Protein AF-0000000066017854 (afdb_homodimer)

Sequence (848 aa):
MSILIKNGYVIYGDSLKIIKADIYIENNKISKIGKDLTKSADHVIDAKGRVISPGFINAHTHSPMVLLRGLADDISLMEWLQNYVWPVEKKLKRVHIYWGALLGTLEMIKTGTTTFVDMYFHMEEVAKAVEEIGLRAYLSYGMVDLGDEEKRSIEIRETLKLLKFIESLSSPRVEFLFGPHAPYTCSPKLLTWVREKADETGKMITIHLSETKDEVKQIKEKYGKTPVELLDELGFLKNDVIAAHGVWLTDKEIEILAKRDVTIVHNPASNMKLGSGVMSLEKLLKAGVNVALGTDGAASNNNLDMIEEMKLAALLHKVHTLNPTLADAKTVFKMATQNGAKALRLNAGVIKEGALADVIVIDFNKPHLRPITNIISHIVYSANGNDVETTIVDGKVVMLDREVLTIDEEKILDKVQKIVDKLRMSILIKNGYVIYGDSLKIIKADIYIENNKISKIGKDLTKSADHVIDAKGRVISPGFINAHTHSPMVLLRGLADDISLMEWLQNYVWPVEKKLKRVHIYWGALLGTLEMIKTGTTTFVDMYFHMEEVAKAVEEIGLRAYLSYGMVDLGDEEKRSIEIRETLKLLKFIESLSSPRVEFLFGPHAPYTCSPKLLTWVREKADETGKMITIHLSETKDEVKQIKEKYGKTPVELLDELGFLKNDVIAAHGVWLTDKEIEILAKRDVTIVHNPASNMKLGSGVMSLEKLLKAGVNVALGTDGAASNNNLDMIEEMKLAALLHKVHTLNPTLADAKTVFKMATQNGAKALRLNAGVIKEGALADVIVIDFNKPHLRPITNIISHIVYSANGNDVETTIVDGKVVMLDREVLTIDEEKILDKVQKIVDKLR

Nearest PDB structures (foldseek):
  7ww2-assembly1_B  TM=9.389E-01  e=3.149E-41  Obesumbacterium proteus
  3hpa-assembly1_A  TM=9.089E-01  e=5.530E-38  unidentified
  4rdw-assembly1_A  TM=8.680E-01  e=7.134E-29  Pseudomonas aeruginosa PAO1
  4f0l-assembly1_A  TM=8.237E-01  e=1.015E-24  Brucella abortus 2308
  2imr-assembly1_A  TM=6.924E-01  e=9.232E-22  Deinococcus radiodurans

Foldseek 3Di:
DKEKEAQAFELADPQRDTDGWIWIDDQFFGADIGHPDPDDGPYYHYQHQWYKFFFWEFAEAAQLCLLQFPFDFPDADVCCVPVTVVVLVVVDDLVSSLLSLLQSVLQSQLLRHQEYEHEEPNCLSNVVSCVQLPGAYEYEYAQFCQPPPVSLVVSVVRRVVVQVSQVVVVDPRYHYAYEHEAPNRDDLVSLLVRQVVCVVVVHAYEYEALQAPVSQVSCCVVPVDGRLVSCVVSVNQALRYEYEHQFDDDLVSLLSNLVRLYEYEHAQQLSVRNVRHHRPVVSNVVSPHLYAYHNYYCNRRVGGNLLQRLQSNLVVVCVVVVNNVPSDLSNSLCNRFVSSCSNVVAQTSHDDGPGGPFMWMFNCPDPQNPPPDDNSCCSNHRDISNRIQWTDHSNRTQGHRSDGDRDDNVVSVVVSVVVSVVSD/DKEKEAQAFELADPQRDTDGWIWIDDQFFGADIGHPDPDDGPYYHYQHQWYKFFFWEFAEAAQLCLLQFPFDFDDADVCCVPVTVVVLVVVDDLVSSLLSLLQSVLQSQLLRHQEYEHEEPNCLSNVVSCVQLPGAYEYEYAQFCQPPPVSLVVSVVRRVVVQVSQVVVVDPRYHYAYEHEAPNRDDLVSLLVRQVVCVVVVHAYEYEALQAPVSQVSCCVVPVDGRLVSCVVSVNQALRYEYERQFDDDLVSLLSQLVRLYEYEHAQQLSVRNVRHHRPVVSNVVSPHLYAYHNYYCNRRVGGNLLQRLQSNLVVVCVVVVNNVPSDLSNSLCNRFVSSCSNVVAQTSHDDGPGGPFMWMFNCPDPQNPPPDDNSCCSNHRDISNRIQWTDHSNRTQGHRSDGDRDDPVVSVVVSVVVSVVSD

Organism: Thermococcus sibiricus (strain DSM 12597 / MM 739) (NCBI:txid604354)

InterPro domains:
  IPR006680 Amidohydrolase-related [PF01979] (51-398)
  IPR011059 Metal-dependent hydrolase, composite domain superfamily [G3DSA:2.30.40.10] (4-415)
  IPR011059 Metal-dependent hydrolase, composite domain superfamily [SSF51338] (1-423)
  IPR023512 Deaminase MtaD/DadD [MF_01281] (2-424)
  IPR032466 Metal-dependent hydrolase [SSF51556] (54-347)
  IPR050287 5-Methylthioadenosine/S-adenosylhomocysteine deaminase [PTHR43794] (4-423)

pLDDT: mean 97.37, std 3.11, range [77.69, 99.0]

Radius of gyration: 26.81 Å; Cα contacts (8 Å, |Δi|>4): 2120; chains: 2; bounding box: 56×79×66 Å

Solvent-accessible surface area (backbone atoms only — not comparable to full-atom values): 39810 Å² total; per-residue (Å²): 100,32,37,33,39,35,59,15,43,28,40,35,42,94,82,53,44,78,42,77,32,20,41,34,31,48,44,40,22,23,64,42,72,41,70,83,70,81,75,88,47,82,39,75,44,82,28,68,67,20,36,38,36,39,15,28,24,33,56,30,29,23,46,37,35,31,69,44,30,51,72,67,73,48,41,44,56,67,56,32,39,65,72,46,48,53,62,54,56,73,69,60,47,63,69,51,34,23,46,18,20,39,42,34,51,50,31,18,44,48,22,30,38,28,33,38,27,35,45,41,71,60,48,68,33,36,52,53,30,33,68,56,54,49,53,29,36,36,42,16,42,52,30,60,25,71,67,37,68,67,44,34,53,50,36,50,51,54,43,52,49,47,47,54,51,46,60,68,62,72,46,96,43,52,43,60,30,48,17,52,40,27,71,80,38,32,28,70,68,56,49,43,49,50,40,52,50,26,66,74,70,70,43,38,35,37,31,43,37,39,44,34,70,64,54,36,49,51,32,29,72,75,70,73,33,47,58,61,54,47,37,49,73,67,63,51,62,33,63,52,30,41,30,35,42,46,24,67,66,54,72,69,45,46,51,50,35,28,73,34,44,26,29,35,19,40,29,46,52,22,30,18,38,38,16,36,43,70,50,59,58,69,61,37,52,74,59,62,30,49,50,21,27,19,34,41,26,16,50,52,33,30,31,60,39,60,32,48,37,30,29,45,43,24,27,48,50,2,23,75,67,52,34,14,54,43,54,31,50,70,58,35,50,34,15,28,13,41,36,25,16,58,66,66,73,42,67,38,29,38,39,45,69,73,20,37,25,29,33,22,34,34,55,40,84,38,58,50,43,41,46,84,72,30,70,62,44,33,45,31,50,31,50,47,25,81,39,32,28,30,26,23,32,65,40,37,76,36,22,55,81,69,39,58,71,54,57,64,66,68,58,48,56,52,52,41,33,54,53,41,63,71,76,105,99,33,37,33,40,34,60,15,42,28,40,35,42,96,83,55,45,79,42,77,32,20,41,34,31,48,43,40,23,24,66,42,73,40,70,83,71,84,75,87,49,82,38,74,45,82,27,67,66,19,36,38,35,40,16,28,25,33,56,31,28,23,46,37,34,32,68,43,30,49,70,67,72,49,42,44,55,67,56,36,41,66,72,48,46,53,62,54,55,72,67,60,48,62,68,53,33,24,46,18,19,40,41,32,49,50,31,20,46,49,22,29,37,30,33,38,27,35,45,42,72,60,48,67,33,36,50,53,30,34,67,54,52,48,53,30,37,35,42,17,44,52,31,60,25,71,69,36,67,69,45,35,53,50,38,51,50,54,42,52,50,47,46,52,51,45,60,69,62,72,48,95,42,52,42,61,31,47,19,51,40,27,71,78,38,31,30,70,68,55,50,44,50,50,41,53,50,26,66,73,69,68,42,37,36,37,31,43,36,38,44,34,69,64,51,35,50,53,30,29,73,74,70,72,32,47,58,61,54,47,37,48,73,66,65,51,64,33,62,51,31,42,29,34,41,46,23,67,66,52,72,68,45,45,51,52,36,28,74,34,45,25,28,35,21,40,28,45,53,22,31,18,38,38,16,37,42,69,50,58,56,68,60,36,52,74,60,62,30,49,49,21,25,17,35,41,25,16,46,51,34,29,33,62,38,61,33,49,37,30,30,47,44,24,27,49,50,2,24,75,66,52,33,15,55,43,55,30,50,69,57,34,52,34,14,29,13,41,36,23,16,59,64,66,74,42,64,39,31,36,39,47,70,72,19,39,24,30,33,22,33,33,56,41,86,38,58,51,43,41,45,84,70,30,69,61,43,33,44,30,50,30,49,48,25,81,38,31,29,30,27,26,31,66,40,36,75,36,22,56,82,68,40,59,71,54,58,62,64,68,57,46,56,52,53,42,34,55,51,43,62,71,75,104

Structure (mmCIF, N/CA/C/O backbone):
data_AF-0000000066017854-model_v1
#
loop_
_entity.id
_entity.type
_entity.pdbx_description
1 polymer '5-methylthioadenosine/S-adenosylhomocysteine deaminase'
#
loop_
_atom_site.group_PDB
_atom_site.id
_atom_site.type_symbol
_atom_site.label_atom_id
_atom_site.label_alt_id
_atom_site.label_comp_id
_atom_site.label_asym_id
_atom_site.label_entity_id
_atom_site.label_seq_id
_atom_site.pdbx_PDB_ins_code
_atom_site.Cartn_x
_atom_site.Cartn_y
_atom_site.Cartn_z
_atom_site.occupancy
_atom_site.B_iso_or_equiv
_atom_site.auth_seq_id
_atom_site.auth_comp_id
_atom_site.auth_asym_id
_atom_site.auth_atom_id
_atom_site.pdbx_PDB_model_num
ATOM 1 N N . MET A 1 1 ? 20.812 13.883 26.703 1 87.69 1 MET A N 1
ATOM 2 C CA . MET A 1 1 ? 20.516 12.5 26.359 1 87.69 1 MET A CA 1
ATOM 3 C C . MET A 1 1 ? 21.312 12.055 25.141 1 87.69 1 MET A C 1
ATOM 5 O O . MET A 1 1 ? 21.562 12.844 24.234 1 87.69 1 MET A O 1
ATOM 9 N N . SER A 1 2 ? 21.844 10.875 25.203 1 97.06 2 SER A N 1
ATOM 10 C CA . SER A 1 2 ? 22.672 10.391 24.094 1 97.06 2 SER A CA 1
ATOM 11 C C . SER A 1 2 ? 22.219 9.008 23.641 1 97.06 2 SER A C 1
ATOM 13 O O . SER A 1 2 ? 21.75 8.203 24.438 1 97.06 2 SER A O 1
ATOM 15 N N . ILE A 1 3 ? 22.25 8.812 22.375 1 98.25 3 ILE A N 1
ATOM 16 C CA . ILE A 1 3 ? 21.859 7.547 21.766 1 98.25 3 ILE A CA 1
ATOM 17 C C . ILE A 1 3 ? 22.969 7.07 20.828 1 98.25 3 ILE A C 1
ATOM 19 O O . ILE A 1 3 ? 23.516 7.859 20.047 1 98.25 3 ILE A O 1
ATOM 23 N N . LEU A 1 4 ? 23.344 5.816 20.938 1 98.62 4 LEU A N 1
ATOM 24 C CA . LEU A 1 4 ? 24.281 5.18 20 1 98.62 4 LEU A CA 1
ATOM 25 C C . LEU A 1 4 ? 23.594 4.047 19.25 1 98.62 4 LEU A C 1
ATOM 27 O O . LEU A 1 4 ? 23.156 3.066 19.859 1 98.62 4 LEU A O 1
ATOM 31 N N . ILE A 1 5 ? 23.359 4.238 17.938 1 98.5 5 ILE A N 1
ATOM 32 C CA . ILE A 1 5 ? 22.828 3.195 17.062 1 98.5 5 ILE A CA 1
ATOM 33 C C . ILE A 1 5 ? 23.984 2.486 16.359 1 98.5 5 ILE A C 1
ATOM 35 O O . ILE A 1 5 ? 24.75 3.115 15.617 1 98.5 5 ILE A O 1
ATOM 39 N N . LYS A 1 6 ? 24.078 1.14 16.469 1 97.44 6 LYS A N 1
ATOM 40 C CA . LYS A 1 6 ? 25.25 0.411 15.984 1 97.44 6 LYS A CA 1
ATOM 41 C C . LYS A 1 6 ? 24.875 -0.551 14.859 1 97.44 6 LYS A C 1
ATOM 43 O O . LYS A 1 6 ? 23.75 -1.075 14.836 1 97.44 6 LYS A O 1
ATOM 48 N N . ASN A 1 7 ? 25.703 -0.724 13.953 1 95.75 7 ASN A N 1
ATOM 49 C CA . ASN A 1 7 ? 25.75 -1.87 13.055 1 95.75 7 ASN A CA 1
ATOM 50 C C . ASN A 1 7 ? 24.625 -1.814 12.023 1 95.75 7 ASN A C 1
ATOM 52 O O . ASN A 1 7 ? 24.141 -2.854 11.562 1 95.75 7 ASN A O 1
ATOM 56 N N . GLY A 1 8 ? 24.094 -0.656 11.609 1 97.06 8 GLY A N 1
ATOM 57 C CA . GLY A 1 8 ? 22.969 -0.61 10.68 1 97.06 8 GLY A CA 1
ATOM 58 C C . GLY A 1 8 ? 23.375 -0.193 9.281 1 97.06 8 GLY A C 1
ATOM 59 O O . GLY A 1 8 ? 24.516 0.226 9.047 1 97.06 8 GLY A O 1
ATOM 60 N N . TYR A 1 9 ? 22.531 -0.554 8.258 1 98.38 9 TYR A N 1
ATOM 61 C CA . TYR A 1 9 ? 22.578 0.115 6.965 1 98.38 9 TYR A CA 1
ATOM 62 C C . TYR A 1 9 ? 22.062 1.544 7.066 1 98.38 9 TYR A C 1
ATOM 64 O O . TYR A 1 9 ? 20.906 1.766 7.41 1 98.38 9 TYR A O 1
ATOM 72 N N . VAL A 1 10 ? 22.953 2.531 6.812 1 98.75 10 VAL A N 1
ATOM 73 C CA . VAL A 1 10 ? 22.578 3.934 6.973 1 98.75 10 VAL A CA 1
ATOM 74 C C . VAL A 1 10 ? 22.312 4.555 5.602 1 98.75 10 VAL A C 1
ATOM 76 O O . VAL A 1 10 ? 23.141 4.445 4.695 1 98.75 10 VAL A O 1
ATOM 79 N N . ILE A 1 11 ? 21.156 5.148 5.41 1 98.88 11 ILE A N 1
ATOM 80 C CA . ILE A 1 11 ? 20.922 5.996 4.25 1 98.88 11 ILE A CA 1
ATOM 81 C C . ILE A 1 11 ? 21.562 7.363 4.473 1 98.88 11 ILE A C 1
ATOM 83 O O . ILE A 1 11 ? 20.953 8.25 5.078 1 98.88 11 ILE A O 1
ATOM 87 N N . TYR A 1 12 ? 22.703 7.605 3.881 1 98.44 12 TYR A N 1
ATOM 88 C CA . TYR A 1 12 ? 23.594 8.68 4.301 1 98.44 12 TYR A CA 1
ATOM 89 C C . TYR A 1 12 ? 23.594 9.812 3.279 1 98.44 12 TYR A C 1
ATOM 91 O O . TYR A 1 12 ? 23.797 9.578 2.084 1 98.44 12 TYR A O 1
ATOM 99 N N . GLY A 1 13 ? 23.375 11.031 3.758 1 98.19 13 GLY A N 1
ATOM 100 C CA . GLY A 1 13 ? 23.641 12.227 2.973 1 98.19 13 GLY A CA 1
ATOM 101 C C . GLY A 1 13 ? 22.547 12.555 1.981 1 98.19 13 GLY A C 1
ATOM 102 O O . GLY A 1 13 ? 21.531 11.852 1.907 1 98.19 13 GLY A O 1
ATOM 103 N N . ASP A 1 14 ? 22.781 13.609 1.24 1 97.19 14 ASP A N 1
ATOM 104 C CA . ASP A 1 14 ? 21.812 14.133 0.292 1 97.19 14 ASP A CA 1
ATOM 105 C C . ASP A 1 14 ? 21.641 13.188 -0.899 1 97.19 14 ASP A C 1
ATOM 107 O O . ASP A 1 14 ? 20.578 13.141 -1.521 1 97.19 14 ASP A O 1
ATOM 111 N N . SER A 1 15 ? 22.656 12.406 -1.161 1 97.62 15 SER A N 1
ATOM 112 C CA . SER A 1 15 ? 22.641 11.523 -2.322 1 97.62 15 SER A CA 1
ATOM 113 C C . SER A 1 15 ? 22.047 10.164 -1.969 1 97.62 15 SER A C 1
ATOM 115 O O . SER A 1 15 ? 21.891 9.305 -2.838 1 97.62 15 SER A O 1
ATOM 117 N N . LEU A 1 16 ? 21.75 9.914 -0.703 1 98.25 16 LEU A N 1
ATOM 118 C CA . LEU A 1 16 ? 21.125 8.688 -0.216 1 98.25 16 LEU A CA 1
ATOM 119 C C . LEU A 1 16 ? 22.047 7.492 -0.399 1 98.25 16 LEU A C 1
ATOM 121 O O . LEU A 1 16 ? 21.609 6.418 -0.806 1 98.25 16 LEU A O 1
ATOM 125 N N . LYS A 1 17 ? 23.344 7.703 -0.166 1 97.94 17 LYS A N 1
ATOM 126 C CA . LYS A 1 17 ? 24.297 6.602 -0.219 1 97.94 17 LYS A CA 1
ATOM 127 C C . LYS A 1 17 ? 24.078 5.621 0.929 1 97.94 17 LYS A C 1
ATOM 129 O O . LYS A 1 17 ? 23.797 6.031 2.059 1 97.94 17 LYS A O 1
ATOM 134 N N . ILE A 1 18 ? 24.156 4.293 0.637 1 98.44 18 ILE A N 1
ATOM 135 C CA . ILE A 1 18 ? 24.016 3.295 1.691 1 98.44 18 ILE A CA 1
ATOM 136 C C . ILE A 1 18 ? 25.391 2.963 2.264 1 98.44 18 ILE A C 1
ATOM 138 O O . ILE A 1 18 ? 26.297 2.533 1.534 1 98.44 18 ILE A O 1
ATOM 142 N N . ILE A 1 19 ? 25.562 3.131 3.539 1 98.06 19 ILE A N 1
ATOM 143 C CA . ILE A 1 19 ? 26.828 2.775 4.18 1 98.06 19 ILE A CA 1
ATOM 144 C C . ILE A 1 19 ? 26.547 1.966 5.445 1 98.06 19 ILE A C 1
ATOM 146 O O . ILE A 1 19 ? 25.469 2.072 6.035 1 98.06 19 ILE A O 1
ATOM 150 N N . LYS A 1 20 ? 27.453 1.096 5.828 1 97.38 20 LYS A N 1
ATOM 151 C CA . LYS A 1 20 ? 27.422 0.449 7.137 1 97.38 20 LYS A CA 1
ATOM 152 C C . LYS A 1 20 ? 28.141 1.297 8.18 1 97.38 20 LYS A C 1
ATOM 154 O O . LYS A 1 20 ? 29.344 1.557 8.055 1 97.38 20 LYS A O 1
ATOM 159 N N . ALA A 1 21 ? 27.359 1.801 9.156 1 97.94 21 ALA A N 1
ATOM 160 C CA . ALA A 1 21 ? 27.969 2.719 10.109 1 97.94 21 ALA A CA 1
ATOM 161 C C . ALA A 1 21 ? 27.188 2.76 11.414 1 97.94 21 ALA A C 1
ATOM 163 O O . ALA A 1 21 ? 26.078 2.215 11.5 1 97.94 21 ALA A O 1
ATOM 164 N N . ASP A 1 22 ? 27.859 3.275 12.43 1 98.38 22 ASP A N 1
ATOM 165 C CA . ASP A 1 22 ? 27.219 3.67 13.688 1 98.38 22 ASP A CA 1
ATOM 166 C C . ASP A 1 22 ? 26.844 5.148 13.664 1 98.38 22 ASP A C 1
ATOM 168 O O . ASP A 1 22 ? 27.469 5.949 12.977 1 98.38 22 ASP A O 1
ATOM 172 N N . ILE A 1 23 ? 25.828 5.48 14.359 1 98.69 23 ILE A N 1
ATOM 173 C CA . ILE A 1 23 ? 25.391 6.863 14.5 1 98.69 23 ILE A CA 1
ATOM 174 C C . ILE A 1 23 ? 25.344 7.242 15.984 1 98.69 23 ILE A C 1
ATOM 176 O O . ILE A 1 23 ? 24.719 6.551 16.797 1 98.69 23 ILE A O 1
ATOM 180 N N . TYR A 1 24 ? 26.016 8.289 16.328 1 98.62 24 TYR A N 1
ATOM 181 C CA . TYR A 1 24 ? 25.969 8.852 17.672 1 98.62 24 TYR A CA 1
ATOM 182 C C . TYR A 1 24 ? 25.156 10.133 17.703 1 98.62 24 TYR A C 1
ATOM 184 O O . TYR A 1 24 ? 25.438 11.078 16.969 1 98.62 24 TYR A O 1
ATOM 192 N N . ILE A 1 25 ? 24.094 10.117 18.5 1 98.62 25 ILE A N 1
ATOM 193 C CA . ILE A 1 25 ? 23.203 11.266 18.688 1 98.62 25 ILE A CA 1
ATOM 194 C C . ILE A 1 25 ? 23.438 11.898 20.047 1 98.62 25 ILE A C 1
ATOM 196 O O . ILE A 1 25 ? 23.484 11.203 21.062 1 98.62 25 ILE A O 1
ATOM 200 N N . GLU A 1 26 ? 23.656 13.172 20.094 1 97.94 26 GLU A N 1
ATOM 201 C CA . GLU A 1 26 ? 23.781 13.961 21.312 1 97.94 26 GLU A CA 1
ATOM 202 C C . GLU A 1 26 ? 22.766 15.094 21.344 1 97.94 26 GLU A C 1
ATOM 204 O O . GLU A 1 26 ? 22.719 15.914 20.438 1 97.94 26 GLU A O 1
ATOM 209 N N . ASN A 1 27 ? 22.031 15.094 22.438 1 96.81 27 ASN A N 1
ATOM 210 C CA . ASN A 1 27 ? 20.891 16.016 22.516 1 96.81 27 ASN A CA 1
ATOM 211 C C . ASN A 1 27 ? 19.953 15.852 21.312 1 96.81 27 ASN A C 1
ATOM 213 O O . ASN A 1 27 ? 19.438 14.766 21.078 1 96.81 27 ASN A O 1
ATOM 217 N N . ASN A 1 28 ? 19.828 16.875 20.547 1 98.19 28 ASN A N 1
ATOM 218 C CA . ASN A 1 28 ? 18.844 16.766 19.469 1 98.19 28 ASN A CA 1
ATOM 219 C C . ASN A 1 28 ? 19.5 16.703 18.094 1 98.19 28 ASN A C 1
ATOM 221 O O . ASN A 1 28 ? 18.844 16.875 17.078 1 98.19 28 ASN A O 1
ATOM 225 N N . LYS A 1 29 ? 20.844 16.359 18.062 1 98.44 29 LYS A N 1
ATOM 226 C CA . LYS A 1 29 ? 21.562 16.375 16.797 1 98.44 29 LYS A CA 1
ATOM 227 C C . LYS A 1 29 ? 22.312 15.07 16.578 1 98.44 29 LYS A C 1
ATOM 229 O O . LYS A 1 29 ? 22.734 14.414 17.531 1 98.44 29 LYS A O 1
ATOM 234 N N . ILE A 1 30 ? 22.406 14.719 15.32 1 98.62 30 ILE A N 1
ATOM 235 C CA . ILE A 1 30 ? 23.359 13.672 14.93 1 98.62 30 ILE A CA 1
ATOM 236 C C . ILE A 1 30 ? 24.781 14.188 15.07 1 98.62 30 ILE A C 1
ATOM 238 O O . ILE A 1 30 ? 25.219 15.039 14.289 1 98.62 30 ILE A O 1
ATOM 242 N N . SER A 1 31 ? 25.484 13.68 15.969 1 98.44 31 SER A N 1
ATOM 243 C CA . SER A 1 31 ? 26.781 14.258 16.344 1 98.44 31 SER A CA 1
ATOM 244 C C . SER A 1 31 ? 27.922 13.609 15.562 1 98.44 31 SER A C 1
ATOM 246 O O . SER A 1 31 ? 28.875 14.281 15.188 1 98.44 31 SER A O 1
ATOM 248 N N . LYS A 1 32 ? 27.781 12.289 15.375 1 98.12 32 LYS A N 1
ATOM 249 C CA . LYS A 1 32 ? 28.875 11.562 14.719 1 98.12 32 LYS A CA 1
ATOM 250 C C . LYS A 1 32 ? 28.344 10.344 13.977 1 98.12 32 LYS A C 1
ATOM 252 O O . LYS A 1 32 ? 27.453 9.648 14.461 1 98.12 32 LYS A O 1
ATOM 257 N N . ILE A 1 33 ? 28.875 10.148 12.828 1 98.19 33 ILE A N 1
ATOM 258 C CA . ILE A 1 33 ? 28.625 8.953 12.023 1 98.19 33 ILE A CA 1
ATOM 259 C C . ILE A 1 33 ? 29.953 8.289 11.672 1 98.19 33 ILE A C 1
ATOM 261 O O . ILE A 1 33 ? 30.875 8.945 11.188 1 98.19 33 ILE A O 1
ATOM 265 N N . GLY A 1 34 ? 30.109 7.078 11.914 1 96.88 34 GLY A N 1
ATOM 266 C CA . GLY A 1 34 ? 31.359 6.41 11.617 1 96.88 34 GLY A CA 1
ATOM 267 C C . GLY A 1 34 ? 31.359 4.938 11.977 1 96.88 34 GLY A C 1
ATOM 268 O O . GLY A 1 34 ? 30.344 4.41 12.438 1 96.88 34 GLY A O 1
ATOM 269 N N . LYS A 1 35 ? 32.469 4.23 11.672 1 94.69 35 LYS A N 1
ATOM 270 C CA . LYS A 1 35 ? 32.594 2.803 11.945 1 94.69 35 LYS A CA 1
ATOM 271 C C . LYS A 1 35 ? 33.094 2.561 13.367 1 94.69 35 LYS A C 1
ATOM 273 O O . LYS A 1 35 ? 33.969 3.277 13.852 1 94.69 35 LYS A O 1
ATOM 278 N N . ASP A 1 36 ? 32.531 1.697 14.023 1 94.19 36 ASP A N 1
ATOM 279 C CA . ASP A 1 36 ? 33 1.182 15.305 1 94.19 36 ASP A CA 1
ATOM 280 C C . ASP A 1 36 ? 33.125 2.307 16.328 1 94.19 36 ASP A C 1
ATOM 282 O O . ASP A 1 36 ? 34.188 2.449 16.953 1 94.19 36 ASP A O 1
ATOM 286 N N . LEU A 1 37 ? 32.094 3.096 16.359 1 95.62 37 LEU A N 1
ATOM 287 C CA . LEU A 1 37 ? 32.094 4.156 17.359 1 95.62 37 LEU A CA 1
ATOM 288 C C . LEU A 1 37 ? 32.094 3.578 18.781 1 95.62 37 LEU A C 1
ATOM 290 O O . LEU A 1 37 ? 31.328 2.646 19.062 1 95.62 37 LEU A O 1
ATOM 294 N N . THR A 1 38 ? 32.906 4.008 19.75 1 91.31 38 THR A N 1
ATOM 295 C CA . THR A 1 38 ? 33.031 3.502 21.125 1 91.31 38 THR A CA 1
ATOM 296 C C . THR A 1 38 ? 32.5 4.52 22.125 1 91.31 38 THR A C 1
ATOM 298 O O . THR A 1 38 ? 32.812 4.438 23.312 1 91.31 38 THR A O 1
ATOM 301 N N . LYS A 1 39 ? 31.719 5.344 21.828 1 92.31 39 LYS A N 1
ATOM 302 C CA . LYS A 1 39 ? 31.172 6.363 22.719 1 92.31 39 LYS A CA 1
ATOM 303 C C . LYS A 1 39 ? 30.141 5.762 23.688 1 92.31 39 LYS A C 1
ATOM 305 O O . LYS A 1 39 ? 29.375 4.879 23.297 1 92.31 39 LYS A O 1
ATOM 310 N N . SER A 1 40 ? 30.219 6.168 24.906 1 94.25 40 SER A N 1
ATOM 311 C CA . SER A 1 40 ? 29.156 5.816 25.859 1 94.25 40 SER A CA 1
ATOM 312 C C . SER A 1 40 ? 27.891 6.602 25.578 1 94.25 40 SER A C 1
ATOM 314 O O . SER A 1 40 ? 27.938 7.773 25.203 1 94.25 40 SER A O 1
ATOM 316 N N . ALA A 1 41 ? 26.75 5.918 25.656 1 96.5 41 ALA A N 1
ATOM 317 C CA . ALA A 1 41 ? 25.469 6.578 25.422 1 96.5 41 ALA A CA 1
ATOM 318 C C . ALA A 1 41 ? 24.406 6.098 26.422 1 96.5 41 ALA A C 1
ATOM 320 O O . ALA A 1 41 ? 24.5 4.98 26.922 1 96.5 41 ALA A O 1
ATOM 321 N N . ASP A 1 42 ? 23.484 6.934 26.672 1 95.81 42 ASP A N 1
ATOM 322 C CA . ASP A 1 42 ? 22.359 6.59 27.562 1 95.81 42 ASP A CA 1
ATOM 323 C C . ASP A 1 42 ? 21.547 5.43 26.984 1 95.81 42 ASP A C 1
ATOM 325 O O . ASP A 1 42 ? 21.047 4.594 27.734 1 95.81 42 ASP A O 1
ATOM 329 N N . HIS A 1 43 ? 21.359 5.418 25.672 1 95.69 43 HIS A N 1
ATOM 330 C CA . HIS A 1 43 ? 20.672 4.348 24.953 1 95.69 43 HIS A CA 1
ATOM 331 C C . HIS A 1 43 ? 21.562 3.779 23.844 1 95.69 43 HIS A C 1
ATOM 333 O O . HIS A 1 43 ? 22.219 4.531 23.125 1 95.69 43 HIS A O 1
ATOM 339 N N . VAL A 1 44 ? 21.641 2.504 23.844 1 97.12 44 VAL A N 1
ATOM 340 C CA . VAL A 1 44 ? 22.375 1.822 22.781 1 97.12 44 VAL A CA 1
ATOM 341 C C . VAL A 1 44 ? 21.406 0.919 22 1 97.12 44 VAL A C 1
ATOM 343 O O . VAL A 1 44 ? 20.734 0.079 22.594 1 97.12 44 VAL A O 1
ATOM 346 N N . ILE A 1 45 ? 21.297 1.104 20.734 1 97.25 45 ILE A N 1
ATOM 347 C CA . ILE A 1 45 ? 20.422 0.334 19.859 1 97.25 45 ILE A CA 1
ATOM 348 C C . ILE A 1 45 ? 21.266 -0.479 18.875 1 97.25 45 ILE A C 1
ATOM 350 O O . ILE A 1 45 ? 22.109 0.071 18.172 1 97.25 45 ILE A O 1
ATOM 354 N N . ASP A 1 46 ? 21.125 -1.784 18.875 1 96.75 46 ASP A N 1
ATOM 355 C CA . ASP A 1 46 ? 21.75 -2.635 17.859 1 96.75 46 ASP A CA 1
ATOM 356 C C . ASP A 1 46 ? 20.891 -2.717 16.609 1 96.75 46 ASP A C 1
ATOM 358 O O . ASP A 1 46 ? 19.797 -3.303 16.625 1 96.75 46 ASP A O 1
ATOM 362 N N . ALA A 1 47 ? 21.344 -2.199 15.5 1 97 47 ALA A N 1
ATOM 363 C CA . ALA A 1 47 ? 20.594 -2.117 14.258 1 97 47 ALA A CA 1
ATOM 364 C C . ALA A 1 47 ? 21.094 -3.127 13.234 1 97 47 ALA A C 1
ATOM 366 O O . ALA A 1 47 ? 21 -2.896 12.023 1 97 47 ALA A O 1
ATOM 367 N N . LYS A 1 48 ? 21.672 -4.246 13.68 1 94.19 48 LYS A N 1
ATOM 368 C CA . LYS A 1 48 ? 22.094 -5.289 12.75 1 94.19 48 LYS A CA 1
ATOM 369 C C . LYS A 1 48 ? 20.922 -5.789 11.914 1 94.19 48 LYS A C 1
ATOM 371 O O . LYS A 1 48 ? 19.875 -6.156 12.461 1 94.19 48 LYS A O 1
ATOM 376 N N . GLY A 1 49 ? 21.094 -5.781 10.602 1 94.19 49 GLY A N 1
ATOM 377 C CA . GLY A 1 49 ? 20.047 -6.227 9.703 1 94.19 49 GLY A CA 1
ATOM 378 C C . GLY A 1 49 ? 18.922 -5.219 9.555 1 94.19 49 GLY A C 1
ATOM 379 O O . GLY A 1 49 ? 17.875 -5.527 8.977 1 94.19 49 GLY A O 1
ATOM 380 N N . ARG A 1 50 ? 19.094 -4.047 10.094 1 98.19 50 ARG A N 1
ATOM 381 C CA . ARG A 1 50 ? 18.109 -2.977 10 1 98.19 50 ARG A CA 1
ATOM 382 C C . ARG A 1 50 ? 18.656 -1.797 9.203 1 98.19 50 ARG A C 1
ATOM 384 O O . ARG A 1 50 ? 19.875 -1.709 8.969 1 98.19 50 ARG A O 1
ATOM 391 N N . VAL A 1 51 ? 17.781 -0.987 8.766 1 98.88 51 VAL A N 1
ATOM 392 C CA . VAL A 1 51 ? 18.109 0.216 8.016 1 98.88 51 VAL A CA 1
ATOM 393 C C . VAL A 1 51 ? 17.844 1.453 8.859 1 98.88 51 VAL A C 1
ATOM 395 O O . VAL A 1 51 ? 16.766 1.573 9.461 1 98.88 51 VAL A O 1
ATOM 398 N N . ILE A 1 52 ? 18.844 2.314 9.008 1 98.88 52 ILE A N 1
ATOM 399 C CA . ILE A 1 52 ? 18.688 3.609 9.664 1 98.88 52 ILE A CA 1
ATOM 400 C C . ILE A 1 52 ? 18.391 4.684 8.617 1 98.88 52 ILE A C 1
ATOM 402 O O . ILE A 1 52 ? 19.188 4.918 7.715 1 98.88 52 ILE A O 1
ATOM 406 N N . SER A 1 53 ? 17.266 5.305 8.719 1 98.94 53 SER A N 1
ATOM 407 C CA . SER A 1 53 ? 16.75 6.27 7.754 1 98.94 53 SER A CA 1
ATOM 408 C C . SER A 1 53 ? 16.391 7.59 8.43 1 98.94 53 SER A C 1
ATOM 410 O O . SER A 1 53 ? 16.109 7.621 9.625 1 98.94 53 SER A O 1
ATOM 412 N N . PRO A 1 54 ? 16.516 8.758 7.672 1 98.94 54 PRO A N 1
ATOM 413 C CA . PRO A 1 54 ? 15.82 9.93 8.211 1 98.94 54 PRO A CA 1
ATOM 414 C C . PRO A 1 54 ? 14.328 9.68 8.438 1 98.94 54 PRO A C 1
ATOM 416 O O . PRO A 1 54 ? 13.719 8.883 7.719 1 98.94 54 PRO A O 1
ATOM 419 N N . GLY A 1 55 ? 13.758 10.258 9.484 1 98.94 55 GLY A N 1
ATOM 420 C CA . GLY A 1 55 ? 12.312 10.203 9.648 1 98.94 55 GLY A CA 1
ATOM 421 C C . GLY A 1 55 ? 11.555 10.805 8.484 1 98.94 55 GLY A C 1
ATOM 422 O O . GLY A 1 55 ? 12.039 11.742 7.836 1 98.94 55 GLY A O 1
ATOM 423 N N . PHE A 1 56 ? 10.398 10.297 8.203 1 98.94 56 PHE A N 1
ATOM 424 C CA . PHE A 1 56 ? 9.594 10.812 7.098 1 98.94 56 PHE A CA 1
ATOM 425 C C . PHE A 1 56 ? 8.867 12.086 7.512 1 98.94 56 PHE A C 1
ATOM 427 O O . PHE A 1 56 ? 8.57 12.281 8.695 1 98.94 56 PHE A O 1
ATOM 434 N N . ILE A 1 57 ? 8.648 12.938 6.555 1 99 57 ILE A N 1
ATOM 435 C CA . ILE A 1 57 ? 7.938 14.195 6.754 1 99 57 ILE A CA 1
ATOM 436 C C . ILE A 1 57 ? 6.621 14.172 5.984 1 99 57 ILE A C 1
ATOM 438 O O . ILE A 1 57 ? 6.613 14.125 4.75 1 99 57 ILE A O 1
ATOM 442 N N . ASN A 1 58 ? 5.523 14.07 6.699 1 98.94 58 ASN A N 1
ATOM 443 C CA . ASN A 1 58 ? 4.184 14.188 6.141 1 98.94 58 ASN A CA 1
ATOM 444 C C . ASN A 1 58 ? 3.773 15.648 5.965 1 98.94 58 ASN A C 1
ATOM 446 O O . ASN A 1 58 ? 3.211 16.25 6.879 1 98.94 58 ASN A O 1
ATOM 450 N N . ALA A 1 59 ? 3.898 16.156 4.727 1 98.94 59 ALA A N 1
ATOM 451 C CA . ALA A 1 59 ? 3.836 17.594 4.504 1 98.94 59 ALA A CA 1
ATOM 452 C C . ALA A 1 59 ? 2.391 18.078 4.41 1 98.94 59 ALA A C 1
ATOM 454 O O . ALA A 1 59 ? 2.137 19.266 4.215 1 98.94 59 ALA A O 1
ATOM 455 N N . HIS A 1 60 ? 1.423 17.172 4.582 1 98.94 60 HIS A N 1
ATOM 456 C CA . HIS A 1 60 ? 0.023 17.594 4.621 1 98.94 60 HIS A CA 1
ATOM 457 C C . HIS A 1 60 ? -0.857 16.484 5.199 1 98.94 60 HIS A C 1
ATOM 459 O O . HIS A 1 60 ? -0.934 15.391 4.641 1 98.94 60 HIS A O 1
ATOM 465 N N . THR A 1 61 ? -1.574 16.797 6.223 1 98.88 61 THR A N 1
ATOM 466 C CA . THR A 1 61 ? -2.541 15.852 6.773 1 98.88 61 THR A CA 1
ATOM 467 C C . THR A 1 61 ? -3.594 16.578 7.605 1 98.88 61 THR A C 1
ATOM 469 O O . THR A 1 61 ? -3.551 17.797 7.738 1 98.88 61 THR A O 1
ATOM 472 N N . HIS A 1 62 ? -4.656 15.922 7.957 1 98.69 62 HIS A N 1
ATOM 473 C CA . HIS A 1 62 ? -5.684 16.25 8.938 1 98.69 62 HIS A CA 1
ATOM 474 C C . HIS A 1 62 ? -5.773 15.188 10.023 1 98.69 62 HIS A C 1
ATOM 476 O O . HIS A 1 62 ? -6.676 14.344 10 1 98.69 62 HIS A O 1
ATOM 482 N N . SER A 1 63 ? -4.898 15.25 11.008 1 98.69 63 SER A N 1
ATOM 483 C CA . SER A 1 63 ? -4.621 14.125 11.898 1 98.69 63 SER A CA 1
ATOM 484 C C . SER A 1 63 ? -5.871 13.703 12.656 1 98.69 63 SER A C 1
ATOM 486 O O . SER A 1 63 ? -6.129 12.508 12.82 1 98.69 63 SER A O 1
ATOM 488 N N . PRO A 1 64 ? -6.789 14.641 13.062 1 98.62 64 PRO A N 1
ATOM 489 C CA . PRO A 1 64 ? -7.949 14.18 13.828 1 98.62 64 PRO A CA 1
ATOM 490 C C . PRO A 1 64 ? -8.984 13.453 12.961 1 98.62 64 PRO A C 1
ATOM 492 O O . PRO A 1 64 ? -9.906 12.828 13.492 1 98.62 64 PRO A O 1
ATOM 495 N N . MET A 1 65 ? -8.844 13.547 11.68 1 97.75 65 MET A N 1
ATOM 496 C CA . MET A 1 65 ? -9.836 12.953 10.781 1 97.75 65 MET A CA 1
ATOM 497 C C . MET A 1 65 ? -9.789 11.43 10.852 1 97.75 65 MET A C 1
ATOM 499 O O . MET A 1 65 ? -10.625 10.75 10.258 1 97.75 65 MET A O 1
ATOM 503 N N . VAL A 1 66 ? -8.883 10.836 11.633 1 98.19 66 VAL A N 1
ATOM 504 C CA . VAL A 1 66 ? -8.914 9.398 11.891 1 98.19 66 VAL A CA 1
ATOM 505 C C . VAL A 1 66 ? -10.25 9.016 12.531 1 98.19 66 VAL A C 1
ATOM 507 O O . VAL A 1 66 ? -10.703 7.879 12.398 1 98.19 66 VAL A O 1
ATOM 510 N N . LEU A 1 67 ? -10.922 9.969 13.188 1 97.81 67 LEU A N 1
ATOM 511 C CA . LEU A 1 67 ? -12.227 9.75 13.797 1 97.81 67 LEU A CA 1
ATOM 512 C C . LEU A 1 67 ? -13.273 9.406 12.734 1 97.81 67 LEU A C 1
ATOM 514 O O . LEU A 1 67 ? -14.312 8.828 13.047 1 97.81 67 LEU A O 1
ATOM 518 N N . LEU A 1 68 ? -12.992 9.812 11.5 1 96.62 68 LEU A N 1
ATOM 519 C CA . LEU A 1 68 ? -13.945 9.641 10.406 1 96.62 68 LEU A CA 1
ATOM 520 C C . LEU A 1 68 ? -13.492 8.531 9.461 1 96.62 68 LEU A C 1
ATOM 522 O O . LEU A 1 68 ? -14.047 8.375 8.375 1 96.62 68 LEU A O 1
ATOM 526 N N . ARG A 1 69 ? -12.523 7.73 9.828 1 96.38 69 ARG A N 1
ATOM 527 C CA . ARG A 1 69 ? -11.992 6.648 9 1 96.38 69 ARG A CA 1
ATOM 528 C C . ARG A 1 69 ? -13.078 5.629 8.68 1 96.38 69 ARG A C 1
ATOM 530 O O . ARG A 1 69 ? -13.758 5.133 9.586 1 96.38 69 ARG A O 1
ATOM 537 N N . GLY A 1 70 ? -13.266 5.332 7.41 1 93.38 70 GLY A N 1
ATOM 538 C CA . GLY A 1 70 ? -14.203 4.297 6.992 1 93.38 70 GLY A CA 1
ATOM 539 C C . GLY A 1 70 ? -15.648 4.762 6.98 1 93.38 70 GLY A C 1
ATOM 540 O O . GLY A 1 70 ? -16.562 3.965 6.766 1 93.38 70 GLY A O 1
ATOM 541 N N . LEU A 1 71 ? -15.945 6.043 7.246 1 89.44 71 LEU A N 1
ATOM 542 C CA . LEU A 1 71 ? -17.297 6.59 7.355 1 89.44 71 LEU A CA 1
ATOM 543 C C . LEU A 1 71 ? -18.016 6.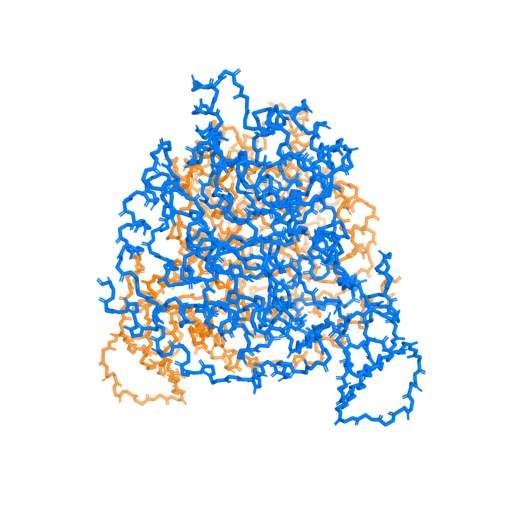516 6.016 1 89.44 71 LEU A C 1
ATOM 545 O O . LEU A 1 71 ? -19.203 6.176 5.961 1 89.44 71 LEU A O 1
ATOM 549 N N . ALA A 1 72 ? -17.438 6.867 4.992 1 84.31 72 ALA A N 1
ATOM 550 C CA . ALA A 1 72 ? -18.047 6.902 3.666 1 84.31 72 ALA A CA 1
ATOM 551 C C . ALA A 1 72 ? -17 6.703 2.574 1 84.31 72 ALA A C 1
ATOM 553 O O . ALA A 1 72 ? -16.547 7.668 1.953 1 84.31 72 ALA A O 1
ATOM 554 N N . ASP A 1 73 ? -16.828 5.473 2.314 1 84.69 73 ASP A N 1
ATOM 555 C CA . ASP A 1 73 ? -15.891 5.148 1.242 1 84.69 73 ASP A CA 1
ATOM 556 C C . ASP A 1 73 ? -16.609 4.965 -0.087 1 84.69 73 ASP A C 1
ATOM 558 O O . ASP A 1 73 ? -17.812 4.688 -0.109 1 84.69 73 ASP A O 1
ATOM 562 N N . ASP A 1 74 ? -15.922 5.301 -1.204 1 88.5 74 ASP A N 1
ATOM 563 C CA . ASP A 1 74 ? -16.375 4.965 -2.549 1 88.5 74 ASP A CA 1
ATOM 564 C C . ASP A 1 74 ? -17.516 5.875 -2.984 1 88.5 74 ASP A C 1
ATOM 566 O O . ASP A 1 74 ? -18.5 5.414 -3.586 1 88.5 74 ASP A O 1
ATOM 570 N N . ILE A 1 75 ? -17.453 7.105 -2.514 1 84.88 75 ILE A N 1
ATOM 571 C CA . ILE A 1 75 ? -18.391 8.141 -2.914 1 84.88 75 ILE A CA 1
ATOM 572 C C . ILE A 1 75 ? -17.641 9.375 -3.395 1 84.88 75 ILE A C 1
ATOM 574 O O . ILE A 1 75 ? -16.469 9.555 -3.07 1 84.88 75 ILE A O 1
ATOM 578 N N . SER A 1 76 ? -18.281 10.18 -4.164 1 80.81 76 SER A N 1
ATOM 579 C CA . SER A 1 76 ? -17.641 11.359 -4.734 1 80.81 76 SER A CA 1
ATOM 580 C C . SER A 1 76 ? -17.281 12.375 -3.652 1 80.81 76 SER A C 1
ATOM 582 O O . SER A 1 76 ? -17.922 12.398 -2.592 1 80.81 76 SER A O 1
ATOM 584 N N . LEU A 1 77 ? -16.344 13.281 -3.939 1 78.19 77 LEU A N 1
ATOM 585 C CA . LEU A 1 77 ? -15.789 14.219 -2.961 1 78.19 77 LEU A CA 1
ATOM 586 C C . LEU A 1 77 ? -16.891 15.125 -2.406 1 78.19 77 LEU A C 1
ATOM 588 O O . LEU A 1 77 ? -17.047 15.227 -1.188 1 78.19 77 LEU A O 1
ATOM 592 N N . MET A 1 78 ? -17.594 15.703 -3.326 1 79.81 78 MET A N 1
ATOM 593 C CA . MET A 1 78 ? -18.578 16.672 -2.871 1 79.81 78 MET A CA 1
ATOM 594 C C . MET A 1 78 ? -19.688 16 -2.082 1 79.81 78 MET A C 1
ATOM 596 O O . MET A 1 78 ? -20.125 16.516 -1.052 1 79.81 78 MET A O 1
ATOM 600 N N . GLU A 1 79 ? -20.062 14.82 -2.586 1 81.81 79 GLU A N 1
ATOM 601 C CA . GLU A 1 79 ? -21.016 14.031 -1.824 1 81.81 79 GLU A CA 1
ATOM 602 C C . GLU A 1 79 ? -20.438 13.586 -0.487 1 81.81 79 GLU A C 1
ATOM 604 O O . GLU A 1 79 ? -21.125 13.625 0.539 1 81.81 79 GLU A O 1
ATOM 609 N N . TRP A 1 80 ? -19.234 13.219 -0.551 1 83.62 80 TRP A N 1
ATOM 610 C CA . TRP A 1 80 ? -18.484 12.789 0.634 1 83.62 80 TRP A CA 1
ATOM 611 C C . TRP A 1 80 ? -18.422 13.914 1.663 1 83.62 80 TRP A C 1
ATOM 613 O O . TRP A 1 80 ? -18.734 13.711 2.838 1 83.62 80 TRP A O 1
ATOM 623 N N . LEU A 1 81 ? -18.062 15.078 1.254 1 82.44 81 LEU A N 1
ATOM 624 C CA . LEU A 1 81 ? -17.922 16.234 2.131 1 82.44 81 LEU A CA 1
ATOM 625 C C . LEU A 1 81 ? -19.281 16.656 2.676 1 82.44 81 LEU A C 1
ATOM 627 O O . LEU A 1 81 ? -19.484 16.719 3.893 1 82.44 81 LEU A O 1
ATOM 631 N N . GLN A 1 82 ? -20.234 16.844 1.822 1 84.56 82 GLN A N 1
ATOM 632 C CA . GLN A 1 82 ? -21.484 17.5 2.162 1 84.56 82 GLN A CA 1
ATOM 633 C C . GLN A 1 82 ? -22.406 16.578 2.943 1 84.56 82 GLN A C 1
ATOM 635 O O . GLN A 1 82 ? -23.078 17 3.883 1 84.56 82 GLN A O 1
ATOM 640 N N . ASN A 1 83 ? -22.375 15.32 2.619 1 88.94 83 ASN A N 1
ATOM 641 C CA . ASN A 1 83 ? -23.391 14.43 3.184 1 88.94 83 ASN A CA 1
ATOM 642 C C . ASN A 1 83 ? -22.812 13.57 4.305 1 88.94 83 ASN A C 1
ATOM 644 O O . ASN A 1 83 ? -23.562 12.984 5.09 1 88.94 83 ASN A O 1
ATOM 648 N N . TYR A 1 84 ? -21.5 13.57 4.379 1 88.44 84 TYR A N 1
ATOM 649 C CA . TYR A 1 84 ? -20.953 12.633 5.359 1 88.44 84 TYR A CA 1
ATOM 650 C C . TYR A 1 84 ? -19.969 13.328 6.285 1 88.44 84 TYR A C 1
ATOM 652 O O . TYR A 1 84 ? -20.156 13.375 7.5 1 88.44 84 TYR A O 1
ATOM 660 N N . VAL A 1 85 ? -19 14.031 5.777 1 88.81 85 VAL A N 1
ATOM 661 C CA . VAL A 1 85 ? -17.891 14.562 6.578 1 88.81 85 VAL A CA 1
ATOM 662 C C . VAL A 1 85 ? -18.375 15.773 7.375 1 88.81 85 VAL A C 1
ATOM 664 O O . VAL A 1 85 ? -18.312 15.781 8.609 1 88.81 85 VAL A O 1
ATOM 667 N N . TRP A 1 86 ? -18.953 16.766 6.699 1 88.5 86 TRP A N 1
ATOM 668 C CA . TRP A 1 86 ? -19.312 18.016 7.355 1 88.5 86 TRP A CA 1
ATOM 669 C C . TRP A 1 86 ? -20.375 17.797 8.422 1 88.5 86 TRP A C 1
ATOM 671 O O . TRP A 1 86 ? -20.297 18.359 9.516 1 88.5 86 TRP A O 1
ATOM 681 N N . PRO A 1 87 ? -21.344 16.922 8.172 1 90.25 87 PRO A N 1
ATOM 682 C CA . PRO A 1 87 ? -22.359 16.656 9.203 1 90.25 87 PRO A CA 1
ATOM 683 C C . PRO A 1 87 ? -21.781 16.047 10.469 1 90.25 87 PRO A C 1
ATOM 685 O O . PRO A 1 87 ? -22.188 16.406 11.578 1 90.25 87 PRO A O 1
ATOM 688 N N . VAL A 1 88 ? -20.812 15.172 10.344 1 91.56 88 VAL A N 1
ATOM 689 C CA . VAL A 1 88 ? -20.203 14.539 11.508 1 91.56 88 VAL A CA 1
ATOM 690 C C . VAL A 1 88 ? -19.266 15.523 12.195 1 91.56 88 VAL A C 1
ATOM 692 O O . VAL A 1 88 ? -19.188 15.57 13.422 1 91.56 88 VAL A O 1
ATOM 695 N N . GLU A 1 89 ? -18.547 16.297 11.422 1 92.75 89 GLU A N 1
ATOM 696 C CA . GLU A 1 89 ? -17.609 17.266 11.961 1 92.75 89 GLU A CA 1
ATOM 697 C C . GLU A 1 89 ? -18.312 18.297 12.836 1 92.75 89 GLU A C 1
ATOM 699 O O . GLU A 1 89 ? -17.734 18.781 13.82 1 92.75 89 GLU A O 1
ATOM 704 N N . LYS A 1 90 ? -19.531 18.609 12.547 1 92.75 90 LYS A N 1
ATOM 705 C CA . LYS A 1 90 ? -20.297 19.594 13.305 1 92.75 90 LYS A CA 1
ATOM 706 C C . LYS A 1 90 ? -20.531 19.109 14.734 1 92.75 90 LYS A C 1
ATOM 708 O O . LYS A 1 90 ? -20.766 19.922 15.641 1 92.75 90 LYS A O 1
ATOM 713 N N . LYS A 1 91 ? -20.391 17.844 14.93 1 95.5 91 LYS A N 1
ATOM 714 C CA . LYS A 1 91 ? -20.656 17.266 16.234 1 95.5 91 LYS A CA 1
ATOM 715 C C . LYS A 1 91 ? -19.375 17.109 17.047 1 95.5 91 LYS A C 1
ATOM 717 O O . LYS A 1 91 ? -19.406 16.812 18.25 1 95.5 91 LYS A O 1
ATOM 722 N N . LEU A 1 92 ? -18.281 17.328 16.469 1 97.12 92 LEU A N 1
ATOM 723 C CA . LEU A 1 92 ? -17 17.078 17.125 1 97.12 92 LEU A CA 1
ATOM 724 C C . LEU A 1 92 ? -16.703 18.188 18.141 1 97.12 92 LEU A C 1
ATOM 726 O O . LEU A 1 92 ? -16.906 19.359 17.859 1 97.12 92 LEU A O 1
ATOM 730 N N . LYS A 1 93 ? -16.234 17.781 19.297 1 97.81 93 LYS A N 1
ATOM 731 C CA . LYS A 1 93 ? -15.828 18.672 20.375 1 97.81 93 LYS A CA 1
ATOM 732 C C . LYS A 1 93 ? -14.305 18.688 20.531 1 97.81 93 LYS A C 1
ATOM 734 O O . LYS A 1 93 ? -13.609 17.859 19.938 1 97.81 93 LYS A O 1
ATOM 739 N N . ARG A 1 94 ? -13.836 19.625 21.312 1 98.12 94 ARG A N 1
ATOM 740 C CA . ARG A 1 94 ? -12.406 19.766 21.562 1 98.12 94 ARG A CA 1
ATOM 741 C C . ARG A 1 94 ? -11.789 18.453 22.047 1 98.12 94 ARG A C 1
ATOM 743 O O . ARG A 1 94 ? -10.727 18.047 21.562 1 98.12 94 ARG A O 1
ATOM 750 N N . VAL A 1 95 ? -12.484 17.766 22.906 1 98.31 95 VAL A N 1
ATOM 751 C CA . VAL A 1 95 ? -11.969 16.531 23.484 1 98.31 95 VAL A CA 1
ATOM 752 C C . VAL A 1 95 ? -11.836 15.469 22.406 1 98.31 95 VAL A C 1
ATOM 754 O O . VAL A 1 95 ? -10.914 14.648 22.438 1 98.31 95 VAL A O 1
ATOM 757 N N . HIS A 1 96 ? -12.789 15.461 21.453 1 98.62 96 HIS A N 1
ATOM 758 C CA . HIS A 1 96 ? -12.703 14.516 20.344 1 98.62 96 HIS A CA 1
ATOM 759 C C . HIS A 1 96 ? -11.469 14.781 19.484 1 98.62 96 HIS A C 1
ATOM 761 O O . HIS A 1 96 ? -10.773 13.844 19.094 1 98.62 96 HIS A O 1
ATOM 767 N N . ILE A 1 97 ? -11.195 16.062 19.234 1 98.75 97 ILE A N 1
ATOM 768 C CA . ILE A 1 97 ? -10.062 16.469 18.406 1 98.75 97 ILE A CA 1
ATOM 769 C C . ILE A 1 97 ? -8.758 16.062 19.094 1 98.75 97 ILE A C 1
ATOM 771 O O . ILE A 1 97 ? -7.84 15.555 18.438 1 98.75 97 ILE A O 1
ATOM 775 N N . TYR A 1 98 ? -8.664 16.188 20.391 1 98.81 98 TYR A N 1
ATOM 776 C CA . TYR A 1 98 ? -7.488 15.797 21.156 1 98.81 98 TYR A CA 1
ATOM 777 C C . TYR A 1 98 ? -7.211 14.305 21 1 98.81 98 TYR A C 1
ATOM 779 O O . TYR A 1 98 ? -6.105 13.906 20.625 1 98.81 98 TYR A O 1
ATOM 787 N N . TRP A 1 99 ? -8.227 13.477 21.203 1 98.81 99 TRP A N 1
ATOM 788 C CA . TRP A 1 99 ? -8.055 12.031 21.141 1 98.81 99 TRP A CA 1
ATOM 789 C C . TRP A 1 99 ? -7.828 11.57 19.703 1 98.81 99 TRP A C 1
ATOM 791 O O . TRP A 1 99 ? -7.059 10.641 19.453 1 98.81 99 TRP A O 1
ATOM 801 N N . GLY A 1 100 ? -8.555 12.211 18.766 1 98.81 100 GLY A N 1
ATOM 802 C CA . GLY A 1 100 ? -8.281 11.938 17.375 1 98.81 100 GLY A CA 1
ATOM 803 C C . GLY A 1 100 ? -6.852 12.227 16.969 1 98.81 100 GLY A C 1
ATOM 804 O O . GLY A 1 100 ? -6.223 11.438 16.266 1 98.81 100 GLY A O 1
ATOM 805 N N . ALA A 1 101 ? -6.332 13.375 17.438 1 98.88 101 ALA A N 1
ATOM 806 C CA . ALA A 1 101 ? -4.949 13.75 17.141 1 98.88 101 ALA A CA 1
ATOM 807 C C . ALA A 1 101 ? -3.971 12.75 17.75 1 98.88 101 ALA A C 1
ATOM 809 O O . ALA A 1 101 ? -2.961 12.406 17.141 1 98.88 101 ALA A O 1
ATOM 810 N N . LEU A 1 102 ? -4.273 12.281 18.969 1 98.88 102 LEU A N 1
ATOM 811 C CA . LEU A 1 102 ? -3.412 11.289 19.609 1 98.88 102 LEU A CA 1
ATOM 812 C C . LEU A 1 102 ? -3.363 10.008 18.781 1 98.88 102 LEU A C 1
ATOM 814 O O . LEU A 1 102 ? -2.289 9.438 18.578 1 98.88 102 LEU A O 1
ATOM 818 N N . LEU A 1 103 ? -4.5 9.57 18.312 1 98.88 103 LEU A N 1
ATOM 819 C CA . LEU A 1 103 ? -4.52 8.359 17.516 1 98.88 103 LEU A CA 1
ATOM 820 C C . LEU A 1 103 ? -3.777 8.57 16.188 1 98.88 103 LEU A C 1
ATOM 822 O O . LEU A 1 103 ? -2.99 7.719 15.773 1 98.88 103 LEU A O 1
ATOM 826 N N . GLY A 1 104 ? -4.109 9.688 15.508 1 98.88 104 GLY A N 1
ATOM 827 C CA . GLY A 1 104 ? -3.434 9.984 14.258 1 98.88 104 GLY A CA 1
ATOM 828 C C . GLY A 1 104 ? -1.925 10.062 14.398 1 98.88 104 GLY A C 1
ATOM 829 O O . GLY A 1 104 ? -1.188 9.516 13.578 1 98.88 104 GLY A O 1
ATOM 830 N N . THR A 1 105 ? -1.416 10.758 15.445 1 98.88 105 THR A N 1
ATOM 831 C CA . THR A 1 105 ? 0.019 10.914 15.656 1 98.88 105 THR A CA 1
ATOM 832 C C . THR A 1 105 ? 0.65 9.594 16.094 1 98.88 105 THR A C 1
ATOM 834 O O . THR A 1 105 ? 1.801 9.312 15.758 1 98.88 105 THR A O 1
ATOM 837 N N . LEU A 1 106 ? -0.09 8.781 16.844 1 98.88 106 LEU A N 1
ATOM 838 C CA . LEU A 1 106 ? 0.37 7.441 17.188 1 98.88 106 LEU A CA 1
ATOM 839 C C . LEU A 1 106 ? 0.629 6.621 15.93 1 98.88 106 LEU A C 1
ATOM 841 O O . LEU A 1 106 ? 1.667 5.965 15.812 1 98.88 106 LEU A O 1
ATOM 845 N N . GLU A 1 107 ? -0.328 6.684 15.047 1 98.88 107 GLU A N 1
ATOM 846 C CA . GLU A 1 107 ? -0.182 6 13.766 1 98.88 107 GLU A CA 1
ATOM 847 C C . GLU A 1 107 ? 1.04 6.508 13.008 1 98.88 107 GLU A C 1
ATOM 849 O O . GLU A 1 107 ? 1.791 5.723 12.422 1 98.88 107 GLU A O 1
ATOM 854 N N . MET A 1 108 ? 1.271 7.781 12.977 1 98.94 108 MET A N 1
ATOM 855 C CA . MET A 1 108 ? 2.396 8.383 12.273 1 98.94 108 MET A CA 1
ATOM 856 C C . MET A 1 108 ? 3.723 7.953 12.891 1 98.94 108 MET A C 1
ATOM 858 O O . MET A 1 108 ? 4.652 7.586 12.172 1 98.94 108 MET A O 1
ATOM 862 N N . ILE A 1 109 ? 3.838 7.918 14.25 1 98.88 109 ILE A N 1
ATOM 863 C CA . ILE A 1 109 ? 5.043 7.438 14.914 1 98.88 109 ILE A CA 1
ATOM 864 C C . ILE A 1 109 ? 5.332 6 14.484 1 98.88 109 ILE A C 1
ATOM 866 O O . ILE A 1 109 ? 6.457 5.672 14.109 1 98.88 109 ILE A O 1
ATOM 870 N N . LYS A 1 110 ? 4.344 5.184 14.445 1 98.81 110 LYS A N 1
ATOM 871 C CA . LYS A 1 110 ? 4.508 3.748 14.227 1 98.81 110 LYS A CA 1
ATOM 872 C C . LYS A 1 110 ? 4.848 3.447 12.773 1 98.81 110 LYS A C 1
ATOM 874 O O . LYS A 1 110 ? 5.324 2.355 12.453 1 98.81 110 LYS A O 1
ATOM 879 N N . THR A 1 111 ? 4.582 4.461 11.93 1 98.88 111 THR A N 1
ATOM 880 C CA . THR A 1 111 ? 4.883 4.246 10.516 1 98.88 111 THR A CA 1
ATOM 881 C C . THR A 1 111 ? 6.074 5.098 10.086 1 98.88 111 THR A C 1
ATOM 883 O O . THR A 1 111 ? 6.367 5.207 8.891 1 98.88 111 THR A O 1
ATOM 886 N N . GLY A 1 112 ? 6.746 5.785 10.969 1 98.88 112 GLY A N 1
ATOM 887 C CA . GLY A 1 112 ? 8.055 6.363 10.695 1 98.88 112 GLY A CA 1
ATOM 888 C C . GLY A 1 112 ? 8 7.855 10.438 1 98.88 112 GLY A C 1
ATOM 889 O O . GLY A 1 112 ? 9.023 8.469 10.117 1 98.88 112 GLY A O 1
ATOM 890 N N . THR A 1 113 ? 6.816 8.484 10.586 1 98.94 113 THR A N 1
ATOM 891 C CA . THR A 1 113 ? 6.719 9.938 10.445 1 98.94 113 THR A CA 1
ATOM 892 C C . THR A 1 113 ? 7.262 10.633 11.688 1 98.94 113 THR A C 1
ATOM 894 O O . THR A 1 113 ? 6.914 10.273 12.812 1 98.94 113 THR A O 1
ATOM 897 N N . THR A 1 114 ? 8.125 11.602 11.484 1 98.94 114 THR A N 1
ATOM 898 C CA . THR A 1 114 ? 8.68 12.344 12.609 1 98.94 114 THR A CA 1
ATOM 899 C C . THR A 1 114 ? 8.18 13.789 12.609 1 98.94 114 THR A C 1
ATOM 901 O O . THR A 1 114 ? 8.234 14.469 13.641 1 98.94 114 THR A O 1
ATOM 904 N N . THR A 1 115 ? 7.781 14.258 11.461 1 98.94 115 THR A N 1
ATOM 905 C CA . THR A 1 115 ? 7.277 15.617 11.281 1 98.94 115 THR A CA 1
ATOM 906 C C . THR A 1 115 ? 6.043 15.625 10.391 1 98.94 115 THR A C 1
ATOM 908 O O . THR A 1 115 ? 5.984 14.898 9.398 1 98.94 115 THR A O 1
ATOM 911 N N . PHE A 1 116 ? 5.059 16.438 10.773 1 98.94 116 PHE A N 1
ATOM 912 C CA . PHE A 1 116 ? 3.895 16.516 9.898 1 98.94 116 PHE A CA 1
ATOM 913 C C . PHE A 1 116 ? 3.324 17.938 9.891 1 98.94 116 PHE A C 1
ATOM 915 O O . PHE A 1 116 ? 3.543 18.703 10.828 1 98.94 116 PHE A O 1
ATOM 922 N N . VAL A 1 117 ? 2.674 18.328 8.766 1 98.94 117 VAL A N 1
ATOM 923 C CA . VAL A 1 117 ? 1.908 19.562 8.602 1 98.94 117 VAL A CA 1
ATOM 924 C C . VAL A 1 117 ? 0.416 19.266 8.711 1 98.94 117 VAL A C 1
ATOM 926 O O . VAL A 1 117 ? -0.108 18.406 7.992 1 98.94 117 VAL A O 1
ATOM 929 N N . ASP A 1 118 ? -0.237 19.984 9.594 1 98.88 118 ASP A N 1
ATOM 930 C CA . ASP A 1 118 ? -1.632 19.688 9.898 1 98.88 118 ASP A CA 1
ATOM 931 C C . ASP A 1 118 ? -2.518 20.906 9.688 1 98.88 118 ASP A C 1
ATOM 933 O O . ASP A 1 118 ? -2.098 22.031 9.945 1 98.88 118 ASP A O 1
ATOM 937 N N . MET A 1 119 ? -3.688 20.688 9.203 1 98.75 119 MET A N 1
ATOM 938 C CA . MET A 1 119 ? -4.723 21.703 9.016 1 98.75 119 MET A CA 1
ATOM 939 C C . MET A 1 119 ? -6.086 21.172 9.461 1 98.75 119 MET A C 1
ATOM 941 O O . MET A 1 119 ? -6.562 20.156 8.93 1 98.75 119 MET A O 1
ATOM 945 N N . TYR A 1 120 ? -6.684 21.781 10.453 1 98.12 120 TYR A N 1
ATOM 946 C CA . TYR A 1 120 ? -8.016 21.375 10.906 1 98.12 120 TYR A CA 1
ATOM 947 C C . TYR A 1 120 ? -8.617 22.453 11.805 1 98.12 120 TYR A C 1
ATOM 949 O O . TYR A 1 120 ? -8.406 23.641 11.586 1 98.12 120 TYR A O 1
ATOM 957 N N . PHE A 1 121 ? -9.531 22.078 12.703 1 97.81 121 PHE A N 1
ATOM 958 C CA . PHE A 1 121 ? -10.094 22.984 13.695 1 97.81 121 PHE A CA 1
ATOM 959 C C . PHE A 1 121 ? -9.797 22.5 15.102 1 97.81 121 PHE A C 1
ATOM 961 O O . PHE A 1 121 ? -9.367 21.359 15.297 1 97.81 121 PHE A O 1
ATOM 968 N N . HIS A 1 122 ? -9.898 23.391 16.078 1 98.25 122 HIS A N 1
ATOM 969 C CA . HIS A 1 122 ? -9.523 23.125 17.453 1 98.25 122 HIS A CA 1
ATOM 970 C C . HIS A 1 122 ? -8.078 22.672 17.562 1 98.25 122 HIS A C 1
ATOM 972 O O . HIS A 1 122 ? -7.785 21.672 18.219 1 98.25 122 HIS A O 1
ATOM 978 N N . MET A 1 123 ? -7.203 23.438 16.906 1 98.75 123 MET A N 1
ATOM 979 C CA . MET A 1 123 ? -5.836 22.984 16.672 1 98.75 123 MET A CA 1
ATOM 980 C C . MET A 1 123 ? -4.988 23.109 17.922 1 98.75 123 MET A C 1
ATOM 982 O O . MET A 1 123 ? -3.912 22.516 18.016 1 98.75 123 MET A O 1
ATOM 986 N N . GLU A 1 124 ? -5.484 23.859 18.969 1 98.75 124 GLU A N 1
ATOM 987 C CA . GLU A 1 124 ? -4.824 23.844 20.281 1 98.75 124 GLU A CA 1
ATOM 988 C C . GLU A 1 124 ? -4.773 22.438 20.844 1 98.75 124 GLU A C 1
ATOM 990 O O . GLU A 1 124 ? -3.793 22.062 21.5 1 98.75 124 GLU A O 1
ATOM 995 N N . GLU A 1 125 ? -5.824 21.672 20.625 1 98.81 125 GLU A N 1
ATOM 996 C CA . GLU A 1 125 ? -5.891 20.297 21.109 1 98.81 125 GLU A CA 1
ATOM 997 C C . GLU A 1 125 ? -4.875 19.406 20.391 1 98.81 125 GLU A C 1
ATOM 999 O O . GLU A 1 125 ? -4.316 18.5 21 1 98.81 125 GLU A O 1
ATOM 1004 N N . VAL A 1 126 ? -4.652 19.656 19.109 1 98.88 126 VAL A N 1
ATOM 1005 C CA . VAL A 1 126 ? -3.645 18.922 18.359 1 98.88 126 VAL A CA 1
ATOM 1006 C C . VAL A 1 126 ? -2.254 19.25 18.891 1 98.88 126 VAL A C 1
ATOM 1008 O O . VAL A 1 126 ? -1.416 18.359 19.047 1 98.88 126 VAL A O 1
ATOM 1011 N N . ALA A 1 127 ? -2.039 20.562 19.172 1 98.88 127 ALA A N 1
ATOM 1012 C CA . ALA A 1 127 ? -0.758 20.969 19.734 1 98.88 127 ALA A CA 1
ATOM 1013 C C . ALA A 1 127 ? -0.477 20.25 21.047 1 98.88 127 ALA A C 1
ATOM 1015 O O . ALA A 1 127 ? 0.646 19.812 21.297 1 98.88 127 ALA A O 1
ATOM 1016 N N . LYS A 1 128 ? -1.483 20.172 21.906 1 98.69 128 LYS A N 1
ATOM 1017 C CA . LYS A 1 128 ? -1.339 19.469 23.172 1 98.69 128 LYS A CA 1
ATOM 1018 C C . LYS A 1 128 ? -0.986 18 22.953 1 98.69 128 LYS A C 1
ATOM 1020 O O . LYS A 1 128 ? -0.113 17.453 23.641 1 98.69 128 LYS A O 1
ATOM 1025 N N . ALA A 1 129 ? 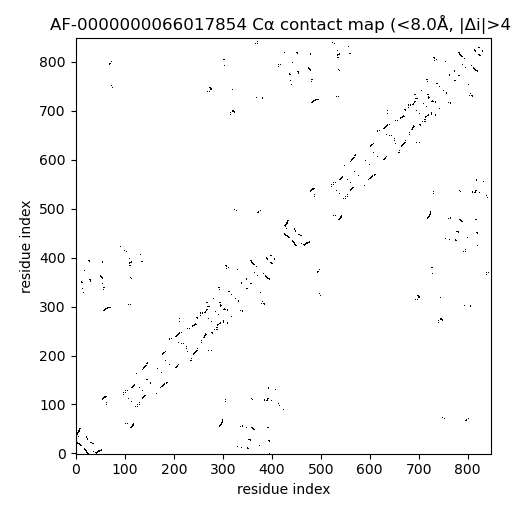-1.672 17.328 22.031 1 98.75 129 ALA A N 1
ATOM 1026 C CA . ALA A 1 129 ? -1.405 15.938 21.703 1 98.75 129 ALA A CA 1
ATOM 1027 C C . ALA A 1 129 ? 0.029 15.75 21.203 1 98.75 129 ALA A C 1
ATOM 1029 O O . ALA A 1 129 ? 0.7 14.789 21.594 1 98.75 129 ALA A O 1
ATOM 1030 N N . VAL A 1 130 ? 0.497 16.672 20.391 1 98.75 130 VAL A N 1
ATOM 1031 C CA . VAL A 1 130 ? 1.834 16.625 19.812 1 98.75 130 VAL A CA 1
ATOM 1032 C C . VAL A 1 130 ? 2.883 16.75 20.922 1 98.75 130 VAL A C 1
ATOM 1034 O O . VAL A 1 130 ? 3.875 16.016 20.922 1 98.75 130 VAL A O 1
ATOM 1037 N N . GLU A 1 131 ? 2.648 17.703 21.797 1 98.31 131 GLU A N 1
ATOM 1038 C CA . GLU A 1 131 ? 3.564 17.875 22.922 1 98.31 131 GLU A CA 1
ATOM 1039 C C . GLU A 1 131 ? 3.656 16.609 23.766 1 98.31 131 GLU A C 1
ATOM 1041 O O . GLU A 1 131 ? 4.738 16.234 24.234 1 98.31 131 GLU A O 1
ATOM 1046 N N . GLU A 1 132 ? 2.566 15.969 23.922 1 98.19 132 GLU A N 1
ATOM 1047 C CA . GLU A 1 132 ? 2.496 14.773 24.75 1 98.19 132 GLU A CA 1
ATOM 1048 C C . GLU A 1 132 ? 3.17 13.586 24.078 1 98.19 132 GLU A C 1
ATOM 1050 O O . GLU A 1 132 ? 3.947 12.867 24.703 1 98.19 132 GLU A O 1
ATOM 1055 N N . ILE A 1 133 ? 2.939 13.391 22.828 1 98.31 133 ILE A N 1
ATOM 1056 C CA . ILE A 1 133 ? 3.346 12.148 22.172 1 98.31 133 ILE A CA 1
ATOM 1057 C C . ILE A 1 133 ? 4.785 12.281 21.672 1 98.31 133 ILE A C 1
ATOM 1059 O O . ILE A 1 133 ? 5.48 11.273 21.5 1 98.31 133 ILE A O 1
ATOM 1063 N N . GLY A 1 134 ? 5.203 13.516 21.266 1 98.5 134 GLY A N 1
ATOM 1064 C CA . GLY A 1 134 ? 6.625 13.727 21.062 1 98.5 134 GLY A CA 1
ATOM 1065 C C . GLY A 1 134 ? 6.996 13.961 19.609 1 98.5 134 GLY A C 1
ATOM 1066 O O . GLY A 1 134 ? 8.172 14.07 19.266 1 98.5 134 GLY A O 1
ATOM 1067 N N . LEU A 1 135 ? 6.035 14.141 18.672 1 98.75 135 LEU A N 1
ATOM 1068 C CA . LEU A 1 135 ? 6.316 14.406 17.266 1 98.75 135 LEU A CA 1
ATOM 1069 C C . LEU A 1 135 ? 6.652 15.875 17.047 1 98.75 135 LEU A C 1
ATOM 1071 O O . LEU A 1 135 ? 6.598 16.672 17.984 1 98.75 135 LEU A O 1
ATOM 1075 N N . ARG A 1 136 ? 7.18 16.188 15.875 1 98.88 136 ARG A N 1
ATOM 1076 C CA . ARG A 1 136 ? 7.309 17.562 15.391 1 98.88 136 ARG A CA 1
ATOM 1077 C C . ARG A 1 136 ? 6.145 17.938 14.484 1 98.88 136 ARG A C 1
ATOM 1079 O O . ARG A 1 136 ? 5.699 17.125 13.672 1 98.88 136 ARG A O 1
ATOM 1086 N N . ALA A 1 137 ? 5.586 19.172 14.68 1 98.88 137 ALA A N 1
ATOM 1087 C CA . ALA A 1 137 ? 4.395 19.5 13.898 1 98.88 137 ALA A CA 1
ATOM 1088 C C . ALA A 1 137 ? 4.387 20.969 13.5 1 98.88 137 ALA A C 1
ATOM 1090 O O . ALA A 1 137 ? 4.898 21.828 14.234 1 98.88 137 ALA A O 1
ATOM 1091 N N . TYR A 1 138 ? 3.91 21.219 12.359 1 98.88 138 TYR A N 1
ATOM 1092 C CA . TYR A 1 138 ? 3.498 22.516 11.852 1 98.88 138 TYR A CA 1
ATOM 1093 C C . TYR A 1 138 ? 1.979 22.609 11.75 1 98.88 138 TYR A C 1
ATOM 1095 O O . TYR A 1 138 ? 1.362 21.922 10.945 1 98.88 138 TYR A O 1
ATOM 1103 N N . LEU A 1 139 ? 1.383 23.469 12.602 1 98.94 139 LEU A N 1
ATOM 1104 C CA . LEU A 1 139 ? -0.058 23.391 12.82 1 98.94 139 LEU A CA 1
ATOM 1105 C C . LEU A 1 139 ? -0.753 24.641 12.281 1 98.94 139 LEU A C 1
ATOM 1107 O O . LEU A 1 139 ? -0.24 25.75 12.422 1 98.94 139 LEU A O 1
ATOM 1111 N N . SER A 1 140 ? -1.905 24.453 11.641 1 98.88 140 SER A N 1
ATOM 1112 C CA . SER A 1 140 ? -2.684 25.547 11.086 1 98.88 140 SER A CA 1
ATOM 1113 C C . SER A 1 140 ? -4.18 25.328 11.305 1 98.88 140 SER A C 1
ATOM 1115 O O . SER A 1 140 ? -4.645 24.188 11.352 1 98.88 140 SER A O 1
ATOM 1117 N N . TYR A 1 141 ? -4.848 26.391 11.492 1 98.69 141 TYR A N 1
ATOM 1118 C CA . TYR A 1 141 ? -6.309 26.422 11.516 1 98.69 141 TYR A CA 1
ATOM 1119 C C . TYR A 1 141 ? -6.867 26.641 10.117 1 98.69 141 TYR A C 1
ATOM 1121 O O . TYR A 1 141 ? -6.492 27.609 9.438 1 98.69 141 TYR A O 1
ATOM 1129 N N . GLY A 1 142 ? -7.762 25.703 9.672 1 98.44 142 GLY A N 1
ATOM 1130 C CA . GLY A 1 142 ? -8.367 25.812 8.352 1 98.44 142 GLY A CA 1
ATOM 1131 C C . GLY A 1 142 ? -9.391 26.938 8.266 1 98.44 142 GLY A C 1
ATOM 1132 O O . GLY A 1 142 ? -10.531 26.766 8.695 1 98.44 142 GLY A O 1
ATOM 1133 N N . MET A 1 143 ? -9.047 28.062 7.582 1 98.56 143 MET A N 1
ATOM 1134 C CA . MET A 1 143 ? -9.906 29.25 7.484 1 98.56 143 MET A CA 1
ATOM 1135 C C . MET A 1 143 ? -10.867 29.125 6.309 1 98.56 143 MET A C 1
ATOM 1137 O O . MET A 1 143 ? -10.461 28.75 5.207 1 98.56 143 MET A O 1
ATOM 1141 N N . VAL A 1 144 ? -12.109 29.391 6.535 1 97.25 144 VAL A N 1
ATOM 1142 C CA . VAL A 1 144 ? -13.141 29.406 5.508 1 97.25 144 VAL A CA 1
ATOM 1143 C C . VAL A 1 144 ? -14.078 30.594 5.738 1 97.25 144 VAL A C 1
ATOM 1145 O O . VAL A 1 144 ? -14.82 30.625 6.723 1 97.25 144 VAL A O 1
ATOM 1148 N N . ASP A 1 145 ? -14.117 31.625 4.816 1 97.5 145 ASP A N 1
ATOM 1149 C CA . ASP A 1 145 ? -15 32.781 5.051 1 97.5 145 ASP A CA 1
ATOM 1150 C C . ASP A 1 145 ? -16.094 32.844 3.992 1 97.5 145 ASP A C 1
ATOM 1152 O O . ASP A 1 145 ? -17.078 33.594 4.156 1 97.5 145 ASP A O 1
ATOM 1156 N N . LEU A 1 146 ? -15.977 32.156 2.879 1 94.88 146 LEU A N 1
ATOM 1157 C CA . LEU A 1 146 ? -16.953 32.094 1.796 1 94.88 146 LEU A CA 1
ATOM 1158 C C . LEU A 1 146 ? -17.406 33.5 1.4 1 94.88 146 LEU A C 1
ATOM 1160 O O . LEU A 1 146 ? -18.578 33.688 1.08 1 94.88 146 LEU A O 1
ATOM 1164 N N . GLY A 1 147 ? -16.594 34.438 1.616 1 95.5 147 GLY A N 1
ATOM 1165 C CA . GLY A 1 147 ? -16.906 35.812 1.216 1 95.5 147 GLY A CA 1
ATOM 1166 C C . GLY A 1 147 ? -17.719 36.562 2.246 1 95.5 147 GLY A C 1
ATOM 1167 O O . GLY A 1 147 ? -18.016 37.75 2.066 1 95.5 147 GLY A O 1
ATOM 1168 N N . ASP A 1 148 ? -18.016 35.969 3.344 1 97.31 148 ASP A N 1
ATOM 1169 C CA . ASP A 1 148 ? -18.812 36.594 4.398 1 97.31 148 ASP A CA 1
ATOM 1170 C C . ASP A 1 148 ? -17.938 37.344 5.402 1 97.31 148 ASP A C 1
ATOM 1172 O O . ASP A 1 148 ? -17 36.75 5.965 1 97.31 148 ASP A O 1
ATOM 1176 N N . GLU A 1 149 ? -18.281 38.562 5.656 1 97.56 149 GLU A N 1
ATOM 1177 C CA . GLU A 1 149 ? -17.453 39.438 6.488 1 97.56 149 GLU A CA 1
ATOM 1178 C C . GLU A 1 149 ? -17.438 38.969 7.938 1 97.56 149 GLU A C 1
ATOM 1180 O O . GLU A 1 149 ? -16.391 39 8.586 1 97.56 149 GLU A O 1
ATOM 1185 N N . GLU A 1 150 ? -18.531 38.625 8.43 1 97.88 150 GLU A N 1
ATOM 1186 C CA . GLU A 1 150 ? -18.609 38.156 9.805 1 97.88 150 GLU A CA 1
ATOM 1187 C C . GLU A 1 150 ? -17.828 36.875 9.984 1 97.88 150 GLU A C 1
ATOM 1189 O O . GLU A 1 150 ? -17.078 36.719 10.953 1 97.88 150 GLU A O 1
ATOM 1194 N N . LYS A 1 151 ? -18.031 35.969 9.078 1 97.62 151 LYS A N 1
ATOM 1195 C CA . LYS A 1 151 ? -17.266 34.719 9.109 1 97.62 151 LYS A CA 1
ATOM 1196 C C . LYS A 1 151 ? -15.766 34.969 9.023 1 97.62 151 LYS A C 1
ATOM 1198 O O . LYS A 1 151 ? -14.977 34.344 9.727 1 97.62 151 LYS A O 1
ATOM 1203 N N . ARG A 1 152 ? -15.414 35.844 8.172 1 98.25 152 ARG A N 1
ATOM 1204 C CA . ARG A 1 152 ? -14.008 36.188 7.992 1 98.25 152 ARG A CA 1
ATOM 1205 C C . ARG A 1 152 ? -13.398 36.656 9.305 1 98.25 152 ARG A C 1
ATOM 1207 O O . ARG A 1 152 ? -12.289 36.281 9.656 1 98.25 152 ARG A O 1
ATOM 1214 N N . SER A 1 153 ? -14.125 37.531 9.945 1 98.31 153 SER A N 1
ATOM 1215 C CA . SER A 1 153 ? -13.641 38.062 11.219 1 98.31 153 SER A CA 1
ATOM 1216 C C . SER A 1 153 ? -13.438 36.969 12.234 1 98.31 153 SER A C 1
ATOM 1218 O O . SER A 1 153 ? -12.469 36.969 12.992 1 98.31 153 SER A O 1
ATOM 1220 N N . ILE A 1 154 ? -14.367 36.031 12.227 1 98.19 154 ILE A N 1
ATOM 1221 C CA . ILE A 1 154 ? -14.281 34.875 13.141 1 98.19 154 ILE A CA 1
ATOM 1222 C C . ILE A 1 154 ? -13.047 34.031 12.797 1 98.19 154 ILE A C 1
ATOM 1224 O O . ILE A 1 154 ? -12.297 33.656 13.688 1 98.19 154 ILE A O 1
ATOM 1228 N N . GLU A 1 155 ? -12.859 33.75 11.523 1 98.31 155 GLU A N 1
ATOM 1229 C CA . GLU A 1 155 ? -11.711 32.969 11.062 1 98.31 155 GLU A CA 1
ATOM 1230 C C . GLU A 1 155 ? -10.398 33.625 11.453 1 98.31 155 GLU A C 1
ATOM 1232 O O . GLU A 1 155 ? -9.453 32.969 11.867 1 98.31 155 GLU A O 1
ATOM 1237 N N . ILE A 1 156 ? -10.344 34.938 11.273 1 98.62 156 ILE A N 1
ATOM 1238 C CA . ILE A 1 156 ? -9.148 35.719 11.602 1 98.62 156 ILE A CA 1
ATOM 1239 C C . ILE A 1 156 ? -8.867 35.594 13.102 1 98.62 156 ILE A C 1
ATOM 1241 O O . ILE A 1 156 ? -7.734 35.344 13.508 1 98.62 156 ILE A O 1
ATOM 1245 N N . ARG A 1 157 ? -9.883 35.781 13.898 1 98.44 157 ARG A N 1
ATOM 1246 C CA . ARG A 1 157 ? -9.734 35.719 15.352 1 98.44 157 ARG A CA 1
ATOM 1247 C C . ARG A 1 157 ? -9.234 34.344 15.797 1 98.44 157 ARG A C 1
ATOM 1249 O O . ARG A 1 157 ? -8.344 34.25 16.641 1 98.44 157 ARG A O 1
ATOM 1256 N N . GLU A 1 158 ? -9.789 33.25 15.234 1 98.19 158 GLU A N 1
ATOM 1257 C CA . GLU A 1 158 ? -9.398 31.891 15.586 1 98.19 158 GLU A CA 1
ATOM 1258 C C . GLU A 1 158 ? -7.949 31.609 15.188 1 98.19 158 GLU A C 1
ATOM 1260 O O . GLU A 1 158 ? -7.215 30.938 15.922 1 98.19 158 GLU A O 1
ATOM 1265 N N . THR A 1 159 ? -7.582 32.062 14.062 1 98.75 159 THR A N 1
ATOM 1266 C CA . THR A 1 159 ? -6.223 31.875 13.562 1 98.75 159 THR A CA 1
ATOM 1267 C C . THR A 1 159 ? -5.215 32.594 14.461 1 98.75 159 THR A C 1
ATOM 1269 O O . THR A 1 159 ? -4.18 32.031 14.812 1 98.75 159 THR A O 1
ATOM 1272 N N . LEU A 1 160 ? -5.539 33.844 14.812 1 98.75 160 LEU A N 1
ATOM 1273 C CA . LEU A 1 160 ? -4.641 34.625 15.664 1 98.75 160 LEU A CA 1
ATOM 1274 C C . LEU A 1 160 ? -4.562 34.031 17.062 1 98.75 160 LEU A C 1
ATOM 1276 O O . LEU A 1 160 ? -3.514 34.094 17.703 1 98.75 160 LEU A O 1
ATOM 1280 N N . LYS A 1 161 ? -5.691 33.5 17.516 1 98.56 161 LYS A N 1
ATOM 1281 C CA . LYS A 1 161 ? -5.703 32.812 18.797 1 98.56 161 LYS A CA 1
ATOM 1282 C C . LYS A 1 161 ? -4.754 31.609 18.766 1 98.56 161 LYS A C 1
ATOM 1284 O O . LYS A 1 161 ? -4.004 31.391 19.719 1 98.56 161 LYS A O 1
ATOM 1289 N N . LEU A 1 162 ? -4.742 30.797 17.734 1 98.69 162 LEU A N 1
ATOM 1290 C CA . LEU A 1 162 ? -3.85 29.656 17.594 1 98.69 162 LEU A CA 1
ATOM 1291 C C . LEU A 1 162 ? -2.395 30.109 17.547 1 98.69 162 LEU A C 1
ATOM 1293 O O . LEU A 1 162 ? -1.523 29.484 18.156 1 98.69 162 LEU A O 1
ATOM 1297 N N . LEU A 1 163 ? -2.143 31.172 16.75 1 98.75 163 LEU A N 1
ATOM 1298 C CA . LEU A 1 163 ? -0.794 31.719 16.656 1 98.75 163 LEU A CA 1
ATOM 1299 C C . LEU A 1 163 ? -0.245 32.031 18.047 1 98.75 163 LEU A C 1
ATOM 1301 O O . LEU A 1 163 ? 0.86 31.625 18.391 1 98.75 163 LEU A O 1
ATOM 1305 N N . LYS A 1 164 ? -1.038 32.781 18.812 1 98.62 164 LYS A N 1
ATOM 1306 C CA . LYS A 1 164 ? -0.625 33.188 20.172 1 98.62 164 LYS A CA 1
ATOM 1307 C C . LYS A 1 164 ? -0.413 31.953 21.047 1 98.62 164 LYS A C 1
ATOM 1309 O O . LYS A 1 164 ? 0.528 31.922 21.844 1 98.62 164 LYS A O 1
ATOM 1314 N N . PHE A 1 165 ? -1.296 31.016 20.953 1 98.62 165 PHE A N 1
ATOM 1315 C CA . PHE A 1 165 ? -1.212 29.797 21.75 1 98.62 165 PHE A CA 1
ATOM 1316 C C . PHE A 1 165 ? 0.084 29.047 21.469 1 98.62 165 PHE A C 1
ATOM 1318 O O . PHE A 1 165 ? 0.809 28.672 22.391 1 98.62 165 PHE A O 1
ATOM 1325 N N . ILE A 1 166 ? 0.384 28.781 20.203 1 98.62 166 ILE A N 1
ATOM 1326 C CA . ILE A 1 166 ? 1.561 28.016 19.812 1 98.62 166 ILE A CA 1
ATOM 1327 C C . ILE A 1 166 ? 2.826 28.75 20.25 1 98.62 166 ILE A C 1
ATOM 1329 O O . ILE A 1 166 ? 3.771 28.141 20.734 1 98.62 166 ILE A O 1
ATOM 1333 N N . GLU A 1 167 ? 2.814 30.078 20.047 1 97.81 167 GLU A N 1
ATOM 1334 C CA . GLU A 1 167 ? 3.959 30.875 20.5 1 97.81 167 GLU A CA 1
ATOM 1335 C C . GLU A 1 167 ? 4.164 30.75 22 1 97.81 167 GLU A C 1
ATOM 1337 O O . GLU A 1 167 ? 5.305 30.719 22.469 1 97.81 167 GLU A O 1
ATOM 1342 N N . SER A 1 168 ? 3.098 30.672 22.703 1 98.06 168 SER A N 1
ATOM 1343 C CA . SER A 1 168 ? 3.178 30.609 24.156 1 98.06 168 SER A CA 1
ATOM 1344 C C . SER A 1 168 ? 3.719 29.266 24.625 1 98.06 168 SER A C 1
ATOM 1346 O O . SER A 1 168 ? 4.223 29.156 25.734 1 98.06 168 SER A O 1
ATOM 1348 N N . LEU A 1 169 ? 3.596 28.203 23.797 1 97.19 169 LEU A N 1
ATOM 1349 C CA . LEU A 1 169 ? 4.121 26.891 24.141 1 97.19 169 LEU A CA 1
ATOM 1350 C C . LEU A 1 169 ? 5.645 26.922 24.234 1 97.19 169 LEU A C 1
ATOM 1352 O O . LEU A 1 169 ? 6.246 26.125 24.953 1 97.19 169 LEU A O 1
ATOM 1356 N N . SER A 1 170 ? 6.324 27.797 23.469 1 96.69 170 SER A N 1
ATOM 1357 C CA . SER A 1 170 ? 7.777 27.859 23.375 1 96.69 170 SER A CA 1
ATOM 1358 C C . SER A 1 170 ? 8.375 26.484 23.125 1 96.69 170 SER A C 1
ATOM 1360 O O . SER A 1 170 ? 9.352 26.094 23.781 1 96.69 170 SER A O 1
ATOM 1362 N N . SER A 1 171 ? 7.684 25.734 22.344 1 96.38 171 SER A N 1
ATOM 1363 C CA . SER A 1 171 ? 8.117 24.375 22 1 96.38 171 SER A CA 1
ATOM 1364 C C . SER A 1 171 ? 9.109 24.406 20.828 1 96.38 171 SER A C 1
ATOM 1366 O O . SER A 1 171 ? 8.914 25.141 19.859 1 96.38 171 SER A O 1
ATOM 1368 N N . PRO A 1 172 ? 10.133 23.656 20.906 1 95.06 172 PRO A N 1
ATOM 1369 C CA . PRO A 1 172 ? 11.062 23.562 19.766 1 95.06 172 PRO A CA 1
ATOM 1370 C C . PRO A 1 172 ? 10.539 22.688 18.641 1 95.06 172 PRO A C 1
ATOM 1372 O O . PRO A 1 172 ? 11.148 22.625 17.578 1 95.06 172 PRO A O 1
ATOM 1375 N N . ARG A 1 173 ? 9.391 22.047 18.797 1 97.81 173 ARG A N 1
ATOM 1376 C CA . ARG A 1 173 ? 8.906 21.047 17.844 1 97.81 173 ARG A CA 1
ATOM 1377 C C . ARG A 1 173 ? 7.594 21.5 17.219 1 97.81 173 ARG A C 1
ATOM 1379 O O . ARG A 1 173 ? 7.195 20.984 16.172 1 97.81 173 ARG A O 1
ATOM 1386 N N . VAL A 1 174 ? 6.91 22.438 17.875 1 98.62 174 VAL A N 1
ATOM 1387 C CA . VAL A 1 174 ? 5.586 22.812 17.391 1 98.62 174 VAL A CA 1
ATOM 1388 C C . VAL A 1 174 ? 5.637 24.219 16.797 1 98.62 174 VAL A C 1
ATOM 1390 O O . VAL A 1 174 ? 5.996 25.172 17.469 1 98.62 174 VAL A O 1
ATOM 1393 N N . GLU A 1 175 ? 5.336 24.344 15.547 1 98.5 175 GLU A N 1
ATOM 1394 C CA . GLU A 1 175 ? 5.359 25.609 14.828 1 98.5 175 GLU A CA 1
ATOM 1395 C C . GLU A 1 175 ? 3.986 25.938 14.242 1 98.5 175 GLU A C 1
ATOM 1397 O O . GLU A 1 175 ? 3.17 25.047 14.016 1 98.5 175 GLU A O 1
ATOM 1402 N N . PHE A 1 176 ? 3.756 27.234 14.086 1 98.69 176 PHE A N 1
ATOM 1403 C CA . PHE A 1 176 ? 2.508 27.734 13.523 1 98.69 176 PHE A CA 1
ATOM 1404 C C . PHE A 1 176 ? 2.662 28 12.031 1 98.69 176 PHE A C 1
ATOM 1406 O O . PHE A 1 176 ? 3.715 28.453 11.578 1 98.69 176 PHE A O 1
ATOM 1413 N N . LEU A 1 177 ? 1.596 27.641 11.211 1 98.69 177 LEU A N 1
ATOM 1414 C CA . LEU A 1 177 ? 1.372 28.078 9.836 1 98.69 177 LEU A CA 1
ATOM 1415 C C . LEU A 1 177 ? 0.003 28.734 9.695 1 98.69 177 LEU A C 1
ATOM 1417 O O . LEU A 1 177 ? -0.941 28.375 10.398 1 98.69 177 LEU A O 1
ATOM 1421 N N . PHE A 1 178 ? -0.104 29.75 8.797 1 98.94 178 PHE A N 1
ATOM 1422 C CA . PHE A 1 178 ? -1.433 30.141 8.352 1 98.94 178 PHE A CA 1
ATOM 1423 C C . PHE A 1 178 ? -2.041 29.094 7.438 1 98.94 178 PHE A C 1
ATOM 1425 O O . PHE A 1 178 ? -1.342 28.5 6.609 1 98.94 178 PHE A O 1
ATOM 1432 N N . GLY A 1 179 ? -3.346 28.828 7.629 1 98.81 179 GLY A N 1
ATOM 1433 C CA . GLY A 1 179 ? -3.941 27.719 6.887 1 98.81 179 GLY A CA 1
ATOM 1434 C C . GLY A 1 179 ? -5.254 28.094 6.227 1 98.81 179 GLY A C 1
ATOM 1435 O O . GLY A 1 179 ? -6.297 27.516 6.543 1 98.81 179 GLY A O 1
ATOM 1436 N N . PRO A 1 180 ? -5.211 29.188 5.312 1 98.88 180 PRO A N 1
ATOM 1437 C CA . PRO A 1 180 ? -6.434 29.312 4.516 1 98.88 180 PRO A CA 1
ATOM 1438 C C . PRO A 1 180 ? -6.785 28.031 3.77 1 98.88 180 PRO A C 1
ATOM 1440 O O . PRO A 1 180 ? -5.91 27.391 3.176 1 98.88 180 PRO A O 1
ATOM 1443 N N . HIS A 1 181 ? -8.023 27.641 3.82 1 97.75 181 HIS A N 1
ATOM 1444 C CA . HIS A 1 181 ? -8.43 26.328 3.361 1 97.75 181 HIS A CA 1
ATOM 1445 C C . HIS A 1 181 ? -8.125 26.141 1.878 1 97.75 181 HIS A C 1
ATOM 1447 O O . HIS A 1 181 ? -7.418 25.203 1.496 1 97.75 181 HIS A O 1
ATOM 1453 N N . ALA A 1 182 ? -8.734 26.938 1.019 1 97.31 182 ALA A N 1
ATOM 1454 C CA . ALA A 1 182 ? -8.562 26.875 -0.431 1 97.31 182 ALA A CA 1
ATOM 1455 C C . ALA A 1 182 ? -9.078 28.141 -1.099 1 97.31 182 ALA A C 1
ATOM 1457 O O . ALA A 1 182 ? -9.867 28.875 -0.512 1 97.31 182 ALA A O 1
ATOM 1458 N N . PRO A 1 183 ? -8.672 28.375 -2.352 1 97.38 183 PRO A N 1
ATOM 1459 C CA . PRO A 1 183 ? -9.148 29.578 -3.045 1 97.38 183 PRO A CA 1
ATOM 1460 C C . PRO A 1 183 ? -10.656 29.594 -3.254 1 97.38 183 PRO A C 1
ATOM 1462 O O . PRO A 1 183 ? -11.266 30.656 -3.32 1 97.38 183 PRO A O 1
ATOM 1465 N N . TYR A 1 184 ? -11.297 28.438 -3.328 1 93.75 184 TYR A N 1
ATOM 1466 C CA . TYR A 1 184 ? -12.719 28.406 -3.623 1 93.75 184 TYR A CA 1
ATOM 1467 C C . TYR A 1 184 ? -13.547 28.562 -2.35 1 93.75 184 TYR A C 1
ATOM 1469 O O . TYR A 1 184 ? -14.742 28.844 -2.41 1 93.75 184 TYR A O 1
ATOM 1477 N N . THR A 1 185 ? -12.914 28.469 -1.188 1 95.31 185 THR A N 1
ATOM 1478 C CA . THR A 1 185 ? -13.648 28.625 0.06 1 95.31 185 THR A CA 1
ATOM 1479 C C . THR A 1 185 ? -13.195 29.875 0.803 1 95.31 185 THR A C 1
ATOM 1481 O O . THR A 1 185 ? -13.773 30.234 1.825 1 95.31 185 THR A O 1
ATOM 1484 N N . CYS A 1 186 ? -12.133 30.531 0.374 1 98.12 186 CYS A N 1
ATOM 1485 C CA . CYS A 1 186 ? -11.602 31.75 0.98 1 98.12 186 CYS A CA 1
ATOM 1486 C C . CYS A 1 186 ? -11.688 32.938 0.017 1 98.12 186 CYS A C 1
ATOM 1488 O O . CYS A 1 186 ? -11.297 32.812 -1.146 1 98.12 186 CYS A O 1
ATOM 1490 N N . SER A 1 187 ? -12.195 34.094 0.484 1 97.88 187 SER A N 1
ATOM 1491 C CA . SER A 1 187 ? -12.297 35.281 -0.339 1 97.88 187 SER A CA 1
ATOM 1492 C C . SER A 1 187 ? -10.922 35.906 -0.601 1 97.88 187 SER A C 1
ATOM 1494 O O . SER A 1 187 ? -9.992 35.719 0.186 1 97.88 187 SER A O 1
ATOM 1496 N N . PRO A 1 188 ? -10.789 36.656 -1.69 1 98.19 188 PRO A N 1
ATOM 1497 C CA . PRO A 1 188 ? -9.547 37.375 -1.93 1 98.19 188 PRO A CA 1
ATOM 1498 C C . PRO A 1 188 ? -9.156 38.281 -0.756 1 98.19 188 PRO A C 1
ATOM 1500 O O . PRO A 1 188 ? -7.973 38.469 -0.484 1 98.19 188 PRO A O 1
ATOM 1503 N N . LYS A 1 189 ? -10.141 38.844 -0.082 1 98.38 189 LYS A N 1
ATOM 1504 C CA . LYS A 1 189 ? -9.875 39.688 1.081 1 98.38 189 LYS A CA 1
ATOM 1505 C C . LYS A 1 189 ? -9.18 38.875 2.186 1 98.38 189 LYS A C 1
ATOM 1507 O O . LYS A 1 189 ? -8.211 39.375 2.783 1 98.38 189 LYS A O 1
ATOM 1512 N N . LEU A 1 190 ? -9.688 37.719 2.432 1 98.75 190 LEU A N 1
ATOM 1513 C CA . LEU A 1 190 ? -9.078 36.875 3.447 1 98.75 190 LEU A CA 1
ATOM 1514 C C . LEU A 1 190 ? -7.676 36.438 3.025 1 98.75 190 LEU A C 1
ATOM 1516 O O . LEU A 1 190 ? -6.746 36.438 3.838 1 98.75 190 LEU A O 1
ATOM 1520 N N . LEU A 1 191 ? -7.535 36.062 1.778 1 98.88 191 LEU A N 1
ATOM 1521 C CA . LEU A 1 191 ? -6.246 35.594 1.266 1 98.88 191 LEU A CA 1
ATOM 1522 C C . LEU A 1 191 ? -5.211 36.719 1.327 1 98.88 191 LEU A C 1
ATOM 1524 O O . LEU A 1 191 ? -4.043 36.469 1.638 1 98.88 191 LEU A O 1
ATOM 1528 N N . THR A 1 192 ? -5.656 37.906 1.017 1 98.75 192 THR A N 1
ATOM 1529 C CA . THR A 1 192 ? -4.773 39.062 1.117 1 98.75 192 THR A CA 1
ATOM 1530 C C . THR A 1 192 ? -4.352 39.281 2.564 1 98.75 192 THR A C 1
ATOM 1532 O O . THR A 1 192 ? -3.182 39.562 2.842 1 98.75 192 THR A O 1
ATOM 1535 N N . TRP A 1 193 ? -5.32 39.219 3.443 1 98.81 193 TRP A N 1
ATOM 1536 C CA . TRP A 1 193 ? -5.008 39.375 4.859 1 98.81 193 TRP A CA 1
ATOM 1537 C C . TRP A 1 193 ? -3.979 38.344 5.305 1 98.81 193 TRP A C 1
ATOM 1539 O O . TRP A 1 193 ? -3.031 38.688 6.023 1 98.81 193 TRP A O 1
ATOM 1549 N N . VAL A 1 194 ? -4.141 37.062 4.906 1 98.94 194 VAL A N 1
ATOM 1550 C CA . VAL A 1 194 ? -3.234 36 5.262 1 98.94 194 VAL A CA 1
ATOM 1551 C C . VAL A 1 194 ? -1.824 36.312 4.773 1 98.94 194 VAL A C 1
ATOM 1553 O O . VAL A 1 194 ? -0.853 36.156 5.52 1 98.94 194 VAL A O 1
ATOM 1556 N N . ARG A 1 195 ? -1.706 36.656 3.531 1 98.75 195 ARG A N 1
ATOM 1557 C CA . ARG A 1 195 ? -0.411 37 2.945 1 98.75 195 ARG A CA 1
ATOM 1558 C C . ARG A 1 195 ? 0.274 38.125 3.732 1 98.75 195 ARG A C 1
ATOM 1560 O O . ARG A 1 195 ? 1.462 38.031 4.047 1 98.75 195 ARG A O 1
ATOM 1567 N N . GLU A 1 196 ? -0.488 39.188 4.023 1 98.75 196 GLU A N 1
ATOM 1568 C CA . GLU A 1 196 ? 0.054 40.344 4.758 1 98.75 196 GLU A CA 1
ATOM 1569 C C . GLU A 1 196 ? 0.514 39.938 6.152 1 98.75 196 GLU A C 1
ATOM 1571 O O . GLU A 1 196 ? 1.593 40.312 6.598 1 98.75 196 GLU A O 1
ATOM 1576 N N . LYS A 1 197 ? -0.286 39.188 6.828 1 98.69 197 LYS A N 1
ATOM 1577 C CA . LYS A 1 197 ? 0.049 38.75 8.188 1 98.69 197 LYS A CA 1
ATOM 1578 C C . LYS A 1 197 ? 1.233 37.812 8.195 1 98.69 197 LYS A C 1
ATOM 1580 O O . LYS A 1 197 ? 2.045 37.812 9.117 1 98.69 197 LYS A O 1
ATOM 1585 N N . ALA A 1 198 ? 1.276 36.875 7.207 1 98.75 198 ALA A N 1
ATOM 1586 C CA . ALA A 1 198 ? 2.434 36 7.066 1 98.75 198 ALA A CA 1
ATOM 1587 C C . ALA A 1 198 ? 3.719 36.812 6.898 1 98.75 198 ALA A C 1
ATOM 1589 O O . ALA A 1 198 ? 4.742 36.5 7.512 1 98.75 198 ALA A O 1
ATOM 1590 N N . ASP A 1 199 ? 3.672 37.812 6.07 1 98.56 199 ASP A N 1
ATOM 1591 C CA . ASP A 1 199 ? 4.824 38.688 5.867 1 98.56 199 ASP A CA 1
ATOM 1592 C C . ASP A 1 199 ? 5.227 39.406 7.168 1 98.56 199 ASP A C 1
ATOM 1594 O O . ASP A 1 199 ? 6.414 39.5 7.469 1 98.56 199 ASP A O 1
ATOM 1598 N N . GLU A 1 200 ? 4.227 39.875 7.875 1 98.5 200 GLU A N 1
ATOM 1599 C CA . GLU A 1 200 ? 4.457 40.594 9.125 1 98.5 200 GLU A CA 1
ATOM 1600 C C . GLU A 1 200 ? 5.074 39.688 10.18 1 98.5 200 GLU A C 1
ATOM 1602 O O . GLU A 1 200 ? 5.965 40.125 10.922 1 98.5 200 GLU A O 1
ATOM 1607 N N . THR A 1 201 ? 4.648 38.438 10.289 1 98.19 201 THR A N 1
ATOM 1608 C CA . THR A 1 201 ? 5.016 37.531 11.391 1 98.19 201 THR A CA 1
ATOM 1609 C C . THR A 1 201 ? 6.184 36.656 11 1 98.19 201 THR A C 1
ATOM 1611 O O . THR A 1 201 ? 6.832 36.062 11.859 1 98.19 201 THR A O 1
ATOM 1614 N N . GLY A 1 202 ? 6.402 36.469 9.711 1 98 202 GLY A N 1
ATOM 1615 C CA . GLY A 1 202 ? 7.43 35.562 9.227 1 98 202 GLY A CA 1
ATOM 1616 C C . GLY A 1 202 ? 6.996 34.094 9.227 1 98 202 GLY A C 1
ATOM 1617 O O . GLY A 1 202 ? 7.816 33.188 9.039 1 98 202 GLY A O 1
ATOM 1618 N N . LYS A 1 203 ? 5.727 33.875 9.516 1 98.62 203 LYS A N 1
ATOM 1619 C CA . LYS A 1 203 ? 5.199 32.5 9.523 1 98.62 203 LYS A CA 1
ATOM 1620 C C . LYS A 1 203 ? 4.852 32.031 8.109 1 98.62 203 LYS A C 1
ATOM 1622 O O . LYS A 1 203 ? 4.586 32.875 7.23 1 98.62 203 LYS A O 1
ATOM 1627 N N . MET A 1 204 ? 4.906 30.734 7.879 1 98.81 204 MET A N 1
ATOM 1628 C CA . MET A 1 204 ? 4.625 30.156 6.57 1 98.81 204 MET A CA 1
ATOM 1629 C C . MET A 1 204 ? 3.127 29.953 6.375 1 98.81 204 MET A C 1
ATOM 1631 O O . MET A 1 204 ? 2.338 30.203 7.289 1 98.81 204 MET A O 1
ATOM 1635 N N . ILE A 1 205 ? 2.727 29.547 5.156 1 98.94 205 ILE A N 1
ATOM 1636 C CA . ILE A 1 205 ? 1.33 29.344 4.789 1 98.94 205 ILE A CA 1
ATOM 1637 C C . ILE A 1 205 ? 1.158 27.953 4.184 1 98.94 205 ILE A C 1
ATOM 1639 O O . ILE A 1 205 ? 1.998 27.5 3.404 1 98.94 205 ILE A O 1
ATOM 1643 N N . THR A 1 206 ? 0.142 27.219 4.582 1 98.94 206 THR A N 1
ATOM 1644 C CA . THR A 1 206 ? -0.301 26.031 3.85 1 98.94 206 THR A CA 1
ATOM 1645 C C . THR A 1 206 ? -1.717 26.219 3.314 1 98.94 206 THR A C 1
ATOM 1647 O O . THR A 1 206 ? -2.539 26.891 3.947 1 98.94 206 THR A O 1
ATOM 1650 N N . ILE A 1 207 ? -2.035 25.672 2.127 1 98.88 207 ILE A N 1
ATOM 1651 C CA . ILE A 1 207 ? -3.324 25.875 1.472 1 98.88 207 ILE A CA 1
ATOM 1652 C C . ILE A 1 207 ? -3.605 24.719 0.519 1 98.88 207 ILE A C 1
ATOM 1654 O O . ILE A 1 207 ? -2.678 24.141 -0.05 1 98.88 207 ILE A O 1
ATOM 1658 N N . HIS A 1 208 ? -4.863 24.25 0.408 1 98.38 208 HIS A N 1
ATOM 1659 C CA . HIS A 1 208 ? -5.242 23.359 -0.687 1 98.38 208 HIS A CA 1
ATOM 1660 C C . H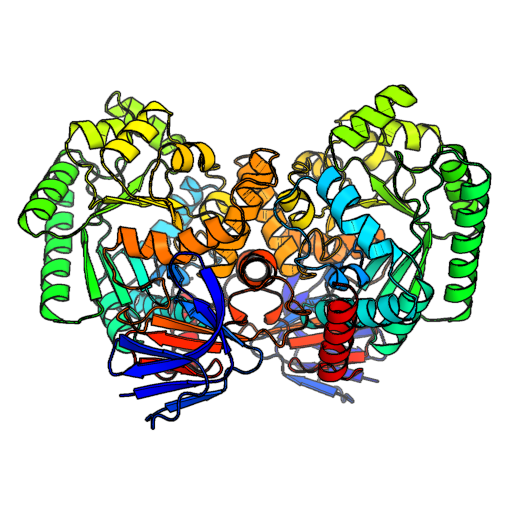IS A 1 208 ? -5.285 24.109 -2.014 1 98.38 208 HIS A C 1
ATOM 1662 O O . HIS A 1 208 ? -5.746 25.25 -2.068 1 98.38 208 HIS A O 1
ATOM 1668 N N . LEU A 1 209 ? -4.863 23.422 -3.033 1 98.62 209 LEU A N 1
ATOM 1669 C CA . LEU A 1 209 ? -4.766 24.125 -4.309 1 98.62 209 LEU A CA 1
ATOM 1670 C C . LEU A 1 209 ? -5.059 23.188 -5.469 1 98.62 209 LEU A C 1
ATOM 1672 O O . LEU A 1 209 ? -4.371 22.172 -5.641 1 98.62 209 LEU A O 1
ATOM 1676 N N . SER A 1 210 ? -6.078 23.453 -6.297 1 98.19 210 SER A N 1
ATOM 1677 C CA . SER A 1 210 ? -6.375 22.828 -7.586 1 98.19 210 SER A CA 1
ATOM 1678 C C . SER A 1 210 ? -6.469 21.312 -7.465 1 98.19 210 SER A C 1
ATOM 1680 O O . SER A 1 210 ? -5.844 20.578 -8.234 1 98.19 210 SER A O 1
ATOM 1682 N N . GLU A 1 211 ? -7.262 20.812 -6.535 1 95.44 211 GLU A N 1
ATOM 1683 C CA . GLU A 1 211 ? -7.379 19.391 -6.262 1 95.44 211 GLU A CA 1
ATOM 1684 C C . GLU A 1 211 ? -8.328 18.703 -7.246 1 95.44 211 GLU A C 1
ATOM 1686 O O . GLU A 1 211 ? -8.094 17.578 -7.66 1 95.44 211 GLU A O 1
ATOM 1691 N N . THR A 1 212 ? -9.414 19.406 -7.527 1 93.81 212 THR A N 1
ATOM 1692 C CA . THR A 1 212 ? -10.406 18.812 -8.422 1 93.81 212 THR A CA 1
ATOM 1693 C C . THR A 1 212 ? -10.695 19.75 -9.594 1 93.81 212 THR A C 1
ATOM 1695 O O . THR A 1 212 ? -10.461 20.953 -9.508 1 93.81 212 THR A O 1
ATOM 1698 N N . LYS A 1 213 ? -11.281 19.25 -10.664 1 93.75 213 LYS A N 1
ATOM 1699 C CA . LYS A 1 213 ? -11.711 20.047 -11.812 1 93.75 213 LYS A CA 1
ATOM 1700 C C . LYS A 1 213 ? -12.781 21.047 -11.422 1 93.75 213 LYS A C 1
ATOM 1702 O O . LYS A 1 213 ? -12.812 22.172 -11.938 1 93.75 213 LYS A O 1
ATOM 1707 N N . ASP A 1 214 ? -13.555 20.562 -10.523 1 91.94 214 ASP A N 1
ATOM 1708 C CA . ASP A 1 214 ? -14.68 21.406 -10.102 1 91.94 214 ASP A CA 1
ATOM 1709 C C . ASP A 1 214 ? -14.195 22.656 -9.391 1 91.94 214 ASP A C 1
ATOM 1711 O O . ASP A 1 214 ? -14.742 23.75 -9.602 1 91.94 214 ASP A O 1
ATOM 1715 N N . GLU A 1 215 ? -13.219 22.562 -8.539 1 91.56 215 GLU A N 1
ATOM 1716 C CA . GLU A 1 215 ? -12.672 23.734 -7.844 1 91.56 215 GLU A CA 1
ATOM 1717 C C . GLU A 1 215 ? -12.086 24.734 -8.828 1 91.56 215 GLU A C 1
ATOM 1719 O O . GLU A 1 215 ? -12.281 25.953 -8.672 1 91.56 215 GLU A O 1
ATOM 1724 N N . VAL A 1 216 ? -11.414 24.234 -9.812 1 96.62 216 VAL A N 1
ATOM 1725 C CA . VAL A 1 216 ? -10.805 25.094 -10.82 1 96.62 216 VAL A CA 1
ATOM 1726 C C . VAL A 1 216 ? -11.898 25.812 -11.617 1 96.62 216 VAL A C 1
ATOM 1728 O O . VAL A 1 216 ? -11.797 27.016 -11.859 1 96.62 216 VAL A O 1
ATOM 1731 N N . LYS A 1 217 ? -12.922 25.047 -11.977 1 96.56 217 LYS A N 1
ATOM 1732 C CA . LYS A 1 217 ? -14.047 25.609 -12.719 1 96.56 217 LYS A CA 1
ATOM 1733 C C . LYS A 1 217 ? -14.734 26.703 -11.914 1 96.56 217 LYS A C 1
ATOM 1735 O O . LYS A 1 217 ? -15.062 27.766 -12.453 1 96.56 217 LYS A O 1
ATOM 1740 N N . GLN A 1 218 ? -14.906 26.469 -10.625 1 94.38 218 GLN A N 1
ATOM 1741 C CA . GLN A 1 218 ? -15.57 27.438 -9.75 1 94.38 218 GLN A CA 1
ATOM 1742 C C . GLN A 1 218 ? -14.789 28.75 -9.695 1 94.38 218 GLN A C 1
ATOM 1744 O O . GLN A 1 218 ? -15.383 29.828 -9.781 1 94.38 218 GLN A O 1
ATOM 1749 N N . ILE A 1 219 ? -13.523 28.719 -9.602 1 97.06 219 ILE A N 1
ATOM 1750 C CA . ILE A 1 219 ? -12.672 29.891 -9.492 1 97.06 219 ILE A CA 1
ATOM 1751 C C . ILE A 1 219 ? -12.656 30.641 -10.828 1 97.06 219 ILE A C 1
ATOM 1753 O O . ILE A 1 219 ? -12.75 31.875 -10.859 1 97.06 219 ILE A O 1
ATOM 1757 N N . LYS A 1 220 ? -12.586 29.875 -11.883 1 97.38 220 LYS A N 1
ATOM 1758 C CA . LYS A 1 220 ? -12.586 30.484 -13.211 1 97.38 220 LYS A CA 1
ATOM 1759 C C . LYS A 1 220 ? -13.891 31.234 -13.477 1 97.38 220 LYS A C 1
ATOM 1761 O O . LYS A 1 220 ? -13.883 32.312 -14.055 1 97.38 220 LYS A O 1
ATOM 1766 N N . GLU A 1 221 ? -14.938 30.609 -13.125 1 97.62 221 GLU A N 1
ATOM 1767 C CA . GLU A 1 221 ? -16.25 31.203 -13.344 1 97.62 221 GLU A CA 1
ATOM 1768 C C . GLU A 1 221 ? -16.422 32.469 -12.492 1 97.62 221 GLU A C 1
ATOM 1770 O O . GLU A 1 221 ? -17 33.469 -12.953 1 97.62 221 GLU A O 1
ATOM 1775 N N . LYS A 1 222 ? -15.93 32.469 -11.328 1 96.56 222 LYS A N 1
ATOM 1776 C CA . LYS A 1 222 ? -16.141 33.562 -10.367 1 96.56 222 LYS A CA 1
ATOM 1777 C C . LYS A 1 222 ? -15.18 34.719 -10.625 1 96.56 222 LYS A C 1
ATOM 1779 O O . LYS A 1 222 ? -15.547 35.875 -10.484 1 96.56 222 LYS A O 1
ATOM 1784 N N . TYR A 1 223 ? -13.914 34.438 -11.008 1 96.88 223 TYR A N 1
ATOM 1785 C CA . TYR A 1 223 ? -12.898 35.469 -11.008 1 96.88 223 TYR A CA 1
ATOM 1786 C C . TYR A 1 223 ? -12.258 35.625 -12.391 1 96.88 223 TYR A C 1
ATOM 1788 O O . TYR A 1 223 ? -11.461 36.531 -12.617 1 96.88 223 TYR A O 1
ATOM 1796 N N . GLY A 1 224 ? -12.539 34.719 -13.281 1 97.31 224 GLY A N 1
ATOM 1797 C CA . GLY A 1 224 ? -11.984 34.75 -14.625 1 97.31 224 GLY A CA 1
ATOM 1798 C C . GLY A 1 224 ? -10.539 34.312 -14.688 1 97.31 224 GLY A C 1
ATOM 1799 O O . GLY A 1 224 ? -9.836 34.625 -15.656 1 97.31 224 GLY A O 1
ATOM 1800 N N . LYS A 1 225 ? -10.055 33.719 -13.602 1 97.31 225 LYS A N 1
ATOM 1801 C CA . LYS A 1 225 ? -8.688 33.219 -13.469 1 97.31 225 LYS A CA 1
ATOM 1802 C C . LYS A 1 225 ? -8.656 31.828 -12.859 1 97.31 225 LYS A C 1
ATOM 1804 O O . LYS A 1 225 ? -9.617 31.406 -12.211 1 97.31 225 LYS A O 1
ATOM 1809 N N . THR A 1 226 ? -7.543 31.109 -13.156 1 97.88 226 THR A N 1
ATOM 1810 C CA . THR A 1 226 ? -7.336 29.844 -12.445 1 97.88 226 THR A CA 1
ATOM 1811 C C . THR A 1 226 ? -6.93 30.109 -11 1 97.88 226 THR A C 1
ATOM 1813 O O . THR A 1 226 ? -6.574 31.234 -10.641 1 97.88 226 THR A O 1
ATOM 1816 N N . PRO A 1 227 ? -6.953 29.062 -10.125 1 98.56 227 PRO A N 1
ATOM 1817 C CA . PRO A 1 227 ? -6.598 29.25 -8.719 1 98.56 227 PRO A CA 1
ATOM 1818 C C . PRO A 1 227 ? -5.184 29.797 -8.539 1 98.56 227 PRO A C 1
ATOM 1820 O O . PRO A 1 227 ? -4.977 30.734 -7.758 1 98.56 227 PRO A O 1
ATOM 1823 N N . VAL A 1 228 ? -4.234 29.281 -9.258 1 98.81 228 VAL A N 1
ATOM 1824 C CA . VAL A 1 228 ? -2.846 29.703 -9.133 1 98.81 228 VAL A CA 1
ATOM 1825 C C . VAL A 1 228 ? -2.691 31.141 -9.625 1 98.81 228 VAL A C 1
ATOM 1827 O O . VAL A 1 228 ? -2.008 31.953 -8.992 1 98.81 228 VAL A O 1
ATOM 1830 N N . GLU A 1 229 ? -3.316 31.438 -10.742 1 98.56 229 GLU A N 1
ATOM 1831 C CA . GLU A 1 229 ? -3.248 32.781 -11.297 1 98.56 229 GLU A CA 1
ATOM 1832 C C . GLU A 1 229 ? -3.855 33.812 -10.336 1 98.56 229 GLU A C 1
ATOM 1834 O O . GLU A 1 229 ? -3.336 34.906 -10.188 1 98.56 229 GLU A O 1
ATOM 1839 N N . LEU A 1 230 ? -4.988 33.438 -9.766 1 98.62 230 LEU A N 1
ATOM 1840 C CA . LEU A 1 230 ? -5.629 34.312 -8.781 1 98.62 230 LEU A CA 1
ATOM 1841 C C . LEU A 1 230 ? -4.699 34.594 -7.609 1 98.62 230 LEU A C 1
ATOM 1843 O O . LEU A 1 230 ? -4.516 35.75 -7.211 1 98.62 230 LEU A O 1
ATOM 1847 N N . LEU A 1 231 ? -4.113 33.562 -7.055 1 98.88 231 LEU A N 1
ATOM 1848 C CA . LEU A 1 231 ? -3.203 33.688 -5.926 1 98.88 231 LEU A CA 1
ATOM 1849 C C . LEU A 1 231 ? -1.988 34.531 -6.305 1 98.88 231 LEU A C 1
ATOM 1851 O O . LEU A 1 231 ? -1.499 35.344 -5.5 1 98.88 231 LEU A O 1
ATOM 1855 N N . ASP A 1 232 ? -1.501 34.281 -7.512 1 98.75 232 ASP A N 1
ATOM 1856 C CA . ASP A 1 232 ? -0.352 35.031 -7.988 1 98.75 232 ASP A CA 1
ATOM 1857 C C . ASP A 1 232 ? -0.688 36.531 -8.109 1 98.75 232 ASP A C 1
ATOM 1859 O O . ASP A 1 232 ? 0.117 37.375 -7.73 1 98.75 232 ASP A O 1
ATOM 1863 N N . GLU A 1 233 ? -1.852 36.844 -8.672 1 98.25 233 GLU A N 1
ATOM 1864 C CA . GLU A 1 233 ? -2.299 38.219 -8.836 1 98.25 233 GLU A CA 1
ATOM 1865 C C . GLU A 1 233 ? -2.416 38.906 -7.484 1 98.25 233 GLU A C 1
ATOM 1867 O O . GLU A 1 233 ? -2.121 40.094 -7.371 1 98.25 233 GLU A O 1
ATOM 1872 N N . LEU A 1 234 ? -2.787 38.219 -6.461 1 98.44 234 LEU A N 1
ATOM 1873 C CA . LEU A 1 234 ? -2.961 38.75 -5.121 1 98.44 234 LEU A CA 1
ATOM 1874 C C . LEU A 1 234 ? -1.613 38.938 -4.43 1 98.44 234 LEU A C 1
ATOM 1876 O O . LEU A 1 234 ? -1.547 39.5 -3.326 1 98.44 234 LEU A O 1
ATOM 1880 N N . GLY A 1 235 ? -0.511 38.438 -5.07 1 98.56 235 GLY A N 1
ATOM 1881 C CA . GLY A 1 235 ? 0.791 38.469 -4.422 1 98.56 235 GLY A CA 1
ATOM 1882 C C . GLY A 1 235 ? 0.929 37.438 -3.322 1 98.56 235 GLY A C 1
ATOM 1883 O O . GLY A 1 235 ? 1.807 37.531 -2.463 1 98.56 235 GLY A O 1
ATOM 1884 N N . PHE A 1 236 ? 0.114 36.438 -3.357 1 98.81 236 PHE A N 1
ATOM 1885 C CA . PHE A 1 236 ? -0.009 35.469 -2.301 1 98.81 236 PHE A CA 1
ATOM 1886 C C . PHE A 1 236 ? 1.146 34.469 -2.355 1 98.81 236 PHE A C 1
ATOM 1888 O O . PHE A 1 236 ? 1.626 34 -1.316 1 98.81 236 PHE A O 1
ATOM 1895 N N . LEU A 1 237 ? 1.618 34.094 -3.533 1 98.88 237 LEU A N 1
ATOM 1896 C CA . LEU A 1 237 ? 2.551 33 -3.754 1 98.88 237 LEU A CA 1
ATOM 1897 C C . LEU A 1 237 ? 3.99 33.438 -3.535 1 98.88 237 LEU A C 1
ATOM 1899 O O . LEU A 1 237 ? 4.473 34.344 -4.227 1 98.88 237 LEU A O 1
ATOM 1903 N N . LYS A 1 238 ? 4.688 32.875 -2.584 1 98.56 238 LYS A N 1
ATOM 1904 C CA . LYS A 1 238 ? 6.109 33.031 -2.279 1 98.56 238 LYS A CA 1
ATOM 1905 C C . LYS A 1 238 ? 6.723 31.703 -1.809 1 98.56 238 LYS A C 1
ATOM 1907 O O . LYS A 1 238 ? 6.047 30.672 -1.779 1 98.56 238 LYS A O 1
ATOM 1912 N N . ASN A 1 239 ? 8.031 31.672 -1.49 1 98.38 239 ASN A N 1
ATOM 1913 C CA . ASN A 1 239 ? 8.75 30.453 -1.145 1 98.38 239 ASN A CA 1
ATOM 1914 C C . ASN A 1 239 ? 8.336 29.922 0.228 1 98.38 239 ASN A C 1
ATOM 1916 O O . ASN A 1 239 ? 8.797 28.859 0.657 1 98.38 239 ASN A O 1
ATOM 1920 N N . ASP A 1 240 ? 7.418 30.688 0.92 1 98.75 240 ASP A N 1
ATOM 1921 C CA . ASP A 1 240 ? 6.93 30.25 2.223 1 98.75 240 ASP A CA 1
ATOM 1922 C C . ASP A 1 240 ? 5.551 29.594 2.102 1 98.75 240 ASP A C 1
ATOM 1924 O O . ASP A 1 240 ? 4.875 29.375 3.107 1 98.75 240 ASP A O 1
ATOM 1928 N N . VAL A 1 241 ? 5.102 29.312 0.857 1 98.94 241 VAL A N 1
ATOM 1929 C CA . VAL A 1 241 ? 3.797 28.688 0.629 1 98.94 241 VAL A CA 1
ATOM 1930 C C . VAL A 1 241 ? 3.971 27.203 0.315 1 98.94 241 VAL A C 1
ATOM 1932 O O . VAL A 1 241 ? 4.742 26.844 -0.577 1 98.94 241 VAL A O 1
ATOM 1935 N N . ILE A 1 242 ? 3.301 26.375 1.106 1 98.94 242 ILE A N 1
ATOM 1936 C CA . ILE A 1 242 ? 3.191 24.922 0.913 1 98.94 242 ILE A CA 1
ATOM 1937 C C . ILE A 1 242 ? 1.772 24.578 0.477 1 98.94 242 ILE A C 1
ATOM 1939 O O . ILE A 1 242 ? 0.846 24.578 1.29 1 98.94 242 ILE A O 1
ATOM 1943 N N . ALA A 1 243 ? 1.592 24.234 -0.753 1 98.94 243 ALA A N 1
ATOM 1944 C CA . ALA A 1 243 ? 0.262 24.016 -1.313 1 98.94 243 ALA A CA 1
ATOM 1945 C C . ALA A 1 243 ? 0.006 22.516 -1.518 1 98.94 243 ALA A C 1
ATOM 1947 O O . ALA A 1 243 ? 0.774 21.844 -2.201 1 98.94 243 ALA A O 1
ATOM 1948 N N . ALA A 1 244 ? -1.056 22 -0.944 1 98.81 244 ALA A N 1
ATOM 1949 C CA . ALA A 1 244 ? -1.398 20.578 -1.044 1 98.81 244 ALA A CA 1
ATOM 1950 C C . ALA A 1 244 ? -2.156 20.297 -2.336 1 98.81 244 ALA A C 1
ATOM 1952 O O . ALA A 1 244 ? -2.975 21.109 -2.779 1 98.81 244 ALA A O 1
ATOM 1953 N N . HIS A 1 245 ? -1.971 19.125 -2.943 1 98.38 245 HIS A N 1
ATOM 1954 C CA . HIS A 1 245 ? -2.639 18.484 -4.07 1 98.38 245 HIS A CA 1
ATOM 1955 C C . HIS A 1 245 ? -2.043 18.938 -5.398 1 98.38 245 HIS A C 1
ATOM 1957 O O . HIS A 1 245 ? -1.073 18.359 -5.883 1 98.38 245 HIS A O 1
ATOM 1963 N N . GLY A 1 246 ? -2.453 20.156 -5.891 1 98.44 246 GLY A N 1
ATOM 1964 C CA . GLY A 1 246 ? -1.904 20.609 -7.16 1 98.44 246 GLY A CA 1
ATOM 1965 C C . GLY A 1 246 ? -2.168 19.641 -8.297 1 98.44 246 GLY A C 1
ATOM 1966 O O . GLY A 1 246 ? -1.279 19.375 -9.109 1 98.44 246 GLY A O 1
ATOM 1967 N N . VAL A 1 247 ? -3.367 19.062 -8.43 1 98.5 247 VAL A N 1
ATOM 1968 C CA . VAL A 1 247 ? -3.709 18 -9.367 1 98.5 247 VAL A CA 1
ATOM 1969 C C . VAL A 1 247 ? -3.977 18.594 -10.75 1 98.5 247 VAL A C 1
ATOM 1971 O O . VAL A 1 247 ? -3.531 18.047 -11.766 1 98.5 247 VAL A O 1
ATOM 1974 N N . TRP A 1 248 ? -4.719 19.688 -10.789 1 98.31 248 TRP A N 1
ATOM 1975 C CA . TRP A 1 248 ? -5.133 20.281 -12.062 1 98.31 248 TRP A CA 1
ATOM 1976 C C . TRP A 1 248 ? -4.434 21.625 -12.289 1 98.31 248 TRP A C 1
ATOM 1978 O O . TRP A 1 248 ? -5.031 22.672 -12.094 1 98.31 248 TRP A O 1
ATOM 1988 N N . LEU A 1 249 ? -3.191 21.516 -12.734 1 98.69 249 LEU A N 1
ATOM 1989 C CA . LEU A 1 249 ? -2.352 22.672 -13.016 1 98.69 249 LEU A CA 1
ATOM 1990 C C . LEU A 1 249 ? -2.057 22.781 -14.508 1 98.69 249 LEU A C 1
ATOM 1992 O O . LEU A 1 249 ? -1.78 21.781 -15.164 1 98.69 249 LEU A O 1
ATOM 1996 N N . THR A 1 250 ? -2.184 23.984 -15.055 1 98.19 250 THR A N 1
ATOM 1997 C CA . THR A 1 250 ? -1.745 24.234 -16.422 1 98.19 250 THR A CA 1
ATOM 1998 C C . THR A 1 250 ? -0.232 24.422 -16.484 1 98.19 250 THR A C 1
ATOM 2000 O O . THR A 1 250 ? 0.415 24.609 -15.445 1 98.19 250 THR A O 1
ATOM 2003 N N . ASP A 1 251 ? 0.331 24.391 -17.672 1 98.38 251 ASP A N 1
ATOM 2004 C CA . ASP A 1 251 ? 1.761 24.625 -17.844 1 98.38 251 ASP A CA 1
ATOM 2005 C C . ASP A 1 251 ? 2.15 26.016 -17.328 1 98.38 251 ASP A C 1
ATOM 2007 O O . ASP A 1 251 ? 3.195 26.172 -16.688 1 98.38 251 ASP A O 1
ATOM 2011 N N . LYS A 1 252 ? 1.29 26.953 -17.656 1 98.56 252 LYS A N 1
ATOM 2012 C CA . LYS A 1 252 ? 1.537 28.312 -17.188 1 98.56 252 LYS A CA 1
ATOM 2013 C C . LYS A 1 252 ? 1.571 28.359 -15.664 1 98.56 252 LYS A C 1
ATOM 2015 O O . LYS A 1 252 ? 2.426 29.031 -15.078 1 98.56 252 LYS A O 1
ATOM 2020 N N . GLU A 1 253 ? 0.675 27.75 -15.016 1 98.81 253 GLU A N 1
ATOM 2021 C CA . GLU A 1 253 ? 0.617 27.719 -13.555 1 98.81 253 GLU A CA 1
ATOM 2022 C C . GLU A 1 253 ? 1.854 27.047 -12.969 1 98.81 253 GLU A C 1
ATOM 2024 O O . GLU A 1 253 ? 2.375 27.484 -11.938 1 98.81 253 GLU A O 1
ATOM 2029 N N . ILE A 1 254 ? 2.312 26 -13.539 1 98.88 254 ILE A N 1
ATOM 2030 C CA . ILE A 1 254 ? 3.51 25.312 -13.086 1 98.88 254 ILE A CA 1
ATOM 2031 C C . ILE A 1 254 ? 4.711 26.25 -13.148 1 98.88 254 ILE A C 1
ATOM 2033 O O . ILE A 1 254 ? 5.543 26.266 -12.234 1 98.88 254 ILE A O 1
ATOM 2037 N N . GLU A 1 255 ? 4.793 26.984 -14.219 1 98.75 255 GLU A N 1
ATOM 2038 C CA . GLU A 1 255 ? 5.863 27.969 -14.344 1 98.75 255 GLU A CA 1
ATOM 2039 C C . GLU A 1 255 ? 5.777 29.016 -13.242 1 98.75 255 GLU A C 1
ATOM 2041 O O . GLU A 1 255 ? 6.801 29.422 -12.688 1 98.75 255 GLU A O 1
ATOM 2046 N N . ILE A 1 256 ? 4.566 29.5 -12.945 1 98.88 256 ILE A N 1
ATOM 2047 C CA . ILE A 1 256 ? 4.359 30.469 -11.883 1 98.88 256 ILE A CA 1
ATOM 2048 C C . ILE A 1 256 ? 4.832 29.891 -10.555 1 98.88 256 ILE A C 1
ATOM 2050 O O . ILE A 1 256 ? 5.555 30.547 -9.797 1 98.88 256 ILE A O 1
ATOM 2054 N N . LEU A 1 257 ? 4.418 28.656 -10.266 1 98.94 257 LEU A N 1
ATOM 2055 C CA . LEU A 1 257 ? 4.77 28 -9.016 1 98.94 257 LEU A CA 1
ATOM 2056 C C . LEU A 1 257 ? 6.281 27.844 -8.883 1 98.94 257 LEU A C 1
ATOM 2058 O O . LEU A 1 257 ? 6.836 28.031 -7.801 1 98.94 257 LEU A O 1
ATOM 2062 N N . ALA A 1 258 ? 6.938 27.438 -9.984 1 98.81 258 ALA A N 1
ATOM 2063 C CA . ALA A 1 258 ? 8.391 27.312 -9.992 1 98.81 258 ALA A CA 1
ATOM 2064 C C . ALA A 1 258 ? 9.07 28.656 -9.727 1 98.81 258 ALA A C 1
ATOM 2066 O O . ALA A 1 258 ? 9.984 28.734 -8.906 1 98.81 258 ALA A O 1
ATOM 2067 N N . LYS A 1 259 ? 8.594 29.672 -10.438 1 98.69 259 LYS A N 1
ATOM 2068 C CA . LYS A 1 259 ? 9.164 31.016 -10.312 1 98.69 259 LYS A CA 1
ATOM 2069 C C . LYS A 1 259 ? 9.023 31.531 -8.891 1 98.69 259 LYS A C 1
ATOM 2071 O O . LYS A 1 259 ? 9.922 32.219 -8.383 1 98.69 259 LYS A O 1
ATOM 2076 N N . ARG A 1 260 ? 7.906 31.297 -8.266 1 98.81 260 ARG A N 1
ATOM 2077 C CA . ARG A 1 260 ? 7.621 31.797 -6.93 1 98.81 260 ARG A CA 1
ATOM 2078 C C . ARG A 1 260 ? 8.203 30.875 -5.859 1 98.81 260 ARG A C 1
ATOM 2080 O O . ARG A 1 260 ? 8.117 31.172 -4.668 1 98.81 260 ARG A O 1
ATOM 2087 N N . ASP A 1 261 ? 8.758 29.703 -6.254 1 98.69 261 ASP A N 1
ATOM 2088 C CA . ASP A 1 261 ? 9.383 28.719 -5.379 1 98.69 261 ASP A CA 1
ATOM 2089 C C . ASP A 1 261 ? 8.383 28.156 -4.367 1 98.69 261 ASP A C 1
ATOM 2091 O O . ASP A 1 261 ? 8.688 28.078 -3.176 1 98.69 261 ASP A O 1
ATOM 2095 N N . VAL A 1 262 ? 7.172 27.953 -4.844 1 98.88 262 VAL A N 1
ATOM 2096 C CA . VAL A 1 262 ? 6.125 27.328 -4.035 1 98.88 262 VAL A CA 1
ATOM 2097 C C . VAL A 1 262 ? 6.355 25.828 -3.961 1 98.88 262 VAL A C 1
ATOM 2099 O O . VAL A 1 262 ? 6.77 25.203 -4.941 1 98.88 262 VAL A O 1
ATOM 2102 N N . THR A 1 263 ? 6.152 25.234 -2.771 1 98.94 263 THR A N 1
ATOM 2103 C CA . THR A 1 263 ? 6.184 23.781 -2.639 1 98.94 263 THR A CA 1
ATOM 2104 C C . THR A 1 263 ? 4.801 23.188 -2.9 1 98.94 263 THR A C 1
ATOM 2106 O O . THR A 1 263 ? 3.793 23.703 -2.426 1 98.94 263 THR A O 1
ATOM 2109 N N . ILE A 1 264 ? 4.762 22.125 -3.688 1 98.94 264 ILE A N 1
ATOM 2110 C CA . ILE A 1 264 ? 3.531 21.375 -3.891 1 98.94 264 ILE A CA 1
ATOM 2111 C C . ILE A 1 264 ? 3.607 20.047 -3.137 1 98.94 264 ILE A C 1
ATOM 2113 O O . ILE A 1 264 ? 4.633 19.359 -3.17 1 98.94 264 ILE A O 1
ATOM 2117 N N . VAL A 1 265 ? 2.551 19.719 -2.414 1 98.94 265 VAL A N 1
ATOM 2118 C CA . VAL A 1 265 ? 2.502 18.469 -1.664 1 98.94 265 VAL A CA 1
ATOM 2119 C C . VAL A 1 265 ? 1.588 17.469 -2.375 1 98.94 265 VAL A C 1
ATOM 2121 O O . VAL A 1 265 ? 0.375 17.688 -2.455 1 98.94 265 VAL A O 1
ATOM 2124 N N . HIS A 1 266 ? 2.178 16.453 -2.895 1 98.88 266 HIS A N 1
ATOM 2125 C CA . HIS A 1 266 ? 1.477 15.359 -3.551 1 98.88 266 HIS A CA 1
ATOM 2126 C C . HIS A 1 266 ? 0.826 14.43 -2.527 1 98.88 266 HIS A C 1
ATOM 2128 O O . HIS A 1 266 ? 1.479 13.984 -1.583 1 98.88 266 HIS A O 1
ATOM 2134 N N . ASN A 1 267 ? -0.475 14.203 -2.604 1 98.75 267 ASN A N 1
ATOM 2135 C CA . ASN A 1 267 ? -1.243 13.289 -1.767 1 98.75 267 ASN A CA 1
ATOM 2136 C C . ASN A 1 267 ? -1.843 12.148 -2.586 1 98.75 267 ASN A C 1
ATOM 2138 O O . ASN A 1 267 ? -3.055 12.109 -2.809 1 98.75 267 ASN A O 1
ATOM 2142 N N . PRO A 1 268 ? -1.051 11.18 -2.971 1 98.75 268 PRO A N 1
ATOM 2143 C CA . PRO A 1 268 ? -1.473 10.227 -3.998 1 98.75 268 PRO A CA 1
ATOM 2144 C C . PRO A 1 268 ? -2.65 9.359 -3.555 1 98.75 268 PRO A C 1
ATOM 2146 O O . PRO A 1 268 ? -3.639 9.234 -4.285 1 98.75 268 PRO A O 1
ATOM 2149 N N . ALA A 1 269 ? -2.633 8.758 -2.365 1 98.62 269 ALA A N 1
ATOM 2150 C CA . ALA A 1 269 ? -3.695 7.852 -1.934 1 98.62 269 ALA A CA 1
ATOM 2151 C C . ALA A 1 269 ? -5.043 8.562 -1.896 1 98.62 269 ALA A C 1
ATOM 2153 O O . ALA A 1 269 ? -6.035 8.062 -2.434 1 98.62 269 ALA A O 1
ATOM 2154 N N . SER A 1 270 ? -5.066 9.695 -1.22 1 97.44 270 SER A N 1
ATOM 2155 C CA . SER A 1 270 ? -6.309 10.453 -1.075 1 97.44 270 SER A CA 1
ATOM 2156 C C . SER A 1 270 ? -6.875 10.852 -2.434 1 97.44 270 SER A C 1
ATOM 2158 O O . SER A 1 270 ? -8.062 10.656 -2.701 1 97.44 270 SER A O 1
ATOM 2160 N N . ASN A 1 271 ? -6.027 11.453 -3.307 1 97.5 271 ASN A N 1
ATOM 2161 C CA . ASN A 1 271 ? -6.48 11.922 -4.609 1 97.5 271 ASN A CA 1
ATOM 2162 C C . ASN A 1 271 ? -6.914 10.766 -5.504 1 97.5 271 ASN A C 1
ATOM 2164 O O . ASN A 1 271 ? -7.832 10.914 -6.316 1 97.5 271 ASN A O 1
ATOM 2168 N N . MET A 1 272 ? -6.25 9.602 -5.355 1 98.19 272 MET A N 1
ATOM 2169 C CA . MET A 1 272 ? -6.68 8.422 -6.102 1 98.19 272 MET A CA 1
ATOM 2170 C C . MET A 1 272 ? -8.047 7.941 -5.621 1 98.19 272 MET A C 1
ATOM 2172 O O . MET A 1 272 ? -8.93 7.672 -6.434 1 98.19 272 MET A O 1
ATOM 2176 N N . LYS A 1 273 ? -8.242 7.793 -4.355 1 97.31 273 LYS A N 1
ATOM 2177 C CA . LYS A 1 273 ? -9.461 7.242 -3.777 1 97.31 273 LYS A CA 1
ATOM 2178 C C . LYS A 1 273 ? -10.672 8.102 -4.129 1 97.31 273 LYS A C 1
ATOM 2180 O O . LYS A 1 273 ? -11.758 7.578 -4.391 1 97.31 273 LYS A O 1
ATOM 2185 N N . LEU A 1 274 ? -10.43 9.414 -4.145 1 95.19 274 LEU A N 1
ATOM 2186 C CA . LEU A 1 274 ? -11.523 10.344 -4.387 1 95.19 274 LEU A CA 1
ATOM 2187 C C . LEU A 1 274 ? -11.727 10.57 -5.883 1 95.19 274 LEU A C 1
ATOM 2189 O O . LEU A 1 274 ? -12.688 11.234 -6.289 1 95.19 274 LEU A O 1
ATOM 2193 N N . GLY A 1 275 ? -10.875 9.977 -6.691 1 96 275 GLY A N 1
ATOM 2194 C CA . GLY A 1 275 ? -10.953 10.195 -8.125 1 96 275 GLY A CA 1
ATOM 2195 C C . GLY A 1 275 ? -10.703 11.633 -8.531 1 96 275 GLY A C 1
ATOM 2196 O O . GLY A 1 275 ? -11.367 12.164 -9.422 1 96 275 GLY A O 1
ATOM 2197 N N . SER A 1 276 ? -9.688 12.266 -7.832 1 95.5 276 SER A N 1
ATOM 2198 C CA . SER A 1 276 ? -9.43 13.688 -8.031 1 95.5 276 SER A CA 1
ATOM 2199 C C . SER A 1 276 ? -8.625 13.93 -9.305 1 95.5 276 SER A C 1
ATOM 2201 O O . SER A 1 276 ? -8.602 15.047 -9.828 1 95.5 276 SER A O 1
ATOM 2203 N N . GLY A 1 277 ? -7.98 12.961 -9.781 1 97.12 277 GLY A N 1
ATOM 2204 C CA . GLY A 1 277 ? -7.082 13.102 -10.914 1 97.12 277 GLY A CA 1
ATOM 2205 C C . GLY A 1 277 ? -5.629 12.859 -10.562 1 97.12 277 GLY A C 1
ATOM 2206 O O . GLY A 1 277 ? -5.316 12.469 -9.43 1 97.12 277 GLY A O 1
ATOM 2207 N N . VAL A 1 278 ? -4.746 12.992 -11.547 1 98.5 278 VAL A N 1
ATOM 2208 C CA . VAL A 1 278 ? -3.324 12.719 -11.359 1 98.5 278 VAL A CA 1
ATOM 2209 C C . VAL A 1 278 ? -2.52 14 -11.578 1 98.5 278 VAL A C 1
ATOM 2211 O O . VAL A 1 278 ? -2.619 14.625 -12.633 1 98.5 278 VAL A O 1
ATOM 2214 N N . MET A 1 279 ? -1.791 14.375 -10.648 1 98.12 279 MET A N 1
ATOM 2215 C CA . MET A 1 279 ? -0.917 15.539 -10.742 1 98.12 279 MET A CA 1
ATOM 2216 C C . MET A 1 279 ? 0.112 15.352 -11.852 1 98.12 279 MET A C 1
ATOM 2218 O O . MET A 1 279 ? 0.553 14.234 -12.117 1 98.12 279 MET A O 1
ATOM 2222 N N . SER A 1 280 ? 0.531 16.422 -12.516 1 98.25 280 SER A N 1
ATOM 2223 C CA . SER A 1 280 ? 1.573 16.359 -13.539 1 98.25 280 SER A CA 1
ATOM 2224 C C . SER A 1 280 ? 2.963 16.391 -12.906 1 98.25 280 SER A C 1
ATOM 2226 O O . SER A 1 280 ? 3.725 17.344 -13.133 1 98.25 280 SER A O 1
ATOM 2228 N N . LEU A 1 281 ? 3.352 15.367 -12.305 1 98.81 281 LEU A N 1
ATOM 2229 C CA . LEU A 1 281 ? 4.586 15.297 -11.531 1 98.81 281 LEU A CA 1
ATOM 2230 C C . LEU A 1 281 ? 5.801 15.562 -12.414 1 98.81 281 LEU A C 1
ATOM 2232 O O . LEU A 1 281 ? 6.715 16.281 -12.023 1 98.81 281 LEU A O 1
ATOM 2236 N N . GLU A 1 282 ? 5.82 14.945 -13.594 1 98.44 282 GLU A N 1
ATOM 2237 C CA . GLU A 1 282 ? 6.949 15.102 -14.508 1 98.44 282 GLU A CA 1
ATOM 2238 C C . GLU A 1 282 ? 7.184 16.578 -14.852 1 98.44 282 GLU A C 1
ATOM 2240 O O . GLU A 1 282 ? 8.312 17.047 -14.805 1 98.44 282 GLU A O 1
ATOM 2245 N N . LYS A 1 283 ? 6.129 17.25 -15.188 1 98.69 283 LYS A N 1
ATOM 2246 C CA . LYS A 1 283 ? 6.227 18.672 -15.547 1 98.69 283 LYS A CA 1
ATOM 2247 C C . LYS A 1 283 ? 6.66 19.516 -14.359 1 98.69 283 LYS A C 1
ATOM 2249 O O . LYS A 1 283 ? 7.441 20.453 -14.508 1 98.69 283 LYS A O 1
ATOM 2254 N N . LEU A 1 284 ? 6.117 19.203 -13.219 1 98.88 284 LEU A N 1
ATOM 2255 C CA . LEU A 1 284 ? 6.48 19.938 -12.008 1 98.88 284 LEU A CA 1
ATOM 2256 C C . LEU A 1 284 ? 7.969 19.766 -11.703 1 98.88 284 LEU A C 1
ATOM 2258 O O . LEU A 1 284 ? 8.664 20.75 -11.438 1 98.88 284 LEU A O 1
ATOM 2262 N N . LEU A 1 285 ? 8.445 18.547 -11.734 1 98.56 285 LEU A N 1
ATOM 2263 C CA . LEU A 1 285 ? 9.852 18.281 -11.453 1 98.56 285 LEU A CA 1
ATOM 2264 C C . LEU A 1 285 ? 10.75 18.938 -12.484 1 98.56 285 LEU A C 1
ATOM 2266 O O . LEU A 1 285 ? 11.781 19.531 -12.133 1 98.56 285 LEU A O 1
ATOM 2270 N N . LYS A 1 286 ? 10.398 18.828 -13.727 1 98.31 286 LYS A N 1
ATOM 2271 C CA . LYS A 1 286 ? 11.18 19.422 -14.805 1 98.31 286 LYS A CA 1
ATOM 2272 C C . LYS A 1 286 ? 11.266 20.938 -14.641 1 98.31 286 LYS A C 1
ATOM 2274 O O . LYS A 1 286 ? 12.281 21.547 -14.977 1 98.31 286 LYS A O 1
ATOM 2279 N N . ALA A 1 287 ? 10.203 21.531 -14.148 1 98.75 287 ALA A N 1
ATOM 2280 C CA . ALA A 1 287 ? 10.148 22.969 -13.961 1 98.75 287 ALA A CA 1
ATOM 2281 C C . ALA A 1 287 ? 10.938 23.406 -12.727 1 98.75 287 ALA A C 1
ATOM 2283 O O . ALA A 1 287 ? 11.164 24.594 -12.508 1 98.75 287 ALA A O 1
ATOM 2284 N N . GLY A 1 288 ? 11.32 22.422 -11.891 1 98.5 288 GLY A N 1
ATOM 2285 C CA . GLY A 1 288 ? 12.109 22.734 -10.703 1 98.5 288 GLY A CA 1
ATOM 2286 C C . GLY A 1 288 ? 11.258 23 -9.477 1 98.5 288 GLY A C 1
ATOM 2287 O O . GLY A 1 288 ? 11.75 23.516 -8.469 1 98.5 288 GLY A O 1
ATOM 2288 N N . VAL A 1 289 ? 10.008 22.719 -9.516 1 98.88 289 VAL A N 1
ATOM 2289 C CA . VAL A 1 289 ? 9.133 22.875 -8.359 1 98.88 289 VAL A CA 1
ATOM 2290 C C . VAL A 1 289 ? 9.5 21.859 -7.285 1 98.88 289 VAL A C 1
ATOM 2292 O O . VAL A 1 289 ? 9.75 20.688 -7.594 1 98.88 289 VAL A O 1
ATOM 2295 N N . ASN A 1 290 ? 9.641 22.25 -6.043 1 98.88 290 ASN A N 1
ATOM 2296 C CA . ASN A 1 290 ? 9.797 21.312 -4.93 1 98.88 290 ASN A CA 1
ATOM 2297 C C . ASN A 1 290 ? 8.508 20.547 -4.66 1 98.88 290 ASN A C 1
ATOM 2299 O O . ASN A 1 290 ? 7.469 21.156 -4.359 1 98.88 290 ASN A O 1
ATOM 2303 N N . VAL A 1 291 ? 8.555 19.266 -4.84 1 98.94 291 VAL A N 1
ATOM 2304 C CA . VAL A 1 291 ? 7.379 18.438 -4.598 1 98.94 291 VAL A CA 1
ATOM 2305 C C . VAL A 1 291 ? 7.621 17.547 -3.389 1 98.94 291 VAL A C 1
ATOM 2307 O O . VAL A 1 291 ? 8.562 16.75 -3.377 1 98.94 291 VAL A O 1
ATOM 2310 N N . ALA A 1 292 ? 6.828 17.672 -2.354 1 98.94 292 ALA A N 1
ATOM 2311 C CA . ALA A 1 292 ? 6.84 16.812 -1.165 1 98.94 292 ALA A CA 1
ATOM 2312 C C . ALA A 1 292 ? 5.656 15.852 -1.166 1 98.94 292 ALA A C 1
ATOM 2314 O O . ALA A 1 292 ? 4.828 15.875 -2.08 1 98.94 292 ALA A O 1
ATOM 2315 N N . LEU A 1 293 ? 5.574 14.961 -0.157 1 98.94 293 LEU A N 1
ATOM 2316 C CA . LEU A 1 293 ? 4.469 14.016 -0.034 1 98.94 293 LEU A CA 1
ATOM 2317 C C . LEU A 1 293 ? 3.645 14.297 1.217 1 98.94 293 LEU A C 1
ATOM 2319 O O . LEU A 1 293 ? 4.164 14.836 2.199 1 98.94 293 LEU A O 1
ATOM 2323 N N . GLY A 1 294 ? 2.459 14.008 1.18 1 98.94 294 GLY A N 1
ATOM 2324 C CA . GLY A 1 294 ? 1.532 14.008 2.301 1 98.94 294 GLY A CA 1
ATOM 2325 C C . GLY A 1 294 ? 0.502 12.898 2.229 1 98.94 294 GLY A C 1
ATOM 2326 O O . GLY A 1 294 ? 0.386 12.219 1.206 1 98.94 294 GLY A O 1
ATOM 2327 N N . THR A 1 295 ? -0.178 12.695 3.301 1 98.81 295 THR A N 1
ATOM 2328 C CA . THR A 1 295 ? -1.161 11.617 3.336 1 98.81 295 THR A CA 1
ATOM 2329 C C . THR A 1 295 ? -2.574 12.172 3.17 1 98.81 295 THR A C 1
ATOM 2331 O O . THR A 1 295 ? -3.504 11.422 2.857 1 98.81 295 THR A O 1
ATOM 2334 N N . ASP A 1 296 ? -2.715 13.477 3.412 1 98.19 296 ASP A N 1
ATOM 2335 C CA . ASP A 1 296 ? -4.062 13.984 3.662 1 98.19 296 ASP A CA 1
ATOM 2336 C C . ASP A 1 296 ? -4.691 13.289 4.867 1 98.19 296 ASP A C 1
ATOM 2338 O O . ASP A 1 296 ? -3.996 12.656 5.66 1 98.19 296 ASP A O 1
ATOM 2342 N N . GLY A 1 297 ? -6.008 13.492 5.141 1 97.25 297 GLY A N 1
ATOM 2343 C CA . GLY A 1 297 ? -6.645 12.906 6.309 1 97.25 297 GLY A CA 1
ATOM 2344 C C . GLY A 1 297 ? -7.047 11.453 6.105 1 97.25 297 GLY A C 1
ATOM 2345 O O . GLY A 1 297 ? -7.25 11.016 4.973 1 97.25 297 GLY A O 1
ATOM 2346 N N . ALA A 1 298 ? -7.238 10.734 7.184 1 97.06 298 ALA A N 1
ATOM 2347 C CA . ALA A 1 298 ? -7.559 9.312 7.129 1 97.06 298 ALA A CA 1
ATOM 2348 C C . ALA A 1 298 ? -8.984 9.086 6.637 1 97.06 298 ALA A C 1
ATOM 2350 O O . ALA A 1 298 ? -9.367 7.965 6.301 1 97.06 298 ALA A O 1
ATOM 2351 N N . ALA A 1 299 ? -9.711 10.148 6.555 1 94.5 299 ALA A N 1
ATOM 2352 C CA . ALA A 1 299 ? -11.062 10.023 6.02 1 94.5 299 ALA A CA 1
ATOM 2353 C C . ALA A 1 299 ? -11.039 9.844 4.504 1 94.5 299 ALA A C 1
ATOM 2355 O O . ALA A 1 299 ? -11.891 9.164 3.938 1 94.5 299 ALA A O 1
ATOM 2356 N N . SER A 1 300 ? -10.102 10.477 3.867 1 93.31 300 SER A N 1
ATOM 2357 C CA . SER A 1 300 ? -10.016 10.398 2.412 1 93.31 300 SER A CA 1
ATOM 2358 C C . SER A 1 300 ? -8.883 9.484 1.969 1 93.31 300 SER A C 1
ATOM 2360 O O . SER A 1 300 ? -8.844 9.047 0.817 1 93.31 300 SER A O 1
ATOM 2362 N N . ASN A 1 301 ? -7.918 9.195 2.779 1 93.75 301 ASN A N 1
ATOM 2363 C CA . ASN A 1 301 ? -6.789 8.32 2.48 1 93.75 301 ASN A CA 1
ATOM 2364 C C . ASN A 1 301 ? -7.113 6.863 2.779 1 93.75 301 ASN A C 1
ATOM 2366 O O . ASN A 1 301 ? -7.125 6.027 1.873 1 93.75 301 ASN A O 1
ATOM 2370 N N . ASN A 1 302 ? -7.238 6.711 4.203 1 95.69 302 ASN A N 1
ATOM 2371 C CA . ASN A 1 302 ? -7.668 5.855 5.301 1 95.69 302 ASN A CA 1
ATOM 2372 C C . ASN A 1 302 ? -6.492 5.438 6.18 1 95.69 302 ASN A C 1
ATOM 2374 O O . ASN A 1 302 ? -6.66 4.645 7.109 1 95.69 302 ASN A O 1
ATOM 2378 N N . ASN A 1 303 ? -5.258 5.66 5.914 1 98.38 303 ASN A N 1
ATOM 2379 C CA . ASN A 1 303 ? -4.148 5.559 6.855 1 98.38 303 ASN A CA 1
ATOM 2380 C C . ASN A 1 303 ? -3.168 6.715 6.695 1 98.38 303 ASN A C 1
ATOM 2382 O O . ASN A 1 303 ? -3.352 7.574 5.832 1 98.38 303 ASN A O 1
ATOM 2386 N N . LEU A 1 304 ? -2.207 6.844 7.594 1 98.88 304 LEU A N 1
ATOM 2387 C CA . LEU A 1 304 ? -1.232 7.93 7.598 1 98.88 304 LEU A CA 1
ATOM 2388 C C . LEU A 1 304 ? 0.182 7.391 7.406 1 98.88 304 LEU A C 1
ATOM 2390 O O . LEU A 1 304 ? 1.118 7.848 8.07 1 98.88 304 LEU A O 1
ATOM 2394 N N . ASP A 1 305 ? 0.354 6.395 6.527 1 98.88 305 ASP A N 1
ATOM 2395 C CA . ASP A 1 305 ? 1.596 5.676 6.27 1 98.88 305 ASP A CA 1
ATOM 2396 C C . ASP A 1 305 ? 2.363 6.301 5.105 1 98.88 305 ASP A C 1
ATOM 2398 O O . ASP A 1 305 ? 2.002 6.113 3.943 1 98.88 305 ASP A O 1
ATOM 2402 N N . MET A 1 306 ? 3.508 6.934 5.344 1 98.94 306 MET A N 1
ATOM 2403 C CA . MET A 1 306 ? 4.281 7.641 4.328 1 98.94 306 MET A CA 1
ATOM 2404 C C . MET A 1 306 ? 5 6.66 3.41 1 98.94 306 MET A C 1
ATOM 2406 O O . MET A 1 306 ? 5.34 6.996 2.275 1 98.94 306 MET A O 1
ATOM 2410 N N . ILE A 1 307 ? 5.309 5.449 3.879 1 98.94 307 ILE A N 1
ATOM 2411 C CA . ILE A 1 307 ? 5.914 4.441 3.016 1 98.94 307 ILE A CA 1
ATOM 2412 C C . ILE A 1 307 ? 4.93 4.039 1.919 1 98.94 307 ILE A C 1
ATOM 2414 O O . ILE A 1 307 ? 5.305 3.939 0.749 1 98.94 307 ILE A O 1
ATOM 2418 N N . GLU A 1 308 ? 3.725 3.873 2.299 1 98.69 308 GLU A N 1
ATOM 2419 C CA . GLU A 1 308 ? 2.686 3.572 1.32 1 98.69 308 GLU A CA 1
ATOM 2420 C C . GLU A 1 308 ? 2.523 4.711 0.318 1 98.69 308 GLU A C 1
ATOM 2422 O O . GLU A 1 308 ? 2.336 4.473 -0.877 1 98.69 308 GLU A O 1
ATOM 2427 N N . GLU A 1 309 ? 2.568 5.965 0.8 1 98.88 309 GLU A N 1
ATOM 2428 C CA . GLU A 1 309 ? 2.459 7.109 -0.1 1 98.88 309 GLU A CA 1
ATOM 2429 C C . GLU A 1 309 ? 3.57 7.098 -1.146 1 98.88 309 GLU A C 1
ATOM 2431 O O . GLU A 1 309 ? 3.344 7.457 -2.303 1 98.88 309 GLU A O 1
ATOM 2436 N N . MET A 1 310 ? 4.812 6.781 -0.719 1 98.88 310 MET A N 1
ATOM 2437 C CA . MET A 1 310 ? 5.926 6.703 -1.661 1 98.88 310 MET A CA 1
ATOM 2438 C C . MET A 1 310 ? 5.625 5.707 -2.775 1 98.88 310 MET A C 1
ATOM 2440 O O . MET A 1 310 ? 5.816 6.012 -3.955 1 98.88 310 MET A O 1
ATOM 2444 N N . LYS A 1 311 ? 5.148 4.52 -2.379 1 98.81 311 LYS A N 1
ATOM 2445 C CA . LYS A 1 311 ? 4.848 3.477 -3.355 1 98.81 311 LYS A CA 1
ATOM 2446 C C . LYS A 1 311 ? 3.756 3.928 -4.32 1 98.81 311 LYS A C 1
ATOM 2448 O O . LYS A 1 311 ? 3.885 3.76 -5.535 1 98.81 311 LYS A O 1
ATOM 2453 N N . LEU A 1 312 ? 2.688 4.445 -3.758 1 98.94 312 LEU A N 1
ATOM 2454 C CA . LEU A 1 312 ? 1.567 4.891 -4.578 1 98.94 312 LEU A CA 1
ATOM 2455 C C . LEU A 1 312 ? 2.01 5.965 -5.562 1 98.94 312 LEU A C 1
ATOM 2457 O O . LEU A 1 312 ? 1.606 5.953 -6.73 1 98.94 312 LEU A O 1
ATOM 2461 N N . ALA A 1 313 ? 2.834 6.945 -5.066 1 98.88 313 ALA A N 1
ATOM 2462 C CA . ALA A 1 313 ? 3.344 7.98 -5.961 1 98.88 313 ALA A CA 1
ATOM 2463 C C . ALA A 1 313 ? 4.152 7.375 -7.102 1 98.88 313 ALA A C 1
ATOM 2465 O O . ALA A 1 313 ? 3.936 7.711 -8.273 1 98.88 313 ALA A O 1
ATOM 2466 N N . ALA A 1 314 ? 5.027 6.488 -6.77 1 98.75 314 ALA A N 1
ATOM 2467 C CA . ALA A 1 314 ? 5.902 5.879 -7.77 1 98.75 314 ALA A CA 1
ATOM 2468 C C . ALA A 1 314 ? 5.094 5.113 -8.812 1 98.75 314 ALA A C 1
ATOM 2470 O O . ALA A 1 314 ? 5.266 5.324 -10.016 1 98.75 314 ALA A O 1
ATOM 2471 N N . LEU A 1 315 ? 4.203 4.27 -8.352 1 98.75 315 LEU A N 1
ATOM 2472 C CA . LEU A 1 315 ? 3.445 3.402 -9.25 1 98.75 315 LEU A CA 1
ATOM 2473 C C . LEU A 1 315 ? 2.463 4.211 -10.086 1 98.75 315 LEU A C 1
ATOM 2475 O O . LEU A 1 315 ? 2.301 3.955 -11.281 1 98.75 315 LEU A O 1
ATOM 2479 N N . LEU A 1 316 ? 1.805 5.184 -9.469 1 98.88 316 LEU A N 1
ATOM 2480 C CA . LEU A 1 316 ? 0.778 5.984 -10.125 1 98.88 316 LEU A CA 1
ATOM 2481 C C . LEU A 1 316 ? 1.345 6.691 -11.352 1 98.88 316 LEU A C 1
ATOM 2483 O O . LEU A 1 316 ? 0.761 6.629 -12.438 1 98.88 316 LEU A O 1
ATOM 2487 N N . HIS A 1 317 ? 2.438 7.332 -11.172 1 98.75 317 HIS A N 1
ATOM 2488 C CA . HIS A 1 317 ? 2.941 8.172 -12.258 1 98.75 317 HIS A CA 1
ATOM 2489 C C . HIS A 1 317 ? 3.547 7.328 -13.375 1 98.75 317 HIS A C 1
ATOM 2491 O O . HIS A 1 317 ? 3.477 7.699 -14.547 1 98.75 317 HIS A O 1
ATOM 2497 N N . LYS A 1 318 ? 4.125 6.152 -13.055 1 98.12 318 LYS A N 1
ATOM 2498 C CA . LYS A 1 318 ? 4.621 5.234 -14.07 1 98.12 318 LYS A CA 1
ATOM 2499 C C . LYS A 1 318 ? 3.494 4.77 -14.992 1 98.12 318 LYS A C 1
ATOM 2501 O O . LYS A 1 318 ? 3.596 4.879 -16.219 1 98.12 318 LYS A O 1
ATOM 2506 N N . VAL A 1 319 ? 2.41 4.348 -14.367 1 98.25 319 VAL A N 1
ATOM 2507 C CA . VAL A 1 319 ? 1.349 3.752 -15.172 1 98.25 319 VAL A CA 1
ATOM 2508 C C . VAL A 1 319 ? 0.571 4.852 -15.898 1 98.25 319 VAL A C 1
ATOM 2510 O O . VAL A 1 319 ? 0.122 4.66 -17.031 1 98.25 319 VAL A O 1
ATOM 2513 N N . HIS A 1 320 ? 0.36 5.969 -15.266 1 98.19 320 HIS A N 1
ATOM 2514 C CA . HIS A 1 320 ? -0.378 7.074 -15.859 1 98.19 320 HIS A CA 1
ATOM 2515 C C . HIS A 1 320 ? 0.316 7.582 -17.125 1 98.19 320 HIS A C 1
ATOM 2517 O O . HIS A 1 320 ? -0.346 7.996 -18.078 1 98.19 320 HIS A O 1
ATOM 2523 N N . THR A 1 321 ? 1.631 7.578 -17.125 1 97.44 321 THR A N 1
ATOM 2524 C CA . THR A 1 321 ? 2.398 8.125 -18.25 1 97.44 321 THR A CA 1
ATOM 2525 C C . THR A 1 321 ? 2.949 7.004 -19.125 1 97.44 321 THR A C 1
ATOM 2527 O O . THR A 1 321 ? 3.643 7.262 -20.109 1 97.44 321 THR A O 1
ATOM 2530 N N . LEU A 1 322 ? 2.721 5.719 -18.75 1 96.19 322 LEU A N 1
ATOM 2531 C CA . LEU A 1 322 ? 3.281 4.547 -19.406 1 96.19 322 LEU A CA 1
ATOM 2532 C C . LEU A 1 322 ? 4.797 4.66 -19.516 1 96.19 322 LEU A C 1
ATOM 2534 O O . LEU A 1 322 ? 5.371 4.352 -20.562 1 96.19 322 LEU A O 1
ATOM 2538 N N . ASN A 1 323 ? 5.449 5.242 -18.5 1 96.38 323 ASN A N 1
ATOM 2539 C CA . ASN A 1 323 ? 6.891 5.441 -18.391 1 96.38 323 ASN A CA 1
ATOM 2540 C C . ASN A 1 323 ? 7.438 4.91 -17.078 1 96.38 323 ASN A C 1
ATOM 2542 O O . ASN A 1 323 ? 7.414 5.609 -16.062 1 96.38 323 ASN A O 1
ATOM 2546 N N . PRO A 1 324 ? 7.965 3.695 -17.094 1 95.88 324 PRO A N 1
ATOM 2547 C CA . PRO A 1 324 ? 8.398 3.043 -15.852 1 95.88 324 PRO A CA 1
ATOM 2548 C C . PRO A 1 324 ? 9.57 3.758 -15.188 1 95.88 324 PRO A C 1
ATOM 2550 O O . PRO A 1 324 ? 9.922 3.439 -14.047 1 95.88 324 PRO A O 1
ATOM 2553 N N . THR A 1 325 ? 10.227 4.719 -15.797 1 95.31 325 THR A N 1
ATOM 2554 C CA . THR A 1 325 ? 11.398 5.391 -15.242 1 95.31 325 THR A CA 1
ATOM 2555 C C . THR A 1 325 ? 10.984 6.637 -14.461 1 95.31 325 THR A C 1
ATOM 2557 O O . THR A 1 325 ? 11.789 7.203 -13.711 1 95.31 325 THR A O 1
ATOM 2560 N N . LEU A 1 326 ? 9.758 7.078 -14.688 1 96.88 326 LEU A N 1
ATOM 2561 C CA . LEU A 1 326 ? 9.273 8.273 -13.992 1 96.88 326 LEU A CA 1
ATOM 2562 C C . LEU A 1 326 ? 9.016 7.98 -12.523 1 96.88 326 LEU A C 1
ATOM 2564 O O . LEU A 1 326 ? 8.5 6.914 -12.172 1 96.88 326 LEU A O 1
ATOM 2568 N N . ALA A 1 327 ? 9.32 8.961 -11.625 1 97.88 327 ALA A N 1
ATOM 2569 C CA . ALA A 1 327 ? 9.094 8.844 -10.188 1 97.88 327 ALA A CA 1
ATOM 2570 C C . ALA A 1 327 ? 9.82 7.621 -9.617 1 97.88 327 ALA A C 1
ATOM 2572 O O . ALA A 1 327 ? 9.211 6.789 -8.938 1 97.88 327 ALA A O 1
ATOM 2573 N N . ASP A 1 328 ? 11.102 7.535 -9.938 1 97.62 328 ASP A N 1
ATOM 2574 C CA . ASP A 1 328 ? 11.891 6.395 -9.477 1 97.62 328 ASP A CA 1
ATOM 2575 C C . ASP A 1 328 ? 12 6.395 -7.949 1 97.62 328 ASP A C 1
ATOM 2577 O O . ASP A 1 328 ? 11.609 7.363 -7.293 1 97.62 328 ASP A O 1
ATOM 2581 N N . ALA A 1 329 ? 12.516 5.348 -7.367 1 98.06 329 ALA A N 1
ATOM 2582 C CA . ALA A 1 329 ? 12.531 5.113 -5.926 1 98.06 329 ALA A CA 1
ATOM 2583 C C . ALA A 1 329 ? 13.258 6.238 -5.195 1 98.06 329 ALA A C 1
ATOM 2585 O O . ALA A 1 329 ? 12.773 6.73 -4.168 1 98.06 329 ALA A O 1
ATOM 2586 N N . LYS A 1 330 ? 14.406 6.707 -5.648 1 98.12 330 LYS A N 1
ATOM 2587 C CA . LYS A 1 330 ? 15.172 7.77 -5 1 98.12 330 LYS A CA 1
ATOM 2588 C C . LYS A 1 330 ? 14.391 9.078 -4.988 1 98.12 330 LYS A C 1
ATOM 2590 O O . LYS A 1 330 ? 14.375 9.789 -3.982 1 98.12 330 LYS A O 1
ATOM 2595 N N . THR A 1 331 ? 13.719 9.336 -6.125 1 98.56 331 THR A N 1
ATOM 2596 C CA . THR A 1 331 ? 12.945 10.57 -6.25 1 98.56 331 THR A CA 1
ATOM 2597 C C . THR A 1 331 ? 11.82 10.609 -5.219 1 98.56 331 THR A C 1
ATOM 2599 O O . THR A 1 331 ? 11.664 11.602 -4.504 1 98.56 331 THR A O 1
ATOM 2602 N N . VAL A 1 332 ? 11.07 9.57 -5.125 1 98.75 332 VAL A N 1
ATOM 2603 C CA . VAL A 1 332 ? 9.914 9.594 -4.234 1 98.75 332 VAL A CA 1
ATOM 2604 C C . VAL A 1 332 ? 10.383 9.531 -2.781 1 98.75 332 VAL A C 1
ATOM 2606 O O . VAL A 1 332 ? 9.75 10.117 -1.896 1 98.75 332 VAL A O 1
ATOM 2609 N N . PHE A 1 333 ? 11.523 8.844 -2.5 1 98.94 333 PHE A N 1
ATOM 2610 C CA . PHE A 1 333 ? 12.086 8.852 -1.153 1 98.94 333 PHE A CA 1
ATOM 2611 C C . PHE A 1 333 ? 12.445 10.273 -0.725 1 98.94 333 PHE A C 1
ATOM 2613 O O . PHE A 1 333 ? 12.164 10.672 0.405 1 98.94 333 PHE A O 1
ATOM 2620 N N . LYS A 1 334 ? 13.031 11.031 -1.637 1 98.94 334 LYS A N 1
ATOM 2621 C CA . LYS A 1 334 ? 13.367 12.422 -1.353 1 98.94 334 LYS A CA 1
ATOM 2622 C C . LYS A 1 334 ? 12.109 13.25 -1.109 1 98.94 334 LYS A C 1
ATOM 2624 O O . LYS A 1 334 ? 12.094 14.133 -0.25 1 98.94 334 LYS A O 1
ATOM 2629 N N . MET A 1 335 ? 11.078 12.984 -1.843 1 98.94 335 MET A N 1
ATOM 2630 C CA . MET A 1 335 ? 9.812 13.688 -1.661 1 98.94 335 MET A CA 1
ATOM 2631 C C . MET A 1 335 ? 9.266 13.477 -0.251 1 98.94 335 MET A C 1
ATOM 2633 O O . MET A 1 335 ? 8.609 14.359 0.303 1 98.94 335 MET A O 1
ATOM 2637 N N . ALA A 1 336 ? 9.602 12.32 0.355 1 98.94 336 ALA A N 1
ATOM 2638 C CA . ALA A 1 336 ? 9.078 11.969 1.67 1 98.94 336 ALA A CA 1
ATOM 2639 C C . ALA A 1 336 ? 10.023 12.414 2.779 1 98.94 336 ALA A C 1
ATOM 2641 O O . ALA A 1 336 ? 9.719 12.25 3.965 1 98.94 336 ALA A O 1
ATOM 2642 N N . THR A 1 337 ? 11.195 12.977 2.443 1 98.88 337 THR A N 1
ATOM 2643 C CA . THR A 1 337 ? 12.211 13.305 3.436 1 98.88 337 THR A CA 1
ATOM 2644 C C . THR A 1 337 ? 12.781 14.703 3.178 1 98.88 337 THR A C 1
ATOM 2646 O O . THR A 1 337 ? 12.227 15.703 3.633 1 98.88 337 THR A O 1
ATOM 2649 N N . GLN A 1 338 ? 13.68 14.797 2.184 1 98.94 338 GLN A N 1
ATOM 2650 C CA . GLN A 1 338 ? 14.445 16.016 1.941 1 98.94 338 GLN A CA 1
ATOM 2651 C C . GLN A 1 338 ? 13.555 17.141 1.421 1 98.94 338 GLN A C 1
ATOM 2653 O O . GLN A 1 338 ? 13.719 18.297 1.806 1 98.94 338 GLN A O 1
ATOM 2658 N N . ASN A 1 339 ? 12.633 16.797 0.518 1 98.94 339 ASN A N 1
ATOM 2659 C CA . ASN A 1 339 ? 11.781 17.828 -0.059 1 98.94 339 ASN A CA 1
ATOM 2660 C C . ASN A 1 339 ? 10.836 18.422 0.984 1 98.94 339 ASN A C 1
ATOM 2662 O O . ASN A 1 339 ? 10.547 19.625 0.945 1 98.94 339 ASN A O 1
ATOM 2666 N N . GLY A 1 340 ? 10.297 17.531 1.852 1 98.94 340 GLY A N 1
ATOM 2667 C CA . GLY A 1 340 ? 9.508 18.062 2.957 1 98.94 340 GLY A CA 1
ATOM 2668 C C . GLY A 1 340 ? 10.305 18.938 3.9 1 98.94 340 GLY A C 1
ATOM 2669 O O . GLY A 1 340 ? 9.82 19.969 4.363 1 98.94 340 GLY A O 1
ATOM 2670 N N . ALA A 1 341 ? 11.531 18.516 4.195 1 98.88 341 ALA A N 1
ATOM 2671 C CA . ALA A 1 341 ? 12.414 19.312 5.047 1 98.88 341 ALA A CA 1
ATOM 2672 C C . ALA A 1 341 ? 12.695 20.688 4.426 1 98.88 341 ALA A C 1
ATOM 2674 O O . ALA A 1 341 ? 12.672 21.703 5.121 1 98.88 341 ALA A O 1
ATOM 2675 N N . LYS A 1 342 ? 12.93 20.688 3.137 1 98.81 342 LYS A N 1
ATOM 2676 C CA . LYS A 1 342 ? 13.148 21.938 2.42 1 98.81 342 LYS A CA 1
ATOM 2677 C C . LYS A 1 342 ? 11.922 22.859 2.521 1 98.81 342 LYS A C 1
ATOM 2679 O O . LYS A 1 342 ? 12.055 24.047 2.791 1 98.81 342 LYS A O 1
ATOM 2684 N N . ALA A 1 343 ? 10.789 22.281 2.328 1 98.81 343 ALA A N 1
ATOM 2685 C CA . ALA A 1 343 ? 9.539 23.047 2.393 1 98.81 343 ALA A CA 1
ATOM 2686 C C . ALA A 1 343 ? 9.375 23.719 3.748 1 98.81 343 ALA A C 1
ATOM 2688 O O . ALA A 1 343 ? 8.891 24.844 3.828 1 98.81 343 ALA A O 1
ATOM 2689 N N . LEU A 1 344 ? 9.828 23.062 4.781 1 98.81 344 LEU A N 1
ATOM 2690 C CA . LEU A 1 344 ? 9.57 23.516 6.148 1 98.81 344 LEU A CA 1
ATOM 2691 C C . LEU A 1 344 ? 10.789 24.219 6.719 1 98.81 344 LEU A C 1
ATOM 2693 O O . LEU A 1 344 ? 10.805 24.609 7.895 1 98.81 344 LEU A O 1
ATOM 2697 N N . ARG A 1 345 ? 11.859 24.359 5.941 1 98.12 345 ARG A N 1
ATOM 2698 C CA . ARG A 1 345 ? 13.109 24.969 6.387 1 98.12 345 ARG A CA 1
ATOM 2699 C C . ARG A 1 345 ? 13.648 24.25 7.621 1 98.12 345 ARG A C 1
ATOM 2701 O O . ARG A 1 345 ? 14.062 24.906 8.586 1 98.12 345 ARG A O 1
ATOM 2708 N N . LEU A 1 346 ? 13.531 22.969 7.602 1 98.31 346 LEU A N 1
ATOM 2709 C CA . LEU A 1 346 ? 13.922 22.109 8.711 1 98.31 346 LEU A CA 1
ATOM 2710 C C . LEU A 1 346 ? 15.242 21.406 8.414 1 98.31 346 LEU A C 1
ATOM 2712 O O . LEU A 1 346 ? 15.414 20.828 7.34 1 98.31 346 LEU A O 1
ATOM 2716 N N . ASN A 1 347 ? 16.203 21.469 9.328 1 98.25 347 ASN A N 1
ATOM 2717 C CA . ASN A 1 347 ? 17.469 20.766 9.156 1 98.25 347 ASN A CA 1
ATOM 2718 C C . ASN A 1 347 ? 17.328 19.281 9.516 1 98.25 347 ASN A C 1
ATOM 2720 O O . ASN A 1 347 ? 18.062 18.781 10.367 1 98.25 347 ASN A O 1
ATOM 2724 N N . ALA A 1 348 ? 16.422 18.625 8.859 1 98.38 348 ALA A N 1
ATOM 2725 C CA . ALA A 1 348 ? 16.125 17.203 8.992 1 98.38 348 ALA A CA 1
ATOM 2726 C C . ALA A 1 348 ? 15.883 16.562 7.629 1 98.38 348 ALA A C 1
ATOM 2728 O O . ALA A 1 348 ? 16.266 17.109 6.598 1 98.38 348 ALA A O 1
ATOM 2729 N N . GLY A 1 349 ? 15.414 15.391 7.57 1 98.62 349 GLY A N 1
ATOM 2730 C CA . GLY A 1 349 ? 15.141 14.688 6.324 1 98.62 349 GLY A CA 1
ATOM 2731 C C . GLY A 1 349 ? 16.375 14.078 5.703 1 98.62 349 GLY A C 1
ATOM 2732 O O . GLY A 1 349 ? 16.344 13.609 4.562 1 98.62 349 GLY A O 1
ATOM 2733 N N . VAL A 1 350 ? 17.484 14.094 6.418 1 98.75 350 VAL A N 1
ATOM 2734 C CA . VAL A 1 350 ? 18.766 13.547 5.961 1 98.75 350 VAL A CA 1
ATOM 2735 C C . VAL A 1 350 ? 19.578 13.062 7.16 1 98.75 350 VAL A C 1
ATOM 2737 O O . VAL A 1 350 ? 19.469 13.617 8.258 1 98.75 350 VAL A O 1
ATOM 2740 N N . ILE A 1 351 ? 20.312 11.969 6.965 1 98.81 351 ILE A N 1
ATOM 2741 C CA . ILE A 1 351 ? 21.266 11.531 7.984 1 98.81 351 ILE A CA 1
ATOM 2742 C C . ILE A 1 351 ? 22.656 12.094 7.676 1 98.81 351 ILE A C 1
ATOM 2744 O O . ILE A 1 351 ? 23.344 11.617 6.77 1 98.81 351 ILE A O 1
ATOM 2748 N N . LYS A 1 352 ? 22.984 13.008 8.406 1 98.56 352 LYS A N 1
ATOM 2749 C CA . LYS A 1 352 ? 24.312 13.609 8.336 1 98.56 352 LYS A CA 1
ATOM 2750 C C . LYS A 1 352 ? 24.672 14.328 9.641 1 98.56 352 LYS A C 1
ATOM 2752 O O . LYS A 1 352 ? 23.781 14.695 10.406 1 98.56 352 LYS A O 1
ATOM 2757 N N . GLU A 1 353 ? 25.938 14.516 9.883 1 98.56 353 GLU A N 1
ATOM 2758 C CA . GLU A 1 353 ? 26.375 15.195 11.102 1 98.56 353 GLU A CA 1
ATOM 2759 C C . GLU A 1 353 ? 25.859 16.625 11.141 1 98.56 353 GLU A C 1
ATOM 2761 O O . GLU A 1 353 ? 25.906 17.344 10.133 1 98.56 353 GLU A O 1
ATOM 2766 N N . GLY A 1 354 ? 25.297 17.016 12.266 1 98.5 354 GLY A N 1
ATOM 2767 C CA . GLY A 1 354 ? 24.781 18.359 12.445 1 98.5 354 GLY A CA 1
ATOM 2768 C C . GLY A 1 354 ? 23.281 18.453 12.219 1 98.5 354 GLY A C 1
ATOM 2769 O O . GLY A 1 354 ? 22.641 19.406 12.664 1 98.5 354 GLY A O 1
ATOM 2770 N N . ALA A 1 355 ? 22.703 17.5 11.555 1 98.69 355 ALA A N 1
ATOM 2771 C CA . ALA A 1 355 ? 21.266 17.5 11.312 1 98.69 355 ALA A CA 1
ATOM 2772 C C . ALA A 1 355 ? 20.5 17.125 12.586 1 98.69 355 ALA A C 1
ATOM 2774 O O . ALA A 1 355 ? 21.062 16.5 13.492 1 98.69 355 ALA A O 1
ATOM 2775 N N . LEU A 1 356 ? 19.266 17.578 12.617 1 98.62 356 LEU A N 1
ATOM 2776 C CA . LEU A 1 356 ? 18.375 17.172 13.703 1 98.62 356 LEU A CA 1
ATOM 2777 C C . LEU A 1 356 ? 18.266 15.656 13.758 1 98.62 356 LEU A C 1
ATOM 2779 O O . LEU A 1 356 ? 18.188 14.992 12.719 1 98.62 356 LEU A O 1
ATOM 2783 N N . ALA A 1 357 ? 18.234 15.141 14.977 1 98.62 357 ALA A N 1
ATOM 2784 C CA . ALA A 1 357 ? 18.125 13.695 15.172 1 98.62 357 ALA A CA 1
ATOM 2785 C C . ALA A 1 357 ? 16.672 13.234 15.047 1 98.62 357 ALA A C 1
ATOM 2787 O O . ALA A 1 357 ? 16.078 12.781 16.016 1 98.62 357 ALA A O 1
ATOM 2788 N N . ASP A 1 358 ? 16.062 13.406 13.977 1 98.81 358 ASP A N 1
ATOM 2789 C CA . ASP A 1 358 ? 14.82 12.781 13.531 1 98.81 358 ASP A CA 1
ATOM 2790 C C . ASP A 1 358 ? 15.109 11.555 12.664 1 98.81 358 ASP A C 1
ATOM 2792 O O . ASP A 1 358 ? 15.234 11.664 11.445 1 98.81 358 ASP A O 1
ATOM 2796 N N . VAL A 1 359 ? 15.141 10.383 13.312 1 98.81 359 VAL A N 1
ATOM 2797 C CA . VAL A 1 359 ? 15.68 9.164 12.719 1 98.81 359 VAL A CA 1
ATOM 2798 C C . VAL A 1 359 ? 14.727 8 12.977 1 98.81 359 VAL A C 1
ATOM 2800 O O . VAL A 1 359 ? 14.109 7.918 14.039 1 98.81 359 VAL A O 1
ATOM 2803 N N . ILE A 1 360 ? 14.641 7.105 11.992 1 98.94 360 ILE A N 1
ATOM 2804 C CA . ILE A 1 360 ? 13.867 5.887 12.211 1 98.94 360 ILE A CA 1
ATOM 2805 C C . ILE A 1 360 ? 14.719 4.668 11.883 1 98.94 360 ILE A C 1
ATOM 2807 O O . ILE A 1 360 ? 15.695 4.77 11.133 1 98.94 360 ILE A O 1
ATOM 2811 N N . VAL A 1 361 ? 14.414 3.559 12.477 1 98.88 361 VAL A N 1
ATOM 2812 C CA . VAL A 1 361 ? 15.023 2.264 12.195 1 98.88 361 VAL A CA 1
ATOM 2813 C C . VAL A 1 361 ? 13.984 1.317 11.602 1 98.88 361 VAL A C 1
ATOM 2815 O O . VAL A 1 361 ? 12.922 1.103 12.195 1 98.88 361 VAL A O 1
ATOM 2818 N N . ILE A 1 362 ? 14.242 0.803 10.422 1 98.88 362 ILE A N 1
ATOM 2819 C CA . ILE A 1 362 ? 13.359 -0.111 9.711 1 98.88 362 ILE A CA 1
ATOM 2820 C C . ILE A 1 362 ? 13.922 -1.527 9.766 1 98.88 362 ILE A C 1
ATOM 2822 O O . ILE A 1 362 ? 15.094 -1.749 9.43 1 98.88 362 ILE A O 1
ATOM 2826 N N . ASP A 1 363 ? 13.117 -2.498 10.141 1 98.44 363 ASP A N 1
ATOM 2827 C CA . ASP A 1 363 ? 13.547 -3.887 10.273 1 98.44 363 ASP A CA 1
ATOM 2828 C C . ASP A 1 363 ? 13.531 -4.598 8.922 1 98.44 363 ASP A C 1
ATOM 2830 O O . ASP A 1 363 ? 12.461 -4.891 8.383 1 98.44 363 ASP A O 1
ATOM 2834 N N . PHE A 1 364 ? 14.695 -4.914 8.43 1 98 364 PHE A N 1
ATOM 2835 C CA . PHE A 1 364 ? 14.812 -5.566 7.129 1 98 364 PHE A CA 1
ATOM 2836 C C . PHE A 1 364 ? 14.898 -7.078 7.289 1 98 364 PHE A C 1
ATOM 2838 O O . PHE A 1 364 ? 15.094 -7.801 6.309 1 98 364 PHE A O 1
ATOM 2845 N N . ASN A 1 365 ? 14.75 -7.586 8.531 1 96.62 365 ASN A N 1
ATOM 2846 C CA . ASN A 1 365 ? 14.719 -9.031 8.758 1 96.62 365 ASN A CA 1
ATOM 2847 C C . ASN A 1 365 ? 13.32 -9.602 8.57 1 96.62 365 ASN A C 1
ATOM 2849 O O . ASN A 1 365 ? 12.812 -10.305 9.445 1 96.62 365 ASN A O 1
ATOM 2853 N N . LYS A 1 366 ? 12.672 -9.234 7.496 1 97.62 366 LYS A N 1
ATOM 2854 C CA . LYS A 1 366 ? 11.336 -9.68 7.086 1 97.62 366 LYS A CA 1
ATOM 2855 C C . LYS A 1 366 ? 11.375 -10.344 5.711 1 97.62 366 LYS A C 1
ATOM 2857 O O . LYS A 1 366 ? 12.141 -9.93 4.84 1 97.62 366 LYS A O 1
ATOM 2862 N N . PRO A 1 367 ? 10.547 -11.305 5.488 1 98.5 367 PRO A N 1
ATOM 2863 C CA . PRO A 1 367 ? 10.586 -12.023 4.215 1 98.5 367 PRO A CA 1
ATOM 2864 C C . PRO A 1 367 ? 10.414 -11.102 3.01 1 98.5 367 PRO A C 1
ATOM 2866 O O . PRO A 1 367 ? 11.086 -11.281 1.991 1 98.5 367 PRO A O 1
ATOM 2869 N N . HIS A 1 368 ? 9.531 -10.125 3.072 1 98.62 368 HIS A N 1
ATOM 2870 C CA . HIS A 1 368 ? 9.227 -9.273 1.928 1 98.62 368 HIS A CA 1
ATOM 2871 C C . HIS A 1 368 ? 10.312 -8.227 1.719 1 98.62 368 HIS A C 1
ATOM 2873 O O . HIS A 1 368 ? 10.242 -7.43 0.777 1 98.62 368 HIS A O 1
ATOM 2879 N N . LEU A 1 369 ? 11.352 -8.156 2.602 1 98.5 369 LEU A N 1
ATOM 2880 C CA . LEU A 1 369 ? 12.445 -7.203 2.471 1 98.5 369 LEU A CA 1
ATOM 2881 C C . LEU A 1 369 ? 13.766 -7.922 2.215 1 98.5 369 LEU A C 1
ATOM 2883 O O . LEU A 1 369 ? 14.828 -7.293 2.205 1 98.5 369 LEU A O 1
ATOM 2887 N N . ARG A 1 370 ? 13.68 -9.227 2.049 1 97.69 370 ARG A N 1
ATOM 2888 C CA . ARG A 1 370 ? 14.852 -10.055 1.791 1 97.69 370 ARG A CA 1
ATOM 2889 C C . ARG A 1 370 ? 14.766 -10.719 0.42 1 97.69 370 ARG A C 1
ATOM 2891 O O . ARG A 1 370 ? 13.672 -11.047 -0.047 1 97.69 370 ARG A O 1
ATOM 2898 N N . PRO A 1 371 ? 15.82 -10.992 -0.292 1 97.31 371 PRO A N 1
ATOM 2899 C CA . PRO A 1 371 ? 17.188 -10.609 0.083 1 97.31 371 PRO A CA 1
ATOM 2900 C C . PRO A 1 371 ? 17.422 -9.102 -0.008 1 97.31 371 PRO A C 1
ATOM 2902 O O . PRO A 1 371 ? 16.734 -8.406 -0.771 1 97.31 371 PRO A O 1
ATOM 2905 N N . ILE A 1 372 ? 18.328 -8.586 0.822 1 96.69 372 ILE A N 1
ATOM 2906 C CA . ILE A 1 372 ? 18.656 -7.168 0.771 1 96.69 372 ILE A CA 1
ATOM 2907 C C . ILE A 1 372 ? 19.547 -6.887 -0.442 1 96.69 372 ILE A C 1
ATOM 2909 O O . ILE A 1 372 ? 20.719 -7.25 -0.455 1 96.69 372 ILE A O 1
ATOM 2913 N N . THR A 1 373 ? 18.969 -6.266 -1.435 1 94.56 373 THR A N 1
ATOM 2914 C CA . THR A 1 373 ? 19.703 -6 -2.67 1 94.56 373 THR A CA 1
ATOM 2915 C C . THR A 1 373 ? 19.719 -4.504 -2.971 1 94.56 373 THR A C 1
ATOM 2917 O O . THR A 1 373 ? 20.719 -3.982 -3.471 1 94.56 373 THR A O 1
ATOM 2920 N N . ASN A 1 374 ? 18.688 -3.771 -2.822 1 96.38 374 ASN A N 1
ATOM 2921 C CA . ASN A 1 374 ? 18.531 -2.34 -3.039 1 96.38 374 ASN A CA 1
ATOM 2922 C C . ASN A 1 374 ? 17.625 -1.716 -1.982 1 96.38 374 ASN A C 1
ATOM 2924 O O . ASN A 1 374 ? 16.391 -1.722 -2.127 1 96.38 374 ASN A O 1
ATOM 2928 N N . ILE A 1 375 ? 18.266 -1.09 -1.049 1 98.19 375 ILE A N 1
ATOM 2929 C CA . ILE A 1 375 ? 17.594 -0.685 0.182 1 98.19 375 ILE A CA 1
ATOM 2930 C C . ILE A 1 375 ? 16.516 0.354 -0.134 1 98.19 375 ILE A C 1
ATOM 2932 O O . ILE A 1 375 ? 15.383 0.254 0.347 1 98.19 375 ILE A O 1
ATOM 2936 N N . ILE A 1 376 ? 16.812 1.38 -0.951 1 98.44 376 ILE A N 1
ATOM 2937 C CA . ILE A 1 376 ? 15.836 2.412 -1.27 1 98.44 376 ILE A CA 1
ATOM 2938 C C . ILE A 1 376 ? 14.664 1.794 -2.029 1 98.44 376 ILE A C 1
ATOM 2940 O O . ILE A 1 376 ? 13.5 2.102 -1.749 1 98.44 376 ILE A O 1
ATOM 2944 N N . SER A 1 377 ? 14.961 0.864 -2.953 1 97.81 377 SER A N 1
ATOM 2945 C CA . SER A 1 377 ? 13.93 0.125 -3.67 1 97.81 377 SER A CA 1
ATOM 2946 C C . SER A 1 377 ? 13.031 -0.649 -2.707 1 97.81 377 SER A C 1
ATOM 2948 O O . SER A 1 377 ? 11.805 -0.631 -2.84 1 97.81 377 SER A O 1
ATOM 2950 N N . HIS A 1 378 ? 13.648 -1.354 -1.749 1 98.56 378 HIS A N 1
ATOM 2951 C CA . HIS A 1 378 ? 12.906 -2.156 -0.789 1 98.56 378 HIS A CA 1
ATOM 2952 C C . HIS A 1 378 ? 11.961 -1.289 0.037 1 98.56 378 HIS A C 1
ATOM 2954 O O . HIS A 1 378 ? 10.805 -1.662 0.266 1 98.56 378 HIS A O 1
ATOM 2960 N N . ILE A 1 379 ? 12.438 -0.115 0.416 1 98.81 379 ILE A N 1
ATOM 2961 C CA . ILE A 1 379 ? 11.609 0.774 1.225 1 98.81 379 ILE A CA 1
ATOM 2962 C C . ILE A 1 379 ? 10.406 1.241 0.41 1 98.81 379 ILE A C 1
ATOM 2964 O O . ILE A 1 379 ? 9.273 1.207 0.892 1 98.81 379 ILE A O 1
ATOM 2968 N N . VAL A 1 380 ? 10.609 1.573 -0.814 1 98.75 380 VAL A N 1
ATOM 2969 C CA . VAL A 1 380 ? 9.57 2.203 -1.623 1 98.75 380 VAL A CA 1
ATOM 2970 C C . VAL A 1 380 ? 8.602 1.139 -2.143 1 98.75 380 VAL A C 1
ATOM 2972 O O . VAL A 1 380 ? 7.387 1.337 -2.133 1 98.75 380 VAL A O 1
ATOM 2975 N N . TYR A 1 381 ? 9.102 -0.028 -2.535 1 98.5 381 TYR A N 1
ATOM 2976 C CA . TYR A 1 381 ? 8.273 -0.922 -3.338 1 98.5 381 TYR A CA 1
ATOM 2977 C C . TYR A 1 381 ? 7.863 -2.15 -2.537 1 98.5 381 TYR A C 1
ATOM 2979 O O . TYR A 1 381 ? 6.918 -2.855 -2.906 1 98.5 381 TYR A O 1
ATOM 2987 N N . SER A 1 382 ? 8.555 -2.467 -1.431 1 98.56 382 SER A N 1
ATOM 2988 C CA . SER A 1 382 ? 8.297 -3.732 -0.754 1 98.56 382 SER A CA 1
ATOM 2989 C C . SER A 1 382 ? 7.82 -3.506 0.677 1 98.56 382 SER A C 1
ATOM 2991 O O . SER A 1 382 ? 6.977 -4.254 1.184 1 98.56 382 SER A O 1
ATOM 2993 N N . ALA A 1 383 ? 8.328 -2.488 1.32 1 98.69 383 ALA A N 1
ATOM 2994 C CA . ALA A 1 383 ? 8.094 -2.248 2.742 1 98.69 383 ALA A CA 1
ATOM 2995 C C . ALA A 1 383 ? 6.715 -1.633 2.971 1 98.69 383 ALA A C 1
ATOM 2997 O O . ALA A 1 383 ? 6.012 -1.295 2.016 1 98.69 383 ALA A O 1
ATOM 2998 N N . ASN A 1 384 ? 6.238 -1.596 4.184 1 98.31 384 ASN A N 1
ATOM 2999 C CA . ASN A 1 384 ? 5.117 -0.808 4.684 1 98.31 384 ASN A CA 1
ATOM 3000 C C . ASN A 1 384 ? 5.414 -0.225 6.062 1 98.31 384 ASN A C 1
ATOM 3002 O O . ASN A 1 384 ? 6.473 -0.485 6.637 1 98.31 384 ASN A O 1
ATOM 3006 N N . GLY A 1 385 ? 4.508 0.587 6.527 1 98.56 385 GLY A N 1
ATOM 3007 C CA . GLY A 1 385 ? 4.746 1.314 7.766 1 98.56 385 GLY A CA 1
ATOM 3008 C C . GLY A 1 385 ? 5.008 0.405 8.953 1 98.56 385 GLY A C 1
ATOM 3009 O O . GLY A 1 385 ? 5.734 0.775 9.875 1 98.56 385 GLY A O 1
ATOM 3010 N N . ASN A 1 386 ? 4.496 -0.828 8.953 1 98.5 386 ASN A N 1
ATOM 3011 C CA . ASN A 1 386 ? 4.629 -1.753 10.07 1 98.5 386 ASN A CA 1
ATOM 3012 C C . ASN A 1 386 ? 6.051 -2.297 10.188 1 98.5 386 ASN A C 1
ATOM 3014 O O . ASN A 1 386 ? 6.402 -2.926 11.18 1 98.5 386 ASN A O 1
ATOM 3018 N N . ASP A 1 387 ? 6.891 -1.968 9.234 1 98.69 387 ASP A N 1
ATOM 3019 C CA . ASP A 1 387 ? 8.273 -2.438 9.273 1 98.69 387 ASP A CA 1
ATOM 3020 C C . ASP A 1 387 ? 9.141 -1.509 10.117 1 98.69 387 ASP A C 1
ATOM 3022 O O . ASP A 1 387 ? 10.266 -1.86 10.484 1 98.69 387 ASP A O 1
ATOM 3026 N N . VAL A 1 388 ? 8.633 -0.292 10.414 1 98.88 388 VAL A N 1
ATOM 3027 C CA . VAL A 1 388 ? 9.359 0.641 11.273 1 98.88 388 VAL A CA 1
ATOM 3028 C C . VAL A 1 388 ? 9.336 0.148 12.719 1 98.88 388 VAL A C 1
ATOM 3030 O O . VAL A 1 388 ? 8.266 -0.189 13.242 1 98.88 388 VAL A O 1
ATOM 3033 N N . GLU A 1 389 ? 10.43 0.115 13.359 1 98.06 389 GLU A N 1
ATOM 3034 C CA . GLU A 1 389 ? 10.477 -0.472 14.695 1 98.06 389 GLU A CA 1
ATOM 3035 C C . GLU A 1 389 ? 10.883 0.564 15.734 1 98.06 389 GLU A C 1
ATOM 3037 O O . GLU A 1 389 ? 10.531 0.439 16.906 1 98.06 389 GLU A O 1
ATOM 3042 N N . THR A 1 390 ? 11.719 1.558 15.359 1 98.69 390 THR A N 1
ATOM 3043 C CA . THR A 1 390 ? 12.18 2.605 16.266 1 98.69 390 THR A CA 1
ATOM 3044 C C . THR A 1 390 ? 12.031 3.98 15.625 1 98.69 390 THR A C 1
ATOM 3046 O O . THR A 1 390 ? 12.312 4.148 14.438 1 98.69 390 THR A O 1
ATOM 3049 N N . THR A 1 391 ? 11.539 4.898 16.375 1 98.88 391 THR A N 1
ATOM 3050 C CA . THR A 1 391 ? 11.398 6.281 15.938 1 98.88 391 THR A CA 1
ATOM 3051 C C . THR A 1 391 ? 12.008 7.238 16.953 1 98.88 391 THR A C 1
ATOM 3053 O O . THR A 1 391 ? 11.68 7.184 18.141 1 98.88 391 THR A O 1
ATOM 3056 N N . ILE A 1 392 ? 12.93 8.008 16.516 1 98.88 392 ILE A N 1
ATOM 3057 C CA . ILE A 1 392 ? 13.586 9.047 17.297 1 98.88 392 ILE A CA 1
ATOM 3058 C C . ILE A 1 392 ? 13.219 10.422 16.75 1 98.88 392 ILE A C 1
ATOM 3060 O O . ILE A 1 392 ? 13.312 10.656 15.539 1 98.88 392 ILE A O 1
ATOM 3064 N N . VAL A 1 393 ? 12.742 11.312 17.609 1 98.81 393 VAL A N 1
ATOM 3065 C CA . VAL A 1 393 ? 12.391 12.68 17.219 1 98.81 393 VAL A CA 1
ATOM 3066 C C . VAL A 1 393 ? 13.078 13.672 18.156 1 98.81 393 VAL A C 1
ATOM 3068 O O . VAL A 1 393 ? 12.977 13.555 19.375 1 98.81 393 VAL A O 1
ATOM 3071 N N . ASP A 1 394 ? 13.781 14.617 17.562 1 98.44 394 ASP A N 1
ATOM 3072 C CA . ASP A 1 394 ? 14.438 15.656 18.344 1 98.44 394 ASP A CA 1
ATOM 3073 C C . ASP A 1 394 ? 15.406 15.039 19.359 1 98.44 394 ASP A C 1
ATOM 3075 O O . ASP A 1 394 ? 15.531 15.531 20.484 1 98.44 394 ASP A O 1
ATOM 3079 N N . GLY A 1 395 ? 15.984 13.891 19 1 98.19 395 GLY A N 1
ATOM 3080 C CA . GLY A 1 395 ? 17 13.234 19.812 1 98.19 395 GLY A CA 1
ATOM 3081 C C . GLY A 1 395 ? 16.406 12.383 20.922 1 98.19 395 GLY A C 1
ATOM 3082 O O . GLY A 1 395 ? 17.141 11.852 21.766 1 98.19 395 GLY A O 1
ATOM 3083 N N . LYS A 1 396 ? 15.148 12.219 20.938 1 98.19 396 LYS A N 1
ATOM 3084 C CA . LYS A 1 396 ? 14.477 11.414 21.953 1 98.19 396 LYS A CA 1
ATOM 3085 C C . LYS A 1 396 ? 13.836 10.172 21.328 1 98.19 396 LYS A C 1
ATOM 3087 O O . LYS A 1 396 ? 13.18 10.258 20.297 1 98.19 396 LYS A O 1
ATOM 3092 N N . VAL A 1 397 ? 14.023 8.969 21.953 1 98.38 397 VAL A N 1
ATOM 3093 C CA . VAL A 1 397 ? 13.383 7.75 21.484 1 98.38 397 VAL A CA 1
ATOM 3094 C C . VAL A 1 397 ? 11.898 7.781 21.844 1 98.38 397 VAL A C 1
ATOM 3096 O O . VAL A 1 397 ? 11.523 7.645 23 1 98.38 397 VAL A O 1
ATOM 3099 N N . VAL A 1 398 ? 11.078 7.949 20.844 1 98.62 398 VAL A N 1
ATOM 3100 C CA . VAL A 1 398 ? 9.641 8 21.094 1 98.62 398 VAL A CA 1
ATOM 3101 C C . VAL A 1 398 ? 9.031 6.617 20.891 1 98.62 398 VAL A C 1
ATOM 3103 O O . VAL A 1 398 ? 8.008 6.289 21.5 1 98.62 398 VAL A O 1
ATOM 3106 N N . MET A 1 399 ? 9.602 5.805 20.062 1 98.75 399 MET A N 1
ATOM 3107 C CA . MET A 1 399 ? 9.211 4.406 19.875 1 98.75 399 MET A CA 1
ATOM 3108 C C . MET A 1 399 ? 10.445 3.508 19.812 1 98.75 399 MET A C 1
ATOM 3110 O O . MET A 1 399 ? 11.406 3.807 19.109 1 98.75 399 MET A O 1
ATOM 3114 N N . LEU A 1 400 ? 10.445 2.455 20.594 1 98.44 400 LEU A N 1
ATOM 3115 C CA . LEU A 1 400 ? 11.5 1.448 20.625 1 98.44 400 LEU A CA 1
ATOM 3116 C C . LEU A 1 400 ? 10.922 0.048 20.453 1 98.44 400 LEU A C 1
ATOM 3118 O O . LEU A 1 400 ? 10.055 -0.37 21.219 1 98.44 400 LEU A O 1
ATOM 3122 N N . ASP A 1 401 ? 11.336 -0.662 19.438 1 97.25 401 ASP A N 1
ATOM 3123 C CA . ASP A 1 401 ? 10.867 -2.02 19.172 1 97.25 401 ASP A CA 1
ATOM 3124 C C . ASP A 1 401 ? 9.344 -2.07 19.094 1 97.25 401 ASP A C 1
ATOM 3126 O O . ASP A 1 401 ? 8.711 -2.914 19.734 1 97.25 401 ASP A O 1
ATOM 3130 N N . ARG A 1 402 ? 8.734 -1.058 18.484 1 97.62 402 ARG A N 1
ATOM 3131 C CA . ARG A 1 402 ? 7.32 -0.929 18.141 1 97.62 402 ARG A CA 1
ATOM 3132 C C . ARG A 1 402 ? 6.488 -0.579 19.375 1 97.62 402 ARG A C 1
ATOM 3134 O O . ARG A 1 402 ? 5.258 -0.608 19.328 1 97.62 402 ARG A O 1
ATOM 3141 N N . GLU A 1 403 ? 7.168 -0.271 20.438 1 98.12 403 GLU A N 1
ATOM 3142 C CA . GLU A 1 403 ? 6.469 0.24 21.609 1 98.12 403 GLU A CA 1
ATOM 3143 C C . GLU A 1 403 ? 6.645 1.75 21.75 1 98.12 403 GLU A C 1
ATOM 3145 O O . GLU A 1 403 ? 7.77 2.242 21.859 1 98.12 403 GLU A O 1
ATOM 3150 N N . VAL A 1 404 ? 5.57 2.424 21.688 1 98.44 404 VAL A N 1
ATOM 3151 C CA . VAL A 1 404 ? 5.621 3.869 21.891 1 98.44 404 VAL A CA 1
ATOM 3152 C C . VAL A 1 404 ? 5.773 4.172 23.391 1 98.44 404 VAL A C 1
ATOM 3154 O O . VAL A 1 404 ? 5.012 3.664 24.219 1 98.44 404 VAL A O 1
ATOM 3157 N N . LEU A 1 405 ? 6.699 5 23.734 1 98.12 405 LEU A N 1
ATOM 3158 C CA . LEU A 1 405 ? 7.148 5.133 25.109 1 98.12 405 LEU A CA 1
ATOM 3159 C C . LEU A 1 405 ? 6.492 6.332 25.797 1 98.12 405 LEU A C 1
ATOM 3161 O O . LEU A 1 405 ? 6.547 6.473 27.016 1 98.12 405 LEU A O 1
ATOM 3165 N N . THR A 1 406 ? 5.785 7.148 25.078 1 97.94 406 THR A N 1
ATOM 3166 C CA . THR A 1 406 ? 5.375 8.445 25.594 1 97.94 406 THR A CA 1
ATOM 3167 C C . THR A 1 406 ? 3.895 8.438 25.969 1 97.94 406 THR A C 1
ATOM 3169 O O . THR A 1 406 ? 3.414 9.344 26.656 1 97.94 406 THR A O 1
ATOM 3172 N N . ILE A 1 407 ? 3.184 7.457 25.5 1 97.81 407 ILE A N 1
ATOM 3173 C CA . ILE A 1 407 ? 1.744 7.438 25.734 1 97.81 407 ILE A CA 1
ATOM 3174 C C . ILE A 1 407 ? 1.276 6.004 25.969 1 97.81 407 ILE A C 1
ATOM 3176 O O . ILE A 1 407 ? 2.047 5.059 25.797 1 97.81 407 ILE A O 1
ATOM 3180 N N . ASP A 1 408 ? 0.025 5.879 26.422 1 98.06 408 ASP A N 1
ATOM 3181 C CA . ASP A 1 408 ? -0.65 4.59 26.562 1 98.06 408 ASP A CA 1
ATOM 3182 C C . ASP A 1 408 ? -1.473 4.262 25.328 1 98.06 408 ASP A C 1
ATOM 3184 O O . ASP A 1 408 ? -2.607 4.723 25.188 1 98.06 408 ASP A O 1
ATOM 3188 N N . GLU A 1 409 ? -0.946 3.426 24.5 1 97.88 409 GLU A N 1
ATOM 3189 C CA . GLU A 1 409 ? -1.553 3.092 23.203 1 97.88 409 GLU A CA 1
ATOM 3190 C C . GLU A 1 409 ? -2.945 2.498 23.391 1 97.88 409 GLU A C 1
ATOM 3192 O O . GLU A 1 409 ? -3.891 2.889 22.703 1 97.88 409 GLU A O 1
ATOM 3197 N N . GLU A 1 410 ? -3.125 1.549 24.25 1 97.38 410 GLU A N 1
ATOM 3198 C CA . GLU A 1 410 ? -4.402 0.879 24.469 1 97.38 410 GLU A CA 1
ATOM 3199 C C . GLU A 1 410 ? -5.477 1.87 24.906 1 97.38 410 GLU A C 1
ATOM 3201 O O . GLU A 1 410 ? -6.629 1.773 24.484 1 97.38 410 GLU A O 1
ATOM 3206 N N . LYS A 1 411 ? -5.074 2.773 25.766 1 98.38 411 LYS A N 1
ATOM 3207 C CA . LYS A 1 411 ? -6.004 3.801 26.234 1 98.38 411 LYS A CA 1
ATOM 3208 C C . LYS A 1 411 ? -6.508 4.652 25.062 1 98.38 411 LYS A C 1
ATOM 3210 O O . LYS A 1 411 ? -7.699 4.957 24.984 1 98.38 411 LYS A O 1
ATOM 3215 N N . ILE A 1 412 ? -5.594 5.004 24.203 1 98.69 412 ILE A N 1
ATOM 3216 C CA . ILE A 1 412 ? -5.953 5.832 23.062 1 98.69 412 ILE A CA 1
ATOM 3217 C C . ILE A 1 412 ? -6.938 5.082 22.172 1 98.69 412 ILE A C 1
ATOM 3219 O O . ILE A 1 412 ? -7.961 5.633 21.766 1 98.69 412 ILE A O 1
ATOM 3223 N N . LEU A 1 413 ? -6.633 3.82 21.875 1 98.31 413 LEU A N 1
ATOM 3224 C CA . LEU A 1 413 ? -7.508 3.016 21.031 1 98.31 413 LEU A CA 1
ATOM 3225 C C . LEU A 1 413 ? -8.906 2.912 21.625 1 98.31 413 LEU A C 1
ATOM 3227 O O . LEU A 1 413 ? -9.906 3.076 20.922 1 98.31 413 LEU A O 1
ATOM 3231 N N . ASP A 1 414 ? -8.984 2.715 22.922 1 98 414 ASP A N 1
ATOM 3232 C CA . ASP A 1 414 ? -10.258 2.543 23.609 1 98 414 ASP A CA 1
ATOM 3233 C C . ASP A 1 414 ? -11.055 3.846 23.625 1 98 414 ASP A C 1
ATOM 3235 O O . ASP A 1 414 ? -12.258 3.846 23.359 1 98 414 ASP A O 1
ATOM 3239 N N . LYS A 1 415 ? -10.367 4.945 23.969 1 98.56 415 LYS A N 1
ATOM 3240 C CA . LYS A 1 415 ? -11.031 6.246 24.062 1 98.56 415 LYS A CA 1
ATOM 3241 C C . LYS A 1 415 ? -11.586 6.668 22.703 1 98.56 415 LYS A C 1
ATOM 3243 O O . LYS A 1 415 ? -12.719 7.141 22.609 1 98.56 415 LYS A O 1
ATOM 3248 N N . VAL A 1 416 ? -10.797 6.496 21.672 1 98.56 416 VAL A N 1
ATOM 3249 C CA . VAL A 1 416 ? -11.234 6.906 20.328 1 98.56 416 VAL A CA 1
ATOM 3250 C C . VAL A 1 416 ? -12.406 6.043 19.875 1 98.56 416 VAL A C 1
ATOM 3252 O O . VAL A 1 416 ? -13.359 6.547 19.281 1 98.56 416 VAL A O 1
ATOM 3255 N N . GLN A 1 417 ? -12.352 4.719 20.156 1 97.94 417 GLN A N 1
ATOM 3256 C CA . GLN A 1 417 ? -13.469 3.846 19.797 1 97.94 417 GLN A CA 1
ATOM 3257 C C . GLN A 1 417 ? -14.758 4.285 20.484 1 97.94 417 GLN A C 1
ATOM 3259 O O . GLN A 1 417 ? -15.82 4.324 19.859 1 97.94 417 GLN A O 1
ATOM 3264 N N . LYS A 1 418 ? -14.695 4.633 21.766 1 98 418 LYS A N 1
ATOM 3265 C CA . LYS A 1 418 ? -15.867 5.07 22.531 1 98 418 LYS A CA 1
ATOM 3266 C C . LYS A 1 418 ? -16.438 6.367 21.953 1 98 418 LYS A C 1
ATOM 3268 O O . LYS A 1 418 ? -17.656 6.523 21.859 1 98 418 LYS A O 1
ATOM 3273 N N . ILE A 1 419 ? -15.531 7.246 21.578 1 98.06 419 ILE A N 1
ATOM 3274 C CA . ILE A 1 419 ? -15.938 8.516 21 1 98.06 419 ILE A CA 1
ATOM 3275 C C . ILE A 1 419 ? -16.719 8.266 19.703 1 98.06 419 ILE A C 1
ATOM 3277 O O . ILE A 1 419 ? -17.812 8.797 19.531 1 98.06 419 ILE A O 1
ATOM 3281 N N . VAL A 1 420 ? -16.219 7.441 18.859 1 97.06 420 VAL A N 1
ATOM 3282 C CA . VAL A 1 420 ? -16.828 7.215 17.547 1 97.06 420 VAL A CA 1
ATOM 3283 C C . VAL A 1 420 ? -18.125 6.434 17.703 1 97.06 420 VAL A C 1
ATOM 3285 O O . VAL A 1 420 ? -19.094 6.672 16.969 1 97.06 420 VAL A O 1
ATOM 3288 N N . ASP A 1 421 ? -18.203 5.508 18.672 1 95.94 421 ASP A N 1
ATOM 3289 C CA . ASP A 1 421 ? -19.422 4.766 18.953 1 95.94 421 ASP A CA 1
ATOM 3290 C C . ASP A 1 421 ? -20.562 5.711 19.344 1 95.94 421 ASP A C 1
ATOM 3292 O O . ASP A 1 421 ? -21.719 5.461 19.016 1 95.94 421 ASP A O 1
ATOM 3296 N N . LYS A 1 422 ? -20.234 6.777 19.969 1 95 422 LYS A N 1
ATOM 3297 C CA . LYS A 1 422 ? -21.219 7.746 20.422 1 95 422 LYS A CA 1
ATOM 3298 C C . LYS A 1 422 ? -21.625 8.688 19.297 1 95 422 LYS A C 1
ATOM 3300 O O . LYS A 1 422 ? -22.766 9.164 19.25 1 95 422 LYS A O 1
ATOM 3305 N N . LEU A 1 423 ? -20.703 8.945 18.359 1 91.12 423 LEU A N 1
ATOM 3306 C CA . LEU A 1 423 ? -20.938 9.883 17.281 1 91.12 423 LEU A CA 1
ATOM 3307 C C . LEU A 1 423 ? -21.781 9.242 16.172 1 91.12 423 LEU A C 1
ATOM 3309 O O . LEU A 1 423 ? -22.453 9.945 15.406 1 91.12 423 LEU A O 1
ATOM 3313 N N . ARG A 1 424 ? -21.609 7.902 16.078 1 80.31 424 ARG A N 1
ATOM 3314 C CA . ARG A 1 424 ? -22.281 7.219 14.977 1 80.31 424 ARG A CA 1
ATOM 3315 C C . ARG A 1 424 ? -23.484 6.418 15.469 1 80.31 424 ARG A C 1
ATOM 3317 O O . ARG A 1 424 ? -24.5 6.312 14.773 1 80.31 424 ARG A O 1
ATOM 3324 N N . MET B 1 1 ? -7.695 -33.094 13.57 1 87.56 1 MET B N 1
ATOM 3325 C CA . MET B 1 1 ? -7.285 -31.844 14.227 1 87.56 1 MET B CA 1
ATOM 3326 C C . MET B 1 1 ? -8.438 -30.844 14.281 1 87.56 1 MET B C 1
ATOM 3328 O O . MET B 1 1 ? -9.25 -30.781 13.359 1 87.56 1 MET B O 1
ATOM 3332 N N . SER B 1 2 ? -8.617 -30.219 15.391 1 97 2 SER B N 1
ATOM 3333 C CA . SER B 1 2 ? -9.734 -29.297 15.547 1 97 2 SER B CA 1
ATOM 3334 C C . SER B 1 2 ? -9.258 -27.938 16.078 1 97 2 SER B C 1
ATOM 3336 O O . SER B 1 2 ? -8.305 -27.875 16.844 1 97 2 SER B O 1
ATOM 3338 N N . ILE B 1 3 ? -9.828 -26.922 15.562 1 98.25 3 ILE B N 1
ATOM 3339 C CA . ILE B 1 3 ? -9.5 -25.547 15.961 1 98.25 3 ILE B CA 1
ATOM 3340 C C . ILE B 1 3 ? -10.781 -24.797 16.328 1 98.25 3 ILE B C 1
ATOM 3342 O O . ILE B 1 3 ? -11.789 -24.906 15.617 1 98.25 3 ILE B O 1
ATOM 3346 N N . LEU B 1 4 ? -10.789 -24.125 17.453 1 98.56 4 LEU B N 1
ATOM 3347 C CA . LEU B 1 4 ? -11.875 -23.234 17.844 1 98.56 4 LEU B CA 1
ATOM 3348 C C . LEU B 1 4 ? -11.398 -21.797 17.938 1 98.56 4 LEU B C 1
ATOM 3350 O O . LEU B 1 4 ? -10.516 -21.469 18.734 1 98.56 4 LEU B O 1
ATOM 3354 N N . ILE B 1 5 ? -11.852 -20.953 17 1 98.5 5 ILE B N 1
ATOM 3355 C CA . ILE B 1 5 ? -11.586 -19.516 17.047 1 98.5 5 ILE B CA 1
ATOM 3356 C C . ILE B 1 5 ? -12.75 -18.781 17.719 1 98.5 5 ILE B C 1
ATOM 3358 O O . ILE B 1 5 ? -13.883 -18.859 17.25 1 98.5 5 ILE B O 1
ATOM 3362 N N . LYS B 1 6 ? -12.477 -17.984 18.781 1 97.44 6 LYS B N 1
ATOM 3363 C CA . LYS B 1 6 ? -13.539 -17.406 19.594 1 97.44 6 LYS B CA 1
ATOM 3364 C C . LYS B 1 6 ? -13.531 -15.891 19.516 1 97.44 6 LYS B C 1
ATOM 3366 O O . LYS B 1 6 ? -12.477 -15.281 19.344 1 97.44 6 LYS B O 1
ATOM 3371 N N . ASN B 1 7 ? -14.641 -15.305 19.562 1 95.56 7 ASN B N 1
ATOM 3372 C CA . ASN B 1 7 ? -14.844 -13.906 19.922 1 95.56 7 ASN B CA 1
ATOM 3373 C C . ASN B 1 7 ? -14.367 -12.969 18.812 1 95.56 7 ASN B C 1
ATOM 3375 O O . ASN B 1 7 ? -13.906 -11.852 19.094 1 95.56 7 ASN B O 1
ATOM 3379 N N . GLY B 1 8 ? -14.383 -13.328 17.531 1 97 8 GLY B N 1
ATOM 3380 C CA . GLY B 1 8 ? -13.859 -12.461 16.484 1 97 8 GLY B CA 1
ATOM 3381 C C . GLY B 1 8 ? -14.953 -11.828 15.633 1 97 8 GLY B C 1
ATOM 3382 O O . GLY B 1 8 ? -16.125 -12.195 15.75 1 97 8 GLY B O 1
ATOM 3383 N N . TYR B 1 9 ? -14.617 -10.688 14.945 1 98.38 9 TYR B N 1
ATOM 3384 C CA . TYR B 1 9 ? -15.422 -10.227 13.82 1 98.38 9 TYR B CA 1
ATOM 3385 C C . TYR B 1 9 ? -15.25 -11.141 12.617 1 98.38 9 TYR B C 1
ATOM 3387 O O . TYR B 1 9 ? -14.141 -11.281 12.094 1 98.38 9 TYR B O 1
ATOM 3395 N N . VAL B 1 10 ? -16.328 -11.812 12.195 1 98.75 10 VAL B N 1
ATOM 3396 C CA . VAL B 1 10 ? -16.25 -12.781 11.109 1 98.75 10 VAL B CA 1
ATOM 3397 C C . VAL B 1 10 ? -16.797 -12.172 9.82 1 98.75 10 VAL B C 1
ATOM 3399 O O . VAL B 1 10 ? -17.906 -11.633 9.812 1 98.75 10 VAL B O 1
ATOM 3402 N N . ILE B 1 11 ? -16.031 -12.18 8.758 1 98.88 11 ILE B N 1
ATOM 3403 C CA . ILE B 1 11 ? -16.562 -11.867 7.438 1 98.88 11 ILE B CA 1
ATOM 3404 C C . ILE B 1 11 ? -17.312 -13.078 6.879 1 98.88 11 ILE B C 1
ATOM 3406 O O . ILE B 1 11 ? -16.703 -13.969 6.273 1 98.88 11 ILE B O 1
ATOM 3410 N N . TYR B 1 12 ? -18.609 -13.07 6.93 1 98.44 12 TYR B N 1
ATOM 3411 C CA . TYR B 1 12 ? -19.406 -14.281 6.801 1 98.44 12 TYR B CA 1
ATOM 3412 C C . TYR B 1 12 ? -20.141 -14.312 5.461 1 98.44 12 TYR B C 1
ATOM 3414 O O . TYR B 1 12 ? -20.812 -13.344 5.094 1 98.44 12 TYR B O 1
ATOM 3422 N N . GLY B 1 13 ? -19.984 -15.422 4.742 1 98.19 13 GLY B N 1
ATOM 3423 C CA . GLY B 1 13 ? -20.859 -15.719 3.613 1 98.19 13 GLY B CA 1
ATOM 3424 C C . GLY B 1 13 ? -20.453 -14.992 2.344 1 98.19 13 GLY B C 1
ATOM 3425 O O . GLY B 1 13 ? -19.469 -14.258 2.332 1 98.19 13 GLY B O 1
ATOM 3426 N N . ASP B 1 14 ? -21.25 -15.219 1.313 1 97.19 14 ASP B N 1
ATOM 3427 C CA . ASP B 1 14 ? -20.953 -14.672 -0.011 1 97.19 14 ASP B CA 1
ATOM 3428 C C . ASP B 1 14 ? -21.172 -13.164 -0.04 1 97.19 14 ASP B C 1
ATOM 3430 O O . ASP B 1 14 ? -20.547 -12.461 -0.833 1 97.19 14 ASP B O 1
ATOM 3434 N N . SER B 1 15 ? -21.984 -12.68 0.863 1 97.62 15 SER B N 1
ATOM 3435 C CA . SER B 1 15 ? -22.328 -11.258 0.874 1 97.62 15 SER B CA 1
ATOM 3436 C C . SER B 1 15 ? -21.359 -10.469 1.748 1 97.62 15 SER B C 1
ATOM 3438 O O . SER B 1 15 ? -21.438 -9.242 1.83 1 97.62 15 SER B O 1
ATOM 3440 N N . LEU B 1 16 ? -20.453 -11.141 2.447 1 98.25 16 LEU B N 1
ATOM 3441 C CA . LEU B 1 16 ? -19.406 -10.531 3.275 1 98.25 16 LEU B CA 1
ATOM 3442 C C . LEU B 1 16 ? -20.031 -9.805 4.465 1 98.25 16 LEU B C 1
ATOM 3444 O O . LEU B 1 16 ? -19.609 -8.695 4.812 1 98.25 16 LEU B O 1
ATOM 3448 N N . LYS B 1 17 ? -21.078 -10.383 5.051 1 97.94 17 LYS B N 1
ATOM 3449 C CA . LYS B 1 17 ? -21.688 -9.82 6.25 1 97.94 17 LYS B CA 1
ATOM 3450 C C . LYS B 1 17 ? -20.75 -9.93 7.445 1 97.94 17 LYS B C 1
ATOM 3452 O O . LYS B 1 17 ? -20.078 -10.953 7.621 1 97.94 17 LYS B O 1
ATOM 3457 N N . ILE B 1 18 ? -20.656 -8.859 8.273 1 98.44 18 ILE B N 1
ATOM 3458 C CA . ILE B 1 18 ? -19.828 -8.914 9.469 1 98.44 18 ILE B CA 1
ATOM 3459 C C . ILE B 1 18 ? -20.656 -9.391 10.656 1 98.44 18 ILE B C 1
ATOM 3461 O O . ILE B 1 18 ? -21.672 -8.781 10.992 1 98.44 18 ILE B O 1
ATOM 3465 N N . ILE B 1 19 ? -20.234 -10.445 11.281 1 98 19 ILE B N 1
ATOM 3466 C CA . ILE B 1 19 ? -20.938 -10.93 12.461 1 98 19 ILE B CA 1
ATOM 3467 C C . ILE B 1 19 ? -19.938 -11.234 13.578 1 98 19 ILE B C 1
ATOM 3469 O O . ILE B 1 19 ? -18.766 -11.484 13.305 1 98 19 ILE B O 1
ATOM 3473 N N . LYS B 1 20 ? -20.344 -11.133 14.812 1 97.31 20 LYS B N 1
ATOM 3474 C CA . LYS B 1 20 ? -19.562 -11.625 15.945 1 97.31 20 LYS B CA 1
ATOM 3475 C C . LYS B 1 20 ? -19.875 -13.086 16.234 1 97.31 20 LYS B C 1
ATOM 3477 O O . LYS B 1 20 ? -21.016 -13.438 16.547 1 97.31 20 LYS B O 1
ATOM 3482 N N . ALA B 1 21 ? -18.859 -13.938 16.016 1 97.88 21 ALA B N 1
ATOM 3483 C CA . ALA B 1 21 ? -19.141 -15.367 16.156 1 97.88 21 ALA B CA 1
ATOM 3484 C C . ALA B 1 21 ? -17.859 -16.156 16.438 1 97.88 21 ALA B C 1
ATOM 3486 O O . ALA B 1 21 ? -16.75 -15.602 16.359 1 97.88 21 ALA B O 1
ATOM 3487 N N . ASP B 1 22 ? -18.078 -17.375 16.922 1 98.31 22 ASP B N 1
ATOM 3488 C CA . ASP B 1 22 ? -17.031 -18.391 17 1 98.31 22 ASP B CA 1
ATOM 3489 C C . ASP B 1 22 ? -17.031 -19.281 15.758 1 98.31 22 ASP B C 1
ATOM 3491 O O . ASP B 1 22 ? -18.062 -19.453 15.117 1 98.31 22 ASP B O 1
ATOM 3495 N N . ILE B 1 23 ? -15.914 -19.781 15.406 1 98.69 23 ILE B N 1
ATOM 3496 C CA . ILE B 1 23 ? -15.773 -20.703 14.297 1 98.69 23 ILE B CA 1
ATOM 3497 C C . ILE B 1 23 ? -15.133 -22 14.781 1 98.69 23 ILE B C 1
ATOM 3499 O O . ILE B 1 23 ? -14.07 -21.984 15.406 1 98.69 23 ILE B O 1
ATOM 3503 N N . TYR B 1 24 ? -15.766 -23.109 14.531 1 98.62 24 TYR B N 1
ATOM 3504 C CA . TYR B 1 24 ? -15.219 -24.422 14.812 1 98.62 24 TYR B CA 1
ATOM 3505 C C . TYR B 1 24 ? -14.781 -25.125 13.531 1 98.62 24 TYR B C 1
ATOM 3507 O O . TYR B 1 24 ? -15.586 -25.297 12.609 1 98.62 24 TYR B O 1
ATOM 3515 N N . ILE B 1 25 ? -13.5 -25.453 13.469 1 98.62 25 ILE B N 1
ATOM 3516 C CA . ILE B 1 25 ? -12.906 -26.141 12.328 1 98.62 25 ILE B CA 1
ATOM 3517 C C . ILE B 1 25 ? -12.609 -27.594 12.711 1 98.62 25 ILE B C 1
ATOM 3519 O O . ILE B 1 25 ? -12.016 -27.859 13.758 1 98.62 25 ILE B O 1
ATOM 3523 N N . GLU B 1 26 ? -13.047 -28.531 11.93 1 97.88 26 GLU B N 1
ATOM 3524 C CA . GLU B 1 26 ? -12.758 -29.953 12.078 1 97.88 26 GLU B CA 1
ATOM 3525 C C . GLU B 1 26 ? -12.117 -30.516 10.805 1 97.88 26 GLU B C 1
ATOM 3527 O O . GLU B 1 26 ? -12.688 -30.391 9.719 1 97.88 26 GLU B O 1
ATOM 3532 N N . ASN B 1 27 ? -10.977 -31.109 11.016 1 96.75 27 ASN B N 1
ATOM 3533 C CA . ASN B 1 27 ? -10.172 -31.531 9.875 1 96.75 27 ASN B CA 1
ATOM 3534 C C . ASN B 1 27 ? -9.898 -30.359 8.922 1 96.75 27 ASN B C 1
ATOM 3536 O O . ASN B 1 27 ? -9.336 -29.344 9.32 1 96.75 27 ASN B O 1
ATOM 3540 N N . ASN B 1 28 ? -10.367 -30.469 7.738 1 98.19 28 ASN B N 1
ATOM 3541 C CA . ASN B 1 28 ? -10.008 -29.422 6.785 1 98.19 28 ASN B CA 1
ATOM 3542 C C . ASN B 1 28 ? -11.211 -28.547 6.43 1 98.19 28 ASN B C 1
ATOM 3544 O O . ASN B 1 28 ? -11.164 -27.781 5.461 1 98.19 28 ASN B O 1
ATOM 3548 N N . LYS B 1 29 ? -12.297 -28.609 7.281 1 98.44 29 LYS B N 1
ATOM 3549 C CA . LYS B 1 29 ? -13.516 -27.875 6.945 1 98.44 29 LYS B CA 1
ATOM 3550 C C . LYS B 1 29 ? -13.969 -27 8.109 1 98.44 29 LYS B C 1
ATOM 3552 O O . LYS B 1 29 ? -13.727 -27.328 9.273 1 98.44 29 LYS B O 1
ATOM 3557 N N . ILE B 1 30 ? -14.562 -25.891 7.75 1 98.62 30 ILE B N 1
ATOM 3558 C CA . ILE B 1 30 ? -15.32 -25.125 8.734 1 98.62 30 ILE B CA 1
ATOM 3559 C C . ILE B 1 30 ? -16.594 -25.875 9.109 1 98.62 30 ILE B C 1
ATOM 3561 O O . ILE B 1 30 ? -17.516 -25.984 8.305 1 98.62 30 ILE B O 1
ATOM 3565 N N . SER B 1 31 ? -16.656 -26.328 10.273 1 98.44 31 SER B N 1
ATOM 3566 C CA . SER B 1 31 ? -17.703 -27.266 10.656 1 98.44 31 SER B CA 1
ATOM 3567 C C . SER B 1 31 ? -18.906 -26.516 11.25 1 98.44 31 SER B C 1
ATOM 3569 O O . SER B 1 31 ? -20.062 -26.906 11.023 1 98.44 31 SER B O 1
ATOM 3571 N N . LYS B 1 32 ? -18.594 -25.484 12.031 1 98.12 32 LYS B N 1
ATOM 3572 C CA . LYS B 1 32 ? -19.672 -24.766 12.711 1 98.12 32 LYS B CA 1
ATOM 3573 C C . LYS B 1 32 ? -19.297 -23.297 12.945 1 98.12 32 LYS B C 1
ATOM 3575 O O . LYS B 1 32 ? -18.156 -23 13.266 1 98.12 32 LYS B O 1
ATOM 3580 N N . ILE B 1 33 ? -20.25 -22.469 12.727 1 98.19 33 ILE B N 1
ATOM 3581 C CA . ILE B 1 33 ? -20.156 -21.047 13.039 1 98.19 33 ILE B CA 1
ATOM 3582 C C . ILE B 1 33 ? -21.312 -20.641 13.953 1 98.19 33 ILE B C 1
ATOM 3584 O O . ILE B 1 33 ? -22.484 -20.953 13.664 1 98.19 33 ILE B O 1
ATOM 3588 N N . GLY B 1 34 ? -21.062 -20.047 15.008 1 96.81 34 GLY B N 1
ATOM 3589 C CA . GLY B 1 34 ? -22.125 -19.656 15.914 1 96.81 34 GLY B CA 1
ATOM 3590 C C . GLY B 1 34 ? -21.641 -18.922 17.156 1 96.81 34 GLY B C 1
ATOM 3591 O O . GLY B 1 34 ? -20.438 -18.672 17.281 1 96.81 34 GLY B O 1
ATOM 3592 N N . LYS B 1 35 ? -22.578 -18.469 18.016 1 94.62 35 LYS B N 1
ATOM 3593 C CA . LYS B 1 35 ? -22.25 -17.734 19.234 1 94.62 35 LYS B CA 1
ATOM 3594 C C . LYS B 1 35 ? -21.953 -18.703 20.391 1 94.62 35 LYS B C 1
ATOM 3596 O O . LYS B 1 35 ? -22.625 -19.719 20.547 1 94.62 35 LYS B O 1
ATOM 3601 N N . ASP B 1 36 ? -20.953 -18.469 21.062 1 94.12 36 ASP B N 1
ATOM 3602 C CA . ASP B 1 36 ? -20.641 -19.125 22.328 1 94.12 36 ASP B CA 1
ATOM 3603 C C . ASP B 1 36 ? -20.531 -20.641 22.141 1 94.12 36 ASP B C 1
ATOM 3605 O O . ASP B 1 36 ? -21.188 -21.406 22.859 1 94.12 36 ASP B O 1
ATOM 3609 N N . LEU B 1 37 ? -19.797 -20.969 21.094 1 95.5 37 LEU B N 1
ATOM 3610 C CA . LEU B 1 37 ? -19.578 -22.391 20.875 1 95.5 37 LEU B CA 1
ATOM 3611 C C . LEU B 1 37 ? -18.766 -23 22.016 1 95.5 37 LEU B C 1
ATOM 3613 O O . LEU B 1 37 ? -17.797 -22.406 22.469 1 95.5 37 LEU B O 1
ATOM 3617 N N . THR B 1 38 ? -19.109 -24.172 22.609 1 91.25 38 THR B N 1
ATOM 3618 C CA . THR B 1 38 ? -18.469 -24.828 23.75 1 91.25 38 THR B CA 1
ATOM 3619 C C . THR B 1 38 ? -17.766 -26.109 23.297 1 91.25 38 THR B C 1
ATOM 3621 O O . THR B 1 38 ? -17.438 -26.969 24.125 1 91.25 38 THR B O 1
ATOM 3624 N N . LYS B 1 39 ? -17.422 -26.281 22.188 1 92.31 39 LYS B N 1
ATOM 3625 C CA . LYS B 1 39 ? -16.75 -27.469 21.688 1 92.31 39 LYS B CA 1
ATOM 3626 C C . LYS B 1 39 ? -15.297 -27.531 22.125 1 92.31 39 LYS B C 1
ATOM 3628 O O . LYS B 1 39 ? -14.617 -26.5 22.188 1 92.31 39 LYS B O 1
ATOM 3633 N N . SER B 1 40 ? -14.867 -28.703 22.5 1 94.19 40 SER B N 1
ATOM 3634 C CA . SER B 1 40 ? -13.445 -28.922 22.75 1 94.19 40 SER B CA 1
ATOM 3635 C C . SER B 1 40 ? -12.648 -28.953 21.453 1 94.19 40 SER B C 1
ATOM 3637 O O . SER B 1 40 ? -13.133 -29.469 20.438 1 94.19 40 SER B O 1
ATOM 3639 N N . ALA B 1 41 ? -11.492 -28.297 21.453 1 96.5 41 ALA B N 1
ATOM 3640 C CA . ALA B 1 41 ? -10.656 -28.281 20.25 1 96.5 41 ALA B CA 1
ATOM 3641 C C . ALA B 1 41 ? -9.18 -28.438 20.625 1 96.5 41 ALA B C 1
ATOM 3643 O O . ALA B 1 41 ? -8.766 -28.078 21.719 1 96.5 41 ALA B O 1
ATOM 3644 N N . ASP B 1 42 ? -8.445 -28.984 19.734 1 95.81 42 ASP B N 1
ATOM 3645 C CA . ASP B 1 42 ? -7 -29.125 19.922 1 95.81 42 ASP B CA 1
ATOM 3646 C C . ASP B 1 42 ? -6.32 -27.766 20.062 1 95.81 42 ASP B C 1
ATOM 3648 O O . ASP B 1 42 ? -5.352 -27.625 20.812 1 95.81 42 ASP B O 1
ATOM 3652 N N . HIS B 1 43 ? -6.762 -26.781 19.281 1 95.62 43 HIS B N 1
ATOM 3653 C CA . HIS B 1 43 ? -6.285 -25.406 19.344 1 95.62 43 HIS B CA 1
ATOM 3654 C C . HIS B 1 43 ? -7.438 -24.438 19.594 1 95.62 43 HIS B C 1
ATOM 3656 O O . HIS B 1 43 ? -8.5 -24.562 18.984 1 95.62 43 HIS B O 1
ATOM 3662 N N . VAL B 1 44 ? -7.238 -23.609 20.531 1 97.12 44 VAL B N 1
ATOM 3663 C CA . VAL B 1 44 ? -8.203 -22.547 20.797 1 97.12 44 VAL B CA 1
ATOM 3664 C C . VAL B 1 44 ? -7.555 -21.188 20.594 1 97.12 44 VAL B C 1
ATOM 3666 O O . VAL B 1 44 ? -6.508 -20.891 21.172 1 97.12 44 VAL B O 1
ATOM 3669 N N . ILE B 1 45 ? -8.094 -20.391 19.734 1 97.25 45 ILE B N 1
ATOM 3670 C CA . ILE B 1 45 ? -7.582 -19.062 19.422 1 97.25 45 ILE B CA 1
ATOM 3671 C C . ILE B 1 45 ? -8.586 -18 19.875 1 97.25 45 ILE B C 1
ATOM 3673 O O . ILE B 1 45 ? -9.758 -18.047 19.5 1 97.25 45 ILE B O 1
ATOM 3677 N N . ASP B 1 46 ? -8.18 -17.094 20.719 1 96.69 46 ASP B N 1
ATOM 3678 C CA . ASP B 1 46 ? -9 -15.938 21.094 1 96.69 46 ASP B CA 1
ATOM 3679 C C . ASP B 1 46 ? -8.836 -14.805 20.094 1 96.69 46 ASP B C 1
ATOM 3681 O O . ASP B 1 46 ? -7.77 -14.195 20 1 96.69 46 ASP B O 1
ATOM 3685 N N . ALA B 1 47 ? -9.867 -14.469 19.359 1 97 47 ALA B N 1
ATOM 3686 C CA . ALA B 1 47 ? -9.82 -13.469 18.297 1 97 47 ALA B CA 1
ATOM 3687 C C . ALA B 1 47 ? -10.516 -12.18 18.719 1 97 47 ALA B C 1
ATOM 3689 O O . ALA B 1 47 ? -11.055 -11.453 17.875 1 97 47 ALA B O 1
ATOM 3690 N N . LYS B 1 48 ? -10.531 -11.859 20.016 1 94.19 48 LYS B N 1
ATOM 3691 C CA . LYS B 1 48 ? -11.094 -10.594 20.469 1 94.19 48 LYS B CA 1
ATOM 3692 C C . LYS B 1 48 ? -10.375 -9.414 19.828 1 94.19 48 LYS B C 1
ATOM 3694 O O . LYS B 1 48 ? -9.148 -9.328 19.875 1 94.19 48 LYS B O 1
ATOM 3699 N N . GLY B 1 49 ? -11.148 -8.523 19.219 1 94.19 49 GLY B N 1
ATOM 3700 C CA . GLY B 1 49 ? -10.578 -7.359 18.547 1 94.19 49 GLY B CA 1
ATOM 3701 C C . GLY B 1 49 ? -9.906 -7.688 17.234 1 94.19 49 GLY B C 1
ATOM 3702 O O . GLY B 1 49 ? -9.219 -6.848 16.656 1 94.19 49 GLY B O 1
ATOM 3703 N N . ARG B 1 50 ? -10.062 -8.906 16.781 1 98.19 50 ARG B N 1
ATOM 3704 C CA . ARG B 1 50 ? -9.5 -9.352 15.508 1 98.19 50 ARG B CA 1
ATOM 3705 C C . ARG B 1 50 ? -10.602 -9.688 14.508 1 98.19 50 ARG B C 1
ATOM 3707 O O . ARG B 1 50 ? -11.766 -9.836 14.891 1 98.19 50 ARG B O 1
ATOM 3714 N N . VAL B 1 51 ? -10.219 -9.734 13.289 1 98.88 51 VAL B N 1
ATOM 3715 C CA . VAL B 1 51 ? -11.125 -10.07 12.195 1 98.88 51 VAL B CA 1
ATOM 3716 C C . VAL B 1 51 ? -10.766 -11.445 11.633 1 98.88 51 VAL B C 1
ATOM 3718 O O . VAL B 1 51 ? -9.594 -11.719 11.359 1 98.88 51 VAL B O 1
ATOM 3721 N N . ILE B 1 52 ? -11.742 -12.344 11.562 1 98.88 52 ILE B N 1
ATOM 3722 C CA . ILE B 1 52 ? -11.586 -13.641 10.914 1 98.88 52 ILE B CA 1
ATOM 3723 C C . ILE B 1 52 ? -12.062 -13.547 9.461 1 98.88 52 ILE B C 1
ATOM 3725 O O . ILE B 1 52 ? -13.227 -13.234 9.203 1 98.88 52 ILE B O 1
ATOM 3729 N N . SER B 1 53 ? -11.188 -13.789 8.547 1 98.94 53 SER B N 1
ATOM 3730 C CA . SER B 1 53 ? -11.406 -13.633 7.117 1 98.94 53 SER B CA 1
ATOM 3731 C C . SER B 1 53 ? -11.078 -14.914 6.363 1 98.94 53 SER B C 1
ATOM 3733 O O . SER B 1 53 ? -10.281 -15.734 6.836 1 98.94 53 SER B O 1
ATOM 3735 N N . PRO B 1 54 ? -11.797 -15.188 5.199 1 98.94 54 PRO B N 1
ATOM 3736 C CA . PRO B 1 54 ? -11.203 -16.203 4.32 1 98.94 54 PRO B CA 1
ATOM 3737 C C . PRO B 1 54 ? -9.766 -15.875 3.922 1 98.94 54 PRO B C 1
ATOM 3739 O O . PRO B 1 54 ? -9.406 -14.695 3.828 1 98.94 54 PRO B O 1
ATOM 3742 N N . GLY B 1 55 ? -8.906 -16.875 3.783 1 98.94 55 GLY B N 1
ATOM 3743 C CA . GLY B 1 55 ? -7.582 -16.641 3.232 1 98.94 55 GLY B CA 1
ATOM 3744 C C . GLY B 1 55 ? -7.613 -16.047 1.839 1 98.94 55 GLY B C 1
ATOM 3745 O O . GLY B 1 55 ? -8.531 -16.328 1.06 1 98.94 55 GLY B O 1
ATOM 3746 N N . PHE B 1 56 ? -6.648 -15.25 1.517 1 98.94 56 PHE B N 1
ATOM 3747 C CA . PHE B 1 56 ? -6.59 -14.641 0.195 1 98.94 56 PHE B CA 1
ATOM 3748 C C . PHE B 1 56 ? -6.047 -15.625 -0.835 1 98.94 56 PHE B C 1
ATOM 3750 O O . PHE B 1 56 ? -5.281 -16.531 -0.495 1 98.94 56 PHE B O 1
ATOM 3757 N N . ILE B 1 57 ? -6.492 -15.461 -2.045 1 99 57 ILE B N 1
ATOM 3758 C CA . ILE B 1 57 ? -6.062 -16.281 -3.168 1 99 57 ILE B CA 1
ATOM 3759 C C . ILE B 1 57 ? -5.293 -15.43 -4.172 1 99 57 ILE B C 1
ATOM 3761 O O . ILE B 1 57 ? -5.855 -14.523 -4.785 1 99 57 ILE B O 1
ATOM 3765 N N . ASN B 1 58 ? -3.998 -15.641 -4.238 1 98.94 58 ASN B N 1
ATOM 3766 C CA . ASN B 1 58 ? -3.137 -15.023 -5.242 1 98.94 58 ASN B CA 1
ATOM 3767 C C . ASN B 1 58 ? -3.188 -15.781 -6.566 1 98.94 58 ASN B C 1
ATOM 3769 O O . ASN B 1 58 ? -2.412 -16.719 -6.781 1 98.94 58 ASN B O 1
ATOM 3773 N N . ALA B 1 59 ? -3.982 -15.266 -7.516 1 98.94 59 ALA B N 1
ATOM 3774 C CA . ALA B 1 59 ? -4.352 -16.062 -8.688 1 98.94 59 ALA B CA 1
ATOM 3775 C C . ALA B 1 59 ? -3.264 -16 -9.758 1 98.94 59 ALA B C 1
ATOM 3777 O O . ALA B 1 59 ? -3.398 -16.594 -10.82 1 98.94 59 ALA B O 1
ATOM 3778 N N . HIS B 1 60 ? -2.158 -15.312 -9.484 1 98.94 60 HIS B N 1
ATOM 3779 C CA . HIS B 1 60 ? -1.032 -15.305 -10.414 1 98.94 60 HIS B CA 1
ATOM 3780 C C . HIS B 1 60 ? 0.234 -14.789 -9.742 1 98.94 60 HIS B C 1
ATOM 3782 O O . HIS B 1 60 ? 0.28 -13.633 -9.297 1 98.94 60 HIS B O 1
ATOM 3788 N N . THR B 1 61 ? 1.259 -15.562 -9.75 1 98.88 61 THR B N 1
ATOM 3789 C CA . THR B 1 61 ? 2.551 -15.117 -9.242 1 98.88 61 THR B CA 1
ATOM 3790 C C . THR B 1 61 ? 3.682 -15.961 -9.812 1 98.88 61 THR B C 1
ATOM 3792 O O . THR B 1 61 ? 3.438 -16.891 -10.586 1 98.88 61 THR B O 1
ATOM 3795 N N . HIS B 1 62 ? 4.902 -15.555 -9.664 1 98.69 62 HIS B N 1
ATOM 3796 C CA . HIS B 1 62 ? 6.168 -16.25 -9.867 1 98.69 62 HIS B CA 1
ATOM 3797 C C . HIS B 1 62 ? 6.992 -16.297 -8.586 1 98.69 62 HIS B C 1
ATOM 3799 O O . HIS B 1 62 ? 7.938 -15.516 -8.422 1 98.69 62 HIS B O 1
ATOM 3805 N N . SER B 1 63 ? 6.688 -17.219 -7.695 1 98.69 63 SER B N 1
ATOM 3806 C CA . SER B 1 63 ? 7.113 -17.172 -6.297 1 98.69 63 SER B CA 1
ATOM 3807 C C . SER B 1 63 ? 8.633 -17.156 -6.184 1 98.69 63 SER B C 1
ATOM 3809 O O . SER B 1 63 ? 9.195 -16.422 -5.367 1 98.69 63 SER B O 1
ATOM 3811 N N . PRO B 1 64 ? 9.398 -17.859 -7.07 1 98.62 64 PRO B N 1
ATOM 3812 C CA . PRO B 1 64 ? 10.852 -17.844 -6.883 1 98.62 64 PRO B CA 1
ATOM 3813 C C . PRO B 1 64 ? 11.484 -16.516 -7.305 1 98.62 64 PRO B C 1
ATOM 3815 O O . PRO B 1 64 ? 12.664 -16.281 -7.016 1 98.62 64 PRO B O 1
ATOM 3818 N N . MET B 1 65 ? 10.742 -15.695 -7.984 1 97.81 65 MET B N 1
ATOM 3819 C CA . MET B 1 65 ? 11.305 -14.445 -8.5 1 97.81 65 MET B CA 1
ATOM 3820 C C . MET B 1 65 ? 11.633 -13.484 -7.359 1 97.81 65 MET B C 1
ATOM 3822 O O . MET B 1 65 ? 12.219 -12.43 -7.586 1 97.81 65 MET B O 1
ATOM 3826 N N . VAL B 1 66 ? 11.352 -13.836 -6.102 1 98.19 66 VAL B N 1
ATOM 3827 C CA . VAL B 1 66 ? 11.82 -13.062 -4.957 1 98.19 66 VAL B CA 1
ATOM 3828 C C . VAL B 1 66 ? 13.344 -12.977 -4.98 1 98.19 66 VAL B C 1
ATOM 3830 O O . VAL B 1 66 ? 13.922 -12.023 -4.449 1 98.19 66 VAL B O 1
ATOM 3833 N N . LEU B 1 67 ? 14.016 -13.93 -5.633 1 97.88 67 LEU B N 1
ATOM 3834 C CA . LEU B 1 67 ? 15.469 -13.93 -5.777 1 97.88 67 LEU B CA 1
ATOM 3835 C C . LEU B 1 67 ? 15.938 -12.719 -6.578 1 97.88 67 LEU B C 1
ATOM 3837 O O . LEU B 1 67 ? 17.109 -12.328 -6.496 1 97.88 67 LEU B O 1
ATOM 3841 N N . LEU B 1 68 ? 15.031 -12.164 -7.371 1 96.75 68 LEU B N 1
ATOM 3842 C CA . LEU B 1 68 ? 15.367 -11.07 -8.273 1 96.75 68 LEU B CA 1
ATOM 3843 C C . LEU B 1 68 ? 14.789 -9.75 -7.762 1 96.75 68 LEU B C 1
ATOM 3845 O O . LEU B 1 68 ? 14.797 -8.75 -8.477 1 96.75 68 LEU B O 1
ATOM 3849 N N . ARG B 1 69 ? 14.289 -9.703 -6.543 1 96.44 69 ARG B N 1
ATOM 3850 C CA . ARG B 1 69 ? 13.695 -8.508 -5.957 1 96.44 69 ARG B CA 1
ATOM 3851 C C . ARG B 1 69 ? 14.703 -7.367 -5.891 1 96.44 69 ARG B C 1
ATOM 3853 O O . ARG B 1 69 ? 15.805 -7.539 -5.375 1 96.44 69 ARG B O 1
ATOM 3860 N N . GLY B 1 70 ? 14.336 -6.219 -6.422 1 93.5 70 GLY B N 1
ATOM 3861 C CA . GLY B 1 70 ? 15.172 -5.031 -6.336 1 93.5 70 GLY B CA 1
ATOM 3862 C C . GLY B 1 70 ? 16.312 -5.035 -7.332 1 93.5 70 GLY B C 1
ATOM 3863 O O . GLY B 1 70 ? 17.188 -4.164 -7.285 1 93.5 70 GLY B O 1
ATOM 3864 N N . LEU B 1 71 ? 16.391 -6.023 -8.25 1 89.88 71 LEU B N 1
ATOM 3865 C CA . LEU B 1 71 ? 17.469 -6.176 -9.211 1 89.88 71 LEU B CA 1
ATOM 3866 C C . LEU B 1 71 ? 17.516 -4.996 -10.18 1 89.88 71 LEU B C 1
ATOM 3868 O O . LEU B 1 71 ? 18.578 -4.465 -10.469 1 89.88 71 LEU B O 1
ATOM 3872 N N . ALA B 1 72 ? 16.422 -4.68 -10.711 1 84.94 72 ALA B N 1
ATOM 3873 C CA . ALA B 1 72 ? 16.312 -3.607 -11.695 1 84.94 72 ALA B CA 1
ATOM 3874 C C . ALA B 1 72 ? 14.945 -2.938 -11.625 1 84.94 72 ALA B C 1
ATOM 3876 O O . ALA B 1 72 ? 13.992 -3.379 -12.273 1 84.94 72 ALA B O 1
ATOM 3877 N N . ASP B 1 73 ? 14.969 -1.887 -10.906 1 85.12 73 ASP B N 1
ATOM 3878 C CA . ASP B 1 73 ? 13.734 -1.113 -10.789 1 85.12 73 ASP B CA 1
ATOM 3879 C C . ASP B 1 73 ? 13.781 0.128 -11.68 1 85.12 73 ASP B C 1
ATOM 3881 O O . ASP B 1 73 ? 14.859 0.595 -12.047 1 85.12 73 ASP B O 1
ATOM 3885 N N . ASP B 1 74 ? 12.578 0.54 -12.164 1 88.44 74 ASP B N 1
ATOM 3886 C CA . ASP B 1 74 ? 12.422 1.823 -12.844 1 88.44 74 ASP B CA 1
ATOM 3887 C C . ASP B 1 74 ? 13.016 1.777 -14.25 1 88.44 74 ASP B C 1
ATOM 3889 O O . ASP B 1 74 ? 13.68 2.725 -14.68 1 88.44 74 ASP B O 1
ATOM 3893 N N . ILE B 1 75 ? 12.898 0.614 -14.844 1 85 75 ILE B N 1
ATOM 3894 C CA . ILE B 1 75 ? 13.312 0.416 -16.234 1 85 75 ILE B CA 1
ATOM 3895 C C . ILE B 1 75 ? 12.172 -0.227 -17.016 1 85 75 ILE B C 1
ATOM 3897 O O . ILE B 1 75 ? 11.273 -0.835 -16.438 1 85 75 ILE B O 1
ATOM 3901 N N . SER B 1 76 ? 12.203 -0.069 -18.297 1 80.56 76 SER B N 1
ATOM 3902 C CA . SER B 1 76 ? 11.133 -0.587 -19.141 1 80.56 76 SER B CA 1
ATOM 3903 C C . SER B 1 76 ? 11.117 -2.111 -19.141 1 80.56 76 SER B C 1
ATOM 3905 O O . SER B 1 76 ? 12.141 -2.748 -18.906 1 80.56 76 SER B O 1
ATOM 3907 N N . LEU B 1 77 ? 9.969 -2.729 -19.5 1 77.69 77 LEU B N 1
ATOM 3908 C CA . LEU B 1 77 ? 9.75 -4.168 -19.406 1 77.69 77 LEU B CA 1
ATOM 3909 C C . LEU B 1 77 ? 10.75 -4.93 -20.266 1 77.69 77 LEU B C 1
ATOM 3911 O O . LEU B 1 77 ? 11.438 -5.828 -19.781 1 77.69 77 LEU B O 1
ATOM 3915 N N . MET B 1 78 ? 10.812 -4.508 -21.484 1 79.5 78 MET B N 1
ATOM 3916 C CA . MET B 1 78 ? 11.664 -5.262 -22.391 1 79.5 78 MET B CA 1
ATOM 3917 C C . MET B 1 78 ? 13.133 -5.133 -22.016 1 79.5 78 MET B C 1
ATOM 3919 O O . MET B 1 78 ? 13.875 -6.113 -22.031 1 79.5 78 MET B O 1
ATOM 3923 N N . GLU B 1 79 ? 13.469 -3.908 -21.609 1 81.81 79 GLU B N 1
ATOM 3924 C CA . GLU B 1 79 ? 14.82 -3.717 -21.078 1 81.81 79 GLU B CA 1
ATOM 3925 C C . GLU B 1 79 ? 15.023 -4.508 -19.781 1 81.81 79 GLU B C 1
ATOM 3927 O O . GLU B 1 79 ? 16.078 -5.113 -19.578 1 81.81 79 GLU B O 1
ATOM 3932 N N . TRP B 1 80 ? 14.031 -4.477 -19 1 83.44 80 TRP B N 1
ATOM 3933 C CA . TRP B 1 80 ? 14.039 -5.199 -17.734 1 83.44 80 TRP B CA 1
ATOM 3934 C C . TRP B 1 80 ? 14.211 -6.695 -17.953 1 83.44 80 TRP B C 1
ATOM 3936 O O . TRP B 1 80 ? 15.07 -7.328 -17.328 1 83.44 80 TRP B O 1
ATOM 3946 N N . LEU B 1 81 ? 13.469 -7.262 -18.844 1 82.12 81 LEU B N 1
ATOM 3947 C CA . LEU B 1 81 ? 13.516 -8.688 -19.141 1 82.12 81 LEU B CA 1
ATOM 3948 C C . LEU B 1 81 ? 14.844 -9.062 -19.797 1 82.12 81 LEU B C 1
ATOM 3950 O O . LEU B 1 81 ? 15.57 -9.914 -19.281 1 82.12 81 LEU B O 1
ATOM 3954 N N . GLN B 1 82 ? 15.219 -8.375 -20.812 1 84.25 82 GLN B N 1
ATOM 3955 C CA . GLN B 1 82 ? 16.312 -8.781 -21.688 1 84.25 82 GLN B CA 1
ATOM 3956 C C . GLN B 1 82 ? 17.672 -8.516 -21.031 1 84.25 82 GLN B C 1
ATOM 3958 O O . GLN B 1 82 ? 18.594 -9.328 -21.156 1 84.25 82 GLN B O 1
ATOM 3963 N N . ASN B 1 83 ? 17.766 -7.445 -20.297 1 88.75 83 ASN B N 1
ATOM 3964 C CA . ASN B 1 83 ? 19.078 -7.031 -19.828 1 88.75 83 ASN B CA 1
ATOM 3965 C C . ASN B 1 83 ? 19.281 -7.391 -18.359 1 88.75 83 ASN B C 1
ATOM 3967 O O . ASN B 1 83 ? 20.422 -7.406 -17.875 1 88.75 83 ASN B O 1
ATOM 3971 N N . TYR B 1 84 ? 18.188 -7.723 -17.719 1 88.44 84 TYR B N 1
ATOM 3972 C CA . TYR B 1 84 ? 18.391 -7.926 -16.281 1 88.44 84 TYR B CA 1
ATOM 3973 C C . TYR B 1 84 ? 17.812 -9.266 -15.844 1 88.44 84 TYR B C 1
ATOM 3975 O O . TYR B 1 84 ? 18.547 -10.125 -15.336 1 88.44 84 TYR B O 1
ATOM 3983 N N . VAL B 1 85 ? 16.594 -9.586 -16.156 1 88.81 85 VAL B N 1
ATOM 3984 C CA . VAL B 1 85 ? 15.914 -10.75 -15.609 1 88.81 85 VAL B CA 1
ATOM 3985 C C . VAL B 1 85 ? 16.438 -12.023 -16.281 1 88.81 85 VAL B C 1
ATOM 3987 O O . VAL B 1 85 ? 16.953 -12.922 -15.609 1 88.81 85 VAL B O 1
ATOM 3990 N N . TRP B 1 86 ? 16.406 -12.07 -17.609 1 88.44 86 TRP B N 1
ATOM 3991 C CA . TRP B 1 86 ? 16.734 -13.297 -18.328 1 88.44 86 TRP B CA 1
ATOM 3992 C C . TRP B 1 86 ? 18.188 -13.672 -18.094 1 88.44 86 TRP B C 1
ATOM 3994 O O . TRP B 1 86 ? 18.516 -14.852 -17.891 1 88.44 86 TRP B O 1
ATOM 4004 N N . PRO B 1 87 ? 19.109 -12.703 -18.047 1 90.31 87 PRO B N 1
ATOM 4005 C CA . PRO B 1 87 ? 20.516 -13.047 -17.797 1 90.31 87 PRO B CA 1
ATOM 4006 C C . PRO B 1 87 ? 20.719 -13.68 -16.422 1 90.31 87 PRO B C 1
ATOM 4008 O O . PRO B 1 87 ? 21.516 -14.617 -16.281 1 90.31 87 PRO B O 1
ATOM 4011 N N . VAL B 1 88 ? 20.031 -13.211 -15.414 1 91.62 88 VAL B N 1
ATOM 4012 C CA . VAL B 1 88 ? 20.188 -13.75 -14.07 1 91.62 88 VAL B CA 1
ATOM 4013 C C . VAL B 1 88 ? 19.469 -15.102 -13.977 1 91.62 88 VAL B C 1
ATOM 4015 O O . VAL B 1 88 ? 19.984 -16.031 -13.336 1 91.62 88 VAL B O 1
ATOM 4018 N N . GLU B 1 89 ? 18.344 -15.227 -14.609 1 92.75 89 GLU B N 1
ATOM 4019 C CA . GLU B 1 89 ? 17.562 -16.469 -14.578 1 92.75 89 GLU B CA 1
ATOM 4020 C C . GLU B 1 89 ? 18.344 -17.625 -15.188 1 92.75 89 GLU B C 1
ATOM 4022 O O . GLU B 1 89 ? 18.219 -18.766 -14.742 1 92.75 89 GLU B O 1
ATOM 4027 N N . LYS B 1 90 ? 19.203 -17.359 -16.125 1 92.69 90 LYS B N 1
ATOM 4028 C CA . LYS B 1 90 ? 20 -18.391 -16.781 1 92.69 90 LYS B CA 1
ATOM 4029 C C . LYS B 1 90 ? 20.969 -19.031 -15.805 1 92.69 90 LYS B C 1
ATOM 4031 O O . LYS B 1 90 ? 21.406 -20.172 -16.016 1 92.69 90 LYS B O 1
ATOM 4036 N N . LYS B 1 91 ? 21.203 -18.359 -14.734 1 95.44 91 LYS B N 1
ATOM 4037 C CA . LYS B 1 91 ? 22.172 -18.844 -13.758 1 95.44 91 LYS B CA 1
ATOM 4038 C C . LYS B 1 91 ? 21.484 -19.594 -12.625 1 95.44 91 LYS B C 1
ATOM 4040 O O . LYS B 1 91 ? 22.141 -20.25 -11.82 1 95.44 91 LYS B O 1
ATOM 4045 N N . LEU B 1 92 ? 20.234 -19.562 -12.586 1 97.12 92 LEU B N 1
ATOM 4046 C CA . LEU B 1 92 ? 19.5 -20.156 -11.469 1 97.12 92 LEU B CA 1
ATOM 4047 C C . LEU B 1 92 ? 19.469 -21.688 -11.586 1 97.12 92 LEU B C 1
ATOM 4049 O O . LEU B 1 92 ? 19.281 -22.219 -12.68 1 97.12 92 LEU B O 1
ATOM 4053 N N . LYS B 1 93 ? 19.719 -22.328 -10.469 1 97.75 93 LYS B N 1
ATOM 4054 C CA . LYS B 1 93 ? 19.672 -23.781 -10.344 1 97.75 93 LYS B CA 1
ATOM 4055 C C . LYS B 1 93 ? 18.438 -24.234 -9.562 1 97.75 93 LYS B C 1
ATOM 4057 O O . LYS B 1 93 ? 17.75 -23.406 -8.961 1 97.75 93 LYS B O 1
ATOM 4062 N N . ARG B 1 94 ? 18.188 -25.516 -9.602 1 98.12 94 ARG B N 1
ATOM 4063 C CA . ARG B 1 94 ? 17.047 -26.109 -8.906 1 98.12 94 ARG B CA 1
ATOM 4064 C C . ARG B 1 94 ? 17.047 -25.703 -7.434 1 98.12 94 ARG B C 1
ATOM 4066 O O . ARG B 1 94 ? 16 -25.328 -6.895 1 98.12 94 ARG B O 1
ATOM 4073 N N . VAL B 1 95 ? 18.188 -25.719 -6.797 1 98.31 95 VAL B N 1
ATOM 4074 C CA . VAL B 1 95 ? 18.281 -25.422 -5.375 1 98.31 95 VAL B CA 1
ATOM 4075 C C . VAL B 1 95 ? 17.891 -23.969 -5.121 1 98.31 95 VAL B C 1
ATOM 4077 O O . VAL B 1 95 ? 17.312 -23.641 -4.086 1 98.31 95 VAL B O 1
ATOM 4080 N N . HIS B 1 96 ? 18.266 -23.078 -6.066 1 98.62 96 HIS B N 1
ATOM 4081 C CA . HIS B 1 96 ? 17.875 -21.672 -5.941 1 98.62 96 HIS B CA 1
ATOM 4082 C C . HIS B 1 96 ? 16.359 -21.516 -5.992 1 98.62 96 HIS B C 1
ATOM 4084 O O . HIS B 1 96 ? 15.797 -20.75 -5.203 1 98.62 96 HIS B O 1
ATOM 4090 N N . ILE B 1 97 ? 15.742 -22.25 -6.914 1 98.81 97 ILE B N 1
ATOM 4091 C CA . ILE B 1 97 ? 14.297 -22.172 -7.098 1 98.81 97 ILE B CA 1
ATOM 4092 C C . ILE B 1 97 ? 13.586 -22.672 -5.836 1 98.81 97 ILE B C 1
ATOM 4094 O O . ILE B 1 97 ? 12.609 -22.062 -5.391 1 98.81 97 ILE B O 1
ATOM 4098 N N . TYR B 1 98 ? 14.086 -23.719 -5.211 1 98.81 98 TYR B N 1
ATOM 4099 C CA . TYR B 1 98 ? 13.523 -24.25 -3.975 1 98.81 98 TYR B CA 1
ATOM 4100 C C . TYR B 1 98 ? 13.547 -23.203 -2.869 1 98.81 98 TYR B C 1
ATOM 4102 O O . TYR B 1 98 ? 12.508 -22.906 -2.264 1 98.81 98 TYR B O 1
ATOM 4110 N N . TRP B 1 99 ? 14.688 -22.562 -2.646 1 98.81 99 TRP B N 1
ATOM 4111 C CA . TRP B 1 99 ? 14.828 -21.594 -1.571 1 98.81 99 TRP B CA 1
ATOM 4112 C C . TRP B 1 99 ? 14.062 -20.312 -1.889 1 98.81 99 TRP B C 1
ATOM 4114 O O . TRP B 1 99 ? 13.492 -19.688 -0.993 1 98.81 99 TRP B O 1
ATOM 4124 N N . GLY B 1 100 ? 14.102 -19.922 -3.184 1 98.81 100 GLY B N 1
ATOM 4125 C CA . GLY B 1 100 ? 13.281 -18.797 -3.596 1 98.81 100 GLY B CA 1
ATOM 4126 C C . GLY B 1 100 ? 11.797 -19.016 -3.346 1 98.81 100 GLY B C 1
ATOM 4127 O O . GLY B 1 100 ? 11.109 -18.125 -2.857 1 98.81 100 GLY B O 1
ATOM 4128 N N . ALA B 1 101 ? 11.32 -20.219 -3.666 1 98.88 101 ALA B N 1
ATOM 4129 C CA . ALA B 1 101 ? 9.922 -20.562 -3.439 1 98.88 101 ALA B CA 1
ATOM 4130 C C . ALA B 1 101 ? 9.586 -20.547 -1.95 1 98.88 101 ALA B C 1
ATOM 4132 O O . ALA B 1 101 ? 8.508 -20.094 -1.557 1 98.88 101 ALA B O 1
ATOM 4133 N N . LEU B 1 102 ? 10.523 -21.031 -1.118 1 98.88 102 LEU B N 1
ATOM 4134 C CA . LEU B 1 102 ? 10.297 -21.016 0.323 1 98.88 102 LEU B CA 1
ATOM 4135 C C . LEU B 1 102 ? 10.148 -19.594 0.83 1 98.88 102 LEU B C 1
ATOM 4137 O O . LEU B 1 102 ? 9.258 -19.297 1.631 1 98.88 102 LEU B O 1
ATOM 4141 N N . LEU B 1 103 ? 11 -18.719 0.364 1 98.88 103 LEU B N 1
ATOM 4142 C CA . LEU B 1 103 ? 10.906 -17.328 0.793 1 98.88 103 LEU B CA 1
ATOM 4143 C C . LEU B 1 103 ? 9.609 -16.703 0.299 1 98.88 103 LEU B C 1
ATOM 4145 O O . LEU B 1 103 ? 8.922 -16 1.054 1 98.88 103 LEU B O 1
ATOM 4149 N N . GLY B 1 104 ? 9.32 -16.891 -1.009 1 98.88 104 GLY B N 1
ATOM 4150 C CA . GLY B 1 104 ? 8.094 -16.344 -1.559 1 98.88 104 GLY B CA 1
ATOM 4151 C C . GLY B 1 104 ? 6.848 -16.828 -0.835 1 98.88 104 GLY B C 1
ATOM 4152 O O . GLY B 1 104 ? 5.953 -16.031 -0.531 1 98.88 104 GLY B O 1
ATOM 4153 N N . THR B 1 105 ? 6.762 -18.141 -0.541 1 98.88 105 THR B N 1
ATOM 4154 C CA . THR B 1 105 ? 5.598 -18.703 0.129 1 98.88 105 THR B CA 1
ATOM 4155 C C . THR B 1 105 ? 5.551 -18.281 1.591 1 98.88 105 THR B C 1
ATOM 4157 O O . THR B 1 105 ? 4.469 -18.094 2.156 1 98.88 105 THR B O 1
ATOM 4160 N N . LEU B 1 106 ? 6.707 -18.109 2.221 1 98.88 106 LEU B N 1
ATOM 4161 C CA . LEU B 1 106 ? 6.766 -17.547 3.568 1 98.88 106 LEU B CA 1
ATOM 4162 C C . LEU B 1 106 ? 6.137 -16.172 3.613 1 98.88 106 LEU B C 1
ATOM 4164 O O . LEU B 1 106 ? 5.336 -15.867 4.504 1 98.88 106 LEU B O 1
ATOM 4168 N N . GLU B 1 107 ? 6.531 -15.367 2.652 1 98.88 107 GLU B N 1
ATOM 4169 C CA . GLU B 1 107 ? 5.957 -14.031 2.535 1 98.88 107 GLU B CA 1
ATOM 4170 C C . GLU B 1 107 ? 4.441 -14.094 2.346 1 98.88 107 GLU B C 1
ATOM 4172 O O . GLU B 1 107 ? 3.701 -13.32 2.953 1 98.88 107 GLU B O 1
ATOM 4177 N N . MET B 1 108 ? 3.957 -14.977 1.539 1 98.94 108 MET B N 1
ATOM 4178 C CA . MET B 1 108 ? 2.529 -15.125 1.265 1 98.94 108 MET B CA 1
ATOM 4179 C C . MET B 1 108 ? 1.777 -15.562 2.516 1 98.94 108 MET B C 1
ATOM 4181 O O . MET B 1 108 ? 0.722 -15.008 2.836 1 98.94 108 MET B O 1
ATOM 4185 N N . ILE B 1 109 ? 2.32 -16.531 3.309 1 98.88 109 ILE B N 1
ATOM 4186 C CA . ILE B 1 109 ? 1.704 -16.953 4.562 1 98.88 109 ILE B CA 1
ATOM 4187 C C . ILE B 1 109 ? 1.572 -15.75 5.5 1 98.88 109 ILE B C 1
ATOM 4189 O O . ILE B 1 109 ? 0.501 -15.5 6.059 1 98.88 109 ILE B O 1
ATOM 4193 N N . LYS B 1 110 ? 2.57 -14.953 5.594 1 98.81 110 LYS B N 1
ATOM 4194 C CA . LYS B 1 110 ? 2.643 -13.875 6.578 1 98.81 110 LYS B CA 1
ATOM 4195 C C . LYS B 1 110 ? 1.736 -12.711 6.188 1 98.81 110 LYS B C 1
ATOM 4197 O O . LYS B 1 110 ? 1.421 -11.859 7.016 1 98.81 110 LYS B O 1
ATOM 4202 N N . THR B 1 111 ? 1.354 -12.734 4.895 1 98.88 111 THR B N 1
ATOM 4203 C CA . THR B 1 111 ? 0.482 -11.656 4.445 1 98.88 111 THR B CA 1
ATOM 4204 C C . THR B 1 111 ? -0.927 -12.172 4.172 1 98.88 111 THR B C 1
ATOM 4206 O O . THR B 1 111 ? -1.758 -11.461 3.605 1 98.88 111 THR B O 1
ATOM 4209 N N . GLY B 1 112 ? -1.239 -13.406 4.469 1 98.88 112 GLY B N 1
ATOM 4210 C CA . GLY B 1 112 ? -2.613 -13.883 4.52 1 98.88 112 GLY B CA 1
ATOM 4211 C C . GLY B 1 112 ? -3.016 -14.688 3.303 1 98.88 112 GLY B C 1
ATOM 4212 O O . GLY B 1 112 ? -4.176 -15.086 3.168 1 98.88 112 GLY B O 1
ATOM 4213 N N . THR B 1 113 ? -2.066 -14.961 2.379 1 98.94 113 THR B N 1
ATOM 4214 C CA . THR B 1 113 ? -2.369 -15.812 1.231 1 98.94 113 THR B CA 1
ATOM 4215 C C . THR B 1 113 ? -2.41 -17.281 1.642 1 98.94 113 THR B C 1
ATOM 4217 O O . THR B 1 113 ? -1.508 -17.766 2.328 1 98.94 113 THR B O 1
ATOM 4220 N N . THR B 1 114 ? -3.445 -17.969 1.24 1 98.94 114 THR B N 1
ATOM 4221 C CA . THR B 1 114 ? -3.562 -19.391 1.563 1 98.94 114 THR B CA 1
ATOM 4222 C C . THR B 1 114 ? -3.451 -20.234 0.303 1 98.94 114 THR B C 1
ATOM 4224 O O . THR B 1 114 ? -3.176 -21.438 0.381 1 98.94 114 THR B O 1
ATOM 4227 N N . THR B 1 115 ? -3.756 -19.656 -0.815 1 98.94 115 THR B N 1
ATOM 4228 C CA . THR B 1 115 ? -3.699 -20.328 -2.109 1 98.94 115 THR B CA 1
ATOM 4229 C C . THR B 1 115 ? -3.061 -19.422 -3.16 1 98.94 115 THR B C 1
ATOM 4231 O O . THR B 1 115 ? -3.32 -18.219 -3.193 1 98.94 115 THR B O 1
ATOM 4234 N N . PHE B 1 116 ? -2.207 -20.016 -3.996 1 98.94 116 PHE B N 1
ATOM 4235 C CA . PHE B 1 116 ? -1.64 -19.203 -5.059 1 98.94 116 PHE B CA 1
ATOM 4236 C C . PHE B 1 116 ? -1.468 -20.016 -6.336 1 98.94 116 PHE B C 1
ATOM 4238 O O . PHE B 1 116 ? -1.382 -21.234 -6.289 1 98.94 116 PHE B O 1
ATOM 4245 N N . VAL B 1 117 ? -1.528 -19.328 -7.516 1 98.94 117 VAL B N 1
ATOM 4246 C CA . VAL B 1 117 ? -1.222 -19.875 -8.836 1 98.94 117 VAL B CA 1
ATOM 4247 C C . VAL B 1 117 ? 0.174 -19.422 -9.266 1 98.94 117 VAL B C 1
ATOM 4249 O O . VAL B 1 117 ? 0.473 -18.219 -9.281 1 98.94 117 VAL B O 1
ATOM 4252 N N . ASP B 1 118 ? 0.986 -20.391 -9.625 1 98.88 118 ASP B N 1
ATOM 4253 C CA . ASP B 1 118 ? 2.391 -20.094 -9.898 1 98.88 118 ASP B CA 1
ATOM 4254 C C . ASP B 1 118 ? 2.781 -20.562 -11.297 1 98.88 118 ASP B C 1
ATOM 4256 O O . ASP B 1 118 ? 2.285 -21.594 -11.773 1 98.88 118 ASP B O 1
ATOM 4260 N N . MET B 1 119 ? 3.609 -19.812 -11.938 1 98.75 119 MET B N 1
ATOM 4261 C CA . MET B 1 119 ? 4.191 -20.141 -13.242 1 98.75 119 MET B CA 1
ATOM 4262 C C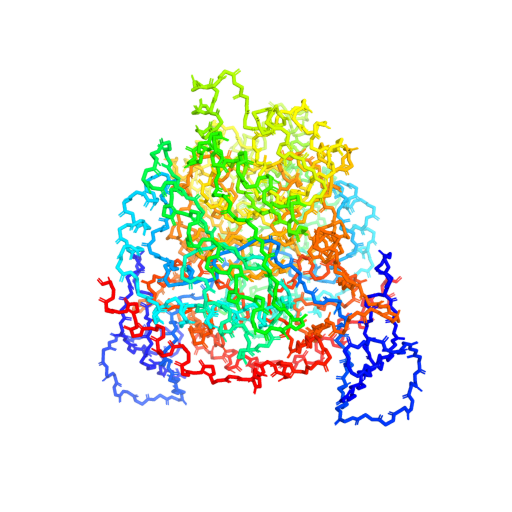 . MET B 1 119 ? 5.68 -19.797 -13.273 1 98.75 119 MET B C 1
ATOM 4264 O O . MET B 1 119 ? 6.066 -18.656 -13.047 1 98.75 119 MET B O 1
ATOM 4268 N N . TYR B 1 120 ? 6.523 -20.797 -13.469 1 98.12 120 TYR B N 1
ATOM 4269 C CA . TYR B 1 120 ? 7.961 -20.562 -13.57 1 98.12 120 TYR B CA 1
ATOM 4270 C C . TYR B 1 120 ? 8.664 -21.797 -14.141 1 98.12 120 TYR B C 1
ATOM 4272 O O . TYR B 1 120 ? 8.109 -22.484 -14.992 1 98.12 120 TYR B O 1
ATOM 4280 N N . PHE B 1 121 ? 9.945 -21.969 -13.844 1 97.75 121 PHE B N 1
ATOM 4281 C CA . PHE B 1 121 ? 10.688 -23.172 -14.234 1 97.75 121 PHE B CA 1
ATOM 4282 C C . PHE B 1 121 ? 11.203 -23.906 -13.008 1 97.75 121 PHE B C 1
ATOM 4284 O O . PHE B 1 121 ? 11.18 -23.375 -11.891 1 97.75 121 PHE B O 1
ATOM 4291 N N . HIS B 1 122 ? 11.547 -25.156 -13.172 1 98.25 122 HIS B N 1
ATOM 4292 C CA . HIS B 1 122 ? 11.938 -26.062 -12.094 1 98.25 122 HIS B CA 1
ATOM 4293 C C . HIS B 1 122 ? 10.844 -26.141 -11.031 1 98.25 122 HIS B C 1
ATOM 4295 O O . HIS B 1 122 ? 11.125 -26 -9.836 1 98.25 122 HIS B O 1
ATOM 4301 N N . MET B 1 123 ? 9.617 -26.391 -11.508 1 98.75 123 MET B N 1
ATOM 4302 C CA . MET B 1 123 ? 8.438 -26.219 -10.68 1 98.75 123 MET B CA 1
ATOM 4303 C C . MET B 1 123 ? 8.273 -27.375 -9.703 1 98.75 123 MET B C 1
ATOM 4305 O O . MET B 1 123 ? 7.523 -27.281 -8.734 1 98.75 123 MET B O 1
ATOM 4309 N N . GLU B 1 124 ? 9.023 -28.516 -9.93 1 98.75 124 GLU B N 1
ATOM 4310 C CA . GLU B 1 124 ? 9.078 -29.578 -8.922 1 98.75 124 GLU B CA 1
ATOM 4311 C C . GLU B 1 124 ? 9.609 -29.047 -7.594 1 98.75 124 GLU B C 1
ATOM 4313 O O . GLU B 1 124 ? 9.148 -29.469 -6.527 1 98.75 124 GLU B O 1
ATOM 4318 N N . GLU B 1 125 ? 10.562 -28.156 -7.668 1 98.81 125 GLU B N 1
ATOM 4319 C CA . GLU B 1 125 ? 11.148 -27.578 -6.465 1 98.81 125 GLU B CA 1
ATOM 4320 C C . GLU B 1 125 ? 10.141 -26.688 -5.734 1 98.81 125 GLU B C 1
ATOM 4322 O O . GLU B 1 125 ? 10.141 -26.641 -4.5 1 98.81 125 GLU B O 1
ATOM 4327 N N . VAL B 1 126 ? 9.297 -25.984 -6.477 1 98.88 126 VAL B N 1
ATOM 4328 C CA . VAL B 1 126 ? 8.242 -25.172 -5.883 1 98.88 126 VAL B CA 1
ATOM 4329 C C . VAL B 1 126 ? 7.23 -26.078 -5.18 1 98.88 126 VAL B C 1
ATOM 4331 O O . VAL B 1 126 ? 6.781 -25.781 -4.074 1 98.88 126 VAL B O 1
ATOM 4334 N N . ALA B 1 127 ? 6.891 -27.203 -5.855 1 98.88 127 ALA B N 1
ATOM 4335 C CA . ALA B 1 127 ? 5.965 -28.156 -5.258 1 98.88 127 ALA B CA 1
ATOM 4336 C C . ALA B 1 127 ? 6.5 -28.672 -3.922 1 98.88 127 ALA B C 1
ATOM 4338 O O . ALA B 1 127 ? 5.75 -28.797 -2.951 1 98.88 127 ALA B O 1
ATOM 4339 N N . LYS B 1 128 ? 7.777 -29.016 -3.891 1 98.75 128 LYS B N 1
ATOM 4340 C CA . LYS B 1 128 ? 8.406 -29.484 -2.658 1 98.75 128 LYS B CA 1
ATOM 4341 C C . LYS B 1 128 ? 8.32 -28.422 -1.562 1 98.75 128 LYS B C 1
ATOM 4343 O O . LYS B 1 128 ? 8.016 -28.734 -0.41 1 98.75 128 LYS B O 1
ATOM 4348 N N . ALA B 1 129 ? 8.617 -27.156 -1.896 1 98.75 129 ALA B N 1
ATOM 4349 C CA . ALA B 1 129 ? 8.539 -26.047 -0.952 1 98.75 129 ALA B CA 1
ATOM 4350 C C . ALA B 1 129 ? 7.125 -25.891 -0.404 1 98.75 129 ALA B C 1
ATOM 4352 O O . ALA B 1 129 ? 6.941 -25.656 0.794 1 98.75 129 ALA B O 1
ATOM 4353 N N . VAL B 1 130 ? 6.148 -26.031 -1.267 1 98.81 130 VAL B N 1
ATOM 4354 C CA . VAL B 1 130 ? 4.746 -25.875 -0.902 1 98.81 130 VAL B CA 1
ATOM 4355 C C . VAL B 1 130 ? 4.336 -26.969 0.074 1 98.81 130 VAL B C 1
ATOM 4357 O O . VAL B 1 130 ? 3.65 -26.703 1.065 1 98.81 130 VAL B O 1
ATOM 4360 N N . GLU B 1 131 ? 4.734 -28.188 -0.246 1 98.38 131 GLU B N 1
ATOM 4361 C CA . GLU B 1 131 ? 4.438 -29.297 0.645 1 98.38 131 GLU B CA 1
ATOM 4362 C C . GLU B 1 131 ? 5.031 -29.078 2.031 1 98.38 131 GLU B C 1
ATOM 4364 O O . GLU B 1 131 ? 4.402 -29.391 3.043 1 98.38 131 GLU B O 1
ATOM 4369 N N . GLU B 1 132 ? 6.172 -28.516 2.045 1 98.19 132 GLU B N 1
ATOM 4370 C CA . GLU B 1 132 ? 6.883 -28.297 3.301 1 98.19 132 GLU B CA 1
ATOM 4371 C C . GLU B 1 132 ? 6.246 -27.172 4.105 1 98.19 132 GLU B C 1
ATOM 4373 O O . GLU B 1 132 ? 6.031 -27.297 5.312 1 98.19 132 GLU B O 1
ATOM 4378 N N . ILE B 1 133 ? 5.906 -26.109 3.49 1 98.31 133 ILE B N 1
ATOM 4379 C CA . ILE B 1 133 ? 5.523 -24.891 4.219 1 98.31 133 ILE B CA 1
ATOM 4380 C C . ILE B 1 133 ? 4.031 -24.938 4.535 1 98.31 133 ILE B C 1
ATOM 4382 O O . ILE B 1 133 ? 3.576 -24.297 5.484 1 98.31 133 ILE B O 1
ATOM 4386 N N . GLY B 1 134 ? 3.211 -25.562 3.635 1 98.5 134 GLY B N 1
ATOM 4387 C CA . GLY B 1 134 ? 1.851 -25.859 4.047 1 98.5 134 GLY B CA 1
ATOM 4388 C C . GLY B 1 134 ? 0.804 -25.062 3.297 1 98.5 134 GLY B C 1
ATOM 4389 O O . GLY B 1 134 ? -0.389 -25.156 3.594 1 98.5 134 GLY B O 1
ATOM 4390 N N . LEU B 1 135 ? 1.146 -24.312 2.23 1 98.75 135 LEU B N 1
ATOM 4391 C CA . LEU B 1 135 ? 0.187 -23.547 1.438 1 98.75 135 LEU B CA 1
ATOM 4392 C C . LEU B 1 135 ? -0.524 -24.453 0.433 1 98.75 135 LEU B C 1
ATOM 4394 O O . LEU B 1 135 ? -0.211 -25.641 0.327 1 98.75 135 LEU B O 1
ATOM 4398 N N . ARG B 1 136 ? -1.583 -23.938 -0.167 1 98.88 136 ARG B N 1
ATOM 4399 C CA . ARG B 1 136 ? -2.221 -24.547 -1.336 1 98.88 136 ARG B CA 1
ATOM 4400 C C . ARG B 1 136 ? -1.728 -23.891 -2.623 1 98.88 136 ARG B C 1
ATOM 4402 O O . ARG B 1 136 ? -1.551 -22.672 -2.68 1 98.88 136 ARG B O 1
ATOM 4409 N N . ALA B 1 137 ? -1.436 -24.734 -3.658 1 98.88 137 ALA B N 1
ATOM 4410 C CA . ALA B 1 137 ? -0.852 -24.141 -4.859 1 98.88 137 ALA B CA 1
ATOM 4411 C C . ALA B 1 137 ? -1.357 -24.844 -6.117 1 98.88 137 ALA B C 1
ATOM 4413 O O . ALA B 1 137 ? -1.641 -26.047 -6.102 1 98.88 137 ALA B O 1
ATOM 4414 N N . TYR B 1 138 ? -1.534 -24.094 -7.117 1 98.88 138 TYR B N 1
ATOM 4415 C CA . TYR B 1 138 ? -1.703 -24.516 -8.5 1 98.88 138 TYR B CA 1
ATOM 4416 C C . TYR B 1 138 ? -0.472 -24.172 -9.336 1 98.88 138 TYR B C 1
ATOM 4418 O O . TYR B 1 138 ? -0.168 -23 -9.547 1 98.88 138 TYR B O 1
ATOM 4426 N N . LEU B 1 139 ? 0.251 -25.219 -9.773 1 98.94 139 LEU B N 1
ATOM 4427 C CA . LEU B 1 139 ? 1.602 -25 -10.281 1 98.94 139 LEU B CA 1
ATOM 4428 C C . LEU B 1 139 ? 1.672 -25.312 -11.781 1 98.94 139 LEU B C 1
ATOM 4430 O O . LEU B 1 139 ? 1.057 -26.266 -12.258 1 98.94 139 LEU B O 1
ATOM 4434 N N . SER B 1 140 ? 2.4 -24.469 -12.516 1 98.88 140 SER B N 1
ATOM 4435 C CA . SER B 1 140 ? 2.564 -24.641 -13.953 1 98.88 140 SER B CA 1
ATOM 4436 C C . SER B 1 140 ? 3.992 -24.328 -14.391 1 98.88 140 SER B C 1
ATOM 4438 O O . SER B 1 140 ? 4.664 -23.484 -13.773 1 98.88 140 SER B O 1
ATOM 4440 N N . TYR B 1 141 ? 4.418 -25.016 -15.359 1 98.69 141 TYR B N 1
ATOM 4441 C CA . TYR B 1 141 ? 5.672 -24.734 -16.047 1 98.69 141 TYR B CA 1
ATOM 4442 C C . TYR B 1 141 ? 5.449 -23.766 -17.203 1 98.69 141 TYR B C 1
ATOM 4444 O O . TYR B 1 141 ? 4.602 -24 -18.062 1 98.69 141 TYR B O 1
ATOM 4452 N N . GLY B 1 142 ? 6.215 -22.625 -17.172 1 98.44 142 GLY B N 1
ATOM 4453 C CA . GLY B 1 142 ? 6.09 -21.641 -18.234 1 98.44 142 GLY B CA 1
ATOM 4454 C C . GLY B 1 142 ? 6.68 -22.094 -19.547 1 98.44 142 GLY B C 1
ATOM 4455 O O . GLY B 1 142 ? 7.898 -22.062 -19.734 1 98.44 142 GLY B O 1
ATOM 4456 N N . MET B 1 143 ? 5.816 -22.438 -20.562 1 98.56 143 MET B N 1
ATOM 4457 C CA . MET B 1 143 ? 6.25 -22.969 -21.844 1 98.56 143 MET B CA 1
ATOM 4458 C C . MET B 1 143 ? 6.551 -21.844 -22.828 1 98.56 143 MET B C 1
ATOM 4460 O O . MET B 1 143 ? 5.77 -20.891 -22.953 1 98.56 143 MET B O 1
ATOM 4464 N N . VAL B 1 144 ? 7.648 -21.922 -23.484 1 97.25 144 VAL B N 1
ATOM 4465 C CA . VAL B 1 144 ? 8.047 -20.984 -24.531 1 97.25 144 VAL B CA 1
ATOM 4466 C C . VAL B 1 144 ? 8.695 -21.734 -25.688 1 97.25 144 VAL B C 1
ATOM 4468 O O . VAL B 1 144 ? 9.781 -22.297 -25.531 1 97.25 144 VAL B O 1
ATOM 4471 N N . ASP B 1 145 ? 8.07 -21.75 -26.922 1 97.5 145 ASP B N 1
ATOM 4472 C CA . ASP B 1 145 ? 8.68 -22.5 -28.031 1 97.5 145 ASP B CA 1
ATOM 4473 C C . ASP B 1 145 ? 9.117 -21.562 -29.156 1 97.5 145 ASP B C 1
ATOM 4475 O O . ASP B 1 145 ? 9.867 -21.953 -30.047 1 97.5 145 ASP B O 1
ATOM 4479 N N . LEU B 1 146 ? 8.648 -20.312 -29.172 1 94.88 146 LEU B N 1
ATOM 4480 C CA . LEU B 1 146 ? 8.992 -19.297 -30.156 1 94.88 146 LEU B CA 1
ATOM 4481 C C . LEU B 1 146 ? 8.891 -19.859 -31.578 1 94.88 146 LEU B C 1
ATOM 4483 O O . LEU B 1 146 ? 9.703 -19.516 -32.438 1 94.88 146 LEU B O 1
ATOM 4487 N N . GLY B 1 147 ? 8.086 -20.828 -31.766 1 95.5 147 GLY B N 1
ATOM 4488 C CA . GLY B 1 147 ? 7.863 -21.391 -33.094 1 95.5 147 GLY B CA 1
ATOM 4489 C C . GLY B 1 147 ? 8.883 -22.438 -33.469 1 95.5 147 GLY B C 1
ATOM 4490 O O . GLY B 1 147 ? 8.797 -23.047 -34.531 1 95.5 147 GLY B O 1
ATOM 4491 N N . ASP B 1 148 ? 9.766 -22.766 -32.594 1 97.31 148 ASP B N 1
ATOM 4492 C CA . ASP B 1 148 ? 10.812 -23.75 -32.844 1 97.31 148 ASP B CA 1
ATOM 4493 C C . ASP B 1 148 ? 10.367 -25.156 -32.438 1 97.31 148 ASP B C 1
ATOM 4495 O O . ASP B 1 148 ? 9.961 -25.359 -31.297 1 97.31 148 ASP B O 1
ATOM 4499 N N . GLU B 1 149 ? 10.523 -26.094 -33.375 1 97.56 149 GLU B N 1
ATOM 4500 C CA . GLU B 1 149 ? 10.016 -27.438 -33.156 1 97.56 149 GLU B CA 1
ATOM 4501 C C . GLU B 1 149 ? 10.781 -28.156 -32.031 1 97.56 149 GLU B C 1
ATOM 4503 O O . GLU B 1 149 ? 10.188 -28.875 -31.234 1 97.56 149 GLU B O 1
ATOM 4508 N N . GLU B 1 150 ? 12.023 -28.062 -32.062 1 97.88 150 GLU B N 1
ATOM 4509 C CA . GLU B 1 150 ? 12.828 -28.703 -31.031 1 97.88 150 GLU B CA 1
ATOM 4510 C C . GLU B 1 150 ? 12.523 -28.125 -29.656 1 97.88 150 GLU B C 1
ATOM 4512 O O . GLU B 1 150 ? 12.383 -28.875 -28.688 1 97.88 150 GLU B O 1
ATOM 4517 N N . LYS B 1 151 ? 12.469 -26.844 -29.578 1 97.62 151 LYS B N 1
ATOM 4518 C CA . LYS B 1 151 ? 12.109 -26.188 -28.328 1 97.62 151 LYS B CA 1
ATOM 4519 C C . LYS B 1 151 ? 10.719 -26.625 -27.859 1 97.62 151 LYS B C 1
ATOM 4521 O O . LYS B 1 151 ? 10.508 -26.891 -26.672 1 97.62 151 LYS B O 1
ATOM 4526 N N . ARG B 1 152 ? 9.836 -26.672 -28.75 1 98.31 152 ARG B N 1
ATOM 4527 C CA . ARG B 1 152 ? 8.477 -27.094 -28.438 1 98.31 152 ARG B CA 1
ATOM 4528 C C . ARG B 1 152 ? 8.461 -28.469 -27.797 1 98.31 152 ARG B C 1
ATOM 4530 O O . ARG B 1 152 ? 7.766 -28.703 -26.812 1 98.31 152 ARG B O 1
ATOM 4537 N N . SER B 1 153 ? 9.188 -29.359 -28.422 1 98.31 153 SER B N 1
ATOM 4538 C CA . SER B 1 153 ? 9.258 -30.719 -27.906 1 98.31 153 SER B CA 1
ATOM 4539 C C . SER B 1 153 ? 9.812 -30.734 -26.484 1 98.31 153 SER B C 1
ATOM 4541 O O . SER B 1 153 ? 9.328 -31.5 -25.641 1 98.31 153 SER B O 1
ATOM 4543 N N . ILE B 1 154 ? 10.805 -29.906 -26.25 1 98.19 154 ILE B N 1
ATOM 4544 C CA . ILE B 1 154 ? 11.406 -29.812 -24.922 1 98.19 154 ILE B CA 1
ATOM 4545 C C . ILE B 1 154 ? 10.383 -29.266 -23.938 1 98.19 154 ILE B C 1
ATOM 4547 O O . ILE B 1 154 ? 10.242 -29.797 -22.828 1 98.19 154 ILE B O 1
ATOM 4551 N N . GLU B 1 155 ? 9.68 -28.219 -24.297 1 98.31 155 GLU B N 1
ATOM 4552 C CA . GLU B 1 155 ? 8.664 -27.609 -23.453 1 98.31 155 GLU B CA 1
ATOM 4553 C C . GLU B 1 155 ? 7.566 -28.609 -23.109 1 98.31 155 GLU B C 1
ATOM 4555 O O . GLU B 1 155 ? 7.105 -28.672 -21.969 1 98.31 155 GLU B O 1
ATOM 4560 N N . ILE B 1 156 ? 7.164 -29.375 -24.094 1 98.62 156 ILE B N 1
ATOM 4561 C CA . ILE B 1 156 ? 6.125 -30.375 -23.906 1 98.62 156 ILE B CA 1
ATOM 4562 C C . ILE B 1 156 ? 6.602 -31.438 -22.922 1 98.62 156 ILE B C 1
ATOM 4564 O O . ILE B 1 156 ? 5.879 -31.797 -21.984 1 98.62 156 ILE B O 1
ATOM 4568 N N . ARG B 1 157 ? 7.805 -31.891 -23.094 1 98.44 157 ARG B N 1
ATOM 4569 C CA . ARG B 1 157 ? 8.367 -32.906 -22.219 1 98.44 157 ARG B CA 1
ATOM 4570 C C . ARG B 1 157 ? 8.445 -32.406 -20.781 1 98.44 157 ARG B C 1
ATOM 4572 O O . ARG B 1 157 ? 8.102 -33.156 -19.859 1 98.44 157 ARG B O 1
ATOM 4579 N N . GLU B 1 158 ? 8.906 -31.188 -20.562 1 98.19 158 GLU B N 1
ATOM 4580 C CA . GLU B 1 158 ? 9.031 -30.609 -19.219 1 98.19 158 GLU B CA 1
ATOM 4581 C C . GLU B 1 158 ? 7.668 -30.453 -18.562 1 98.19 158 GLU B C 1
ATOM 4583 O O . GLU B 1 158 ? 7.523 -30.688 -17.359 1 98.19 158 GLU B O 1
ATOM 4588 N N . THR B 1 159 ? 6.727 -30.031 -19.312 1 98.75 159 THR B N 1
ATOM 4589 C CA . THR B 1 159 ? 5.371 -29.844 -18.797 1 98.75 159 THR B CA 1
ATOM 4590 C C . THR B 1 159 ? 4.77 -31.188 -18.359 1 98.75 159 THR B C 1
ATOM 4592 O O . THR B 1 159 ? 4.172 -31.281 -17.297 1 98.75 159 THR B O 1
ATOM 4595 N N . LEU B 1 160 ? 4.941 -32.219 -19.219 1 98.75 160 LEU B N 1
ATOM 4596 C CA . LEU B 1 160 ? 4.395 -33.531 -18.922 1 98.75 160 LEU B CA 1
ATOM 4597 C C . LEU B 1 160 ? 5.117 -34.156 -17.719 1 98.75 160 LEU B C 1
ATOM 4599 O O . LEU B 1 160 ? 4.508 -34.875 -16.938 1 98.75 160 LEU B O 1
ATOM 4603 N N . LYS B 1 161 ? 6.406 -33.875 -17.641 1 98.56 161 LYS B N 1
ATOM 4604 C CA . LYS B 1 161 ? 7.168 -34.312 -16.469 1 98.56 161 LYS B CA 1
ATOM 4605 C C . LYS B 1 161 ? 6.605 -33.688 -15.195 1 98.56 161 LYS B C 1
ATOM 4607 O O . LYS B 1 161 ? 6.457 -34.406 -14.188 1 98.56 161 LYS B O 1
ATOM 4612 N N . LEU B 1 162 ? 6.297 -32.438 -15.148 1 98.69 162 LEU B N 1
ATOM 4613 C CA . LEU B 1 162 ? 5.719 -31.766 -13.984 1 98.69 162 LEU B CA 1
ATOM 4614 C C . LEU B 1 162 ? 4.348 -32.344 -13.656 1 98.69 162 LEU B C 1
ATOM 4616 O O . LEU B 1 162 ? 4.023 -32.562 -12.484 1 98.69 162 LEU B O 1
ATOM 4620 N N . LEU B 1 163 ? 3.527 -32.531 -14.703 1 98.75 163 LEU B N 1
ATOM 4621 C CA . LEU B 1 163 ? 2.209 -33.125 -14.508 1 98.75 163 LEU B CA 1
ATOM 4622 C C . LEU B 1 163 ? 2.314 -34.469 -13.766 1 98.75 163 LEU B C 1
ATOM 4624 O O . LEU B 1 163 ? 1.624 -34.656 -12.766 1 98.75 163 LEU B O 1
ATOM 4628 N N . LYS B 1 164 ? 3.193 -35.344 -14.258 1 98.62 164 LYS B N 1
ATOM 4629 C CA . LYS B 1 164 ? 3.383 -36.656 -13.641 1 98.62 164 LYS B CA 1
ATOM 4630 C C . LYS B 1 164 ? 3.885 -36.5 -12.203 1 98.62 164 LYS B C 1
ATOM 4632 O O . LYS B 1 164 ? 3.457 -37.25 -11.32 1 98.62 164 LYS B O 1
ATOM 4637 N N . PHE B 1 165 ? 4.789 -35.625 -12 1 98.62 165 PHE B N 1
ATOM 4638 C CA . PHE B 1 165 ? 5.359 -35.406 -10.68 1 98.62 165 PHE B CA 1
ATOM 4639 C C . PHE B 1 165 ? 4.281 -34.969 -9.688 1 98.62 165 PHE B C 1
ATOM 4641 O O . PHE B 1 165 ? 4.172 -35.531 -8.602 1 98.62 165 PHE B O 1
ATOM 4648 N N . ILE B 1 166 ? 3.504 -33.969 -10.023 1 98.62 166 ILE B N 1
ATOM 4649 C CA . ILE B 1 166 ? 2.479 -33.406 -9.133 1 98.62 166 ILE B CA 1
ATOM 4650 C C . ILE B 1 166 ? 1.438 -34.5 -8.836 1 98.62 166 ILE B C 1
ATOM 4652 O O . ILE B 1 166 ? 0.996 -34.625 -7.695 1 98.62 166 ILE B O 1
ATOM 4656 N N . GLU B 1 167 ? 1.062 -35.25 -9.875 1 97.75 167 GLU B N 1
ATOM 4657 C CA . GLU B 1 167 ? 0.116 -36.344 -9.672 1 97.75 167 GLU B CA 1
ATOM 4658 C C . GLU B 1 167 ? 0.671 -37.375 -8.703 1 97.75 167 GLU B C 1
ATOM 4660 O O . GLU B 1 167 ? -0.07 -37.938 -7.891 1 97.75 167 GLU B O 1
ATOM 4665 N N . SER B 1 168 ? 1.928 -37.594 -8.789 1 98.06 168 SER B N 1
ATOM 4666 C CA . SER B 1 168 ? 2.557 -38.594 -7.949 1 98.06 168 SER B CA 1
ATOM 4667 C C . SER B 1 168 ? 2.605 -38.156 -6.492 1 98.06 168 SER B C 1
ATOM 4669 O O . SER B 1 168 ? 2.727 -39 -5.59 1 98.06 168 SER B O 1
ATOM 4671 N N . LEU B 1 169 ? 2.561 -36.844 -6.215 1 97.19 169 LEU B N 1
ATOM 4672 C CA . LEU B 1 169 ? 2.562 -36.312 -4.852 1 97.19 169 LEU B CA 1
ATOM 4673 C C . LEU B 1 169 ? 1.295 -36.75 -4.113 1 97.19 169 LEU B C 1
ATOM 4675 O O . LEU B 1 169 ? 1.298 -36.844 -2.883 1 97.19 169 LEU B O 1
ATOM 4679 N N . SER B 1 170 ? 0.166 -36.938 -4.816 1 96.69 170 SER B N 1
ATOM 4680 C CA . SER B 1 170 ? -1.136 -37.219 -4.223 1 96.69 170 SER B CA 1
ATOM 4681 C C . SER B 1 170 ? -1.464 -36.25 -3.098 1 96.69 170 SER B C 1
ATOM 4683 O O . SER B 1 170 ? -1.902 -36.656 -2.021 1 96.69 170 SER B O 1
ATOM 4685 N N . SER B 1 171 ? -1.073 -35.031 -3.295 1 96.38 171 SER B N 1
ATOM 4686 C CA . SER B 1 171 ? -1.315 -33.969 -2.32 1 96.38 171 SER B CA 1
ATOM 4687 C C . SER B 1 171 ? -2.713 -33.375 -2.48 1 96.38 171 SER B C 1
ATOM 4689 O O . SER B 1 171 ? -3.164 -33.125 -3.6 1 96.38 171 SER B O 1
ATOM 4691 N N . PRO B 1 172 ? -3.389 -33.156 -1.431 1 95.06 172 PRO B N 1
ATOM 4692 C CA . PRO B 1 172 ? -4.695 -32.5 -1.526 1 95.06 172 PRO B CA 1
ATOM 4693 C C . PRO B 1 172 ? -4.59 -31 -1.751 1 95.06 172 PRO B C 1
ATOM 4695 O O . PRO B 1 172 ? -5.602 -30.328 -1.978 1 95.06 172 PRO B O 1
ATOM 4698 N N . ARG B 1 173 ? -3.389 -30.422 -1.744 1 97.81 173 ARG B N 1
ATOM 4699 C CA . ARG B 1 173 ? -3.209 -28.969 -1.775 1 97.81 173 ARG B CA 1
ATOM 4700 C C . ARG B 1 173 ? -2.48 -28.531 -3.043 1 97.81 173 ARG B C 1
ATOM 4702 O O . ARG B 1 173 ? -2.518 -27.359 -3.414 1 97.81 173 ARG B O 1
ATOM 4709 N N . VAL B 1 174 ? -1.787 -29.469 -3.68 1 98.62 174 VAL B N 1
ATOM 4710 C CA . VAL B 1 174 ? -0.964 -29.094 -4.824 1 98.62 174 VAL B CA 1
ATOM 4711 C C . VAL B 1 174 ? -1.597 -29.625 -6.113 1 98.62 174 VAL B C 1
ATOM 4713 O O . VAL B 1 174 ? -1.798 -30.828 -6.266 1 98.62 174 VAL B O 1
ATOM 4716 N N . GLU B 1 175 ? -1.945 -28.75 -6.988 1 98.5 175 GLU B N 1
ATOM 4717 C CA . GLU B 1 175 ? -2.58 -29.094 -8.258 1 98.5 175 GLU B CA 1
ATOM 4718 C C . GLU B 1 175 ? -1.755 -28.594 -9.438 1 98.5 175 GLU B C 1
ATOM 4720 O O . GLU B 1 175 ? -0.97 -27.656 -9.305 1 98.5 175 GLU B O 1
ATOM 4725 N N . PHE B 1 176 ? -1.903 -29.281 -10.547 1 98.69 176 PHE B N 1
ATOM 4726 C CA . PHE B 1 176 ? -1.211 -28.953 -11.789 1 98.69 176 PHE B CA 1
ATOM 4727 C C . PHE B 1 176 ? -2.102 -28.109 -12.688 1 98.69 176 PHE B C 1
ATOM 4729 O O . PHE B 1 176 ? -3.312 -28.312 -12.758 1 98.69 176 PHE B O 1
ATOM 4736 N N . LEU B 1 177 ? -1.496 -27.047 -13.359 1 98.69 177 LEU B N 1
ATOM 4737 C CA . LEU B 1 177 ? -2.047 -26.328 -14.5 1 98.69 177 LEU B CA 1
ATOM 4738 C C . LEU B 1 177 ? -1.085 -26.359 -15.68 1 98.69 177 LEU B C 1
ATOM 4740 O O . LEU B 1 177 ? 0.132 -26.422 -15.5 1 98.69 177 LEU B O 1
ATOM 4744 N N . PHE B 1 178 ? -1.631 -26.359 -16.922 1 98.94 178 PHE B N 1
ATOM 4745 C CA . PHE B 1 178 ? -0.791 -26.031 -18.062 1 98.94 178 PHE B CA 1
ATOM 4746 C C . PHE B 1 178 ? -0.467 -24.531 -18.078 1 98.94 178 PHE B C 1
ATOM 4748 O O . PHE B 1 178 ? -1.324 -23.703 -17.766 1 98.94 178 PHE B O 1
ATOM 4755 N N . GLY B 1 179 ? 0.8 -24.219 -18.391 1 98.81 179 GLY B N 1
ATOM 4756 C CA . GLY B 1 179 ? 1.201 -22.812 -18.281 1 98.81 179 GLY B CA 1
ATOM 4757 C C . GLY B 1 179 ? 1.936 -22.312 -19.5 1 98.81 179 GLY B C 1
ATOM 4758 O O . GLY B 1 179 ? 3.102 -21.922 -19.422 1 98.81 179 GLY B O 1
ATOM 4759 N N . PRO B 1 180 ? 1.233 -22.406 -20.75 1 98.88 180 PRO B N 1
ATOM 4760 C CA . PRO B 1 180 ? 1.881 -21.656 -21.828 1 98.88 180 PRO B CA 1
ATOM 4761 C C . PRO B 1 180 ? 2.113 -20.188 -21.469 1 98.88 180 PRO B C 1
ATOM 4763 O O . PRO B 1 180 ? 1.224 -19.531 -20.922 1 98.88 180 PRO B O 1
ATOM 4766 N N . HIS B 1 181 ? 3.279 -19.703 -21.75 1 97.75 181 HIS B N 1
ATOM 4767 C CA . HIS B 1 181 ? 3.703 -18.406 -21.25 1 97.75 181 HIS B CA 1
ATOM 4768 C C . HIS B 1 181 ? 2.791 -17.297 -21.75 1 97.75 181 HIS B C 1
ATOM 4770 O O . HIS B 1 181 ? 2.209 -16.547 -20.938 1 97.75 181 HIS B O 1
ATOM 4776 N N . ALA B 1 182 ? 2.727 -17.078 -23.047 1 97.31 182 ALA B N 1
ATOM 4777 C CA . ALA B 1 182 ? 1.913 -16.047 -23.672 1 97.31 182 ALA B CA 1
ATOM 4778 C C . ALA B 1 182 ? 1.758 -16.312 -25.172 1 97.31 182 ALA B C 1
ATOM 4780 O O . ALA B 1 182 ? 2.545 -17.047 -25.766 1 97.31 182 ALA B O 1
ATOM 4781 N N . PRO B 1 183 ? 0.781 -15.672 -25.812 1 97.44 183 PRO B N 1
ATOM 4782 C CA . PRO B 1 183 ? 0.594 -15.875 -27.25 1 97.44 183 PRO B CA 1
ATOM 4783 C C . PRO B 1 183 ? 1.788 -15.406 -28.078 1 97.44 183 PRO B C 1
ATOM 4785 O O . PRO B 1 183 ? 2.045 -15.938 -29.156 1 97.44 183 PRO B O 1
ATOM 4788 N N . TYR B 1 184 ? 2.547 -14.438 -27.578 1 93.81 184 TYR B N 1
ATOM 4789 C CA . TYR B 1 184 ? 3.637 -13.898 -28.391 1 93.81 184 TYR B CA 1
ATOM 4790 C C . TYR B 1 184 ? 4.902 -14.727 -28.219 1 93.81 184 TYR B C 1
ATOM 4792 O O . TYR B 1 184 ? 5.836 -14.617 -29.016 1 93.81 184 TYR B O 1
ATOM 4800 N N . THR B 1 185 ? 4.934 -15.625 -27.25 1 95.38 185 THR B N 1
ATOM 4801 C CA . THR B 1 185 ? 6.117 -16.453 -27.047 1 95.38 185 THR B CA 1
ATOM 4802 C C . THR B 1 18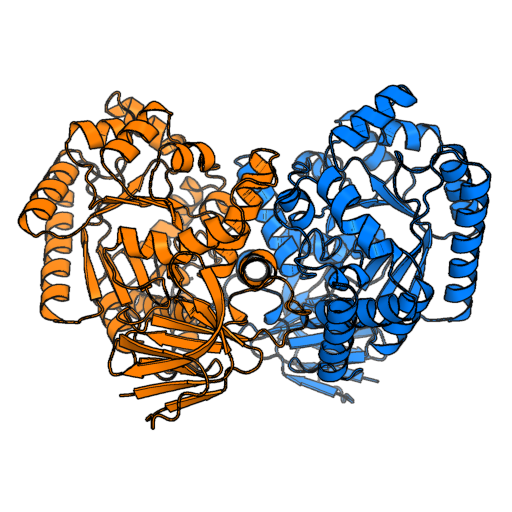5 ? 5.797 -17.922 -27.344 1 95.38 185 THR B C 1
ATOM 4804 O O . THR B 1 185 ? 6.691 -18.766 -27.344 1 95.38 185 THR B O 1
ATOM 4807 N N . CYS B 1 186 ? 4.543 -18.281 -27.547 1 98.12 186 CYS B N 1
ATOM 4808 C CA . CYS B 1 186 ? 4.102 -19.641 -27.844 1 98.12 186 CYS B CA 1
ATOM 4809 C C . CYS B 1 186 ? 3.469 -19.719 -29.219 1 98.12 186 CYS B C 1
ATOM 4811 O O . CYS B 1 186 ? 2.615 -18.906 -29.562 1 98.12 186 CYS B O 1
ATOM 4813 N N . SER B 1 187 ? 3.861 -20.734 -30.031 1 97.88 187 SER B N 1
ATOM 4814 C CA . SER B 1 187 ? 3.301 -20.922 -31.359 1 97.88 187 SER B CA 1
ATOM 4815 C C . SER B 1 187 ? 1.869 -21.438 -31.297 1 97.88 187 SER B C 1
ATOM 4817 O O . SER B 1 187 ? 1.482 -22.078 -30.312 1 97.88 187 SER B O 1
ATOM 4819 N N . PRO B 1 188 ? 1.083 -21.203 -32.344 1 98.19 188 PRO B N 1
ATOM 4820 C CA . PRO B 1 188 ? -0.254 -21.797 -32.406 1 98.19 188 PRO B CA 1
ATOM 4821 C C . PRO B 1 188 ? -0.233 -23.312 -32.25 1 98.19 188 PRO B C 1
ATOM 4823 O O . PRO B 1 188 ? -1.165 -23.891 -31.672 1 98.19 188 PRO B O 1
ATOM 4826 N N . LYS B 1 189 ? 0.802 -23.953 -32.75 1 98.38 189 LYS B N 1
ATOM 4827 C CA . LYS B 1 189 ? 0.933 -25.406 -32.594 1 98.38 189 LYS B CA 1
ATOM 4828 C C . LYS B 1 189 ? 1.032 -25.812 -31.141 1 98.38 189 LYS B C 1
ATOM 4830 O O . LYS B 1 189 ? 0.38 -26.766 -30.703 1 98.38 189 LYS B O 1
ATOM 4835 N N . LEU B 1 190 ? 1.828 -25.094 -30.406 1 98.81 190 LEU B N 1
ATOM 4836 C CA . LEU B 1 190 ? 1.969 -25.375 -28.984 1 98.81 190 LEU B CA 1
ATOM 4837 C C . LEU B 1 190 ? 0.667 -25.094 -28.25 1 98.81 190 LEU B C 1
ATOM 4839 O O . LEU B 1 190 ? 0.25 -25.891 -27.391 1 98.81 190 LEU B O 1
ATOM 4843 N N . LEU B 1 191 ? 0.054 -23.984 -28.562 1 98.88 191 LEU B N 1
ATOM 4844 C CA . LEU B 1 191 ? -1.188 -23.594 -27.906 1 98.88 191 LEU B CA 1
ATOM 4845 C C . LEU B 1 191 ? -2.291 -24.609 -28.172 1 98.88 191 LEU B C 1
ATOM 4847 O O . LEU B 1 191 ? -3.092 -24.922 -27.297 1 98.88 191 LEU B O 1
ATOM 4851 N N . THR B 1 192 ? -2.311 -25.094 -29.391 1 98.75 192 THR B N 1
ATOM 4852 C CA . THR B 1 192 ? -3.273 -26.125 -29.75 1 98.75 192 THR B CA 1
ATOM 4853 C C . THR B 1 192 ? -3.006 -27.406 -28.953 1 98.75 192 THR B C 1
ATOM 4855 O O . THR B 1 192 ? -3.936 -28.031 -28.453 1 98.75 192 THR B O 1
ATOM 4858 N N . TRP B 1 193 ? -1.762 -27.781 -28.922 1 98.81 193 TRP B N 1
ATOM 4859 C CA . TRP B 1 193 ? -1.4 -28.953 -28.125 1 98.81 193 TRP B CA 1
ATOM 4860 C C . TRP B 1 193 ? -1.845 -28.797 -26.688 1 98.81 193 TRP B C 1
ATOM 4862 O O . TRP B 1 193 ? -2.389 -29.734 -26.094 1 98.81 193 TRP B O 1
ATOM 4872 N N . VAL B 1 194 ? -1.613 -27.625 -26.062 1 98.94 194 VAL B N 1
ATOM 4873 C CA . VAL B 1 194 ? -1.984 -27.344 -24.672 1 98.94 194 VAL B CA 1
ATOM 4874 C C . VAL B 1 194 ? -3.49 -27.531 -24.5 1 98.94 194 VAL B C 1
ATOM 4876 O O . VAL B 1 194 ? -3.939 -28.172 -23.547 1 98.94 194 VAL B O 1
ATOM 4879 N N . ARG B 1 195 ? -4.254 -26.922 -25.359 1 98.75 195 ARG B N 1
ATOM 4880 C CA . ARG B 1 195 ? -5.707 -27.016 -25.281 1 98.75 195 ARG B CA 1
ATOM 4881 C C . ARG B 1 195 ? -6.168 -28.469 -25.344 1 98.75 195 ARG B C 1
ATOM 4883 O O . ARG B 1 195 ? -7.016 -28.891 -24.547 1 98.75 195 ARG B O 1
ATOM 4890 N N . GLU B 1 196 ? -5.613 -29.219 -26.312 1 98.75 196 GLU B N 1
ATOM 4891 C CA . GLU B 1 196 ? -5.98 -30.625 -26.484 1 98.75 196 GLU B CA 1
ATOM 4892 C C . GLU B 1 196 ? -5.629 -31.438 -25.234 1 98.75 196 GLU B C 1
ATOM 4894 O O . GLU B 1 196 ? -6.434 -32.25 -24.781 1 98.75 196 GLU B O 1
ATOM 4899 N N . LYS B 1 197 ? -4.473 -31.25 -24.734 1 98.69 197 LYS B N 1
ATOM 4900 C CA . LYS B 1 197 ? -4.031 -32 -23.562 1 98.69 197 LYS B CA 1
ATOM 4901 C C . LYS B 1 197 ? -4.832 -31.625 -22.328 1 98.69 197 LYS B C 1
ATOM 4903 O O . LYS B 1 197 ? -5.094 -32.469 -21.453 1 98.69 197 LYS B O 1
ATOM 4908 N N . ALA B 1 198 ? -5.129 -30.312 -22.172 1 98.75 198 ALA B N 1
ATOM 4909 C CA . ALA B 1 198 ? -5.988 -29.875 -21.062 1 98.75 198 ALA B CA 1
ATOM 4910 C C . ALA B 1 198 ? -7.344 -30.578 -21.125 1 98.75 198 ALA B C 1
ATOM 4912 O O . ALA B 1 198 ? -7.859 -31.031 -20.094 1 98.75 198 ALA B O 1
ATOM 4913 N N . ASP B 1 199 ? -7.922 -30.656 -22.312 1 98.56 199 ASP B N 1
ATOM 4914 C CA . ASP B 1 199 ? -9.195 -31.359 -22.5 1 98.56 199 ASP B CA 1
ATOM 4915 C C . ASP B 1 199 ? -9.078 -32.844 -22.109 1 98.56 199 ASP B C 1
ATOM 4917 O O . ASP B 1 199 ? -9.977 -33.375 -21.484 1 98.56 199 ASP B O 1
ATOM 4921 N N . GLU B 1 200 ? -7.992 -33.438 -22.547 1 98.5 200 GLU B N 1
ATOM 4922 C CA . GLU B 1 200 ? -7.766 -34.844 -22.297 1 98.5 200 GLU B CA 1
ATOM 4923 C C . GLU B 1 200 ? -7.598 -35.125 -20.812 1 98.5 200 GLU B C 1
ATOM 4925 O O . GLU B 1 200 ? -8.109 -36.125 -20.312 1 98.5 200 GLU B O 1
ATOM 4930 N N . THR B 1 201 ? -6.906 -34.281 -20.062 1 98.19 201 THR B N 1
ATOM 4931 C CA . THR B 1 201 ? -6.508 -34.562 -18.688 1 98.19 201 THR B CA 1
ATOM 4932 C C . THR B 1 201 ? -7.492 -33.938 -17.703 1 98.19 201 THR B C 1
ATOM 4934 O O . THR B 1 201 ? -7.508 -34.281 -16.516 1 98.19 201 THR B O 1
ATOM 4937 N N . GLY B 1 202 ? -8.242 -32.938 -18.156 1 98 202 GLY B N 1
ATOM 4938 C CA . GLY B 1 202 ? -9.148 -32.188 -17.281 1 98 202 GLY B CA 1
ATOM 4939 C C . GLY B 1 202 ? -8.453 -31.141 -16.453 1 98 202 GLY B C 1
ATOM 4940 O O . GLY B 1 202 ? -9.047 -30.578 -15.523 1 98 202 GLY B O 1
ATOM 4941 N N . LYS B 1 203 ? -7.18 -30.906 -16.734 1 98.62 203 LYS B N 1
ATOM 4942 C CA . LYS B 1 203 ? -6.43 -29.891 -16 1 98.62 203 LYS B CA 1
ATOM 4943 C C . LYS B 1 203 ? -6.691 -28.5 -16.578 1 98.62 203 LYS B C 1
ATOM 4945 O O . LYS B 1 203 ? -7.051 -28.359 -17.75 1 98.62 203 LYS B O 1
ATOM 4950 N N . MET B 1 204 ? -6.57 -27.469 -15.75 1 98.81 204 MET B N 1
ATOM 4951 C CA . MET B 1 204 ? -6.816 -26.094 -16.156 1 98.81 204 MET B CA 1
ATOM 4952 C C . MET B 1 204 ? -5.578 -25.5 -16.828 1 98.81 204 MET B C 1
ATOM 4954 O O . MET B 1 204 ? -4.531 -26.141 -16.891 1 98.81 204 MET B O 1
ATOM 4958 N N . ILE B 1 205 ? -5.719 -24.266 -17.375 1 98.94 205 ILE B N 1
ATOM 4959 C CA . ILE B 1 205 ? -4.652 -23.562 -18.078 1 98.94 205 ILE B CA 1
ATOM 4960 C C . ILE B 1 205 ? -4.48 -22.172 -17.484 1 98.94 205 ILE B C 1
ATOM 4962 O O . ILE B 1 205 ? -5.465 -21.5 -17.172 1 98.94 205 ILE B O 1
ATOM 4966 N N . THR B 1 206 ? -3.266 -21.734 -17.219 1 98.94 206 THR B N 1
ATOM 4967 C CA . THR B 1 206 ? -2.969 -20.328 -16.969 1 98.94 206 THR B CA 1
ATOM 4968 C C . THR B 1 206 ? -2.049 -19.766 -18.047 1 98.94 206 THR B C 1
ATOM 4970 O O . THR B 1 206 ? -1.198 -20.484 -18.578 1 98.94 206 THR B O 1
ATOM 4973 N N . ILE B 1 207 ? -2.209 -18.484 -18.438 1 98.88 207 ILE B N 1
ATOM 4974 C CA . ILE B 1 207 ? -1.457 -17.875 -19.516 1 98.88 207 ILE B CA 1
ATOM 4975 C C . ILE B 1 207 ? -1.41 -16.359 -19.328 1 98.88 207 ILE B C 1
ATOM 4977 O O . ILE B 1 207 ? -2.342 -15.773 -18.781 1 98.88 207 ILE B O 1
ATOM 4981 N N . HIS B 1 208 ? -0.29 -15.695 -19.641 1 98.31 208 HIS B N 1
ATOM 4982 C CA . HIS B 1 208 ? -0.286 -14.242 -19.766 1 98.31 208 HIS B CA 1
ATOM 4983 C C . HIS B 1 208 ? -1.033 -13.789 -21.016 1 98.31 208 HIS B C 1
ATOM 4985 O O . HIS B 1 208 ? -0.916 -14.414 -22.062 1 98.31 208 HIS B O 1
ATOM 4991 N N . LEU B 1 209 ? -1.715 -12.703 -20.859 1 98.56 209 LEU B N 1
ATOM 4992 C CA . LEU B 1 209 ? -2.551 -12.281 -21.984 1 98.56 209 LEU B CA 1
ATOM 4993 C C . LEU B 1 209 ? -2.629 -10.758 -22.062 1 98.56 209 LEU B C 1
ATOM 4995 O O . LEU B 1 209 ? -3.072 -10.109 -21.109 1 98.56 209 LEU B O 1
ATOM 4999 N N . SER B 1 210 ? -2.197 -10.133 -23.156 1 98.12 210 SER B N 1
ATOM 5000 C CA . SER B 1 210 ? -2.406 -8.734 -23.531 1 98.12 210 SER B CA 1
ATOM 5001 C C . SER B 1 210 ? -1.937 -7.789 -22.438 1 98.12 210 SER B C 1
ATOM 5003 O O . SER B 1 210 ? -2.672 -6.891 -22.016 1 98.12 210 SER B O 1
ATOM 5005 N N . GLU B 1 211 ? -0.717 -7.945 -21.953 1 95.31 211 GLU B N 1
ATOM 5006 C CA . GLU B 1 211 ? -0.176 -7.16 -20.859 1 95.31 211 GLU B CA 1
ATOM 5007 C C . GLU B 1 211 ? 0.323 -5.801 -21.328 1 95.31 211 GLU B C 1
ATOM 5009 O O . GLU B 1 211 ? 0.177 -4.797 -20.625 1 95.31 211 GLU B O 1
ATOM 5014 N N . THR B 1 212 ? 0.961 -5.828 -22.484 1 93.75 212 THR B N 1
ATOM 5015 C CA . THR B 1 212 ? 1.518 -4.582 -23 1 93.75 212 THR B CA 1
ATOM 5016 C C . THR B 1 212 ? 1.009 -4.305 -24.406 1 93.75 212 THR B C 1
ATOM 5018 O O . THR B 1 212 ? 0.587 -5.227 -25.109 1 93.75 212 THR B O 1
ATOM 5021 N N . LYS B 1 213 ? 1.118 -3.082 -24.891 1 93.75 213 LYS B N 1
ATOM 5022 C CA . LYS B 1 213 ? 0.771 -2.701 -26.266 1 93.75 213 LYS B CA 1
ATOM 5023 C C . LYS B 1 213 ? 1.657 -3.42 -27.281 1 93.75 213 LYS B C 1
ATOM 5025 O O . LYS B 1 213 ? 1.197 -3.791 -28.359 1 93.75 213 LYS B O 1
ATOM 5030 N N . ASP B 1 214 ? 2.842 -3.566 -26.812 1 91.88 214 ASP B N 1
ATOM 5031 C CA . ASP B 1 214 ? 3.818 -4.18 -27.719 1 91.88 214 ASP B CA 1
ATOM 5032 C C . ASP B 1 214 ? 3.455 -5.633 -28.016 1 91.88 214 ASP B C 1
ATOM 5034 O O . ASP B 1 214 ? 3.596 -6.094 -29.141 1 91.88 214 ASP B O 1
ATOM 5038 N N . GLU B 1 215 ? 3.033 -6.391 -27.047 1 91.5 215 GLU B N 1
ATOM 5039 C CA . GLU B 1 215 ? 2.631 -7.781 -27.25 1 91.5 215 GLU B CA 1
ATOM 5040 C C . GLU B 1 215 ? 1.454 -7.879 -28.219 1 91.5 215 GLU B C 1
ATOM 5042 O O . GLU B 1 215 ? 1.426 -8.758 -29.078 1 91.5 215 GLU B O 1
ATOM 5047 N N . VAL B 1 216 ? 0.539 -6.98 -28.047 1 96.62 216 VAL B N 1
ATOM 5048 C CA . VAL B 1 216 ? -0.642 -6.969 -28.906 1 96.62 216 VAL B CA 1
ATOM 5049 C C . VAL B 1 216 ? -0.233 -6.652 -30.344 1 96.62 216 VAL B C 1
ATOM 5051 O O . VAL B 1 216 ? -0.693 -7.305 -31.281 1 96.62 216 VAL B O 1
ATOM 5054 N N . LYS B 1 217 ? 0.653 -5.664 -30.469 1 96.62 217 LYS B N 1
ATOM 5055 C CA . LYS B 1 217 ? 1.144 -5.273 -31.781 1 96.62 217 LYS B CA 1
ATOM 5056 C C . LYS B 1 217 ? 1.869 -6.43 -32.469 1 96.62 217 LYS B C 1
ATOM 5058 O O . LYS B 1 217 ? 1.662 -6.684 -33.656 1 96.62 217 LYS B O 1
ATOM 5063 N N . GLN B 1 218 ? 2.666 -7.148 -31.703 1 94.44 218 GLN B N 1
ATOM 5064 C CA . GLN B 1 218 ? 3.428 -8.273 -32.25 1 94.44 218 GLN B CA 1
ATOM 5065 C C . GLN B 1 218 ? 2.5 -9.352 -32.781 1 94.44 218 GLN B C 1
ATOM 5067 O O . GLN B 1 218 ? 2.729 -9.883 -33.875 1 94.44 218 GLN B O 1
ATOM 5072 N N . ILE B 1 219 ? 1.461 -9.68 -32.125 1 97.06 219 ILE B N 1
ATOM 5073 C CA . ILE B 1 219 ? 0.524 -10.727 -32.5 1 97.06 219 ILE B CA 1
ATOM 5074 C C . ILE B 1 219 ? -0.274 -10.281 -33.719 1 97.06 219 ILE B C 1
ATOM 5076 O O . ILE B 1 219 ? -0.477 -11.055 -34.656 1 97.06 219 ILE B O 1
ATOM 5080 N N . LYS B 1 220 ? -0.659 -9.031 -33.688 1 97.44 220 LYS B N 1
ATOM 5081 C CA . LYS B 1 220 ? -1.415 -8.5 -34.812 1 97.44 220 LYS B CA 1
ATOM 5082 C C . LYS B 1 220 ? -0.582 -8.516 -36.094 1 97.44 220 LYS B C 1
ATOM 5084 O O . LYS B 1 220 ? -1.094 -8.836 -37.188 1 97.44 220 LYS B O 1
ATOM 5089 N N . GLU B 1 221 ? 0.614 -8.125 -35.969 1 97.62 221 GLU B N 1
ATOM 5090 C CA . GLU B 1 221 ? 1.506 -8.094 -37.125 1 97.62 221 GLU B CA 1
ATOM 5091 C C . GLU B 1 221 ? 1.775 -9.5 -37.656 1 97.62 221 GLU B C 1
ATOM 5093 O O . GLU B 1 221 ? 1.835 -9.703 -38.875 1 97.62 221 GLU B O 1
ATOM 5098 N N . LYS B 1 222 ? 1.896 -10.445 -36.812 1 96.5 222 LYS B N 1
ATOM 5099 C CA . LYS B 1 222 ? 2.285 -11.805 -37.188 1 96.5 222 LYS B CA 1
ATOM 5100 C C . LYS B 1 222 ? 1.084 -12.602 -37.688 1 96.5 222 LYS B C 1
ATOM 5102 O O . LYS B 1 222 ? 1.207 -13.398 -38.625 1 96.5 222 LYS B O 1
ATOM 5107 N N . TYR B 1 223 ? -0.114 -12.414 -37.094 1 96.88 223 TYR B N 1
ATOM 5108 C CA . TYR B 1 223 ? -1.215 -13.328 -37.375 1 96.88 223 TYR B CA 1
ATOM 5109 C C . TYR B 1 223 ? -2.436 -12.578 -37.875 1 96.88 223 TYR B C 1
ATOM 5111 O O . TYR B 1 223 ? -3.43 -13.195 -38.281 1 96.88 223 TYR B O 1
ATOM 5119 N N . GLY B 1 224 ? -2.414 -11.273 -37.844 1 97.31 224 GLY B N 1
ATOM 5120 C CA . GLY B 1 224 ? -3.527 -10.469 -38.312 1 97.31 224 GLY B CA 1
ATOM 5121 C C . GLY B 1 224 ? -4.703 -10.453 -37.375 1 97.31 224 GLY B C 1
ATOM 5122 O O . GLY B 1 224 ? -5.824 -10.125 -37.75 1 97.31 224 GLY B O 1
ATOM 5123 N N . LYS B 1 225 ? -4.465 -10.914 -36.125 1 97.31 225 LYS B N 1
ATOM 5124 C CA . LYS B 1 225 ? -5.473 -10.984 -35.094 1 97.31 225 LYS B CA 1
ATOM 5125 C C . LYS B 1 225 ? -4.914 -10.492 -33.75 1 97.31 225 LYS B C 1
ATOM 5127 O O . LYS B 1 225 ? -3.695 -10.461 -33.562 1 97.31 225 LYS B O 1
ATOM 5132 N N . THR B 1 226 ? -5.844 -10.039 -32.875 1 97.88 226 THR B N 1
ATOM 5133 C CA . THR B 1 226 ? -5.414 -9.758 -31.5 1 97.88 226 THR B CA 1
ATOM 5134 C C . THR B 1 226 ? -5.137 -11.047 -30.734 1 97.88 226 THR B C 1
ATOM 5136 O O . THR B 1 226 ? -5.523 -12.133 -31.188 1 97.88 226 THR B O 1
ATOM 5139 N N . PRO B 1 227 ? -4.484 -10.969 -29.562 1 98.56 227 PRO B N 1
ATOM 5140 C CA . PRO B 1 227 ? -4.172 -12.172 -28.797 1 98.56 227 PRO B CA 1
ATOM 5141 C C . PRO B 1 227 ? -5.418 -12.977 -28.422 1 98.56 227 PRO B C 1
ATOM 5143 O O . PRO B 1 227 ? -5.441 -14.195 -28.578 1 98.56 227 PRO B O 1
ATOM 5146 N N . VAL B 1 228 ? -6.457 -12.32 -27.984 1 98.81 228 VAL B N 1
ATOM 5147 C CA . VAL B 1 228 ? -7.676 -13 -27.562 1 98.81 228 VAL B CA 1
ATOM 5148 C C . VAL B 1 228 ? -8.352 -13.641 -28.766 1 98.81 228 VAL B C 1
ATOM 5150 O O . VAL B 1 228 ? -8.82 -14.781 -28.703 1 98.81 228 VAL B O 1
ATOM 5153 N N . GLU B 1 229 ? -8.414 -12.914 -29.859 1 98.56 229 GLU B N 1
ATOM 5154 C CA . GLU B 1 229 ? -9.023 -13.438 -31.078 1 98.56 229 GLU B CA 1
ATOM 5155 C C . GLU B 1 229 ? -8.281 -14.664 -31.594 1 98.56 229 GLU B C 1
ATOM 5157 O O . GLU B 1 229 ? -8.898 -15.625 -32.062 1 98.56 229 GLU B O 1
ATOM 5162 N N . LEU B 1 230 ? -6.961 -14.586 -31.562 1 98.62 230 LEU B N 1
ATOM 5163 C CA . LEU B 1 230 ? -6.148 -15.719 -31.984 1 98.62 230 LEU B CA 1
ATOM 5164 C C . LEU B 1 230 ? -6.453 -16.938 -31.125 1 98.62 230 LEU B C 1
ATOM 5166 O O . LEU B 1 230 ? -6.68 -18.031 -31.656 1 98.62 230 LEU B O 1
ATOM 5170 N N . LEU B 1 231 ? -6.473 -16.781 -29.812 1 98.88 231 LEU B N 1
ATOM 5171 C CA . LEU B 1 231 ? -6.75 -17.875 -28.906 1 98.88 231 LEU B CA 1
ATOM 5172 C C . LEU B 1 231 ? -8.156 -18.422 -29.125 1 98.88 231 LEU B C 1
ATOM 5174 O O . LEU B 1 231 ? -8.375 -19.641 -29.031 1 98.88 231 LEU B O 1
ATOM 5178 N N . ASP B 1 232 ? -9.07 -17.5 -29.344 1 98.75 232 ASP B N 1
ATOM 5179 C CA . ASP B 1 232 ? -10.445 -17.922 -29.594 1 98.75 232 ASP B CA 1
ATOM 5180 C C . ASP B 1 232 ? -10.539 -18.75 -30.859 1 98.75 232 ASP B C 1
ATOM 5182 O O . ASP B 1 232 ? -11.242 -19.766 -30.891 1 98.75 232 ASP B O 1
ATOM 5186 N N . GLU B 1 233 ? -9.875 -18.312 -31.922 1 98.25 233 GLU B N 1
ATOM 5187 C CA . GLU B 1 233 ? -9.875 -19.016 -33.188 1 98.25 233 GLU B CA 1
ATOM 5188 C C . GLU B 1 233 ? -9.297 -20.422 -33.062 1 98.25 233 GLU B C 1
ATOM 5190 O O . GLU B 1 233 ? -9.758 -21.359 -33.688 1 98.25 233 GLU B O 1
ATOM 5195 N N . LEU B 1 234 ? -8.352 -20.594 -32.188 1 98.44 234 LEU B N 1
ATOM 5196 C CA . LEU B 1 234 ? -7.695 -21.875 -31.969 1 98.44 234 LEU B CA 1
ATOM 5197 C C . LEU B 1 234 ? -8.57 -22.781 -31.094 1 98.44 234 LEU B C 1
ATOM 5199 O O . LEU B 1 234 ? -8.234 -23.953 -30.891 1 98.44 234 LEU B O 1
ATOM 5203 N N . GLY B 1 235 ? -9.695 -22.25 -30.562 1 98.56 235 GLY B N 1
ATOM 5204 C CA . GLY B 1 235 ? -10.516 -23 -29.625 1 98.56 235 GLY B CA 1
ATOM 5205 C C . GLY B 1 235 ? -9.891 -23.125 -28.25 1 98.56 235 GLY B C 1
ATOM 5206 O O . GLY B 1 235 ? -10.258 -24 -27.469 1 98.56 235 GLY B O 1
ATOM 5207 N N . PHE B 1 236 ? -8.992 -22.266 -27.953 1 98.81 236 PHE B N 1
ATOM 5208 C CA . PHE B 1 236 ? -8.172 -22.312 -26.75 1 98.81 236 PHE B CA 1
ATOM 5209 C C . PHE B 1 236 ? -8.961 -21.859 -25.531 1 98.81 236 PHE B C 1
ATOM 5211 O O . PHE B 1 236 ? -8.789 -22.406 -24.438 1 98.81 236 PHE B O 1
ATOM 5218 N N . LEU B 1 237 ? -9.836 -20.891 -25.672 1 98.88 237 LEU B N 1
ATOM 5219 C CA . LEU B 1 237 ? -10.5 -20.203 -24.562 1 98.88 237 LEU B CA 1
ATOM 5220 C C . LEU B 1 237 ? -11.727 -20.969 -24.094 1 98.88 237 LEU B C 1
ATOM 5222 O O . LEU B 1 237 ? -12.664 -21.188 -24.875 1 98.88 237 LEU B O 1
ATOM 5226 N N . LYS B 1 238 ? -11.75 -21.422 -22.859 1 98.56 238 LYS B N 1
ATOM 5227 C CA . LYS B 1 238 ? -12.859 -22.047 -22.156 1 98.56 238 LYS B CA 1
ATOM 5228 C C . LYS B 1 238 ? -12.875 -21.641 -20.688 1 98.56 238 LYS B C 1
ATOM 5230 O O . LYS B 1 238 ? -12.062 -20.828 -20.25 1 98.56 238 LYS B O 1
ATOM 5235 N N . ASN B 1 239 ? -13.836 -22.125 -19.875 1 98.38 239 ASN B N 1
ATOM 5236 C CA . ASN B 1 239 ? -14.023 -21.719 -18.484 1 98.38 239 ASN B CA 1
ATOM 5237 C C . ASN B 1 239 ? -12.914 -22.25 -17.578 1 98.38 239 ASN B C 1
ATOM 5239 O O . ASN B 1 239 ? -12.883 -21.953 -16.391 1 98.38 239 ASN B O 1
ATOM 5243 N N . ASP B 1 240 ? -11.969 -23.047 -18.188 1 98.75 240 ASP B N 1
ATOM 5244 C CA . ASP B 1 240 ? -10.844 -23.562 -17.422 1 98.75 240 ASP B CA 1
ATOM 5245 C C . ASP B 1 240 ? -9.578 -22.75 -17.672 1 98.75 240 ASP B C 1
ATOM 5247 O O . ASP B 1 240 ? -8.477 -23.156 -17.297 1 98.75 240 ASP B O 1
ATOM 5251 N N . VAL B 1 241 ? -9.711 -21.562 -18.344 1 98.94 241 VAL B N 1
ATOM 5252 C CA . VAL B 1 241 ? -8.57 -20.719 -18.625 1 98.94 241 VAL B CA 1
ATOM 5253 C C . VAL B 1 241 ? -8.539 -19.531 -17.656 1 98.94 241 VAL B C 1
ATOM 5255 O O . VAL B 1 241 ? -9.539 -18.828 -17.5 1 98.94 241 VAL B O 1
ATOM 5258 N N . ILE B 1 242 ? -7.41 -19.391 -16.953 1 98.94 242 ILE B N 1
ATOM 5259 C CA . ILE B 1 242 ? -7.09 -18.266 -16.078 1 98.94 242 ILE B CA 1
ATOM 5260 C C . ILE B 1 242 ? -5.996 -17.406 -16.719 1 98.94 242 ILE B C 1
ATOM 5262 O O . ILE B 1 242 ? -4.824 -17.797 -16.734 1 98.94 242 ILE B O 1
ATOM 5266 N N . ALA B 1 243 ? -6.344 -16.281 -17.219 1 98.94 243 ALA B N 1
ATOM 5267 C CA . ALA B 1 243 ? -5.418 -15.43 -17.969 1 98.94 243 ALA B CA 1
ATOM 5268 C C . ALA B 1 243 ? -4.969 -14.234 -17.141 1 98.94 243 ALA B C 1
ATOM 5270 O O . ALA B 1 243 ? -5.797 -13.461 -16.656 1 98.94 243 ALA B O 1
ATOM 5271 N N . ALA B 1 244 ? -3.682 -14.062 -16.969 1 98.75 244 ALA B N 1
ATOM 5272 C CA . ALA B 1 244 ? -3.129 -12.969 -16.172 1 98.75 244 ALA B CA 1
ATOM 5273 C C . ALA B 1 244 ? -3.021 -11.695 -17 1 98.75 244 ALA B C 1
ATOM 5275 O O . ALA B 1 244 ? -2.709 -11.742 -18.188 1 98.75 244 ALA B O 1
ATOM 5276 N N . HIS B 1 245 ? -3.205 -10.523 -16.391 1 98.38 245 HIS B N 1
ATOM 5277 C CA . HIS B 1 245 ? -3.02 -9.148 -16.844 1 98.38 245 HIS B CA 1
ATOM 5278 C C . HIS B 1 245 ? -4.254 -8.641 -17.594 1 98.38 245 HIS B C 1
ATOM 5280 O O . HIS B 1 245 ? -5.184 -8.125 -16.969 1 98.38 245 HIS B O 1
ATOM 5286 N N . GLY B 1 246 ? -4.406 -9.023 -18.906 1 98.44 246 GLY B N 1
ATOM 5287 C CA . GLY B 1 246 ? -5.566 -8.539 -19.625 1 98.44 246 GLY B CA 1
ATOM 5288 C C . GLY B 1 246 ? -5.66 -7.027 -19.656 1 98.44 246 GLY B C 1
ATOM 5289 O O . GLY B 1 246 ? -6.738 -6.461 -19.469 1 98.44 246 GLY B O 1
ATOM 5290 N N . VAL B 1 247 ? -4.574 -6.277 -19.891 1 98.5 247 VAL B N 1
ATOM 5291 C CA . VAL B 1 247 ? -4.484 -4.824 -19.781 1 98.5 247 VAL B CA 1
ATOM 5292 C C . VAL B 1 247 ? -5.031 -4.18 -21.047 1 98.5 247 VAL B C 1
ATOM 5294 O O . VAL B 1 247 ? -5.773 -3.195 -20.984 1 98.5 247 VAL B O 1
ATOM 5297 N N . TRP B 1 248 ? -4.652 -4.715 -22.203 1 98.31 248 TRP B N 1
ATOM 5298 C CA . TRP B 1 248 ? -5.02 -4.117 -23.484 1 98.31 248 TRP B CA 1
ATOM 5299 C C . TRP B 1 248 ? -6.016 -4.996 -24.234 1 98.31 248 TRP B C 1
ATOM 5301 O O . TRP B 1 248 ? -5.648 -5.703 -25.172 1 98.31 248 TRP B O 1
ATOM 5311 N N . LEU B 1 249 ? -7.266 -4.895 -23.797 1 98.62 249 LEU B N 1
ATOM 5312 C CA . LEU B 1 249 ? -8.367 -5.656 -24.375 1 98.62 249 LEU B CA 1
ATOM 5313 C C . LEU B 1 249 ? -9.344 -4.73 -25.094 1 98.62 249 LEU B C 1
ATOM 5315 O O . LEU B 1 249 ? -9.664 -3.65 -24.609 1 98.62 249 LEU B O 1
ATOM 5319 N N . THR B 1 250 ? -9.75 -5.113 -26.281 1 98.19 250 THR B N 1
ATOM 5320 C CA . THR B 1 250 ? -10.82 -4.406 -26.984 1 98.19 250 THR B CA 1
ATOM 5321 C C . THR B 1 250 ? -12.188 -4.82 -26.438 1 98.19 250 THR B C 1
ATOM 5323 O O . THR B 1 250 ? -12.297 -5.82 -25.719 1 98.19 250 THR B O 1
ATOM 5326 N N . ASP B 1 251 ? -13.227 -4.07 -26.781 1 98.38 251 ASP B N 1
ATOM 5327 C CA . ASP B 1 251 ? -14.578 -4.426 -26.375 1 98.38 251 ASP B CA 1
ATOM 5328 C C . ASP B 1 251 ? -14.977 -5.801 -26.906 1 98.38 251 ASP B C 1
ATOM 5330 O O . ASP B 1 251 ? -15.609 -6.586 -26.203 1 98.38 251 ASP B O 1
ATOM 5334 N N . LYS B 1 252 ? -14.602 -5.996 -28.141 1 98.56 252 LYS B N 1
ATOM 5335 C CA . LYS B 1 252 ? -14.891 -7.293 -28.75 1 98.56 252 LYS B CA 1
ATOM 5336 C C . LYS B 1 252 ? -14.211 -8.422 -27.969 1 98.56 252 LYS B C 1
ATOM 5338 O O . LYS B 1 252 ? -14.82 -9.469 -27.734 1 98.56 252 LYS B O 1
ATOM 5343 N N . GLU B 1 253 ? -13.016 -8.281 -27.609 1 98.81 253 GLU B N 1
ATOM 5344 C CA . GLU B 1 253 ? -12.273 -9.289 -26.859 1 98.81 253 GLU B CA 1
ATOM 5345 C C . GLU B 1 253 ? -12.914 -9.531 -25.484 1 98.81 253 GLU B C 1
ATOM 5347 O O . GLU B 1 253 ? -12.977 -10.672 -25.016 1 98.81 253 GLU B O 1
ATOM 5352 N N . ILE B 1 254 ? -13.344 -8.523 -24.828 1 98.88 254 ILE B N 1
ATOM 5353 C CA . ILE B 1 254 ? -14 -8.641 -23.531 1 98.88 254 ILE B CA 1
ATOM 5354 C C . ILE B 1 254 ? -15.266 -9.484 -23.672 1 98.88 254 ILE B C 1
ATOM 5356 O O . ILE B 1 254 ? -15.555 -10.32 -22.812 1 98.88 254 ILE B O 1
ATOM 5360 N N . GLU B 1 255 ? -16 -9.227 -24.734 1 98.75 255 GLU B N 1
ATOM 5361 C CA . GLU B 1 255 ? -17.188 -10.031 -25 1 98.75 255 GLU B CA 1
ATOM 5362 C C . GLU B 1 255 ? -16.828 -11.5 -25.203 1 98.75 255 GLU B C 1
ATOM 5364 O O . GLU B 1 255 ? -17.531 -12.391 -24.719 1 98.75 255 GLU B O 1
ATOM 5369 N N . ILE B 1 256 ? -15.758 -11.766 -25.953 1 98.88 256 ILE B N 1
ATOM 5370 C CA . ILE B 1 256 ? -15.297 -13.133 -26.188 1 98.88 256 ILE B CA 1
ATOM 5371 C C . ILE B 1 256 ? -14.953 -13.789 -24.844 1 98.88 256 ILE B C 1
ATOM 5373 O O . ILE B 1 256 ? -15.359 -14.922 -24.578 1 98.88 256 ILE B O 1
ATOM 5377 N N . LEU B 1 257 ? -14.195 -13.086 -24.031 1 98.88 257 LEU B N 1
ATOM 5378 C CA . LEU B 1 257 ? -13.766 -13.609 -22.734 1 98.88 257 LEU B CA 1
ATOM 5379 C C . LEU B 1 257 ? -14.961 -13.93 -21.859 1 98.88 257 LEU B C 1
ATOM 5381 O O . LEU B 1 257 ? -14.977 -14.945 -21.156 1 98.88 257 LEU B O 1
ATOM 5385 N N . ALA B 1 258 ? -15.953 -13.023 -21.828 1 98.81 258 ALA B N 1
ATOM 5386 C CA . ALA B 1 258 ? -17.172 -13.25 -21.047 1 98.81 258 ALA B CA 1
ATOM 5387 C C . ALA B 1 258 ? -17.922 -14.484 -21.547 1 98.81 258 ALA B C 1
ATOM 5389 O O . ALA B 1 258 ? -18.344 -15.328 -20.766 1 98.81 258 ALA B O 1
ATOM 5390 N N . LYS B 1 259 ? -18.078 -14.555 -22.875 1 98.69 259 LYS B N 1
ATOM 5391 C CA . LYS B 1 259 ? -18.797 -15.656 -23.5 1 98.69 259 LYS B CA 1
ATOM 5392 C C . LYS B 1 259 ? -18.125 -17 -23.188 1 98.69 259 LYS B C 1
ATOM 5394 O O . LYS B 1 259 ? -18.797 -18 -22.984 1 98.69 259 LYS B O 1
ATOM 5399 N N . ARG B 1 260 ? -16.828 -17.031 -23.203 1 98.81 260 ARG B N 1
ATOM 5400 C CA . ARG B 1 260 ? -16.062 -18.25 -23 1 98.81 260 ARG B CA 1
ATOM 5401 C C . ARG B 1 260 ? -15.859 -18.531 -21.516 1 98.81 260 ARG B C 1
ATOM 5403 O O . ARG B 1 260 ? -15.305 -19.562 -21.141 1 98.81 260 ARG B O 1
ATOM 5410 N N . ASP B 1 261 ? -16.266 -17.578 -20.625 1 98.69 261 ASP B N 1
ATOM 5411 C CA . ASP B 1 261 ? -16.172 -17.672 -19.172 1 98.69 261 ASP B CA 1
ATOM 5412 C C . ASP B 1 261 ? -14.727 -17.812 -18.703 1 98.69 261 ASP B C 1
ATOM 5414 O O . ASP B 1 261 ? -14.398 -18.672 -17.891 1 98.69 261 ASP B O 1
ATOM 5418 N N . VAL B 1 262 ? -13.867 -17.062 -19.375 1 98.88 262 VAL B N 1
ATOM 5419 C CA . VAL B 1 262 ? -12.453 -17 -19 1 98.88 262 VAL B CA 1
ATOM 5420 C C . VAL B 1 262 ? -12.289 -16.094 -17.781 1 98.88 262 VAL B C 1
ATOM 5422 O O . VAL B 1 262 ? -12.969 -15.078 -17.656 1 98.88 262 VAL B O 1
ATOM 5425 N N . THR B 1 263 ? -11.422 -16.5 -16.844 1 98.94 263 THR B N 1
ATOM 5426 C CA . THR B 1 263 ? -11.062 -15.625 -15.727 1 98.94 263 THR B CA 1
ATOM 5427 C C . THR B 1 263 ? -9.875 -14.742 -16.094 1 98.94 263 THR B C 1
ATOM 5429 O O . THR B 1 263 ? -8.906 -15.211 -16.688 1 98.94 263 THR B O 1
ATOM 5432 N N . ILE B 1 264 ? -9.969 -13.469 -15.773 1 98.94 264 ILE B N 1
ATOM 5433 C CA . ILE B 1 264 ? -8.844 -12.555 -15.914 1 98.94 264 ILE B CA 1
ATOM 5434 C C . ILE B 1 264 ? -8.266 -12.219 -14.547 1 98.94 264 ILE B C 1
ATOM 5436 O O . ILE B 1 264 ? -9.016 -11.969 -13.594 1 98.94 264 ILE B O 1
ATOM 5440 N N . VAL B 1 265 ? -6.961 -12.281 -14.422 1 98.94 265 VAL B N 1
ATOM 5441 C CA . VAL B 1 265 ? -6.293 -11.969 -13.164 1 98.94 265 VAL B CA 1
ATOM 5442 C C . VAL B 1 265 ? -5.625 -10.602 -13.258 1 98.94 265 VAL B C 1
ATOM 5444 O O . VAL B 1 265 ? -4.672 -10.422 -14.016 1 98.94 265 VAL B O 1
ATOM 5447 N N . HIS B 1 266 ? -6.141 -9.68 -12.531 1 98.88 266 HIS B N 1
ATOM 5448 C CA . HIS B 1 266 ? -5.605 -8.328 -12.422 1 98.88 266 HIS B CA 1
ATOM 5449 C C . HIS B 1 266 ? -4.367 -8.289 -11.539 1 98.88 266 HIS B C 1
ATOM 5451 O O . HIS B 1 266 ? -4.387 -8.797 -10.414 1 98.88 266 HIS B O 1
ATOM 5457 N N . ASN B 1 267 ? -3.25 -7.805 -12.023 1 98.75 267 ASN B N 1
ATOM 5458 C CA . ASN B 1 267 ? -2 -7.617 -11.297 1 98.75 267 ASN B CA 1
ATOM 5459 C C . ASN B 1 267 ? -1.626 -6.141 -11.195 1 98.75 267 ASN B C 1
ATOM 5461 O O . ASN B 1 267 ? -0.686 -5.691 -11.852 1 98.75 267 ASN B O 1
ATOM 5465 N N . PRO B 1 268 ? -2.264 -5.398 -10.328 1 98.75 268 PRO B N 1
ATOM 5466 C CA . PRO B 1 268 ? -2.174 -3.936 -10.383 1 98.75 268 PRO B CA 1
ATOM 5467 C C . PRO B 1 268 ? -0.768 -3.42 -10.094 1 98.75 268 PRO B C 1
ATOM 5469 O O . PRO B 1 268 ? -0.236 -2.602 -10.844 1 98.75 268 PRO B O 1
ATOM 5472 N N . ALA B 1 269 ? -0.095 -3.873 -9.031 1 98.62 269 ALA B N 1
ATOM 5473 C CA . ALA B 1 269 ? 1.215 -3.348 -8.656 1 98.62 269 ALA B CA 1
ATOM 5474 C C . ALA B 1 269 ? 2.23 -3.555 -9.781 1 98.62 269 ALA B C 1
ATOM 5476 O O . ALA B 1 269 ? 2.938 -2.623 -10.164 1 98.62 269 ALA B O 1
ATOM 5477 N N . SER B 1 270 ? 2.324 -4.773 -10.25 1 97.38 270 SER B N 1
ATOM 5478 C CA . SER B 1 270 ? 3.291 -5.109 -11.289 1 97.38 270 SER B CA 1
ATOM 5479 C C . SER B 1 270 ? 3.047 -4.285 -12.555 1 97.38 270 SER B C 1
ATOM 5481 O O . SER B 1 270 ? 3.982 -3.709 -13.109 1 97.38 270 SER B O 1
ATOM 5483 N N . ASN B 1 271 ? 1.78 -4.246 -13.039 1 97.44 271 ASN B N 1
ATOM 5484 C CA . ASN B 1 271 ? 1.454 -3.535 -14.266 1 97.44 271 ASN B CA 1
ATOM 5485 C C . ASN B 1 271 ? 1.657 -2.031 -14.117 1 97.44 271 ASN B C 1
ATOM 5487 O O . ASN B 1 271 ? 2.031 -1.353 -15.078 1 97.44 271 ASN B O 1
ATOM 5491 N N . MET B 1 272 ? 1.407 -1.508 -12.891 1 98.19 272 MET B N 1
ATOM 5492 C CA . MET B 1 272 ? 1.684 -0.096 -12.641 1 98.19 272 MET B CA 1
ATOM 5493 C C . MET B 1 272 ? 3.184 0.182 -12.695 1 98.19 272 MET B C 1
ATOM 5495 O O . MET B 1 272 ? 3.621 1.136 -13.336 1 98.19 272 MET B O 1
ATOM 5499 N N . LYS B 1 273 ? 3.967 -0.583 -12.023 1 97.19 273 LYS B N 1
ATOM 5500 C CA . LYS B 1 273 ? 5.402 -0.362 -11.898 1 97.19 273 LYS B CA 1
ATOM 5501 C C . LYS B 1 273 ? 6.09 -0.415 -13.258 1 97.19 273 LYS B C 1
ATOM 5503 O O . LYS B 1 273 ? 7.012 0.357 -13.523 1 97.19 273 LYS B O 1
ATOM 5508 N N . LEU B 1 274 ? 5.586 -1.323 -14.086 1 95.12 274 LEU B N 1
ATOM 5509 C CA . LEU B 1 274 ? 6.211 -1.531 -15.391 1 95.12 274 LEU B CA 1
ATOM 5510 C C . LEU B 1 274 ? 5.641 -0.571 -16.422 1 95.12 274 LEU B C 1
ATOM 5512 O O . LEU B 1 274 ? 6.121 -0.515 -17.562 1 95.12 274 LEU B O 1
ATOM 5516 N N . GLY B 1 275 ? 4.66 0.219 -16.031 1 95.88 275 GLY B N 1
ATOM 5517 C CA . GLY B 1 275 ? 4.012 1.11 -16.969 1 95.88 275 GLY B CA 1
ATOM 5518 C C . GLY B 1 275 ? 3.287 0.375 -18.078 1 95.88 275 GLY B C 1
ATOM 5519 O O . GLY B 1 275 ? 3.318 0.801 -19.234 1 95.88 275 GLY B O 1
ATOM 5520 N N . SER B 1 276 ? 2.609 -0.763 -17.688 1 95.38 276 SER B N 1
ATOM 5521 C CA . SER B 1 276 ? 1.989 -1.632 -18.688 1 95.38 276 SER B CA 1
ATOM 5522 C C . SER B 1 276 ? 0.649 -1.07 -19.156 1 95.38 276 SER B C 1
ATOM 5524 O O . SER B 1 276 ? 0.149 -1.444 -20.219 1 95.38 276 SER B O 1
ATOM 5526 N N . GLY B 1 277 ? 0.08 -0.226 -18.406 1 97.06 277 GLY B N 1
ATOM 5527 C CA . GLY B 1 277 ? -1.253 0.283 -18.688 1 97.06 277 GLY B CA 1
ATOM 5528 C C . GLY B 1 277 ? -2.277 -0.121 -17.656 1 97.06 277 GLY B C 1
ATOM 5529 O O . GLY B 1 277 ? -1.934 -0.729 -16.641 1 97.06 277 GLY B O 1
ATOM 5530 N N . VAL B 1 278 ? -3.525 0.294 -17.844 1 98.5 278 VAL B N 1
ATOM 5531 C CA . VAL B 1 278 ? -4.594 0.036 -16.891 1 98.5 278 VAL B CA 1
ATOM 5532 C C . VAL B 1 278 ? -5.672 -0.833 -17.531 1 98.5 278 VAL B C 1
ATOM 5534 O O . VAL B 1 278 ? -6.215 -0.481 -18.578 1 98.5 278 VAL B O 1
ATOM 5537 N N . MET B 1 279 ? -5.938 -1.909 -16.969 1 98.12 279 MET B N 1
ATOM 5538 C CA . MET B 1 279 ? -6.988 -2.809 -17.453 1 98.12 279 MET B CA 1
ATOM 5539 C C . MET B 1 279 ? -8.352 -2.123 -17.406 1 98.12 279 MET B C 1
ATOM 5541 O O . MET B 1 279 ? -8.602 -1.28 -16.547 1 98.12 279 MET B O 1
ATOM 5545 N N . SER B 1 280 ? -9.258 -2.461 -18.328 1 98.31 280 SER B N 1
ATOM 5546 C CA . SER B 1 280 ? -10.609 -1.919 -18.312 1 98.31 280 SER B CA 1
ATOM 5547 C C . SER B 1 280 ? -11.516 -2.695 -17.359 1 98.31 280 SER B C 1
ATOM 5549 O O . SER B 1 280 ? -12.477 -3.334 -17.797 1 98.31 280 SER B O 1
ATOM 5551 N N . LEU B 1 281 ? -11.328 -2.529 -16.125 1 98.81 281 LEU B N 1
ATOM 5552 C CA . LEU B 1 281 ? -12.008 -3.305 -15.094 1 98.81 281 LEU B CA 1
ATOM 5553 C C . LEU B 1 281 ? -13.523 -3.113 -15.18 1 98.81 281 LEU B C 1
ATOM 5555 O O . LEU B 1 281 ? -14.281 -4.078 -15.055 1 98.81 281 LEU B O 1
ATOM 5559 N N . GLU B 1 282 ? -13.953 -1.873 -15.352 1 98.44 282 GLU B N 1
ATOM 5560 C CA . GLU B 1 282 ? -15.383 -1.574 -15.414 1 98.44 282 GLU B CA 1
ATOM 5561 C C . GLU B 1 282 ? -16.062 -2.361 -16.531 1 98.44 282 GLU B C 1
ATOM 5563 O O . GLU B 1 282 ? -17.125 -2.965 -16.312 1 98.44 282 GLU B O 1
ATOM 5568 N N . LYS B 1 283 ? -15.469 -2.344 -17.688 1 98.69 283 LYS B N 1
ATOM 5569 C CA . LYS B 1 283 ? -16.031 -3.047 -18.828 1 98.69 283 LYS B CA 1
ATOM 5570 C C . LYS B 1 283 ? -16.031 -4.559 -18.609 1 98.69 283 LYS B C 1
ATOM 5572 O O . LYS B 1 283 ? -16.984 -5.25 -18.984 1 98.69 283 LYS B O 1
ATOM 5577 N N . LEU B 1 284 ? -14.969 -5.043 -18.031 1 98.88 284 LEU B N 1
ATOM 5578 C CA . LEU B 1 284 ? -14.867 -6.469 -17.75 1 98.88 284 LEU B CA 1
ATOM 5579 C C . LEU B 1 284 ? -15.961 -6.906 -16.781 1 98.88 284 LEU B C 1
ATOM 5581 O O . LEU B 1 284 ? -16.656 -7.902 -17.031 1 98.88 284 LEU B O 1
ATOM 5585 N N . LEU B 1 285 ? -16.125 -6.18 -15.711 1 98.56 285 LEU B N 1
ATOM 5586 C CA . LEU B 1 285 ? -17.125 -6.508 -14.711 1 98.56 285 LEU B CA 1
ATOM 5587 C C . LEU B 1 285 ? -18.531 -6.414 -15.305 1 98.56 285 LEU B C 1
ATOM 5589 O O . LEU B 1 285 ? -19.375 -7.281 -15.055 1 98.56 285 LEU B O 1
ATOM 5593 N N . LYS B 1 286 ? -18.781 -5.367 -16.047 1 98.31 286 LYS B N 1
ATOM 5594 C CA . LYS B 1 286 ? -20.094 -5.172 -16.672 1 98.31 286 LYS B CA 1
ATOM 5595 C C . LYS B 1 286 ? -20.422 -6.316 -17.625 1 98.31 286 LYS B C 1
ATOM 5597 O O . LYS B 1 286 ? -21.578 -6.707 -17.75 1 98.31 286 LYS B O 1
ATOM 5602 N N . ALA B 1 287 ? -19.422 -6.824 -18.266 1 98.75 287 ALA B N 1
ATOM 5603 C CA . ALA B 1 287 ? -19.609 -7.91 -19.234 1 98.75 287 ALA B CA 1
ATOM 5604 C C . ALA B 1 287 ? -19.781 -9.25 -18.516 1 98.75 287 ALA B C 1
ATOM 5606 O O . ALA B 1 287 ? -20.141 -10.25 -19.141 1 98.75 287 ALA B O 1
ATOM 5607 N N . GLY B 1 288 ? -19.5 -9.281 -17.203 1 98.5 288 GLY B N 1
ATOM 5608 C CA . GLY B 1 288 ? -19.688 -10.5 -16.438 1 98.5 288 GLY B CA 1
ATOM 5609 C C . GLY B 1 288 ? -18.438 -11.367 -16.391 1 98.5 288 GLY B C 1
ATOM 5610 O O . GLY B 1 288 ? -18.5 -12.539 -16 1 98.5 288 GLY B O 1
ATOM 5611 N N . VAL B 1 289 ? -17.328 -10.875 -16.781 1 98.88 289 VAL B N 1
ATOM 5612 C CA . VAL B 1 289 ? -16.062 -11.609 -16.703 1 98.88 289 VAL B CA 1
ATOM 5613 C C . VAL B 1 289 ? -15.656 -11.773 -15.242 1 98.88 289 VAL B C 1
ATOM 5615 O O . VAL B 1 289 ? -15.758 -10.828 -14.453 1 98.88 289 VAL B O 1
ATOM 5618 N N . ASN B 1 290 ? -15.289 -12.945 -14.805 1 98.88 290 ASN B N 1
ATOM 5619 C CA . ASN B 1 290 ? -14.688 -13.148 -13.492 1 98.88 290 ASN B CA 1
ATOM 5620 C C . ASN B 1 290 ? -13.289 -12.539 -13.406 1 98.88 290 ASN B C 1
ATOM 5622 O O . ASN B 1 290 ? -12.398 -12.922 -14.172 1 98.88 290 ASN B O 1
ATOM 5626 N N . VAL B 1 291 ? -13.133 -11.57 -12.562 1 98.94 291 VAL B N 1
ATOM 5627 C CA . VAL B 1 291 ? -11.828 -10.93 -12.398 1 98.94 291 VAL B CA 1
ATOM 5628 C C . VAL B 1 291 ? -11.273 -11.234 -11.016 1 98.94 291 VAL B C 1
ATOM 5630 O O . VAL B 1 291 ? -11.898 -10.914 -10 1 98.94 291 VAL B O 1
ATOM 5633 N N . ALA B 1 292 ? -10.133 -11.891 -10.93 1 98.94 292 ALA B N 1
ATOM 5634 C CA . ALA B 1 292 ? -9.406 -12.164 -9.695 1 98.94 292 ALA B CA 1
ATOM 5635 C C . ALA B 1 292 ? -8.18 -11.266 -9.562 1 98.94 292 ALA B C 1
ATOM 5637 O O . ALA B 1 292 ? -7.918 -10.438 -10.438 1 98.94 292 ALA B O 1
ATOM 5638 N N . LEU B 1 293 ? -7.441 -11.359 -8.445 1 98.94 293 LEU B N 1
ATOM 5639 C CA . LEU B 1 293 ? -6.23 -10.578 -8.219 1 98.94 293 LEU B CA 1
ATOM 5640 C C . LEU B 1 293 ? -5.004 -11.477 -8.156 1 98.94 293 LEU B C 1
ATOM 5642 O O . LEU B 1 293 ? -5.102 -12.641 -7.773 1 98.94 293 LEU B O 1
ATOM 5646 N N . GLY B 1 294 ? -3.941 -10.992 -8.516 1 98.94 294 GLY B N 1
ATOM 5647 C CA . GLY B 1 294 ? -2.625 -11.594 -8.375 1 98.94 294 GLY B CA 1
ATOM 5648 C C . GLY B 1 294 ? -1.533 -10.578 -8.102 1 98.94 294 GLY B C 1
ATOM 5649 O O . GLY B 1 294 ? -1.762 -9.367 -8.211 1 98.94 294 GLY B O 1
ATOM 5650 N N . THR B 1 295 ? -0.406 -11.055 -7.707 1 98.81 295 THR B N 1
ATOM 5651 C CA . THR B 1 295 ? 0.688 -10.141 -7.383 1 98.81 295 THR B CA 1
ATOM 5652 C C . THR B 1 295 ? 1.698 -10.086 -8.523 1 98.81 295 THR B C 1
ATOM 5654 O O . THR B 1 295 ? 2.51 -9.156 -8.594 1 98.81 295 THR B O 1
ATOM 5657 N N . ASP B 1 296 ? 1.648 -11.102 -9.398 1 98.12 296 ASP B N 1
ATOM 5658 C CA . ASP B 1 296 ? 2.809 -11.32 -10.258 1 98.12 296 ASP B CA 1
ATOM 5659 C C . ASP B 1 296 ? 4.066 -11.57 -9.43 1 98.12 296 ASP B C 1
ATOM 5661 O O . ASP B 1 296 ? 3.982 -11.844 -8.227 1 98.12 296 ASP B O 1
ATOM 5665 N N . GLY B 1 297 ? 5.273 -11.633 -10.039 1 97.25 297 GLY B N 1
ATOM 5666 C CA . GLY B 1 297 ? 6.496 -11.93 -9.312 1 97.25 297 GLY B CA 1
ATOM 5667 C C . GLY B 1 297 ? 7.062 -10.727 -8.578 1 97.25 297 GLY B C 1
ATOM 5668 O O . GLY B 1 297 ? 6.809 -9.586 -8.961 1 97.25 297 GLY B O 1
ATOM 5669 N N . ALA B 1 298 ? 7.887 -10.969 -7.594 1 97.06 298 ALA B N 1
ATOM 5670 C CA . ALA B 1 298 ? 8.445 -9.906 -6.762 1 97.06 298 ALA B CA 1
ATOM 5671 C C . ALA B 1 298 ? 9.484 -9.102 -7.527 1 97.06 298 ALA B C 1
ATOM 5673 O O . ALA B 1 298 ? 9.891 -8.023 -7.086 1 97.06 298 ALA B O 1
ATOM 5674 N N . ALA B 1 299 ? 9.836 -9.586 -8.672 1 94.44 299 ALA B N 1
ATOM 5675 C CA . ALA B 1 299 ? 10.773 -8.828 -9.492 1 94.44 299 ALA B CA 1
ATOM 5676 C C . ALA B 1 299 ? 10.078 -7.641 -10.156 1 94.44 299 ALA B C 1
ATOM 5678 O O . ALA B 1 299 ? 10.688 -6.59 -10.359 1 94.44 299 ALA B O 1
ATOM 5679 N N . SER B 1 300 ? 8.836 -7.824 -10.5 1 93.12 300 SER B N 1
ATOM 5680 C CA . SER B 1 300 ? 8.102 -6.762 -11.188 1 93.12 300 SER B CA 1
ATOM 5681 C C . SER B 1 300 ? 7.113 -6.082 -10.242 1 93.12 300 SER B C 1
ATOM 5683 O O . SER B 1 300 ? 6.625 -4.988 -10.531 1 93.12 300 SER B O 1
ATOM 5685 N N . ASN B 1 301 ? 6.762 -6.691 -9.133 1 93.44 301 ASN B N 1
ATOM 5686 C CA . ASN B 1 301 ? 5.859 -6.125 -8.141 1 93.44 301 ASN B CA 1
ATOM 5687 C C . ASN B 1 301 ? 6.602 -5.227 -7.152 1 93.44 301 ASN B C 1
ATOM 5689 O O . ASN B 1 301 ? 6.434 -4.004 -7.172 1 93.44 301 ASN B O 1
ATOM 5693 N N . ASN B 1 302 ? 7.34 -6.098 -6.27 1 95.75 302 ASN B N 1
ATOM 5694 C CA . ASN B 1 302 ? 8.422 -6.246 -5.301 1 95.75 302 ASN B CA 1
ATOM 5695 C C . ASN B 1 302 ? 7.914 -6.852 -3.992 1 95.75 302 ASN B C 1
ATOM 5697 O O . ASN B 1 302 ? 8.664 -6.945 -3.018 1 95.75 302 ASN B O 1
ATOM 5701 N N . ASN B 1 303 ? 6.703 -7.09 -3.707 1 98.38 303 ASN B N 1
ATOM 5702 C CA . ASN B 1 303 ? 6.215 -7.941 -2.625 1 98.38 303 ASN B CA 1
ATOM 5703 C C . ASN B 1 303 ? 5.051 -8.812 -3.082 1 98.38 303 ASN B C 1
ATOM 5705 O O . ASN B 1 303 ? 4.621 -8.734 -4.234 1 98.38 303 ASN B O 1
ATOM 5709 N N . LEU B 1 304 ? 4.617 -9.742 -2.246 1 98.88 304 LEU B N 1
ATOM 5710 C CA . LEU B 1 304 ? 3.551 -10.688 -2.568 1 98.88 304 LEU B CA 1
ATOM 5711 C C . LEU B 1 304 ? 2.361 -10.5 -1.63 1 98.88 304 LEU B C 1
ATOM 5713 O O . LEU B 1 304 ? 1.755 -11.484 -1.19 1 98.88 304 LEU B O 1
ATOM 5717 N N . ASP B 1 305 ? 2.035 -9.25 -1.284 1 98.88 305 ASP B N 1
ATOM 5718 C CA . ASP B 1 305 ? 1.005 -8.859 -0.325 1 98.88 305 ASP B CA 1
ATOM 5719 C C . ASP B 1 305 ? -0.333 -8.625 -1.022 1 98.88 305 ASP B C 1
ATOM 5721 O O . ASP B 1 305 ? -0.526 -7.59 -1.67 1 98.88 305 ASP B O 1
ATOM 5725 N N . MET B 1 306 ? -1.344 -9.469 -0.81 1 98.94 306 MET B N 1
ATOM 5726 C CA . MET B 1 306 ? -2.635 -9.383 -1.485 1 98.94 306 MET B CA 1
ATOM 5727 C C . MET B 1 306 ? -3.469 -8.234 -0.933 1 98.94 306 MET B C 1
ATOM 5729 O O . MET B 1 306 ? -4.363 -7.73 -1.611 1 98.94 306 MET B O 1
ATOM 5733 N N . ILE B 1 307 ? -3.242 -7.82 0.316 1 98.94 307 ILE B N 1
ATOM 5734 C CA . ILE B 1 307 ? -3.945 -6.664 0.863 1 98.94 307 ILE B CA 1
ATOM 5735 C C . ILE B 1 307 ? -3.529 -5.402 0.109 1 98.94 307 ILE B C 1
ATOM 5737 O O . ILE B 1 307 ? -4.375 -4.582 -0.255 1 98.94 307 ILE B O 1
ATOM 5741 N N . GLU B 1 308 ? -2.281 -5.301 -0.141 1 98.69 308 GLU B N 1
ATOM 5742 C CA . GLU B 1 308 ? -1.783 -4.176 -0.929 1 98.69 308 GLU B CA 1
ATOM 5743 C C . GLU B 1 308 ? -2.365 -4.191 -2.34 1 98.69 308 GLU B C 1
ATOM 5745 O O . GLU B 1 308 ? -2.713 -3.143 -2.885 1 98.69 308 GLU B O 1
ATOM 5750 N N . GLU B 1 309 ? -2.451 -5.383 -2.957 1 98.88 309 GLU B N 1
ATOM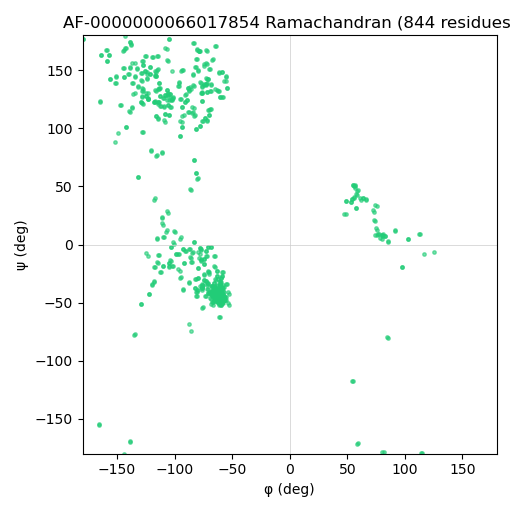 5751 C CA . GLU B 1 309 ? -3.029 -5.484 -4.293 1 98.88 309 GLU B CA 1
ATOM 5752 C C . GLU B 1 309 ? -4.469 -4.977 -4.312 1 98.88 309 GLU B C 1
ATOM 5754 O O . GLU B 1 309 ? -4.898 -4.348 -5.281 1 98.88 309 GLU B O 1
ATOM 5759 N N . MET B 1 310 ? -5.266 -5.34 -3.277 1 98.88 310 MET B N 1
ATOM 5760 C CA . MET B 1 310 ? -6.645 -4.863 -3.193 1 98.88 310 MET B CA 1
ATOM 5761 C C . MET B 1 310 ? -6.691 -3.338 -3.211 1 98.88 310 MET B C 1
ATOM 5763 O O . MET B 1 310 ? -7.473 -2.744 -3.957 1 98.88 310 MET B O 1
ATOM 5767 N N . LYS B 1 311 ? -5.84 -2.719 -2.383 1 98.81 311 LYS B N 1
ATOM 5768 C CA . LYS B 1 311 ? -5.816 -1.262 -2.295 1 98.81 311 LYS B CA 1
ATOM 5769 C C . LYS B 1 311 ? -5.43 -0.638 -3.635 1 98.81 311 LYS B C 1
ATOM 5771 O O . LYS B 1 311 ? -6.074 0.31 -4.09 1 98.81 311 LYS B O 1
ATOM 5776 N N . LEU B 1 312 ? -4.367 -1.15 -4.207 1 98.94 312 LEU B N 1
ATOM 5777 C CA . LEU B 1 312 ? -3.891 -0.619 -5.48 1 98.94 312 LEU B CA 1
ATOM 5778 C C . LEU B 1 312 ? -4.965 -0.733 -6.555 1 98.94 312 LEU B C 1
ATOM 5780 O O . LEU B 1 312 ? -5.164 0.194 -7.34 1 98.94 312 LEU B O 1
ATOM 5784 N N . ALA B 1 313 ? -5.652 -1.917 -6.602 1 98.88 313 ALA B N 1
ATOM 5785 C CA . ALA B 1 313 ? -6.734 -2.086 -7.57 1 98.88 313 ALA B CA 1
ATOM 5786 C C . ALA B 1 313 ? -7.828 -1.043 -7.359 1 98.88 313 ALA B C 1
ATOM 5788 O O . ALA B 1 313 ? -8.258 -0.387 -8.305 1 98.88 313 ALA B O 1
ATOM 5789 N N . ALA B 1 314 ? -8.227 -0.882 -6.137 1 98.81 314 ALA B N 1
ATOM 5790 C CA . ALA B 1 314 ? -9.312 0.043 -5.82 1 98.81 314 ALA B CA 1
ATOM 5791 C C . ALA B 1 314 ? -8.938 1.474 -6.199 1 98.81 314 ALA B C 1
ATOM 5793 O O . ALA B 1 314 ? -9.695 2.148 -6.906 1 98.81 314 ALA B O 1
ATOM 5794 N N . LEU B 1 315 ? -7.777 1.904 -5.777 1 98.75 315 LEU B N 1
ATOM 5795 C CA . LEU B 1 315 ? -7.359 3.287 -5.984 1 98.75 315 LEU B CA 1
ATOM 5796 C C . LEU B 1 315 ? -7.086 3.557 -7.461 1 98.75 315 LEU B C 1
ATOM 5798 O O . LEU B 1 315 ? -7.449 4.613 -7.98 1 98.75 315 LEU B O 1
ATOM 5802 N N . LEU B 1 316 ? -6.445 2.611 -8.133 1 98.88 316 LEU B N 1
ATOM 5803 C CA . LEU B 1 316 ? -6.051 2.77 -9.523 1 98.88 316 LEU B CA 1
ATOM 5804 C C . LEU B 1 316 ? -7.266 3.041 -10.406 1 98.88 316 LEU B C 1
ATOM 5806 O O . LEU B 1 316 ? -7.262 3.98 -11.203 1 98.88 316 LEU B O 1
ATOM 5810 N N . HIS B 1 317 ? -8.258 2.248 -10.258 1 98.75 317 HIS B N 1
ATOM 5811 C CA . HIS B 1 317 ? -9.383 2.348 -11.18 1 98.75 317 HIS B CA 1
ATOM 5812 C C . HIS B 1 317 ? -10.242 3.572 -10.883 1 98.75 317 HIS B C 1
ATOM 5814 O O . HIS B 1 317 ? -10.812 4.172 -11.789 1 98.75 317 HIS B O 1
ATOM 5820 N N . LYS B 1 318 ? -10.328 4.004 -9.609 1 98.12 318 LYS B N 1
ATOM 5821 C CA . LYS B 1 318 ? -11.031 5.234 -9.258 1 98.12 318 LYS B CA 1
ATOM 5822 C C . LYS B 1 318 ? -10.391 6.445 -9.938 1 98.12 318 LYS B C 1
ATOM 5824 O O . LYS B 1 318 ? -11.07 7.219 -10.609 1 98.12 318 LYS B O 1
ATOM 5829 N N . VAL B 1 319 ? -9.078 6.523 -9.82 1 98.25 319 VAL B N 1
ATOM 5830 C CA . VAL B 1 319 ? -8.414 7.727 -10.312 1 98.25 319 VAL B CA 1
ATOM 5831 C C . VAL B 1 319 ? -8.328 7.68 -11.836 1 98.25 319 VAL B C 1
ATOM 5833 O O . VAL B 1 319 ? -8.438 8.711 -12.5 1 98.25 319 VAL B O 1
ATOM 5836 N N . HIS B 1 320 ? -8.094 6.527 -12.398 1 98.19 320 HIS B N 1
ATOM 5837 C CA . HIS B 1 320 ? -7.988 6.379 -13.844 1 98.19 320 HIS B CA 1
ATOM 5838 C C . HIS B 1 320 ? -9.281 6.785 -14.539 1 98.19 320 HIS B C 1
ATOM 5840 O O . HIS B 1 320 ? -9.258 7.332 -15.641 1 98.19 320 HIS B O 1
ATOM 5846 N N . THR B 1 321 ? -10.406 6.5 -13.922 1 97.5 321 THR B N 1
ATOM 5847 C CA . THR B 1 321 ? -11.703 6.766 -14.539 1 97.5 321 THR B CA 1
ATOM 5848 C C . THR B 1 321 ? -12.336 8.016 -13.938 1 97.5 321 THR B C 1
ATOM 5850 O O . THR B 1 321 ? -13.453 8.391 -14.312 1 97.5 321 THR B O 1
ATOM 5853 N N . LEU B 1 322 ? -11.688 8.648 -12.945 1 96.31 322 LEU B N 1
ATOM 5854 C CA . LEU B 1 322 ? -12.219 9.781 -12.195 1 96.31 322 LEU B CA 1
ATOM 5855 C C . LEU B 1 322 ? -13.602 9.453 -11.625 1 96.31 322 LEU B C 1
ATOM 5857 O O . LEU B 1 322 ? -14.516 10.281 -11.688 1 96.31 322 LEU B O 1
ATOM 5861 N N . ASN B 1 323 ? -13.805 8.203 -11.195 1 96.44 323 ASN B N 1
ATOM 5862 C CA . ASN B 1 323 ? -15.031 7.68 -10.609 1 96.44 323 ASN B CA 1
ATOM 5863 C C . ASN B 1 323 ? -14.766 6.973 -9.281 1 96.44 323 ASN B C 1
ATOM 5865 O O . ASN B 1 323 ? -14.43 5.789 -9.266 1 96.44 323 ASN B O 1
ATOM 5869 N N . PRO B 1 324 ? -14.953 7.68 -8.18 1 95.88 324 PRO B N 1
ATOM 5870 C CA . PRO B 1 324 ? -14.602 7.137 -6.867 1 95.88 324 PRO B CA 1
ATOM 5871 C C . PRO B 1 324 ? -15.453 5.93 -6.477 1 95.88 324 PRO B C 1
ATOM 5873 O O . PRO B 1 324 ? -15.156 5.258 -5.484 1 95.88 324 PRO B O 1
ATOM 5876 N N . THR B 1 325 ? -16.516 5.578 -7.176 1 95.31 325 THR B N 1
ATOM 5877 C CA . THR B 1 325 ? -17.406 4.48 -6.82 1 95.31 325 THR B CA 1
ATOM 5878 C C . THR B 1 325 ? -16.953 3.184 -7.484 1 95.31 325 THR B C 1
ATOM 5880 O O . THR B 1 325 ? -17.406 2.1 -7.121 1 95.31 325 THR B O 1
ATOM 5883 N N . LEU B 1 326 ? -16.094 3.305 -8.484 1 96.88 326 LEU B N 1
ATOM 5884 C CA . LEU B 1 326 ? -15.625 2.123 -9.203 1 96.88 326 LEU B CA 1
ATOM 5885 C C . LEU B 1 326 ? -14.648 1.328 -8.344 1 96.88 326 LEU B C 1
ATOM 5887 O O . LEU B 1 326 ? -13.812 1.908 -7.648 1 96.88 326 LEU B O 1
ATOM 5891 N N . ALA B 1 327 ? -14.703 -0.033 -8.43 1 97.88 327 ALA B N 1
ATOM 5892 C CA . ALA B 1 327 ? -13.812 -0.926 -7.695 1 97.88 327 ALA B CA 1
ATOM 5893 C C . ALA B 1 327 ? -13.898 -0.677 -6.191 1 97.88 327 ALA B C 1
ATOM 5895 O O . ALA B 1 327 ? -12.875 -0.468 -5.531 1 97.88 327 ALA B O 1
ATOM 5896 N N . ASP B 1 328 ? -15.125 -0.661 -5.703 1 97.56 328 ASP B N 1
ATOM 5897 C CA . ASP B 1 328 ? -15.328 -0.4 -4.281 1 97.56 328 ASP B CA 1
ATOM 5898 C C . ASP B 1 328 ? -14.711 -1.506 -3.428 1 97.56 328 ASP B C 1
ATOM 5900 O O . ASP B 1 328 ? -14.289 -2.537 -3.951 1 97.56 328 ASP B O 1
ATOM 5904 N N . ALA B 1 329 ? -14.648 -1.335 -2.141 1 98 329 ALA B N 1
ATOM 5905 C CA . ALA B 1 329 ? -13.938 -2.205 -1.207 1 98 329 ALA B CA 1
ATOM 5906 C C . ALA B 1 329 ? -14.469 -3.637 -1.283 1 98 329 ALA B C 1
ATOM 5908 O O . ALA B 1 329 ? -13.688 -4.59 -1.317 1 98 329 ALA B O 1
ATOM 5909 N N . LYS B 1 330 ? -15.766 -3.877 -1.314 1 98.12 330 LYS B N 1
ATOM 5910 C CA . LYS B 1 330 ? -16.344 -5.215 -1.372 1 98.12 330 LYS B CA 1
ATOM 5911 C C . LYS B 1 330 ? -15.961 -5.93 -2.664 1 98.12 330 LYS B C 1
ATOM 5913 O O . LYS B 1 330 ? -15.633 -7.117 -2.648 1 98.12 330 LYS B O 1
ATOM 5918 N N . THR B 1 331 ? -15.977 -5.148 -3.758 1 98.56 331 THR B N 1
ATOM 5919 C CA . THR B 1 331 ? -15.641 -5.711 -5.062 1 98.56 331 THR B CA 1
ATOM 5920 C C . THR B 1 331 ? -14.203 -6.227 -5.074 1 98.56 331 THR B C 1
ATOM 5922 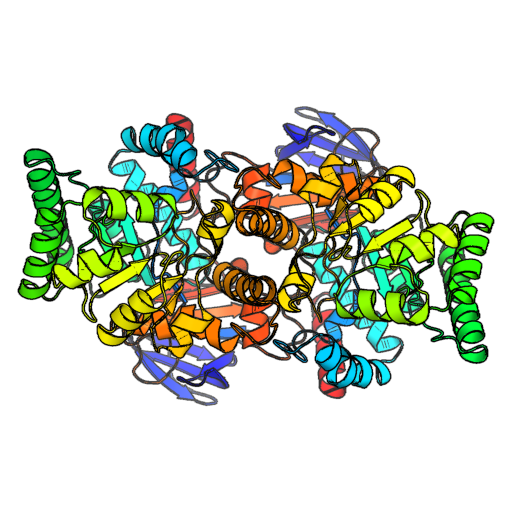O O . THR B 1 331 ? -13.953 -7.367 -5.477 1 98.56 331 THR B O 1
ATOM 5925 N N . VAL B 1 332 ? -13.289 -5.438 -4.637 1 98.81 332 VAL B N 1
ATOM 5926 C CA . VAL B 1 332 ? -11.883 -5.84 -4.73 1 98.81 332 VAL B CA 1
ATOM 5927 C C . VAL B 1 332 ? -11.594 -6.93 -3.703 1 98.81 332 VAL B C 1
ATOM 5929 O O . VAL B 1 332 ? -10.766 -7.816 -3.947 1 98.81 332 VAL B O 1
ATOM 5932 N N . PHE B 1 333 ? -12.289 -6.922 -2.535 1 98.94 333 PHE B N 1
ATOM 5933 C CA . PHE B 1 333 ? -12.148 -8.008 -1.571 1 98.94 333 PHE B CA 1
ATOM 5934 C C . PHE B 1 333 ? -12.57 -9.336 -2.186 1 98.94 333 PHE B C 1
ATOM 5936 O O . PHE B 1 333 ? -11.883 -10.344 -2.016 1 98.94 333 PHE B O 1
ATOM 5943 N N . LYS B 1 334 ? -13.656 -9.32 -2.926 1 98.94 334 LYS B N 1
ATOM 5944 C CA . LYS B 1 334 ? -14.117 -10.523 -3.609 1 98.94 334 LYS B CA 1
ATOM 5945 C C . LYS B 1 334 ? -13.109 -10.984 -4.66 1 98.94 334 LYS B C 1
ATOM 5947 O O . LYS B 1 334 ? -12.898 -12.18 -4.848 1 98.94 334 LYS B O 1
ATOM 5952 N N . MET B 1 335 ? -12.516 -10.055 -5.336 1 98.94 335 MET B N 1
ATOM 5953 C CA . MET B 1 335 ? -11.5 -10.383 -6.336 1 98.94 335 MET B CA 1
ATOM 5954 C C . MET B 1 335 ? -10.336 -11.125 -5.703 1 98.94 335 MET B C 1
ATOM 5956 O O . MET B 1 335 ? -9.703 -11.969 -6.348 1 98.94 335 MET B O 1
ATOM 5960 N N . ALA B 1 336 ? -10.078 -10.852 -4.41 1 98.94 336 ALA B N 1
ATOM 5961 C CA . ALA B 1 336 ? -8.938 -11.438 -3.717 1 98.94 336 ALA B CA 1
ATOM 5962 C C . ALA B 1 336 ? -9.32 -12.727 -3.008 1 98.94 336 ALA B C 1
ATOM 5964 O O . ALA B 1 336 ? -8.477 -13.391 -2.404 1 98.94 336 ALA B O 1
ATOM 5965 N N . THR B 1 337 ? -10.617 -13.117 -3.027 1 98.88 337 THR B N 1
ATOM 5966 C CA . THR B 1 337 ? -11.094 -14.273 -2.268 1 98.88 337 THR B CA 1
ATOM 5967 C C . THR B 1 337 ? -12.008 -15.141 -3.125 1 98.88 337 THR B C 1
ATOM 5969 O O . THR B 1 337 ? -11.531 -16.016 -3.854 1 98.88 337 THR B O 1
ATOM 5972 N N . GLN B 1 338 ? -13.25 -14.695 -3.305 1 98.94 338 GLN B N 1
ATOM 5973 C CA . GLN B 1 338 ? -14.297 -15.5 -3.932 1 98.94 338 GLN B CA 1
ATOM 5974 C C . GLN B 1 338 ? -14.023 -15.688 -5.422 1 98.94 338 GLN B C 1
ATOM 5976 O O . GLN B 1 338 ? -14.234 -16.781 -5.965 1 98.94 338 GLN B O 1
ATOM 5981 N N . ASN B 1 339 ? -13.578 -14.609 -6.082 1 98.94 339 ASN B N 1
ATOM 5982 C CA . ASN B 1 339 ? -13.344 -14.703 -7.52 1 98.94 339 ASN B CA 1
ATOM 5983 C C . ASN B 1 339 ? -12.188 -15.641 -7.836 1 98.94 339 ASN B C 1
ATOM 5985 O O . ASN B 1 339 ? -12.211 -16.359 -8.844 1 98.94 339 ASN B O 1
ATOM 5989 N N . GLY B 1 340 ? -11.109 -15.555 -7.012 1 98.94 340 GLY B N 1
ATOM 5990 C CA . GLY B 1 340 ? -10.039 -16.516 -7.168 1 98.94 34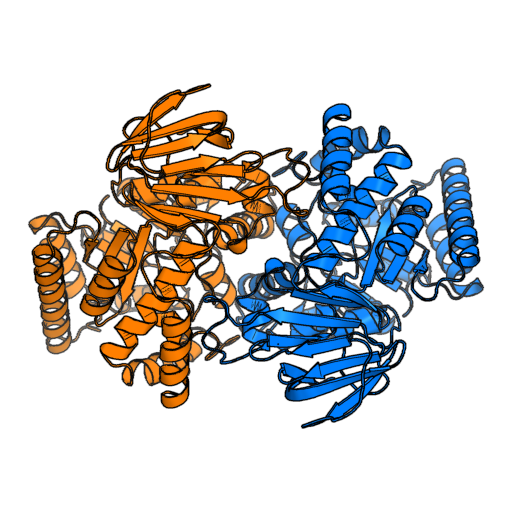0 GLY B CA 1
ATOM 5991 C C . GLY B 1 340 ? -10.477 -17.953 -6.922 1 98.94 340 GLY B C 1
ATOM 5992 O O . GLY B 1 340 ? -10.062 -18.859 -7.641 1 98.94 340 GLY B O 1
ATOM 5993 N N . ALA B 1 341 ? -11.297 -18.141 -5.902 1 98.88 341 ALA B N 1
ATOM 5994 C CA . ALA B 1 341 ? -11.828 -19.469 -5.602 1 98.88 341 ALA B CA 1
ATOM 5995 C C . ALA B 1 341 ? -12.656 -20 -6.766 1 98.88 341 ALA B C 1
ATOM 5997 O O . ALA B 1 341 ? -12.539 -21.172 -7.133 1 98.88 341 ALA B O 1
ATOM 5998 N N . LYS B 1 342 ? -13.461 -19.141 -7.34 1 98.81 342 LYS B N 1
ATOM 5999 C CA . LYS B 1 342 ? -14.258 -19.516 -8.5 1 98.81 342 LYS B CA 1
ATOM 6000 C C . LYS B 1 342 ? -13.367 -19.938 -9.664 1 98.81 342 LYS B C 1
ATOM 6002 O O . LYS B 1 342 ? -13.617 -20.953 -10.312 1 98.81 342 LYS B O 1
ATOM 6007 N N . ALA B 1 343 ? -12.359 -19.172 -9.906 1 98.81 343 ALA B N 1
ATOM 6008 C CA . ALA B 1 343 ? -11.422 -19.453 -10.992 1 98.81 343 ALA B CA 1
ATOM 6009 C C . ALA B 1 343 ? -10.805 -20.844 -10.836 1 98.81 343 ALA B C 1
ATOM 6011 O O . ALA B 1 343 ? -10.594 -21.547 -11.828 1 98.81 343 ALA B O 1
ATOM 6012 N N . LEU B 1 344 ? -10.555 -21.234 -9.617 1 98.81 344 LEU B N 1
ATOM 6013 C CA . LEU B 1 344 ? -9.797 -22.438 -9.336 1 98.81 344 LEU B CA 1
ATOM 6014 C C . LEU B 1 344 ? -10.727 -23.594 -8.977 1 98.81 344 LEU B C 1
ATOM 6016 O O . LEU B 1 344 ? -10.266 -24.688 -8.625 1 98.81 344 LEU B O 1
ATOM 6020 N N . ARG B 1 345 ? -12.031 -23.375 -8.977 1 98.12 345 ARG B N 1
ATOM 6021 C CA . ARG B 1 345 ? -13.031 -24.359 -8.586 1 98.12 345 ARG B CA 1
ATOM 6022 C C . ARG B 1 345 ? -12.758 -24.875 -7.18 1 98.12 345 ARG B C 1
ATOM 6024 O O . ARG B 1 345 ? -12.797 -26.094 -6.945 1 98.12 345 ARG B O 1
ATOM 6031 N N . LEU B 1 346 ? -12.391 -23.984 -6.34 1 98.25 346 LEU B N 1
ATOM 6032 C CA . LEU B 1 346 ? -12.016 -24.281 -4.961 1 98.25 346 LEU B CA 1
ATOM 6033 C C . LEU B 1 346 ? -13.133 -23.891 -3.996 1 98.25 346 LEU B C 1
ATOM 6035 O O . LEU B 1 346 ? -13.664 -22.781 -4.078 1 98.25 346 LEU B O 1
ATOM 6039 N N . ASN B 1 347 ? -13.531 -24.781 -3.111 1 98.25 347 ASN B N 1
ATOM 6040 C CA . ASN B 1 347 ? -14.539 -24.469 -2.102 1 98.25 347 ASN B CA 1
ATOM 6041 C C . ASN B 1 347 ? -13.93 -23.703 -0.93 1 98.25 347 ASN B C 1
ATOM 6043 O O . ASN B 1 347 ? -14.047 -24.125 0.221 1 98.25 347 ASN B O 1
ATOM 6047 N N . ALA B 1 348 ? -13.328 -22.609 -1.234 1 98.38 348 ALA B N 1
ATOM 6048 C CA . ALA B 1 348 ? -12.695 -21.688 -0.298 1 98.38 348 ALA B CA 1
ATOM 6049 C C . ALA B 1 348 ? -12.992 -20.234 -0.67 1 98.38 348 ALA B C 1
ATOM 6051 O O . ALA B 1 348 ? -13.93 -19.953 -1.422 1 98.38 348 ALA B O 1
ATOM 6052 N N . GLY B 1 349 ? -12.367 -19.297 -0.092 1 98.62 349 GLY B N 1
ATOM 6053 C CA . GLY B 1 349 ? -12.57 -17.891 -0.377 1 98.62 349 GLY B CA 1
ATOM 6054 C C . GLY B 1 349 ? -13.789 -17.312 0.32 1 98.62 349 GLY B C 1
ATOM 6055 O O . GLY B 1 349 ? -14.188 -16.172 0.043 1 98.62 349 GLY B O 1
ATOM 6056 N N . VAL B 1 350 ? -14.398 -18.062 1.209 1 98.69 350 VAL B N 1
ATOM 6057 C CA . VAL B 1 350 ? -15.578 -17.656 1.958 1 98.69 350 VAL B CA 1
ATOM 6058 C C . VAL B 1 350 ? -15.602 -18.359 3.314 1 98.69 350 VAL B C 1
ATOM 6060 O O . VAL B 1 350 ? -15.109 -19.484 3.447 1 98.69 350 VAL B O 1
ATOM 6063 N N . ILE B 1 351 ? -16.094 -17.656 4.336 1 98.81 351 ILE B N 1
ATOM 6064 C CA . ILE B 1 351 ? -16.328 -18.297 5.625 1 98.81 351 ILE B CA 1
ATOM 6065 C C . ILE B 1 351 ? -17.781 -18.75 5.711 1 98.81 351 ILE B C 1
ATOM 6067 O O . ILE B 1 351 ? -18.688 -17.938 5.895 1 98.81 351 ILE B O 1
ATOM 6071 N N . LYS B 1 352 ? -17.938 -19.969 5.605 1 98.56 352 LYS B N 1
ATOM 6072 C CA . LYS B 1 352 ? -19.234 -20.609 5.766 1 98.56 352 LYS B CA 1
ATOM 6073 C C . LYS B 1 352 ? -19.078 -22.094 6.109 1 98.56 352 LYS B C 1
ATOM 6075 O O . LYS B 1 352 ? -18.031 -22.688 5.832 1 98.56 352 LYS B O 1
ATOM 6080 N N . GLU B 1 353 ? -20.094 -22.672 6.703 1 98.56 353 GLU B N 1
ATOM 6081 C CA . GLU B 1 353 ? -20.047 -24.078 7.059 1 98.56 353 GLU B CA 1
ATOM 6082 C C . GLU B 1 353 ? -19.891 -24.953 5.816 1 98.56 353 GLU B C 1
ATOM 6084 O O . GLU B 1 353 ? -20.562 -24.734 4.809 1 98.56 353 GLU B O 1
ATOM 6089 N N . GLY B 1 354 ? -18.969 -25.891 5.871 1 98.5 354 GLY B N 1
ATOM 6090 C CA . GLY B 1 354 ? -18.734 -26.797 4.758 1 98.5 354 GLY B CA 1
ATOM 6091 C C . GLY B 1 354 ? -17.578 -26.375 3.875 1 98.5 354 GLY B C 1
ATOM 6092 O O . GLY B 1 354 ? -17.016 -27.188 3.133 1 98.5 354 GLY B O 1
ATOM 6093 N N . ALA B 1 355 ? -17.188 -25.141 3.936 1 98.69 355 ALA B N 1
ATOM 6094 C CA . ALA B 1 355 ? -16.078 -24.641 3.135 1 98.69 355 ALA B CA 1
ATOM 6095 C C . ALA B 1 355 ? -14.742 -25.125 3.701 1 98.69 355 ALA B C 1
ATOM 6097 O O . ALA B 1 355 ? -14.648 -25.484 4.879 1 98.69 355 ALA B O 1
ATOM 6098 N N . LEU B 1 356 ? -13.773 -25.203 2.816 1 98.62 356 LEU B N 1
ATOM 6099 C CA . LEU B 1 356 ? -12.414 -25.5 3.254 1 98.62 356 LEU B CA 1
ATOM 6100 C C . LEU B 1 356 ? -11.953 -24.5 4.309 1 98.62 356 LEU B C 1
ATOM 6102 O O . LEU B 1 356 ? -12.234 -23.297 4.203 1 98.62 356 LEU B O 1
ATOM 6106 N N . ALA B 1 357 ? -11.242 -25.016 5.301 1 98.62 357 ALA B N 1
ATOM 6107 C CA . ALA B 1 357 ? -10.734 -24.156 6.375 1 98.62 357 ALA B CA 1
ATOM 6108 C C . ALA B 1 357 ? -9.453 -23.453 5.957 1 98.62 357 ALA B C 1
ATOM 6110 O O . ALA B 1 357 ? -8.383 -23.719 6.508 1 98.62 357 ALA B O 1
ATOM 6111 N N . ASP B 1 358 ? -9.469 -22.672 4.988 1 98.81 358 ASP B N 1
ATOM 6112 C CA . ASP B 1 358 ? -8.477 -21.672 4.617 1 98.81 358 ASP B CA 1
ATOM 6113 C C . ASP B 1 358 ? -8.859 -20.297 5.168 1 98.81 358 ASP B C 1
ATOM 6115 O O . ASP B 1 358 ? -9.555 -19.531 4.504 1 98.81 358 ASP B O 1
ATOM 6119 N N . VAL B 1 359 ? -8.328 -19.984 6.355 1 98.81 359 VAL B N 1
ATOM 6120 C CA . VAL B 1 359 ? -8.805 -18.859 7.164 1 98.81 359 VAL B CA 1
ATOM 6121 C C . VAL B 1 359 ? -7.613 -18.062 7.68 1 98.81 359 VAL B C 1
ATOM 6123 O O . VAL B 1 359 ? -6.566 -18.625 8 1 98.81 359 VAL B O 1
ATOM 6126 N N . ILE B 1 360 ? -7.805 -16.75 7.762 1 98.94 360 ILE B N 1
ATOM 6127 C CA . ILE B 1 360 ? -6.773 -15.922 8.383 1 98.94 360 ILE B CA 1
ATOM 6128 C C . ILE B 1 360 ? -7.395 -15.062 9.477 1 98.94 360 ILE B C 1
ATOM 6130 O O . ILE B 1 360 ? -8.602 -14.805 9.469 1 98.94 360 ILE B O 1
ATOM 6134 N N . VAL B 1 361 ? -6.605 -14.672 10.43 1 98.88 361 VAL B N 1
ATOM 6135 C CA . VAL B 1 361 ? -6.977 -13.734 11.484 1 98.88 361 VAL B CA 1
ATOM 6136 C C . VAL B 1 361 ? -6.156 -12.453 11.359 1 98.88 361 VAL B C 1
ATOM 6138 O O . VAL B 1 361 ? -4.922 -12.508 11.328 1 98.88 361 VAL B O 1
ATOM 6141 N N . ILE B 1 362 ? -6.816 -11.336 11.227 1 98.88 362 ILE B N 1
ATOM 6142 C CA . ILE B 1 362 ? -6.191 -10.023 11.094 1 98.88 362 ILE B CA 1
ATOM 6143 C C . ILE B 1 362 ? -6.348 -9.234 12.391 1 98.88 362 ILE B C 1
ATOM 6145 O O . ILE B 1 362 ? -7.453 -9.102 12.914 1 98.88 362 ILE B O 1
ATOM 6149 N N . ASP B 1 363 ? -5.262 -8.68 12.906 1 98.5 363 ASP B N 1
ATOM 6150 C CA . ASP B 1 363 ? -5.273 -7.945 14.172 1 98.5 363 ASP B CA 1
ATOM 6151 C C . ASP B 1 363 ? -5.734 -6.504 13.961 1 98.5 363 ASP B C 1
ATOM 6153 O O . ASP B 1 363 ? -5 -5.688 13.391 1 98.5 363 ASP B O 1
ATOM 6157 N N . PHE B 1 364 ? -6.902 -6.199 14.461 1 98.06 364 PHE B N 1
ATOM 6158 C CA . PHE B 1 364 ? -7.461 -4.863 14.297 1 98.06 364 PHE B CA 1
ATOM 6159 C C . PHE B 1 364 ? -7.141 -3.986 15.5 1 98.06 364 PHE B C 1
ATOM 6161 O O . PHE B 1 364 ? -7.609 -2.852 15.594 1 98.06 364 PHE B O 1
ATOM 6168 N N . ASN B 1 365 ? -6.312 -4.492 16.438 1 96.69 365 ASN B N 1
ATOM 6169 C CA . ASN B 1 365 ? -5.871 -3.686 17.578 1 96.69 365 ASN B CA 1
ATOM 6170 C C . ASN B 1 365 ? -4.633 -2.863 17.234 1 96.69 365 ASN B C 1
ATOM 6172 O O . ASN B 1 365 ? -3.635 -2.902 17.953 1 96.69 365 ASN B O 1
ATOM 6176 N N . LYS B 1 366 ? -4.66 -2.191 16.109 1 97.69 366 LYS B N 1
ATOM 6177 C CA . LYS B 1 366 ? -3.615 -1.317 15.578 1 97.69 366 LYS B CA 1
ATOM 6178 C C . LYS B 1 366 ? -4.145 0.095 15.352 1 97.69 366 LYS B C 1
ATOM 6180 O O . LYS B 1 366 ? -5.301 0.273 14.953 1 97.69 366 LYS B O 1
ATOM 6185 N N . PRO B 1 367 ? -3.324 1.079 15.523 1 98.5 367 PRO B N 1
ATOM 6186 C CA . PRO B 1 367 ? -3.801 2.457 15.391 1 98.5 367 PRO B CA 1
ATOM 6187 C C . PRO B 1 367 ? -4.414 2.738 14.016 1 98.5 367 PRO B C 1
ATOM 6189 O O . PRO B 1 367 ? -5.43 3.436 13.922 1 98.5 367 PRO B O 1
ATOM 6192 N N . HIS B 1 368 ? -3.836 2.229 12.938 1 98.62 368 HIS B N 1
ATOM 6193 C CA . HIS B 1 368 ? -4.297 2.539 11.594 1 98.62 368 HIS B CA 1
ATOM 6194 C C . HIS B 1 368 ? -5.555 1.751 11.25 1 98.62 368 HIS B C 1
ATOM 6196 O O . HIS B 1 368 ? -6.109 1.903 10.156 1 98.62 368 HIS B O 1
ATOM 6202 N N . LEU B 1 369 ? -6.059 0.854 12.148 1 98.5 369 LEU B N 1
ATOM 6203 C CA . LEU B 1 369 ? -7.266 0.069 11.914 1 98.5 369 LEU B CA 1
ATOM 6204 C C . LEU B 1 369 ? -8.359 0.443 12.914 1 98.5 369 LEU B C 1
ATOM 6206 O O . LEU B 1 369 ? -9.414 -0.198 12.953 1 98.5 369 LEU B O 1
ATOM 6210 N N . ARG B 1 370 ? -8.07 1.449 13.719 1 97.69 370 ARG B N 1
ATOM 6211 C CA . ARG B 1 370 ? -9.016 1.931 14.719 1 97.69 370 ARG B CA 1
ATOM 6212 C C . ARG B 1 370 ? -9.445 3.365 14.422 1 97.69 370 ARG B C 1
ATOM 6214 O O . ARG B 1 370 ? -8.656 4.156 13.906 1 97.69 370 ARG B O 1
ATOM 6221 N N . PRO B 1 371 ? -10.633 3.824 14.734 1 97.31 371 PRO B N 1
ATOM 6222 C CA . PRO B 1 371 ? -11.703 3.002 15.305 1 97.31 371 PRO B CA 1
ATOM 6223 C C . PRO B 1 371 ? -12.273 2.006 14.297 1 97.31 371 PRO B C 1
ATOM 6225 O O . PRO B 1 371 ? -12.203 2.232 13.086 1 97.31 371 PRO B O 1
ATOM 6228 N N . ILE B 1 372 ? -12.766 0.881 14.789 1 96.62 372 ILE B N 1
ATOM 6229 C CA . ILE B 1 372 ? -13.383 -0.105 13.914 1 96.62 372 ILE B CA 1
ATOM 6230 C C . ILE B 1 372 ? -14.766 0.373 13.492 1 96.62 372 ILE B C 1
ATOM 6232 O O . ILE B 1 372 ? -15.703 0.372 14.297 1 96.62 372 ILE B O 1
ATOM 6236 N N . THR B 1 373 ? -14.883 0.788 12.258 1 94.5 373 THR B N 1
ATOM 6237 C CA . THR B 1 373 ? -16.141 1.326 11.758 1 94.5 373 THR B CA 1
ATOM 6238 C C . THR B 1 373 ? -16.641 0.538 10.547 1 94.5 373 THR B C 1
ATOM 6240 O O . THR B 1 373 ? -17.828 0.323 10.383 1 94.5 373 THR B O 1
ATOM 6243 N N . ASN B 1 374 ? -15.836 0.169 9.625 1 96.38 374 ASN B N 1
ATOM 6244 C CA . ASN B 1 374 ? -16.109 -0.596 8.414 1 96.38 374 ASN B CA 1
ATOM 6245 C C . ASN B 1 374 ? -14.969 -1.564 8.102 1 96.38 374 ASN B C 1
ATOM 6247 O O . ASN B 1 374 ? -13.992 -1.19 7.453 1 96.38 374 ASN B O 1
ATOM 6251 N N . ILE B 1 375 ? -15.219 -2.789 8.445 1 98.19 375 ILE B N 1
ATOM 6252 C CA . ILE B 1 375 ? -14.156 -3.785 8.484 1 98.19 375 ILE B CA 1
ATOM 6253 C C . ILE B 1 375 ? -13.609 -4.023 7.078 1 98.19 375 ILE B C 1
ATOM 6255 O O . ILE B 1 375 ? -12.398 -4.055 6.871 1 98.19 375 ILE B O 1
ATOM 6259 N N . ILE B 1 376 ? -14.469 -4.195 6.062 1 98.5 376 ILE B N 1
ATOM 6260 C CA . ILE B 1 376 ? -14.008 -4.445 4.699 1 98.5 376 ILE B CA 1
ATOM 6261 C C . ILE B 1 376 ? -13.227 -3.236 4.191 1 98.5 376 ILE B C 1
ATOM 6263 O O . ILE B 1 376 ? -12.164 -3.389 3.578 1 98.5 376 ILE B O 1
ATOM 6267 N N . SER B 1 377 ? -13.711 -2.021 4.512 1 97.81 377 SER B N 1
ATOM 6268 C CA . SER B 1 377 ? -13 -0.792 4.176 1 97.81 377 SER B CA 1
ATOM 6269 C C . SER B 1 377 ? -11.617 -0.764 4.812 1 97.81 377 SER B C 1
ATOM 6271 O O . SER B 1 377 ? -10.633 -0.417 4.156 1 97.81 377 SER B O 1
ATOM 6273 N N . HIS B 1 378 ? -11.539 -1.107 6.105 1 98.56 378 HIS B N 1
ATOM 6274 C CA . HIS B 1 378 ? -10.273 -1.088 6.832 1 98.56 378 HIS B CA 1
ATOM 6275 C C . HIS B 1 378 ? -9.266 -2.047 6.207 1 98.56 378 HIS B C 1
ATOM 6277 O O . HIS B 1 378 ? -8.094 -1.704 6.055 1 98.56 378 HIS B O 1
ATOM 6283 N N . ILE B 1 379 ? -9.758 -3.205 5.797 1 98.81 379 ILE B N 1
ATOM 6284 C CA . ILE B 1 379 ? -8.859 -4.191 5.199 1 98.81 379 ILE B CA 1
ATOM 6285 C C . ILE B 1 379 ? -8.312 -3.654 3.879 1 98.81 379 ILE B C 1
ATOM 6287 O O . ILE B 1 379 ? -7.109 -3.723 3.627 1 98.81 379 ILE B O 1
ATOM 6291 N N . VAL B 1 380 ? -9.133 -3.055 3.092 1 98.75 380 VAL B N 1
ATOM 6292 C CA . VAL B 1 380 ? -8.758 -2.67 1.735 1 98.75 380 VAL B CA 1
ATOM 6293 C C . VAL B 1 380 ? -7.945 -1.377 1.771 1 98.75 380 VAL B C 1
ATOM 6295 O O . VAL B 1 380 ? -6.941 -1.246 1.064 1 98.75 380 VAL B O 1
ATOM 6298 N N . TYR B 1 381 ? -8.289 -0.429 2.625 1 98.5 381 TYR B N 1
ATOM 6299 C CA . TYR B 1 381 ? -7.766 0.922 2.459 1 98.5 381 TYR B CA 1
ATOM 6300 C C . TYR B 1 381 ? -6.773 1.26 3.562 1 98.5 381 TYR B C 1
ATOM 6302 O O . TYR B 1 381 ? -5.984 2.199 3.432 1 98.5 381 TYR B O 1
ATOM 6310 N N . SER B 1 382 ? -6.777 0.523 4.691 1 98.56 382 SER B N 1
ATOM 6311 C CA . SER B 1 382 ? -5.961 0.943 5.824 1 98.56 382 SER B CA 1
ATOM 6312 C C . SER B 1 382 ? -4.938 -0.125 6.191 1 98.56 382 SER B C 1
ATOM 6314 O O . SER B 1 382 ? -3.818 0.195 6.598 1 98.56 382 SER B O 1
ATOM 6316 N N . ALA B 1 383 ? -5.297 -1.377 6.035 1 98.75 383 ALA B N 1
ATOM 6317 C CA . ALA B 1 383 ? -4.484 -2.498 6.5 1 98.75 383 ALA B CA 1
ATOM 6318 C C . ALA B 1 383 ? -3.328 -2.77 5.543 1 98.75 383 ALA B C 1
ATOM 6320 O O . ALA B 1 383 ? -3.242 -2.164 4.473 1 98.75 383 ALA B O 1
ATOM 6321 N N . ASN B 1 384 ? -2.359 -3.547 5.93 1 98.31 384 ASN B N 1
ATOM 6322 C CA . ASN B 1 384 ? -1.332 -4.184 5.113 1 98.31 384 ASN B CA 1
ATOM 6323 C C . ASN B 1 384 ? -1.067 -5.617 5.555 1 98.31 384 ASN B C 1
ATOM 6325 O O . ASN B 1 384 ? -1.65 -6.086 6.535 1 98.31 384 ASN B O 1
ATOM 6329 N N . GLY B 1 385 ? -0.244 -6.289 4.801 1 98.56 385 GLY B N 1
ATOM 6330 C CA . GLY B 1 385 ? -0.024 -7.707 5.043 1 98.56 385 GLY B CA 1
ATOM 6331 C C . GLY B 1 385 ? 0.505 -8 6.434 1 98.56 385 GLY B C 1
ATOM 6332 O O . GLY B 1 385 ? 0.236 -9.062 6.992 1 98.56 385 GLY B O 1
ATOM 6333 N N . ASN B 1 386 ? 1.209 -7.062 7.07 1 98.5 386 ASN B N 1
ATOM 6334 C CA . ASN B 1 386 ? 1.817 -7.27 8.383 1 98.5 386 ASN B CA 1
ATOM 6335 C C . ASN B 1 386 ? 0.768 -7.301 9.492 1 98.5 386 ASN B C 1
ATOM 6337 O O . ASN B 1 386 ? 1.069 -7.664 10.625 1 98.5 386 ASN B O 1
ATOM 6341 N N . ASP B 1 387 ? -0.47 -7.027 9.141 1 98.69 387 ASP B N 1
ATOM 6342 C CA . ASP B 1 387 ? -1.531 -7.051 10.148 1 98.69 387 ASP B CA 1
ATOM 6343 C C . ASP B 1 387 ? -2.08 -8.461 10.328 1 98.69 387 ASP B C 1
ATOM 6345 O O . ASP B 1 387 ? -2.799 -8.734 11.297 1 98.69 387 ASP B O 1
ATOM 6349 N N . VAL B 1 388 ? -1.776 -9.375 9.391 1 98.88 388 VAL B N 1
ATOM 6350 C CA . VAL B 1 388 ? -2.201 -10.766 9.508 1 98.88 388 VAL B CA 1
ATOM 6351 C C . VAL B 1 388 ? -1.391 -11.461 10.609 1 98.88 388 VAL B C 1
ATOM 6353 O O . VAL B 1 388 ? -0.161 -11.375 10.625 1 98.88 388 VAL B O 1
ATOM 6356 N N . GLU B 1 389 ? -2.021 -12.133 11.469 1 98.12 389 GLU B N 1
ATOM 6357 C CA . GLU B 1 389 ? -1.314 -12.703 12.617 1 98.12 389 GLU B CA 1
ATOM 6358 C C . GLU B 1 389 ? -1.4 -14.227 12.609 1 98.12 389 GLU B C 1
ATOM 6360 O O . GLU B 1 389 ? -0.525 -14.898 13.156 1 98.12 389 GLU B O 1
ATOM 6365 N N . THR B 1 390 ? -2.508 -14.797 12.102 1 98.69 390 THR B N 1
ATOM 6366 C CA . THR B 1 390 ? -2.707 -16.234 12.047 1 98.69 390 THR B CA 1
ATOM 6367 C C . THR B 1 390 ? -3.18 -16.672 10.656 1 98.69 390 THR B C 1
ATOM 6369 O O . THR B 1 390 ? -4.012 -15.992 10.047 1 98.69 390 THR B O 1
ATOM 6372 N N . THR B 1 391 ? -2.611 -17.719 10.18 1 98.88 391 THR B N 1
ATOM 6373 C CA . THR B 1 391 ? -3 -18.297 8.898 1 98.88 391 THR B CA 1
ATOM 6374 C C . THR B 1 391 ? -3.258 -19.797 9.039 1 98.88 391 THR B C 1
ATOM 6376 O O . THR B 1 391 ? -2.408 -20.531 9.547 1 98.88 391 THR B O 1
ATOM 6379 N N . ILE B 1 392 ? -4.418 -20.188 8.688 1 98.88 392 ILE B N 1
ATOM 6380 C CA . ILE B 1 392 ? -4.844 -21.578 8.664 1 98.88 392 ILE B CA 1
ATOM 6381 C C . ILE B 1 392 ? -5.086 -22.031 7.227 1 98.88 392 ILE B C 1
ATOM 6383 O O . ILE B 1 392 ? -5.781 -21.359 6.469 1 98.88 392 ILE B O 1
ATOM 6387 N N . VAL B 1 393 ? -4.469 -23.141 6.82 1 98.81 393 VAL B N 1
ATOM 6388 C CA . VAL B 1 393 ? -4.645 -23.703 5.484 1 98.81 393 VAL B CA 1
ATOM 6389 C C . VAL B 1 393 ? -5.012 -25.172 5.594 1 98.81 393 VAL B C 1
ATOM 6391 O O . VAL B 1 393 ? -4.324 -25.953 6.273 1 98.81 393 VAL B O 1
ATOM 6394 N N . ASP B 1 394 ? -6.105 -25.531 4.938 1 98.44 394 ASP B N 1
ATOM 6395 C CA . ASP B 1 394 ? -6.531 -26.938 4.93 1 98.44 394 ASP B CA 1
ATOM 6396 C C . ASP B 1 394 ? -6.742 -27.453 6.352 1 98.44 394 ASP B C 1
ATOM 6398 O O . ASP B 1 394 ? -6.434 -28.609 6.648 1 98.44 394 ASP B O 1
ATOM 6402 N N . GLY B 1 395 ? -7.156 -26.562 7.242 1 98.19 395 GLY B N 1
ATOM 6403 C CA . GLY B 1 395 ? -7.5 -26.922 8.609 1 98.19 395 GLY B CA 1
ATOM 6404 C C . GLY B 1 395 ? -6.293 -27.016 9.523 1 98.19 395 GLY B C 1
ATOM 6405 O O . GLY B 1 395 ? -6.414 -27.406 10.688 1 98.19 395 GLY B O 1
ATOM 6406 N N . LYS B 1 396 ? -5.168 -26.641 9.055 1 98.19 396 LYS B N 1
ATOM 6407 C CA . LYS B 1 396 ? -3.941 -26.672 9.844 1 98.19 396 LYS B CA 1
ATOM 6408 C C . LYS B 1 396 ? -3.414 -25.266 10.102 1 98.19 396 LYS B C 1
ATOM 6410 O O . LYS B 1 396 ? -3.354 -24.438 9.188 1 98.19 396 LYS B O 1
ATOM 6415 N N . VAL B 1 397 ? -3.016 -24.938 11.367 1 98.38 397 VAL B N 1
ATOM 6416 C CA . VAL B 1 397 ? -2.412 -23.656 11.688 1 98.38 397 VAL B CA 1
ATOM 6417 C C . VAL B 1 397 ? -0.983 -23.609 11.156 1 98.38 397 VAL B C 1
ATOM 6419 O O . VAL B 1 397 ? -0.089 -24.266 11.695 1 98.38 397 VAL B O 1
ATOM 6422 N N . VAL B 1 398 ? -0.791 -22.828 10.133 1 98.56 398 VAL B N 1
ATOM 6423 C CA . VAL B 1 398 ? 0.547 -22.734 9.562 1 98.56 398 VAL B CA 1
ATOM 6424 C C . VAL B 1 398 ? 1.28 -21.531 10.156 1 98.56 398 VAL B C 1
ATOM 6426 O O . VAL B 1 398 ? 2.512 -21.531 10.227 1 98.56 398 VAL B O 1
ATOM 6429 N N . MET B 1 399 ? 0.579 -20.516 10.555 1 98.75 399 MET B N 1
ATOM 6430 C CA . MET B 1 399 ? 1.127 -19.375 11.273 1 98.75 399 MET B CA 1
ATOM 6431 C C . MET B 1 399 ? 0.243 -19 12.461 1 98.75 399 MET B C 1
ATOM 6433 O O . MET B 1 399 ? -0.978 -18.891 12.328 1 98.75 399 MET B O 1
ATOM 6437 N N . LEU B 1 400 ? 0.844 -18.844 13.609 1 98.44 400 LEU B N 1
ATOM 6438 C CA . LEU B 1 400 ? 0.172 -18.422 14.836 1 98.44 400 LEU B CA 1
ATOM 6439 C C . LEU B 1 400 ? 0.896 -17.234 15.477 1 98.44 400 LEU B C 1
ATOM 6441 O O . LEU B 1 400 ? 2.09 -17.328 15.773 1 98.44 400 LEU B O 1
ATOM 6445 N N . ASP B 1 401 ? 0.228 -16.141 15.656 1 97.25 401 ASP B N 1
ATOM 6446 C CA . ASP B 1 401 ? 0.799 -14.938 16.266 1 97.25 401 ASP B CA 1
ATOM 6447 C C . ASP B 1 401 ? 2.074 -14.508 15.539 1 97.25 401 ASP B C 1
ATOM 6449 O O . ASP B 1 401 ? 3.102 -14.266 16.172 1 97.25 401 ASP B O 1
ATOM 6453 N N . ARG B 1 402 ? 2.096 -14.617 14.203 1 97.62 402 ARG B N 1
ATOM 6454 C CA . ARG B 1 402 ? 3.115 -14.148 13.273 1 97.62 402 ARG B CA 1
ATOM 6455 C C . ARG B 1 402 ? 4.324 -15.078 13.273 1 97.62 402 ARG B C 1
ATOM 6457 O O . ARG B 1 402 ? 5.363 -14.758 12.688 1 97.62 402 ARG B O 1
ATOM 6464 N N . GLU B 1 403 ? 4.176 -16.188 13.93 1 98.12 403 GLU B N 1
ATOM 6465 C CA . GLU B 1 403 ? 5.211 -17.219 13.852 1 98.12 403 GLU B CA 1
ATOM 6466 C C . GLU B 1 403 ? 4.789 -18.359 12.93 1 98.12 403 GLU B C 1
ATOM 6468 O O . GLU B 1 403 ? 3.768 -19.016 13.164 1 98.12 403 GLU B O 1
ATOM 6473 N N . VAL B 1 404 ? 5.523 -18.547 11.922 1 98.44 404 VAL B N 1
ATOM 6474 C CA . VAL B 1 404 ? 5.262 -19.672 11.031 1 98.44 404 VAL B CA 1
ATOM 6475 C C . VAL B 1 404 ? 5.758 -20.969 11.664 1 98.44 404 VAL B C 1
ATOM 6477 O O . VAL B 1 404 ? 6.906 -21.047 12.102 1 98.44 404 VAL B O 1
ATOM 6480 N N . LEU B 1 405 ? 4.949 -21.969 11.695 1 98.12 405 LEU B N 1
ATOM 6481 C CA . LEU B 1 405 ? 5.18 -23.141 12.531 1 98.12 405 LEU B CA 1
ATOM 6482 C C . LEU B 1 405 ? 5.793 -24.266 11.719 1 98.12 405 LEU B C 1
ATOM 6484 O O . LEU B 1 405 ? 6.285 -25.25 12.281 1 98.12 405 LEU B O 1
ATOM 6488 N N . THR B 1 406 ? 5.883 -24.156 10.438 1 98 406 THR B N 1
ATOM 6489 C CA . THR B 1 406 ? 6.191 -25.297 9.586 1 98 406 THR B CA 1
ATOM 6490 C C . THR B 1 406 ? 7.633 -25.234 9.094 1 98 406 THR B C 1
ATOM 6492 O O . THR B 1 406 ? 8.164 -26.219 8.578 1 98 406 THR B O 1
ATOM 6495 N N . ILE B 1 407 ? 8.234 -24.078 9.211 1 97.81 407 ILE B N 1
ATOM 6496 C CA . ILE B 1 407 ? 9.586 -23.922 8.672 1 97.81 407 ILE B CA 1
ATOM 6497 C C . ILE B 1 407 ? 10.406 -23.031 9.602 1 97.81 407 ILE B C 1
ATOM 6499 O O . ILE B 1 407 ? 9.883 -22.453 10.555 1 97.81 407 ILE B O 1
ATOM 6503 N N . ASP B 1 408 ? 11.711 -23 9.352 1 98.06 408 ASP B N 1
ATOM 6504 C CA . ASP B 1 408 ? 12.641 -22.094 10.031 1 98.06 408 ASP B CA 1
ATOM 6505 C C . ASP B 1 408 ? 12.836 -20.812 9.227 1 98.06 408 ASP B C 1
ATOM 6507 O O . ASP B 1 408 ? 13.648 -20.766 8.297 1 98.06 408 ASP B O 1
ATOM 6511 N N . GLU B 1 409 ? 12.188 -19.781 9.633 1 97.94 409 GLU B N 1
ATOM 6512 C CA . GLU B 1 409 ? 12.188 -18.516 8.914 1 97.94 409 GLU B CA 1
ATOM 6513 C C . GLU B 1 409 ? 13.594 -17.938 8.781 1 97.94 409 GLU B C 1
ATOM 6515 O O . GLU B 1 409 ? 14 -17.516 7.699 1 97.94 409 GLU B O 1
ATOM 6520 N N . GLU B 1 410 ? 14.352 -17.875 9.82 1 97.44 410 GLU B N 1
ATOM 6521 C CA . GLU B 1 410 ? 15.695 -17.312 9.812 1 97.44 410 GLU B CA 1
ATOM 6522 C C . GLU B 1 410 ? 16.609 -18.047 8.836 1 97.44 410 GLU B C 1
ATOM 6524 O O . GLU B 1 410 ? 17.422 -17.438 8.148 1 97.44 410 GLU B O 1
ATOM 6529 N N . LYS B 1 411 ? 16.469 -19.359 8.828 1 98.38 411 LYS B N 1
ATOM 6530 C CA . LYS B 1 411 ? 17.25 -20.172 7.906 1 98.38 411 LYS B CA 1
ATOM 6531 C C . LYS B 1 411 ? 16.953 -19.797 6.457 1 98.38 411 LYS B C 1
ATOM 6533 O O . LYS B 1 411 ? 17.875 -19.688 5.637 1 98.38 411 LYS B O 1
ATOM 6538 N N . ILE B 1 412 ? 15.695 -19.625 6.18 1 98.69 412 ILE B N 1
ATOM 6539 C CA . ILE B 1 412 ? 15.289 -19.281 4.824 1 98.69 412 ILE B CA 1
ATOM 6540 C C . ILE B 1 412 ? 15.875 -17.922 4.43 1 98.69 412 ILE B C 1
ATOM 6542 O O . ILE B 1 412 ? 16.438 -17.781 3.346 1 98.69 412 ILE B O 1
ATOM 6546 N N . LEU B 1 413 ? 15.75 -16.938 5.316 1 98.31 413 LEU B N 1
ATOM 6547 C CA . LEU B 1 413 ? 16.281 -15.609 5.035 1 98.31 413 LEU B CA 1
ATOM 6548 C C . LEU B 1 413 ? 17.781 -15.664 4.773 1 98.31 413 LEU B C 1
ATOM 6550 O O . LEU B 1 413 ? 18.266 -15.055 3.822 1 98.31 413 LEU B O 1
ATOM 6554 N N . ASP B 1 414 ? 18.5 -16.422 5.551 1 98 414 ASP B N 1
ATOM 6555 C CA . ASP B 1 414 ? 19.938 -16.531 5.445 1 98 414 ASP B CA 1
ATOM 6556 C C . ASP B 1 414 ? 20.359 -17.234 4.152 1 98 414 ASP B C 1
ATOM 6558 O O . ASP B 1 414 ? 21.25 -16.781 3.447 1 98 414 ASP B O 1
ATOM 6562 N N . LYS B 1 415 ? 19.688 -18.375 3.871 1 98.56 415 LYS B N 1
ATOM 6563 C CA . LYS B 1 415 ? 20.016 -19.141 2.682 1 98.56 415 LYS B CA 1
ATOM 6564 C C . LYS B 1 415 ? 19.766 -18.344 1.409 1 98.56 415 LYS B C 1
ATOM 6566 O O . LYS B 1 415 ? 20.594 -18.344 0.494 1 98.56 415 LYS B O 1
ATOM 6571 N N . VAL B 1 416 ? 18.641 -17.672 1.351 1 98.62 416 VAL B N 1
ATOM 6572 C CA . VAL B 1 416 ? 18.297 -16.891 0.16 1 98.62 416 VAL B CA 1
ATOM 6573 C C . VAL B 1 416 ? 19.281 -15.742 -0.014 1 98.62 416 VAL B C 1
ATOM 6575 O O . VAL B 1 416 ? 19.703 -15.445 -1.132 1 98.62 416 VAL B O 1
ATOM 6578 N N . GLN B 1 417 ? 19.656 -15.062 1.097 1 98 417 GLN B N 1
ATOM 6579 C CA . GLN B 1 417 ? 20.625 -13.977 1.01 1 98 417 GLN B CA 1
ATOM 6580 C C . GLN B 1 417 ? 21.953 -14.484 0.453 1 98 417 GLN B C 1
ATOM 6582 O O . GLN B 1 417 ? 22.562 -13.828 -0.398 1 98 417 GLN B O 1
ATOM 6587 N N . LYS B 1 418 ? 22.438 -15.641 0.903 1 98 418 LYS B N 1
ATOM 6588 C CA . LYS B 1 418 ? 23.688 -16.219 0.443 1 98 418 LYS B CA 1
ATOM 6589 C C . LYS B 1 418 ? 23.625 -16.547 -1.045 1 98 418 LYS B C 1
ATOM 6591 O O . LYS B 1 418 ? 24.594 -16.328 -1.776 1 98 418 LYS B O 1
ATOM 6596 N N . ILE B 1 419 ? 22.484 -17.078 -1.441 1 98.12 419 ILE B N 1
ATOM 6597 C CA . ILE B 1 419 ? 22.281 -17.422 -2.844 1 98.12 419 ILE B CA 1
ATOM 6598 C C . ILE B 1 419 ? 22.406 -16.156 -3.705 1 98.12 419 ILE B C 1
ATOM 6600 O O . ILE B 1 419 ? 23.141 -16.141 -4.691 1 98.12 419 ILE B O 1
ATOM 6604 N N . VAL B 1 420 ? 21.734 -15.109 -3.332 1 97.19 420 VAL B N 1
ATOM 6605 C CA . VAL B 1 420 ? 21.688 -13.898 -4.141 1 97.19 420 VAL B CA 1
ATOM 6606 C C . VAL B 1 420 ? 23.047 -13.195 -4.113 1 97.19 420 VAL B C 1
ATOM 6608 O O . VAL B 1 420 ? 23.469 -12.625 -5.117 1 97.19 420 VAL B O 1
ATOM 6611 N N . ASP B 1 421 ? 23.781 -13.258 -2.979 1 96 421 ASP B N 1
ATOM 6612 C CA . ASP B 1 421 ? 25.125 -12.688 -2.891 1 96 421 ASP B CA 1
ATOM 6613 C C . ASP B 1 421 ? 26.062 -13.344 -3.891 1 96 421 ASP B C 1
ATOM 6615 O O . ASP B 1 421 ? 26.969 -12.695 -4.426 1 96 421 ASP B O 1
ATOM 6619 N N . LYS B 1 422 ? 25.859 -14.586 -4.172 1 95.12 422 LYS B N 1
ATOM 6620 C CA . LYS B 1 422 ? 26.703 -15.328 -5.094 1 95.12 422 LYS B CA 1
ATOM 6621 C C . LYS B 1 422 ? 26.312 -15.07 -6.543 1 95.12 422 LYS B C 1
ATOM 6623 O O . LYS B 1 422 ? 27.156 -15.109 -7.441 1 95.12 422 LYS B O 1
ATOM 6628 N N . LEU B 1 423 ? 25.016 -14.789 -6.773 1 91.38 423 LEU B N 1
ATOM 6629 C CA . LEU B 1 423 ? 24.5 -14.602 -8.125 1 91.38 423 LEU B CA 1
ATOM 6630 C C . LEU B 1 423 ? 24.828 -13.203 -8.641 1 91.38 423 LEU B C 1
ATOM 6632 O O . LEU B 1 423 ? 24.875 -12.984 -9.852 1 91.38 423 LEU B O 1
ATOM 6636 N N . ARG B 1 424 ? 24.922 -12.281 -7.648 1 80.5 424 ARG B N 1
ATOM 6637 C CA . ARG B 1 424 ? 25.109 -10.891 -8.055 1 80.5 424 ARG B CA 1
ATOM 6638 C C . ARG B 1 424 ? 26.547 -10.43 -7.797 1 80.5 424 ARG B C 1
ATOM 6640 O O . ARG B 1 424 ? 27.094 -9.633 -8.562 1 80.5 424 ARG B O 1
#

Secondary structure (DSSP, 8-state):
-EEEEEEEEEEETTTTEEEEEEEEEETTEEEEEESS-----SEEEE-TTEEEEEPEEEEEE-GGGGGGTTSS-SS-HHHHIIIIIHHHHTT--HHHHHHHHHHHHHHHHHTTEEEEEEEESSHHHHHHHHHHHT-EEEEEEEE--TT-HHHHHHHHHHHHHHHHHHHHHT-SSEEEEEEE--TTTS-HHHHHHHHHHHHHHT-EEEEEES-SHHHHHHHHHHHSS-HHHHHHHTT--STTEEEEE--S--HHHHHHHHHTT-EEEE-HHHHHHTT-----HHHHHHHT-EEEE----TTTSS---HHHHHHHHHHHHHHHHT-TTTT-HHHHHHHTTHHHHHHHT-S-SSBSTTSB--EEEEE--SGGG-S-S-HHHIIIII--GGGEEEEEETTEEEEETTEESSS-HHHHHHHHHHHHHHH-/-EEEEEEEEEEETTTTEEEEEEEEEETTEEEEEESS-----SEEEE-TTEEEEEPEEEEEE-GGGGGGTTSS-SS-HHHHIIIIIHHHHTT--HHHHHHHHHHHHHHHHHTTEEEEEEEESSHHHHHHHHHHHT-EEEEEEEE--TT-HHHHHHHHHHHHHHHHHHHHHT-SSEEEEEEE--TTTS-HHHHHHHHHHHHHHT-EEEEEES-SHHHHHHHHHHHSS-HHHHHHHTT--STTEEEEE--S--HHHHHHHHHHT-EEEE-HHHHHHTT-----HHHHHHHT-EEEE----TTTSS---HHHHHHHHHHHHHHHHT-TTTT-HHHHHHHTTHHHHHHHT-S-SSBSTTSB--EEEEE--SGGG-S-S-HHHIIIII--GGGEEEEEETTEEEEETTEESSS-HHHHHHHHHHHHHHH-